Protein 3K32 (pdb70)

Secondary structure (DSSP, 8-state):
--EEEE---SHHHHHHHHHHHHTT--EEEEEEE-SSS-TTHHHHHHHHHHT-EEEEEE--THHHHHHH--TTTSSSHHHHHHHHHHHHHHHTTT-SEEE----TT--SS---HHHHHHH-----EEE------HHHHHHHHHHHEEEEEE---THHHHHHHHHHHT--GGGTS---EEEEEEESS--/--EEEE---SHHHHHHHHHHHHTT--EEEEEEE-SS--TTHHHHHHHHHHT-EEEEEE--THHHHHHH--TTTSSSHHHHHHHHHHHHHHHTTT-SEEE----TT--SS---HHHHHHH-----EEE------HHHHHHHHHHHEEEEEE-SSSSPPSSHHHHHHHHHHHHT--HHHH---EEEEEEESS--/--EEEE--SSHHHHHHHHHHHHTT--EEEEEEE-SS--TTHHHHHHHHHHT--EEEEE--HHHHHHHH--TTTSSSHHHHHHHHHHHHHHHHHH-SEEE----TT--SS---HHHHHHH-----EEE------HHHHHHHHHHHEEEEE------TTHHHHHHHHHHTT--GGGT------EEEEEESS--/-EEEE--SSHHHHHHHHHHHHTT--EEEEEEE-SSS-TTHHHHHHHHHHT-EEEEEE--HHHHHHHH--TTTSSSHHHHHHHHHHHHHHHTTT-SEEE----TT--SS---HHHHHHH-----EEE------HHHHHHHHHHHEEEEE--TTTHHHHHHHHHHHT--GGGT------EEEEEESS--/-EEEE---SHHHHHHHHHHHHTT--EEEEEEE-SSS-TTHHHHHHHHHHT--EEEEE--THHHHHHH--TTTSSSHHHHHHHHHHHHHHHTTT-SEEE----TT--SS---HHHHHHH-----EEE------HHHHHHHHHHHEEEEE---SSHHHHHHHHHHHT--GGGTS-----EEEEEESS--/--EEEE---SHHHHHHHHHHHHTT--EEEEEEE-SSS-TTHHHHHHHHHHT--EEEEE--THHHHHHH--TTTSSSHHHHHHHHHHHHHHHTTT-SEEE----TT--SS---HHHHHHH-----EEE------HHHHHHHHHHHEEEEE----STHHHHHHHHHHTT--GGGTS-----EEEEEESS--

Structure (mmCIF, N/CA/C/O backbone):
data_3K32
#
_entry.id   3K32
#
_cell.length_a   71.669
_cell.length_b   121.951
_cell.length_c   81.224
_cell.angle_alpha   90.00
_cell.angle_beta   116.70
_cell.angle_gamma   90.00
#
_symmetry.space_group_name_H-M   'P 1 21 1'
#
loop_
_entity.id
_entity.type
_entity.pdbx_description
1 polymer 'Uncharacterized protein MJ0690'
2 non-polymer GLYCEROL
3 water water
#
loop_
_atom_site.group_PDB
_atom_site.id
_atom_site.type_symbol
_atom_site.label_atom_id
_atom_site.label_alt_id
_atom_site.label_comp_id
_atom_site.label_asym_id
_atom_site.label_entity_id
_atom_site.label_seq_id
_atom_site.pdbx_PDB_ins_code
_atom_site.Cartn_x
_atom_site.Cartn_y
_atom_site.Cartn_z
_atom_site.occupancy
_atom_site.B_iso_or_equiv
_atom_site.auth_seq_id
_atom_site.auth_comp_id
_atom_site.auth_asym_id
_atom_site.auth_atom_id
_atom_site.pdbx_PDB_model_num
ATOM 1 N N . LEU A 1 6 ? 27.658 41.224 47.471 1.00 98.79 3 LEU A N 1
ATOM 2 C CA . LEU A 1 6 ? 26.928 40.374 48.407 1.00 96.78 3 LEU A CA 1
ATOM 3 C C . LEU A 1 6 ? 26.816 41.044 49.771 1.00 88.44 3 LEU A C 1
ATOM 4 O O . LEU A 1 6 ? 27.520 42.014 50.058 1.00 93.55 3 LEU A O 1
ATOM 17 N N . ASP A 1 8 ? 27.217 40.980 53.904 1.00 30.85 5 ASP A N 1
ATOM 18 C CA . ASP A 1 8 ? 28.221 40.348 54.750 1.00 35.38 5 ASP A CA 1
ATOM 19 C C . ASP A 1 8 ? 27.625 39.647 55.954 1.00 39.19 5 ASP A C 1
ATOM 20 O O . ASP A 1 8 ? 26.718 40.159 56.624 1.00 40.91 5 ASP A O 1
ATOM 25 N N . VAL A 1 9 ? 28.147 38.462 56.227 1.00 35.79 6 VAL A N 1
ATOM 26 C CA . VAL A 1 9 ? 27.715 37.706 57.390 1.00 33.23 6 VAL A CA 1
ATOM 27 C C . VAL A 1 9 ? 28.906 37.165 58.164 1.00 30.90 6 VAL A C 1
ATOM 28 O O . VAL A 1 9 ? 29.824 36.581 57.591 1.00 27.15 6 VAL A O 1
ATOM 32 N N . HIS A 1 10 ? 28.873 37.379 59.475 1.00 26.30 7 HIS A N 1
ATOM 33 C CA . HIS A 1 10 ? 29.916 36.904 60.349 1.00 32.09 7 HIS A CA 1
ATOM 34 C C . HIS A 1 10 ? 29.522 35.582 61.000 1.00 29.07 7 HIS A C 1
ATOM 35 O O . HIS A 1 10 ? 28.584 35.506 61.786 1.00 30.26 7 HIS A O 1
ATOM 42 N N . VAL A 1 11 ? 30.259 34.544 60.635 1.00 16.47 8 VAL A N 1
ATOM 43 C CA . VAL A 1 11 ? 29.912 33.187 60.965 1.00 16.83 8 VAL A CA 1
ATOM 44 C C . VAL A 1 11 ? 30.847 32.590 62.023 1.00 29.93 8 VAL A C 1
ATOM 45 O O . VAL A 1 11 ? 32.042 32.429 61.765 1.00 32.37 8 VAL A O 1
ATOM 49 N N . LEU A 1 12 ? 30.312 32.266 63.205 1.00 26.03 9 LEU A N 1
ATOM 50 C CA . LEU A 1 12 ? 31.064 31.466 64.168 1.00 29.64 9 LEU A CA 1
ATOM 51 C C . LEU A 1 12 ? 31.411 30.149 63.500 1.00 33.13 9 LEU A C 1
ATOM 52 O O . LEU A 1 12 ? 30.520 29.417 63.062 1.00 37.69 9 LEU A O 1
ATOM 57 N N . PHE A 1 13 ? 32.705 29.857 63.405 1.00 27.49 10 PHE A N 1
ATOM 58 C CA . PHE A 1 13 ? 33.172 28.785 62.530 1.00 26.97 10 PHE A CA 1
ATOM 59 C C . PHE A 1 13 ? 34.204 27.887 63.197 1.00 32.67 10 PHE A C 1
ATOM 60 O O . PHE A 1 13 ? 35.164 28.369 63.811 1.00 34.47 10 PHE A O 1
ATOM 68 N N . SER A 1 14 ? 34.000 26.581 63.065 1.00 34.75 11 SER A N 1
ATOM 69 C CA . SER A 1 14 ? 34.804 25.594 63.783 1.00 42.11 11 SER A CA 1
ATOM 70 C C . SER A 1 14 ? 35.721 24.796 62.865 1.00 44.49 11 SER A C 1
ATOM 71 O O . SER A 1 14 ? 36.741 24.274 63.311 1.00 51.23 11 SER A O 1
ATOM 74 N N . GLY A 1 15 ? 35.347 24.691 61.591 1.00 40.56 12 GLY A N 1
ATOM 75 C CA . GLY A 1 15 ? 36.112 23.920 60.622 1.00 45.96 12 GLY A CA 1
ATOM 76 C C . GLY A 1 15 ? 35.639 22.486 60.422 1.00 44.63 12 GLY A C 1
ATOM 77 O O . GLY A 1 15 ? 36.150 21.761 59.574 1.00 45.73 12 GLY A O 1
ATOM 78 N N . GLY A 1 16 ? 34.664 22.069 61.215 1.00 42.38 13 GLY A N 1
ATOM 79 C CA . GLY A 1 16 ? 34.081 20.757 61.048 1.00 36.80 13 GLY A CA 1
ATOM 80 C C . GLY A 1 16 ? 33.108 20.672 59.892 1.00 26.90 13 GLY A C 1
ATOM 81 O O . GLY A 1 16 ? 32.652 21.683 59.349 1.00 25.86 13 GLY A O 1
ATOM 82 N N . LYS A 1 17 ? 32.831 19.435 59.508 1.00 31.17 14 LYS A N 1
ATOM 83 C CA . LYS A 1 17 ? 31.770 19.081 58.570 1.00 43.79 14 LYS A CA 1
ATOM 84 C C . LYS A 1 17 ? 30.669 20.133 58.491 1.00 42.69 14 LYS A C 1
ATOM 85 O O . LYS A 1 17 ? 30.510 20.839 57.495 1.00 45.84 14 LYS A O 1
ATOM 91 N N . ASP A 1 18 ? 29.888 20.198 59.559 1.00 27.74 15 ASP A N 1
ATOM 92 C CA . ASP A 1 18 ? 28.630 20.916 59.540 1.00 25.12 15 ASP A CA 1
ATOM 93 C C . ASP A 1 18 ? 28.854 22.419 59.668 1.00 25.24 15 ASP A C 1
ATOM 94 O O . ASP A 1 18 ? 28.137 23.220 59.079 1.00 25.34 15 ASP A O 1
ATOM 99 N N . SER A 1 19 ? 29.868 22.801 60.424 1.00 25.94 16 SER A N 1
ATOM 100 C CA . SER A 1 19 ? 30.272 24.192 60.464 1.00 33.95 16 SER A CA 1
ATOM 101 C C . SER A 1 19 ? 30.567 24.685 59.042 1.00 29.43 16 SER A C 1
ATOM 102 O O . SER A 1 19 ? 30.122 25.764 58.632 1.00 25.27 16 SER A O 1
ATOM 105 N N . SER A 1 20 ? 31.329 23.893 58.296 1.00 23.03 17 SER A N 1
ATOM 106 C CA . SER A 1 20 ? 31.647 24.243 56.918 1.00 32.29 17 SER A CA 1
ATOM 107 C C . SER A 1 20 ? 30.368 24.297 56.073 1.00 35.39 17 SER A C 1
ATOM 108 O O . SER A 1 20 ? 30.240 25.156 55.197 1.00 27.04 17 SER A O 1
ATOM 111 N N . LEU A 1 21 ? 29.425 23.389 56.344 1.00 33.92 18 LEU A N 1
ATOM 112 C CA . LEU A 1 21 ? 28.128 23.390 55.650 1.00 42.90 18 LEU A CA 1
ATOM 113 C C . LEU A 1 21 ? 27.362 24.702 55.841 1.00 41.11 18 LEU A C 1
ATOM 114 O O . LEU A 1 21 ? 26.774 25.236 54.899 1.00 33.78 18 LEU A O 1
ATOM 119 N N . SER A 1 22 ? 27.368 25.208 57.068 1.00 34.82 19 SER A N 1
ATOM 120 C CA . SER A 1 22 ? 26.694 26.461 57.367 1.00 37.16 19 SER A CA 1
ATOM 121 C C . SER A 1 22 ? 27.249 27.603 56.508 1.00 30.86 19 SER A C 1
ATOM 122 O O . SER A 1 22 ? 26.499 28.458 56.031 1.00 21.54 19 SER A O 1
ATOM 125 N N . ALA A 1 23 ? 28.564 27.605 56.322 1.00 36.18 20 ALA A N 1
ATOM 126 C CA . ALA A 1 23 ? 29.232 28.651 55.552 1.00 36.82 20 ALA A CA 1
ATOM 127 C C . ALA A 1 23 ? 28.914 28.510 54.060 1.00 38.17 20 ALA A C 1
ATOM 128 O O . ALA A 1 23 ? 28.717 29.499 53.360 1.00 32.89 20 ALA A O 1
ATOM 130 N N . VAL A 1 24 ? 28.831 27.273 53.588 1.00 34.09 21 VAL A N 1
ATOM 131 C CA . VAL A 1 24 ? 28.534 27.031 52.187 1.00 37.09 21 VAL A CA 1
ATOM 132 C C . VAL A 1 24 ? 27.101 27.404 51.839 1.00 40.39 21 VAL A C 1
ATOM 133 O O . VAL A 1 24 ? 26.833 27.991 50.788 1.00 37.42 21 VAL A O 1
ATOM 137 N N . ILE A 1 25 ? 26.178 27.058 52.723 1.00 35.80 22 ILE A N 1
ATOM 138 C CA . ILE A 1 25 ? 24.791 27.443 52.523 1.00 35.92 22 ILE A CA 1
ATOM 139 C C . ILE A 1 25 ? 24.651 28.971 52.373 1.00 38.54 22 ILE A C 1
ATOM 140 O O . ILE A 1 25 ? 23.970 29.462 51.466 1.00 38.76 22 ILE A O 1
ATOM 145 N N . LEU A 1 26 ? 25.329 29.714 53.245 1.00 41.56 23 LEU A N 1
ATOM 146 C CA . LEU A 1 26 ? 25.241 31.173 53.251 1.00 37.65 23 LEU A CA 1
ATOM 147 C C . LEU A 1 26 ? 25.757 31.801 51.951 1.00 33.68 23 LEU A C 1
ATOM 148 O O . LEU A 1 26 ? 25.161 32.745 51.425 1.00 36.16 23 LEU A O 1
ATOM 153 N N . LYS A 1 27 ? 26.868 31.270 51.452 1.00 21.45 24 LYS A N 1
ATOM 154 C CA . LYS A 1 27 ? 27.371 31.592 50.121 1.00 28.99 24 LYS A CA 1
ATOM 155 C C . LYS A 1 27 ? 26.308 31.439 49.008 1.00 30.40 24 LYS A C 1
ATOM 156 O O . LYS A 1 27 ? 26.044 32.379 48.257 1.00 36.45 24 LYS A O 1
ATOM 162 N N . LYS A 1 28 ? 25.690 30.266 48.917 1.00 31.57 25 LYS A N 1
ATOM 163 C CA . LYS A 1 28 ? 24.756 29.970 47.827 1.00 35.90 25 LYS A CA 1
ATOM 164 C C . LYS A 1 28 ? 23.564 30.917 47.859 1.00 42.85 25 LYS A C 1
ATOM 165 O O . LYS A 1 28 ? 22.995 31.253 46.811 1.00 46.65 25 LYS A O 1
ATOM 171 N N . LEU A 1 29 ? 23.191 31.351 49.061 1.00 31.57 26 LEU A N 1
ATOM 172 C CA . LEU A 1 29 ? 22.086 32.289 49.207 1.00 29.03 26 LEU A CA 1
ATOM 173 C C . LEU A 1 29 ? 22.524 33.733 48.962 1.00 32.17 26 LEU A C 1
ATOM 174 O O . LEU A 1 29 ? 21.740 34.670 49.150 1.00 38.27 26 LEU A O 1
ATOM 179 N N . GLY A 1 30 ? 23.778 33.908 48.549 1.00 25.56 27 GLY A N 1
ATOM 180 C CA . GLY A 1 30 ? 24.280 35.217 48.165 1.00 31.69 27 GLY A CA 1
ATOM 181 C C . GLY A 1 30 ? 24.954 36.035 49.264 1.00 38.55 27 GLY A C 1
ATOM 182 O O . GLY A 1 30 ? 25.193 37.220 49.088 1.00 37.11 27 GLY A O 1
ATOM 183 N N . TYR A 1 31 ? 25.245 35.424 50.407 1.00 39.06 28 TYR A N 1
ATOM 184 C CA . TYR A 1 31 ? 26.025 36.125 51.420 1.00 37.09 28 TYR A CA 1
ATOM 185 C C . TYR A 1 31 ? 27.510 36.053 51.087 1.00 42.05 28 TYR A C 1
ATOM 186 O O . TYR A 1 31 ? 27.955 35.189 50.324 1.00 50.72 28 TYR A O 1
ATOM 195 N N . ASN A 1 32 ? 28.262 36.994 51.635 1.00 33.35 29 ASN A N 1
ATOM 196 C CA . ASN A 1 32 ? 29.708 36.925 51.609 1.00 39.62 29 ASN A CA 1
ATOM 197 C C . ASN A 1 32 ? 30.117 36.471 53.001 1.00 31.78 29 ASN A C 1
ATOM 198 O O . ASN A 1 32 ? 30.027 37.235 53.950 1.00 38.53 29 ASN A O 1
ATOM 203 N N . PRO A 1 33 ? 30.519 35.207 53.141 1.00 33.30 30 PRO A N 1
ATOM 204 C CA . PRO A 1 33 ? 30.722 34.709 54.507 1.00 33.45 30 PRO A CA 1
ATOM 205 C C . PRO A 1 33 ? 32.090 35.086 55.062 1.00 35.04 30 PRO A C 1
ATOM 206 O O . PRO A 1 33 ? 33.111 34.720 54.482 1.00 37.32 30 PRO A O 1
ATOM 210 N N . HIS A 1 34 ? 32.095 35.838 56.160 1.00 33.42 31 HIS A N 1
ATOM 211 C CA . HIS A 1 34 ? 33.319 36.138 56.889 1.00 31.27 31 HIS A CA 1
ATOM 212 C C . HIS A 1 34 ? 33.415 35.213 58.083 1.00 23.98 31 HIS A C 1
ATOM 213 O O . HIS A 1 34 ? 32.735 35.411 59.087 1.00 30.03 31 HIS A O 1
ATOM 220 N N . LEU A 1 35 ? 34.262 34.204 57.959 1.00 27.73 32 LEU A N 1
ATOM 221 C CA . LEU A 1 35 ? 34.474 33.218 59.006 1.00 29.13 32 LEU A CA 1
ATOM 222 C C . LEU A 1 35 ? 35.246 33.794 60.190 1.00 34.52 32 LEU A C 1
ATOM 223 O O . LEU A 1 35 ? 36.277 34.449 60.036 1.00 38.29 32 LEU A O 1
ATOM 228 N N . ILE A 1 36 ? 34.749 33.538 61.385 1.00 29.04 33 ILE A N 1
ATOM 229 C CA . ILE A 1 36 ? 35.453 33.985 62.562 1.00 34.28 33 ILE A CA 1
ATOM 230 C C . ILE A 1 36 ? 35.540 32.841 63.546 1.00 38.39 33 ILE A C 1
ATOM 231 O O . ILE A 1 36 ? 34.584 32.082 63.735 1.00 34.36 33 ILE A O 1
ATOM 236 N N . THR A 1 37 ? 36.697 32.720 64.176 1.00 30.47 34 THR A N 1
ATOM 237 C CA . THR A 1 37 ? 36.871 31.713 65.189 1.00 27.90 34 THR A CA 1
ATOM 238 C C . THR A 1 37 ? 37.381 32.378 66.444 1.00 32.31 34 THR A C 1
ATOM 239 O O . THR A 1 37 ? 38.252 33.262 66.407 1.00 33.69 34 THR A O 1
ATOM 243 N N . ILE A 1 38 ? 36.829 31.952 67.563 1.00 31.31 35 ILE A N 1
ATOM 244 C CA . ILE A 1 38 ? 37.119 32.599 68.822 1.00 30.35 35 ILE A CA 1
ATOM 245 C C . ILE A 1 38 ? 38.295 31.962 69.523 1.00 30.69 35 ILE A C 1
ATOM 246 O O . ILE A 1 38 ? 38.389 30.747 69.595 1.00 30.65 35 ILE A O 1
ATOM 251 N N . ASN A 1 39 ? 39.194 32.799 70.029 1.00 34.95 36 ASN A N 1
ATOM 252 C CA . ASN A 1 39 ? 40.279 32.337 70.878 1.00 30.41 36 ASN A CA 1
ATOM 253 C C . ASN A 1 39 ? 40.338 33.191 72.149 1.00 28.51 36 ASN A C 1
ATOM 254 O O . ASN A 1 39 ? 40.210 34.414 72.080 1.00 33.13 36 ASN A O 1
ATOM 259 N N . PHE A 1 40 ? 40.518 32.561 73.306 1.00 22.80 37 PHE A N 1
ATOM 260 C CA . PHE A 1 40 ? 40.621 33.321 74.560 1.00 27.90 37 PHE A CA 1
ATOM 261 C C . PHE A 1 40 ? 42.061 33.486 75.070 1.00 37.06 37 PHE A C 1
ATOM 262 O O . PHE A 1 40 ? 42.294 33.633 76.273 1.00 28.03 37 PHE A O 1
ATOM 270 N N . GLY A 1 41 ? 43.020 33.465 74.144 1.00 37.89 38 GLY A N 1
ATOM 271 C CA . GLY A 1 41 ? 44.418 33.692 74.463 1.00 36.02 38 GLY A CA 1
ATOM 272 C C . GLY A 1 41 ? 45.044 32.652 75.373 1.00 44.57 38 GLY A C 1
ATOM 273 O O . GLY A 1 41 ? 45.946 32.967 76.143 1.00 49.15 38 GLY A O 1
ATOM 274 N N . VAL A 1 42 ? 44.576 31.410 75.291 1.00 43.81 39 VAL A N 1
ATOM 275 C CA . VAL A 1 42 ? 45.067 30.358 76.177 1.00 40.27 39 VAL A CA 1
ATOM 276 C C . VAL A 1 42 ? 45.991 29.419 75.416 1.00 45.07 39 VAL A C 1
ATOM 277 O O . VAL A 1 42 ? 47.181 29.337 75.719 1.00 55.52 39 VAL A O 1
ATOM 281 N N . ILE A 1 43 ? 45.421 28.701 74.448 1.00 41.90 40 ILE A N 1
ATOM 282 C CA . ILE A 1 43 ? 46.177 27.978 73.428 1.00 42.66 40 ILE A CA 1
ATOM 283 C C . ILE A 1 43 ? 45.568 28.265 72.055 1.00 47.44 40 ILE A C 1
ATOM 284 O O . ILE A 1 43 ? 44.363 28.494 71.943 1.00 51.31 40 ILE A O 1
ATOM 289 N N . PRO A 1 44 ? 46.398 28.258 71.001 1.00 51.58 41 PRO A N 1
ATOM 290 C CA . PRO A 1 44 ? 45.887 28.521 69.647 1.00 46.50 41 PRO A CA 1
ATOM 291 C C . PRO A 1 44 ? 45.102 27.341 69.050 1.00 50.27 41 PRO A C 1
ATOM 292 O O . PRO A 1 44 ? 45.604 26.671 68.144 1.00 58.81 41 PRO A O 1
ATOM 296 N N . SER A 1 45 ? 43.885 27.100 69.528 1.00 41.18 42 SER A N 1
ATOM 297 C CA . SER A 1 45 ? 43.080 26.003 68.995 1.00 37.11 42 SER A CA 1
ATOM 298 C C . SER A 1 45 ? 42.388 26.323 67.670 1.00 37.31 42 SER A C 1
ATOM 299 O O . SER A 1 45 ? 41.677 25.492 67.136 1.00 44.99 42 SER A O 1
ATOM 302 N N . TYR A 1 46 ? 42.598 27.518 67.135 1.00 36.35 43 TYR A N 1
ATOM 303 C CA . TYR A 1 46 ? 41.930 27.927 65.901 1.00 34.02 43 TYR A CA 1
ATOM 304 C C . TYR A 1 46 ? 42.560 27.392 64.604 1.00 36.26 43 TYR A C 1
ATOM 305 O O . TYR A 1 46 ? 42.060 27.670 63.517 1.00 42.20 43 TYR A O 1
ATOM 314 N N . LYS A 1 47 ? 43.654 26.650 64.709 1.00 37.13 44 LYS A N 1
ATOM 315 C CA . LYS A 1 47 ? 44.376 26.205 63.517 1.00 46.07 44 LYS A CA 1
ATOM 316 C C . LYS A 1 47 ? 43.531 25.399 62.524 1.00 40.16 44 LYS A C 1
ATOM 317 O O . LYS A 1 47 ? 43.433 25.756 61.346 1.00 33.89 44 LYS A O 1
ATOM 323 N N . LEU A 1 48 ? 42.928 24.316 62.998 1.00 33.78 45 LEU A N 1
ATOM 324 C CA . LEU A 1 48 ? 42.074 23.498 62.146 1.00 32.56 45 LEU A CA 1
ATOM 325 C C . LEU A 1 48 ? 41.086 24.350 61.339 1.00 32.14 45 LEU A C 1
ATOM 326 O O . LEU A 1 48 ? 40.992 24.202 60.121 1.00 30.07 45 LEU A O 1
ATOM 331 N N . ALA A 1 49 ? 40.368 25.246 62.013 1.00 29.44 46 ALA A N 1
ATOM 332 C CA . ALA A 1 49 ? 39.373 26.090 61.345 1.00 40.10 46 ALA A CA 1
ATOM 333 C C . ALA A 1 49 ? 40.020 26.979 60.289 1.00 42.03 46 ALA A C 1
ATOM 334 O O . ALA A 1 49 ? 39.502 27.118 59.181 1.00 39.56 46 ALA A O 1
ATOM 336 N N . GLU A 1 50 ? 41.152 27.580 60.644 1.00 35.20 47 GLU A N 1
ATOM 337 C CA . GLU A 1 50 ? 41.881 28.439 59.724 1.00 46.47 47 GLU A CA 1
ATOM 338 C C . GLU A 1 50 ? 42.188 27.675 58.445 1.00 43.35 47 GLU A C 1
ATOM 339 O O . GLU A 1 50 ? 41.871 28.126 57.340 1.00 43.35 47 GLU A O 1
ATOM 345 N N . GLU A 1 51 ? 42.797 26.506 58.603 1.00 35.28 48 GLU A N 1
ATOM 346 C CA . GLU A 1 51 ? 43.106 25.666 57.452 1.00 47.60 48 GLU A CA 1
ATOM 347 C C . GLU A 1 51 ? 41.886 25.406 56.588 1.00 45.64 48 GLU A C 1
ATOM 348 O O . GLU A 1 51 ? 41.854 25.806 55.430 1.00 52.51 48 GLU A O 1
ATOM 354 N N . THR A 1 52 ? 40.874 24.759 57.153 1.00 42.78 49 THR A N 1
ATOM 355 C CA . THR A 1 52 ? 39.710 24.400 56.354 1.00 44.47 49 THR A CA 1
ATOM 356 C C . THR A 1 52 ? 39.021 25.605 55.704 1.00 39.79 49 THR A C 1
ATOM 357 O O . THR A 1 52 ? 38.435 25.469 54.636 1.00 37.86 49 THR A O 1
ATOM 361 N N . ALA A 1 53 ? 39.113 26.782 56.321 1.00 35.26 50 ALA A N 1
ATOM 362 C CA . ALA A 1 53 ? 38.638 28.006 55.666 1.00 37.19 50 ALA A CA 1
ATOM 363 C C . ALA A 1 53 ? 39.441 28.323 54.404 1.00 46.39 50 ALA A C 1
ATOM 364 O O . ALA A 1 53 ? 38.867 28.734 53.391 1.00 48.11 50 ALA A O 1
ATOM 366 N N . LYS A 1 54 ? 40.762 28.142 54.464 1.00 43.97 51 LYS A N 1
ATOM 367 C CA . LYS A 1 54 ? 41.587 28.274 53.266 1.00 50.63 51 LYS A CA 1
ATOM 368 C C . LYS A 1 54 ? 41.095 27.314 52.186 1.00 49.37 51 LYS A C 1
ATOM 369 O O . LYS A 1 54 ? 40.961 27.675 51.019 1.00 49.77 51 LYS A O 1
ATOM 375 N N . ILE A 1 55 ? 40.836 26.079 52.587 1.00 46.49 52 ILE A N 1
ATOM 376 C CA . ILE A 1 55 ? 40.309 25.080 51.671 1.00 47.60 52 ILE A CA 1
ATOM 377 C C . ILE A 1 55 ? 38.940 25.495 51.126 1.00 46.02 52 ILE A C 1
ATOM 378 O O . ILE A 1 55 ? 38.721 25.504 49.920 1.00 51.58 52 ILE A O 1
ATOM 383 N N . LEU A 1 56 ? 38.026 25.849 52.017 1.00 40.80 53 LEU A N 1
ATOM 384 C CA . LEU A 1 56 ? 36.694 26.288 51.619 1.00 42.03 53 LEU A CA 1
ATOM 385 C C . LEU A 1 56 ? 36.731 27.489 50.663 1.00 40.17 53 LEU A C 1
ATOM 386 O O . LEU A 1 56 ? 35.750 27.767 49.954 1.00 30.74 53 LEU A O 1
ATOM 391 N N . GLY A 1 57 ? 37.855 28.202 50.655 1.00 33.00 54 GLY A N 1
ATOM 392 C CA . GLY A 1 57 ? 37.991 29.406 49.844 1.00 34.52 54 GLY A CA 1
ATOM 393 C C . GLY A 1 57 ? 37.374 30.649 50.468 1.00 38.16 54 GLY A C 1
ATOM 394 O O . GLY A 1 57 ? 36.972 31.572 49.765 1.00 44.67 54 GLY A O 1
ATOM 395 N N . PHE A 1 58 ? 37.313 30.672 51.798 1.00 41.43 55 PHE A N 1
ATOM 396 C CA . PHE A 1 58 ? 36.601 31.709 52.538 1.00 30.83 55 PHE A CA 1
ATOM 397 C C . PHE A 1 58 ? 37.519 32.561 53.412 1.00 37.68 55 PHE A C 1
ATOM 398 O O . PHE A 1 58 ? 38.508 32.060 53.962 1.00 41.86 55 PHE A O 1
ATOM 406 N N . LYS A 1 59 ? 37.174 33.842 53.555 1.00 41.71 56 LYS A N 1
ATOM 407 C CA . LYS A 1 59 ? 37.887 34.741 54.469 1.00 41.51 56 LYS A CA 1
ATOM 408 C C . LYS A 1 59 ? 37.693 34.342 55.924 1.00 38.76 56 LYS A C 1
ATOM 409 O O . LYS A 1 59 ? 36.567 34.208 56.406 1.00 38.11 56 LYS A O 1
ATOM 415 N N . HIS A 1 60 ? 38.806 34.166 56.619 1.00 29.39 57 HIS A N 1
ATOM 416 C CA . HIS A 1 60 ? 38.771 33.768 58.006 1.00 29.31 57 HIS A CA 1
ATOM 417 C C . HIS A 1 60 ? 39.531 34.743 58.905 1.00 45.32 57 HIS A C 1
ATOM 418 O O . HIS A 1 60 ? 40.566 35.292 58.521 1.00 53.58 57 HIS A O 1
ATOM 425 N N . LYS A 1 61 ? 39.009 34.935 60.111 1.00 38.58 58 LYS A N 1
ATOM 426 C CA . LYS A 1 61 ? 39.611 35.820 61.098 1.00 41.90 58 LYS A CA 1
ATOM 427 C C . LYS A 1 61 ? 39.534 35.134 62.452 1.00 43.24 58 LYS A C 1
ATOM 428 O O . LYS A 1 61 ? 38.569 34.424 62.750 1.00 50.82 58 LYS A O 1
ATOM 434 N N . VAL A 1 62 ? 40.538 35.341 63.284 1.00 35.69 59 VAL A N 1
ATOM 435 C CA . VAL A 1 62 ? 40.436 34.880 64.661 1.00 39.35 59 VAL A CA 1
ATOM 436 C C . VAL A 1 62 ? 40.255 36.085 65.564 1.00 32.55 59 VAL A C 1
ATOM 437 O O . VAL A 1 62 ? 41.083 36.988 65.579 1.00 35.52 59 VAL A O 1
ATOM 441 N N . ILE A 1 63 ? 39.144 36.129 66.285 1.00 28.27 60 ILE A N 1
ATOM 442 C CA . ILE A 1 63 ? 38.975 37.187 67.273 1.00 32.31 60 ILE A CA 1
ATOM 443 C C . ILE A 1 63 ? 39.257 36.662 68.683 1.00 30.31 60 ILE A C 1
ATOM 444 O O . ILE A 1 63 ? 38.722 35.629 69.091 1.00 37.59 60 ILE A O 1
ATOM 449 N N . THR A 1 64 ? 40.116 37.375 69.408 1.00 31.83 61 THR A N 1
ATOM 450 C CA . THR A 1 64 ? 40.518 36.997 70.758 1.00 30.88 61 THR A CA 1
ATOM 451 C C . THR A 1 64 ? 39.621 37.626 71.820 1.00 31.19 61 THR A C 1
ATOM 452 O O . THR A 1 64 ? 39.357 38.818 71.781 1.00 26.55 61 THR A O 1
ATOM 456 N N . LEU A 1 65 ? 39.141 36.824 72.763 1.00 34.33 62 LEU A N 1
ATOM 457 C CA . LEU A 1 65 ? 38.260 37.333 73.809 1.00 30.16 62 LEU A CA 1
ATOM 458 C C . LEU A 1 65 ? 38.891 37.199 75.198 1.00 32.19 62 LEU A C 1
ATOM 459 O O . LEU A 1 65 ? 39.956 36.611 75.353 1.00 29.97 62 LEU A O 1
ATOM 464 N N . ASP A 1 66 ? 38.227 37.755 76.204 1.00 32.16 63 ASP A N 1
ATOM 465 C CA . ASP A 1 66 ? 38.758 37.768 77.563 1.00 31.87 63 ASP A CA 1
ATOM 466 C C . ASP A 1 66 ? 38.795 36.355 78.152 1.00 35.16 63 ASP A C 1
ATOM 467 O O . ASP A 1 66 ? 37.758 35.712 78.324 1.00 37.18 63 ASP A O 1
ATOM 472 N N . ARG A 1 67 ? 39.992 35.875 78.461 1.00 31.87 64 ARG A N 1
ATOM 473 C CA . ARG A 1 67 ? 40.155 34.562 79.074 1.00 34.04 64 ARG A CA 1
ATOM 474 C C . ARG A 1 67 ? 39.188 34.324 80.239 1.00 28.08 64 ARG A C 1
ATOM 475 O O . ARG A 1 67 ? 38.800 33.196 80.530 1.00 34.95 64 ARG A O 1
ATOM 483 N N . LYS A 1 68 ? 38.835 35.403 80.911 1.00 18.39 65 LYS A N 1
ATOM 484 C CA . LYS A 1 68 ? 37.960 35.372 82.065 1.00 28.38 65 LYS A CA 1
ATOM 485 C C . LYS A 1 68 ? 36.653 34.645 81.731 1.00 26.49 65 LYS A C 1
ATOM 486 O O . LYS A 1 68 ? 36.029 34.019 82.585 1.00 30.87 65 LYS A O 1
ATOM 492 N N . ILE A 1 69 ? 36.253 34.714 80.470 1.00 17.60 66 ILE A N 1
ATOM 493 C CA . ILE A 1 69 ? 35.031 34.071 80.033 1.00 26.91 66 ILE A CA 1
ATOM 494 C C . ILE A 1 69 ? 35.119 32.547 80.122 1.00 28.54 66 ILE A C 1
ATOM 495 O O . ILE A 1 69 ? 34.161 31.888 80.563 1.00 22.35 66 ILE A O 1
ATOM 500 N N . VAL A 1 70 ? 36.260 31.990 79.703 1.00 29.11 67 VAL A N 1
ATOM 501 C CA . VAL A 1 70 ? 36.471 30.532 79.758 1.00 26.04 67 VAL A CA 1
ATOM 502 C C . VAL A 1 70 ? 36.937 30.082 81.137 1.00 28.46 67 VAL A C 1
ATOM 503 O O . VAL A 1 70 ? 36.861 28.906 81.476 1.00 24.91 67 VAL A O 1
ATOM 507 N N . GLU A 1 71 ? 37.436 31.025 81.932 1.00 35.38 68 GLU A N 1
ATOM 508 C CA . GLU A 1 71 ? 37.806 30.715 83.299 1.00 40.08 68 GLU A CA 1
ATOM 509 C C . GLU A 1 71 ? 36.513 30.451 84.040 1.00 31.25 68 GLU A C 1
ATOM 510 O O . GLU A 1 71 ? 36.396 29.485 84.776 1.00 36.49 68 GLU A O 1
ATOM 516 N N . LYS A 1 72 ? 35.530 31.314 83.818 1.00 21.08 69 LYS A N 1
ATOM 517 C CA . LYS A 1 72 ? 34.233 31.136 84.432 1.00 26.00 69 LYS A CA 1
ATOM 518 C C . LYS A 1 72 ? 33.565 29.865 83.909 1.00 29.44 69 LYS A C 1
ATOM 519 O O . LYS A 1 72 ? 32.856 29.176 84.652 1.00 28.28 69 LYS A O 1
ATOM 525 N N . ALA A 1 73 ? 33.794 29.558 82.630 1.00 22.42 70 ALA A N 1
ATOM 526 C CA . ALA A 1 73 ? 33.239 28.338 82.035 1.00 25.69 70 ALA A CA 1
ATOM 527 C C . ALA A 1 73 ? 33.791 27.107 82.739 1.00 23.93 70 ALA A C 1
ATOM 528 O O . ALA A 1 73 ? 33.046 26.218 83.155 1.00 25.85 70 ALA A O 1
ATOM 530 N N . ALA A 1 74 ? 35.109 27.078 82.879 1.00 21.54 71 ALA A N 1
ATOM 531 C CA . ALA A 1 74 ? 35.774 26.061 83.675 1.00 22.27 71 ALA A CA 1
ATOM 532 C C . ALA A 1 74 ? 35.113 25.890 85.038 1.00 22.76 71 ALA A C 1
ATOM 533 O O . ALA A 1 74 ? 34.890 24.762 85.482 1.00 23.20 71 ALA A O 1
ATOM 535 N N . ASP A 1 75 ? 34.809 27.004 85.701 1.00 23.58 72 ASP A N 1
ATOM 536 C CA . ASP A 1 75 ? 34.140 26.957 86.998 1.00 25.50 72 ASP A CA 1
ATOM 537 C C . ASP A 1 75 ? 32.833 26.215 86.859 1.00 23.90 72 ASP A C 1
ATOM 538 O O . ASP A 1 75 ? 32.508 25.363 87.673 1.00 22.68 72 ASP A O 1
ATOM 551 N N . ILE A 1 77 ? 31.786 24.049 84.642 1.00 25.11 74 ILE A N 1
ATOM 552 C CA . ILE A 1 77 ? 32.045 22.629 84.446 1.00 25.46 74 ILE A CA 1
ATOM 553 C C . ILE A 1 77 ? 32.243 21.944 85.805 1.00 29.54 74 ILE A C 1
ATOM 554 O O . ILE A 1 77 ? 31.565 20.962 86.138 1.00 35.96 74 ILE A O 1
ATOM 559 N N . ILE A 1 78 ? 33.169 22.481 86.586 1.00 28.17 75 ILE A N 1
ATOM 560 C CA . ILE A 1 78 ? 33.470 21.958 87.918 1.00 35.24 75 ILE A CA 1
ATOM 561 C C . ILE A 1 78 ? 32.269 22.013 88.860 1.00 31.12 75 ILE A C 1
ATOM 562 O O . ILE A 1 78 ? 32.105 21.151 89.724 1.00 35.01 75 ILE A O 1
ATOM 567 N N . GLU A 1 79 ? 31.434 23.023 88.672 1.00 27.62 76 GLU A N 1
ATOM 568 C CA . GLU A 1 79 ? 30.201 23.192 89.439 1.00 35.46 76 GLU A CA 1
ATOM 569 C C . GLU A 1 79 ? 29.094 22.204 89.042 1.00 35.10 76 GLU A C 1
ATOM 570 O O . GLU A 1 79 ? 28.342 21.745 89.889 1.00 37.66 76 GLU A O 1
ATOM 576 N N . HIS A 1 80 ? 28.991 21.881 87.757 1.00 32.38 77 HIS A N 1
ATOM 577 C CA . HIS A 1 80 ? 27.822 21.152 87.263 1.00 31.97 77 HIS A CA 1
ATOM 578 C C . HIS A 1 80 ? 28.097 19.763 86.745 1.00 25.14 77 HIS A C 1
ATOM 579 O O . HIS A 1 80 ? 27.171 18.991 86.562 1.00 25.68 77 HIS A O 1
ATOM 586 N N . LYS A 1 81 ? 29.368 19.457 86.515 1.00 25.83 78 LYS A N 1
ATOM 587 C CA . LYS A 1 81 ? 29.758 18.216 85.855 1.00 27.84 78 LYS A CA 1
ATOM 588 C C . LYS A 1 81 ? 29.301 18.217 84.386 1.00 33.63 78 LYS A C 1
ATOM 589 O O . LYS A 1 81 ? 30.119 18.065 83.482 1.00 40.62 78 LYS A O 1
ATOM 595 N N . TYR A 1 82 ? 28.014 18.443 84.144 1.00 33.64 79 TYR A N 1
ATOM 596 C CA . TYR A 1 82 ? 27.507 18.553 82.773 1.00 36.03 79 TYR A CA 1
ATOM 597 C C . TYR A 1 82 ? 27.993 19.850 82.135 1.00 29.89 79 TYR A C 1
ATOM 598 O O . TYR A 1 82 ? 27.965 20.892 82.769 1.00 35.00 79 TYR A O 1
ATOM 607 N N . PRO A 1 83 ? 28.437 19.802 80.870 1.00 30.59 80 PRO A N 1
ATOM 608 C CA . PRO A 1 83 ? 29.025 21.036 80.337 1.00 26.17 80 PRO A CA 1
ATOM 609 C C . PRO A 1 83 ? 28.015 22.004 79.740 1.00 28.70 80 PRO A C 1
ATOM 610 O O . PRO A 1 83 ? 28.396 23.146 79.458 1.00 37.69 80 PRO A O 1
ATOM 614 N N . GLY A 1 84 ? 26.772 21.567 79.538 1.00 28.48 81 GLY A N 1
ATOM 615 C CA . GLY A 1 84 ? 25.730 22.420 78.964 1.00 30.69 81 GLY A CA 1
ATOM 616 C C . GLY A 1 84 ? 25.727 23.883 79.417 1.00 29.97 81 GLY A C 1
ATOM 617 O O . GLY A 1 84 ? 25.926 24.807 78.606 1.00 26.94 81 GLY A O 1
ATOM 618 N N . PRO A 1 85 ? 25.521 24.100 80.723 1.00 24.46 82 PRO A N 1
ATOM 619 C CA . PRO A 1 85 ? 25.510 25.443 81.317 1.00 15.52 82 PRO A CA 1
ATOM 620 C C . PRO A 1 85 ? 26.746 26.262 80.954 1.00 21.86 82 PRO A C 1
ATOM 621 O O . PRO A 1 85 ? 26.626 27.430 80.583 1.00 33.29 82 PRO A O 1
ATOM 625 N N . ALA A 1 86 ? 27.921 25.663 81.059 1.00 16.07 83 ALA A N 1
ATOM 626 C CA . ALA A 1 86 ? 29.147 26.392 80.770 1.00 22.72 83 ALA A CA 1
ATOM 627 C C . ALA A 1 86 ? 29.176 26.797 79.304 1.00 24.47 83 ALA A C 1
ATOM 628 O O . ALA A 1 86 ? 29.511 27.938 78.947 1.00 23.76 83 ALA A O 1
ATOM 630 N N . ILE A 1 87 ? 28.814 25.852 78.450 1.00 21.46 84 ILE A N 1
ATOM 631 C CA . ILE A 1 87 ? 28.860 26.112 77.033 1.00 19.13 84 ILE A CA 1
ATOM 632 C C . ILE A 1 87 ? 27.796 27.120 76.652 1.00 19.50 84 ILE A C 1
ATOM 633 O O . ILE A 1 87 ? 28.062 27.997 75.843 1.00 29.36 84 ILE A O 1
ATOM 638 N N . GLN A 1 88 ? 26.608 27.028 77.256 1.00 25.01 85 GLN A N 1
ATOM 639 C CA . GLN A 1 88 ? 25.555 28.002 76.968 1.00 20.03 85 GLN A CA 1
ATOM 640 C C . GLN A 1 88 ? 26.072 29.370 77.339 1.00 24.15 85 GLN A C 1
ATOM 641 O O . GLN A 1 88 ? 25.907 30.323 76.592 1.00 33.64 85 GLN A O 1
ATOM 647 N N . TYR A 1 89 ? 26.693 29.467 78.508 1.00 20.31 86 TYR A N 1
ATOM 648 C CA . TYR A 1 89 ? 27.269 30.727 78.927 1.00 22.76 86 TYR A CA 1
ATOM 649 C C . TYR A 1 89 ? 28.270 31.273 77.903 1.00 28.10 86 TYR A C 1
ATOM 650 O O . TYR A 1 89 ? 28.226 32.442 77.546 1.00 27.60 86 TYR A O 1
ATOM 659 N N . VAL A 1 90 ? 29.192 30.450 77.437 1.00 26.36 87 VAL A N 1
ATOM 660 C CA . VAL A 1 90 ? 30.233 31.018 76.599 1.00 25.70 87 VAL A CA 1
ATOM 661 C C . VAL A 1 90 ? 29.605 31.520 75.295 1.00 27.74 87 VAL A C 1
ATOM 662 O O . VAL A 1 90 ? 29.794 32.676 74.876 1.00 28.13 87 VAL A O 1
ATOM 666 N N . HIS A 1 91 ? 28.809 30.661 74.686 1.00 25.15 88 HIS A N 1
ATOM 667 C CA . HIS A 1 91 ? 28.255 30.971 73.393 1.00 23.51 88 HIS A CA 1
ATOM 668 C C . HIS A 1 91 ? 27.423 32.248 73.412 1.00 30.49 88 HIS A C 1
ATOM 669 O O . HIS A 1 91 ? 27.586 33.131 72.561 1.00 33.60 88 HIS A O 1
ATOM 676 N N . LYS A 1 92 ? 26.545 32.342 74.399 1.00 19.87 89 LYS A N 1
ATOM 677 C CA . LYS A 1 92 ? 25.697 33.506 74.557 1.00 27.93 89 LYS A CA 1
ATOM 678 C C . LYS A 1 92 ? 26.494 34.775 74.733 1.00 25.59 89 LYS A C 1
ATOM 679 O O . LYS A 1 92 ? 26.218 35.787 74.084 1.00 27.04 89 LYS A O 1
ATOM 685 N N . THR A 1 93 ? 27.453 34.725 75.651 1.00 26.74 90 THR A N 1
ATOM 686 C CA . THR A 1 93 ? 28.280 35.875 75.948 1.00 26.98 90 THR A CA 1
ATOM 687 C C . THR A 1 93 ? 28.976 36.293 74.674 1.00 21.50 90 THR A C 1
ATOM 688 O O . THR A 1 93 ? 29.014 37.474 74.329 1.00 28.42 90 THR A O 1
ATOM 692 N N . VAL A 1 94 ? 29.505 35.311 73.963 1.00 18.68 91 VAL A N 1
ATOM 693 C CA . VAL A 1 94 ? 30.168 35.593 72.698 1.00 23.39 91 VAL A CA 1
ATOM 694 C C . VAL A 1 94 ? 29.270 36.313 71.676 1.00 25.05 91 VAL A C 1
ATOM 695 O O . VAL A 1 94 ? 29.664 37.324 71.098 1.00 24.51 91 VAL A O 1
ATOM 699 N N . LEU A 1 95 ? 28.070 35.786 71.452 1.00 22.23 92 LEU A N 1
ATOM 700 C CA . LEU A 1 95 ? 27.116 36.435 70.562 1.00 21.68 92 LEU A CA 1
ATOM 701 C C . LEU A 1 95 ? 26.836 37.857 71.010 1.00 25.31 92 LEU A C 1
ATOM 702 O O . LEU A 1 95 ? 26.856 38.784 70.195 1.00 19.03 92 LEU A O 1
ATOM 707 N N . GLU A 1 96 ? 26.564 38.028 72.304 1.00 23.05 93 GLU A N 1
ATOM 708 C CA . GLU A 1 96 ? 26.316 39.358 72.833 1.00 25.81 93 GLU A CA 1
ATOM 709 C C . GLU A 1 96 ? 27.481 40.276 72.507 1.00 28.63 93 GLU A C 1
ATOM 710 O O . GLU A 1 96 ? 27.284 41.460 72.231 1.00 28.81 93 GLU A O 1
ATOM 716 N N . ILE A 1 97 ? 28.694 39.731 72.517 1.00 21.11 94 ILE A N 1
ATOM 717 C CA . ILE A 1 97 ? 29.865 40.556 72.250 1.00 17.83 94 ILE A CA 1
ATOM 718 C C . ILE A 1 97 ? 29.950 40.948 70.778 1.00 21.45 94 ILE A C 1
ATOM 719 O O . ILE A 1 97 ? 30.089 42.127 70.455 1.00 17.75 94 ILE A O 1
ATOM 724 N N . LEU A 1 98 ? 29.835 39.961 69.900 1.00 18.10 95 LEU A N 1
ATOM 725 C CA . LEU A 1 98 ? 30.003 40.179 68.477 1.00 23.63 95 LEU A CA 1
ATOM 726 C C . LEU A 1 98 ? 28.896 41.080 67.966 1.00 27.72 95 LEU A C 1
ATOM 727 O O . LEU A 1 98 ? 29.100 41.869 67.030 1.00 26.62 95 LEU A O 1
ATOM 732 N N . ALA A 1 99 ? 27.733 40.979 68.610 1.00 21.63 96 ALA A N 1
ATOM 733 C CA . ALA A 1 99 ? 26.549 41.743 68.214 1.00 27.16 96 ALA A CA 1
ATOM 734 C C . ALA A 1 99 ? 26.738 43.223 68.467 1.00 25.82 96 ALA A C 1
ATOM 735 O O . ALA A 1 99 ? 25.949 44.046 68.009 1.00 28.70 96 ALA A O 1
ATOM 737 N N . ASP A 1 100 ? 27.773 43.563 69.221 1.00 30.94 97 ASP A N 1
ATOM 738 C CA . ASP A 1 100 ? 28.084 44.964 69.438 1.00 36.16 97 ASP A CA 1
ATOM 739 C C . ASP A 1 100 ? 28.981 45.493 68.325 1.00 39.15 97 ASP A C 1
ATOM 740 O O . ASP A 1 100 ? 29.198 46.695 68.225 1.00 41.32 97 ASP A O 1
ATOM 745 N N . GLU A 1 101 ? 29.478 44.590 67.479 1.00 28.17 98 GLU A N 1
ATOM 746 C CA . GLU A 1 101 ? 30.292 44.978 66.324 1.00 30.79 98 GLU A CA 1
ATOM 747 C C . GLU A 1 101 ? 29.614 44.651 64.973 1.00 32.55 98 GLU A C 1
ATOM 748 O O . GLU A 1 101 ? 29.676 45.443 64.036 1.00 34.40 98 GLU A O 1
ATOM 754 N N . TYR A 1 102 ? 28.975 43.485 64.877 1.00 25.87 99 TYR A N 1
ATOM 755 C CA . TYR A 1 102 ? 28.452 43.010 63.603 1.00 28.98 99 TYR A CA 1
ATOM 756 C C . TYR A 1 102 ? 26.930 42.932 63.554 1.00 30.98 99 TYR A C 1
ATOM 757 O O . TYR A 1 102 ? 26.281 42.585 64.535 1.00 27.73 99 TYR A O 1
ATOM 766 N N . SER A 1 103 ? 26.375 43.247 62.392 1.00 31.92 100 SER A N 1
ATOM 767 C CA . SER A 1 103 ? 24.927 43.336 62.217 1.00 39.20 100 SER A CA 1
ATOM 768 C C . SER A 1 103 ? 24.294 42.014 61.794 1.00 37.19 100 SER A C 1
ATOM 769 O O . SER A 1 103 ? 23.126 41.733 62.099 1.00 33.21 100 SER A O 1
ATOM 772 N N . ILE A 1 104 ? 25.074 41.210 61.086 1.00 26.26 101 ILE A N 1
ATOM 773 C CA . ILE A 1 104 ? 24.601 39.911 60.641 1.00 27.45 101 ILE A CA 1
ATOM 774 C C . ILE A 1 104 ? 25.524 38.782 61.120 1.00 28.75 101 ILE A C 1
ATOM 775 O O . ILE A 1 104 ? 26.676 38.672 60.705 1.00 33.85 101 ILE A O 1
ATOM 780 N N . LEU A 1 105 ? 24.996 37.960 62.016 1.00 27.85 102 LEU A N 1
ATOM 781 C CA . LEU A 1 105 ? 25.743 36.875 62.638 1.00 29.89 102 LEU A CA 1
ATOM 782 C C . LEU A 1 105 ? 25.106 35.541 62.314 1.00 34.29 102 LEU A C 1
ATOM 783 O O . LEU A 1 105 ? 23.877 35.431 62.215 1.00 36.05 102 LEU A O 1
ATOM 788 N N . ALA A 1 106 ? 25.952 34.529 62.171 1.00 29.15 103 ALA A N 1
ATOM 789 C CA . ALA A 1 106 ? 25.509 33.164 61.943 1.00 31.06 103 ALA A CA 1
ATOM 790 C C . ALA A 1 106 ? 26.440 32.181 62.651 1.00 29.20 103 ALA A C 1
ATOM 791 O O . ALA A 1 106 ? 27.597 32.487 62.922 1.00 30.14 103 ALA A O 1
ATOM 793 N N . ASP A 1 107 ? 25.932 30.996 62.950 1.00 26.16 104 ASP A N 1
ATOM 794 C CA . ASP A 1 107 ? 26.780 29.924 63.452 1.00 23.21 104 ASP A CA 1
ATOM 795 C C . ASP A 1 107 ? 26.229 28.574 62.957 1.00 28.29 104 ASP A C 1
ATOM 796 O O . ASP A 1 107 ? 25.261 28.530 62.190 1.00 30.99 104 ASP A O 1
ATOM 801 N N . GLY A 1 108 ? 26.834 27.481 63.412 1.00 22.76 105 GLY A N 1
ATOM 802 C CA . GLY A 1 108 ? 26.471 26.160 62.945 1.00 20.70 105 GLY A CA 1
ATOM 803 C C . GLY A 1 108 ? 25.581 25.341 63.865 1.00 23.89 105 GLY A C 1
ATOM 804 O O . GLY A 1 108 ? 25.647 24.121 63.840 1.00 30.62 105 GLY A O 1
ATOM 805 N N . THR A 1 109 ? 24.751 25.994 64.672 1.00 17.73 106 THR A N 1
ATOM 806 C CA . THR A 1 109 ? 23.792 25.269 65.486 1.00 14.49 106 THR A CA 1
ATOM 807 C C . THR A 1 109 ? 22.855 24.388 64.636 1.00 21.96 106 THR A C 1
ATOM 808 O O . THR A 1 109 ? 22.194 24.868 63.724 1.00 17.14 106 THR A O 1
ATOM 812 N N . ARG A 1 110 ? 22.822 23.090 64.939 1.00 21.72 107 ARG A N 1
ATOM 813 C CA . ARG A 1 110 ? 22.043 22.131 64.165 1.00 14.69 107 ARG A CA 1
ATOM 814 C C . ARG A 1 110 ? 20.761 21.759 64.872 1.00 23.23 107 ARG A C 1
ATOM 815 O O . ARG A 1 110 ? 20.681 21.824 66.104 1.00 18.41 107 ARG A O 1
ATOM 823 N N . ARG A 1 111 ? 19.765 21.362 64.085 1.00 23.49 108 ARG A N 1
ATOM 824 C CA . ARG A 1 111 ? 18.502 20.886 64.634 1.00 22.79 108 ARG A CA 1
ATOM 825 C C . ARG A 1 111 ? 18.719 19.958 65.828 1.00 28.62 108 ARG A C 1
ATOM 826 O O . ARG A 1 111 ? 18.135 20.156 66.891 1.00 27.65 108 ARG A O 1
ATOM 834 N N . ASP A 1 112 ? 19.566 18.947 65.641 1.00 35.16 109 ASP A N 1
ATOM 835 C CA . ASP A 1 112 ? 19.734 17.885 66.635 1.00 41.49 109 ASP A CA 1
ATOM 836 C C . ASP A 1 112 ? 20.573 18.321 67.843 1.00 36.99 109 ASP A C 1
ATOM 837 O O . ASP A 1 112 ? 20.627 17.617 68.850 1.00 40.82 109 ASP A O 1
ATOM 842 N N . ASP A 1 113 ? 21.205 19.488 67.741 1.00 27.54 110 ASP A N 1
ATOM 843 C CA . ASP A 1 113 ? 22.005 20.030 68.831 1.00 26.69 110 ASP A CA 1
ATOM 844 C C . ASP A 1 113 ? 21.185 20.444 70.049 1.00 39.31 110 ASP A C 1
ATOM 845 O O . ASP A 1 113 ? 20.080 20.976 69.923 1.00 43.32 110 ASP A O 1
ATOM 850 N N . ARG A 1 114 ? 21.753 20.214 71.229 1.00 41.39 111 ARG A N 1
ATOM 851 C CA . ARG A 1 114 ? 21.131 20.626 72.481 1.00 43.56 111 ARG A CA 1
ATOM 852 C C . ARG A 1 114 ? 21.820 21.885 73.042 1.00 43.16 111 ARG A C 1
ATOM 853 O O . ARG A 1 114 ? 21.164 22.771 73.596 1.00 42.27 111 ARG A O 1
ATOM 861 N N . VAL A 1 115 ? 23.142 21.948 72.894 1.00 40.29 112 VAL A N 1
ATOM 862 C CA . VAL A 1 115 ? 23.924 23.143 73.231 1.00 42.84 112 VAL A CA 1
ATOM 863 C C . VAL A 1 115 ? 25.155 23.190 72.337 1.00 40.33 112 VAL A C 1
ATOM 864 O O . VAL A 1 115 ? 25.750 22.161 72.050 1.00 41.41 112 VAL A O 1
ATOM 868 N N . PRO A 1 116 ? 25.542 24.389 71.892 1.00 39.84 113 PRO A N 1
ATOM 869 C CA . PRO A 1 116 ? 24.828 25.631 72.194 1.00 40.41 113 PRO A CA 1
ATOM 870 C C . PRO A 1 116 ? 23.517 25.697 71.448 1.00 45.03 113 PRO A C 1
ATOM 871 O O . PRO A 1 116 ? 23.376 25.108 70.371 1.00 43.61 113 PRO A O 1
ATOM 875 N N . LYS A 1 117 ? 22.565 26.414 72.028 1.00 48.37 114 LYS A N 1
ATOM 876 C CA . LYS A 1 117 ? 21.285 26.637 71.386 1.00 52.14 114 LYS A CA 1
ATOM 877 C C . LYS A 1 117 ? 20.489 27.717 72.112 1.00 47.54 114 LYS A C 1
ATOM 878 O O . LYS A 1 117 ? 19.990 27.495 73.216 1.00 48.54 114 LYS A O 1
ATOM 884 N N . LEU A 1 118 ? 20.383 28.892 71.497 1.00 38.94 115 LEU A N 1
ATOM 885 C CA . LEU A 1 118 ? 19.489 29.919 72.012 1.00 31.92 115 LEU A CA 1
ATOM 886 C C . LEU A 1 118 ? 18.041 29.444 71.906 1.00 36.52 115 LEU A C 1
ATOM 887 O O . LEU A 1 118 ? 17.695 28.652 71.028 1.00 39.82 115 LEU A O 1
ATOM 892 N N . SER A 1 119 ? 17.206 29.913 72.821 1.00 38.69 116 SER A N 1
ATOM 893 C CA . SER A 1 119 ? 15.789 29.610 72.787 1.00 30.21 116 SER A CA 1
ATOM 894 C C . SER A 1 119 ? 15.160 30.649 71.898 1.00 35.94 116 SER A C 1
ATOM 895 O O . SER A 1 119 ? 15.842 31.556 71.436 1.00 40.31 116 SER A O 1
ATOM 898 N N . TYR A 1 120 ? 13.858 30.532 71.678 1.00 39.92 117 TYR A N 1
ATOM 899 C CA . TYR A 1 120 ? 13.167 31.440 70.780 1.00 43.71 117 TYR A CA 1
ATOM 900 C C . TYR A 1 120 ? 13.182 32.847 71.332 1.00 46.78 117 TYR A C 1
ATOM 901 O O . TYR A 1 120 ? 13.594 33.782 70.648 1.00 50.82 117 TYR A O 1
ATOM 910 N N . SER A 1 121 ? 12.730 32.998 72.570 1.00 37.53 118 SER A N 1
ATOM 911 C CA . SER A 1 121 ? 12.704 34.308 73.181 1.00 46.10 118 SER A CA 1
ATOM 912 C C . SER A 1 121 ? 14.100 34.910 73.183 1.00 45.81 118 SER A C 1
ATOM 913 O O . SER A 1 121 ? 14.262 36.113 72.961 1.00 41.57 118 SER A O 1
ATOM 916 N N . GLU A 1 122 ? 15.097 34.060 73.423 1.00 36.82 119 GLU A N 1
ATOM 917 C CA . GLU A 1 122 ? 16.490 34.479 73.433 1.00 35.67 119 GLU A CA 1
ATOM 918 C C . GLU A 1 122 ? 16.953 35.074 72.105 1.00 32.78 119 GLU A C 1
ATOM 919 O O . GLU A 1 122 ? 17.583 36.125 72.077 1.00 35.33 119 GLU A O 1
ATOM 925 N N . ILE A 1 123 ? 16.630 34.406 71.008 1.00 23.72 120 ILE A N 1
ATOM 926 C CA . ILE A 1 123 ? 16.963 34.923 69.699 1.00 34.05 120 ILE A CA 1
ATOM 927 C C . ILE A 1 123 ? 16.284 36.258 69.442 1.00 43.22 120 ILE A C 1
ATOM 928 O O . ILE A 1 123 ? 16.902 37.199 68.942 1.00 47.89 120 ILE A O 1
ATOM 933 N N . GLN A 1 124 ? 15.003 36.325 69.783 1.00 35.93 121 GLN A N 1
ATOM 934 C CA . GLN A 1 124 ? 14.202 37.503 69.522 1.00 34.59 121 GLN A CA 1
ATOM 935 C C . GLN A 1 124 ? 14.826 38.665 70.244 1.00 30.04 121 GLN A C 1
ATOM 936 O O . GLN A 1 124 ? 15.086 39.714 69.661 1.00 28.88 121 GLN A O 1
ATOM 942 N N . SER A 1 125 ? 15.046 38.459 71.535 1.00 35.06 122 SER A N 1
ATOM 943 C CA . SER A 1 125 ? 15.634 39.464 72.399 1.00 39.01 122 SER A CA 1
ATOM 944 C C . SER A 1 125 ? 16.918 40.027 71.782 1.00 36.51 122 SER A C 1
ATOM 945 O O . SER A 1 125 ? 17.073 41.244 71.647 1.00 36.74 122 SER A O 1
ATOM 948 N N . LEU A 1 126 ? 17.826 39.133 71.403 1.00 20.48 123 LEU A N 1
ATOM 949 C CA . LEU A 1 126 ? 19.104 39.536 70.833 1.00 23.19 123 LEU A CA 1
ATOM 950 C C . LEU A 1 126 ? 18.905 40.428 69.608 1.00 30.32 123 LEU A C 1
ATOM 951 O O . LEU A 1 126 ? 19.483 41.510 69.505 1.00 33.07 123 LEU A O 1
ATOM 956 N N . GLU A 1 127 ? 18.082 39.975 68.675 1.00 22.41 124 GLU A N 1
ATOM 957 C CA . GLU A 1 127 ? 17.889 40.716 67.437 1.00 28.87 124 GLU A CA 1
ATOM 958 C C . GLU A 1 127 ? 17.248 42.075 67.690 1.00 38.33 124 GLU A C 1
ATOM 959 O O . GLU A 1 127 ? 17.466 43.036 66.952 1.00 39.65 124 GLU A O 1
ATOM 973 N N . ARG A 1 129 ? 17.193 43.835 70.789 1.00 27.66 126 ARG A N 1
ATOM 974 C CA . ARG A 1 129 ? 18.024 44.720 71.597 1.00 27.86 126 ARG A CA 1
ATOM 975 C C . ARG A 1 129 ? 19.181 45.361 70.825 1.00 27.85 126 ARG A C 1
ATOM 976 O O . ARG A 1 129 ? 19.449 46.541 70.999 1.00 37.01 126 ARG A O 1
ATOM 984 N N . LYS A 1 130 ? 19.854 44.600 69.969 1.00 28.10 127 LYS A N 1
ATOM 985 C CA . LYS A 1 130 ? 21.069 45.100 69.326 1.00 32.27 127 LYS A CA 1
ATOM 986 C C . LYS A 1 130 ? 20.949 45.272 67.813 1.00 32.36 127 LYS A C 1
ATOM 987 O O . LYS A 1 130 ? 21.936 45.538 67.119 1.00 18.61 127 LYS A O 1
ATOM 993 N N . ASN A 1 131 ? 19.729 45.129 67.315 1.00 34.94 128 ASN A N 1
ATOM 994 C CA . ASN A 1 131 ? 19.429 45.414 65.920 1.00 38.70 128 ASN A CA 1
ATOM 995 C C . ASN A 1 131 ? 20.338 44.658 64.963 1.00 35.45 128 ASN A C 1
ATOM 996 O O . ASN A 1 131 ? 21.048 45.250 64.148 1.00 37.98 128 ASN A O 1
ATOM 1001 N N . ILE A 1 132 ? 20.304 43.339 65.080 1.00 28.98 129 ILE A N 1
ATOM 1002 C CA . ILE A 1 132 ? 21.105 42.456 64.248 1.00 32.14 129 ILE A CA 1
ATOM 1003 C C . ILE A 1 132 ? 20.251 41.323 63.710 1.00 30.68 129 ILE A C 1
ATOM 1004 O O . ILE A 1 132 ? 19.091 41.177 64.089 1.00 29.98 129 ILE A O 1
ATOM 1009 N N . GLN A 1 133 ? 20.837 40.514 62.835 1.00 34.19 130 GLN A N 1
ATOM 1010 C CA . GLN A 1 133 ? 20.200 39.270 62.395 1.00 28.13 130 GLN A CA 1
ATOM 1011 C C . GLN A 1 133 ? 21.022 38.064 62.840 1.00 30.98 130 GLN A C 1
ATOM 1012 O O . GLN A 1 133 ? 22.210 37.964 62.534 1.00 35.12 130 GLN A O 1
ATOM 1018 N N . TYR A 1 134 ? 20.389 37.163 63.581 1.00 34.08 131 TYR A N 1
ATOM 1019 C CA . TYR A 1 134 ? 21.030 35.916 64.000 1.00 31.65 131 TYR A CA 1
ATOM 1020 C C . TYR A 1 134 ? 20.496 34.801 63.121 1.00 27.42 131 TYR A C 1
ATOM 1021 O O . TYR A 1 134 ? 19.293 34.592 63.061 1.00 27.58 131 TYR A O 1
ATOM 1030 N N . ILE A 1 135 ? 21.400 34.103 62.438 1.00 28.19 132 ILE A N 1
ATOM 1031 C CA . ILE A 1 135 ? 21.041 33.162 61.383 1.00 20.85 132 ILE A CA 1
ATOM 1032 C C . ILE A 1 135 ? 21.611 31.768 61.662 1.00 25.41 132 ILE A C 1
ATOM 1033 O O . ILE A 1 135 ? 22.804 31.617 61.895 1.00 43.02 132 ILE A O 1
ATOM 1038 N N . THR A 1 136 ? 20.770 30.745 61.643 1.00 20.74 133 THR A N 1
ATOM 1039 C CA . THR A 1 136 ? 21.243 29.390 61.924 1.00 10.90 133 THR A CA 1
ATOM 1040 C C . THR A 1 136 ? 20.829 28.464 60.796 1.00 17.97 133 THR A C 1
ATOM 1041 O O . THR A 1 136 ? 19.765 27.863 60.831 1.00 25.61 133 THR A O 1
ATOM 1045 N N . PRO A 1 137 ? 21.666 28.368 59.761 1.00 24.86 134 PRO A N 1
ATOM 1046 C CA . PRO A 1 137 ? 21.195 27.718 58.531 1.00 18.51 134 PRO A CA 1
ATOM 1047 C C . PRO A 1 137 ? 20.900 26.242 58.730 1.00 30.08 134 PRO A C 1
ATOM 1048 O O . PRO A 1 137 ? 20.052 25.701 58.013 1.00 32.73 134 PRO A O 1
ATOM 1052 N N . LEU A 1 138 ? 21.583 25.610 59.685 1.00 23.90 135 LEU A N 1
ATOM 1053 C CA . LEU A 1 138 ? 21.450 24.170 59.884 1.00 25.68 135 LEU A CA 1
ATOM 1054 C C . LEU A 1 138 ? 20.268 23.821 60.791 1.00 21.26 135 LEU A C 1
ATOM 1055 O O . LEU A 1 138 ? 19.968 22.656 61.018 1.00 15.24 135 LEU A O 1
ATOM 1068 N N . GLY A 1 140 ? 17.173 23.779 60.435 1.00 20.30 137 GLY A N 1
ATOM 1069 C CA . GLY A 1 140 ? 16.138 22.945 59.849 1.00 25.27 137 GLY A CA 1
ATOM 1070 C C . GLY A 1 140 ? 16.611 21.604 59.319 1.00 27.51 137 GLY A C 1
ATOM 1071 O O . GLY A 1 140 ? 15.847 20.882 58.677 1.00 27.20 137 GLY A O 1
ATOM 1072 N N . PHE A 1 141 ? 17.863 21.259 59.598 1.00 34.58 138 PHE A N 1
ATOM 1073 C CA . PHE A 1 141 ? 18.486 20.092 58.968 1.00 29.21 138 PHE A CA 1
ATOM 1074 C C . PHE A 1 141 ? 18.890 19.006 59.955 1.00 31.71 138 PHE A C 1
ATOM 1075 O O . PHE A 1 141 ? 19.805 19.188 60.759 1.00 18.96 138 PHE A O 1
ATOM 1083 N N . GLY A 1 142 ? 18.202 17.871 59.888 1.00 27.42 139 GLY A N 1
ATOM 1084 C CA . GLY A 1 142 ? 18.532 16.747 60.738 1.00 32.56 139 GLY A CA 1
ATOM 1085 C C . GLY A 1 142 ? 19.846 16.063 60.394 1.00 33.01 139 GLY A C 1
ATOM 1086 O O . GLY A 1 142 ? 20.461 16.320 59.350 1.00 24.92 139 GLY A O 1
ATOM 1087 N N . TYR A 1 143 ? 20.260 15.182 61.299 1.00 31.33 140 TYR A N 1
ATOM 1088 C CA . TYR A 1 143 ? 21.494 14.416 61.176 1.00 23.80 140 TYR A CA 1
ATOM 1089 C C . TYR A 1 143 ? 21.654 13.718 59.833 1.00 26.34 140 TYR A C 1
ATOM 1090 O O . TYR A 1 143 ? 22.711 13.841 59.203 1.00 26.88 140 TYR A O 1
ATOM 1099 N N . LYS A 1 144 ? 20.612 13.000 59.400 1.00 19.69 141 LYS A N 1
ATOM 1100 C CA . LYS A 1 144 ? 20.650 12.262 58.130 1.00 33.77 141 LYS A CA 1
ATOM 1101 C C . LYS A 1 144 ? 20.904 13.162 56.924 1.00 34.45 141 LYS A C 1
ATOM 1102 O O . LYS A 1 144 ? 21.618 12.786 55.995 1.00 34.61 141 LYS A O 1
ATOM 1108 N N . THR A 1 145 ? 20.288 14.340 56.943 1.00 26.74 142 THR A N 1
ATOM 1109 C CA . THR A 1 145 ? 20.355 15.273 55.837 1.00 21.21 142 THR A CA 1
ATOM 1110 C C . THR A 1 145 ? 21.724 15.925 55.798 1.00 22.72 142 THR A C 1
ATOM 1111 O O . THR A 1 145 ? 22.346 16.017 54.750 1.00 26.26 142 THR A O 1
ATOM 1115 N N . LEU A 1 146 ? 22.169 16.409 56.952 1.00 23.43 143 LEU A N 1
ATOM 1116 C CA . LEU A 1 146 ? 23.522 16.914 57.101 1.00 23.13 143 LEU A CA 1
ATOM 1117 C C . LEU A 1 146 ? 24.505 15.853 56.602 1.00 28.80 143 LEU A C 1
ATOM 1118 O O . LEU A 1 146 ? 25.467 16.149 55.897 1.00 19.35 143 LEU A O 1
ATOM 1123 N N . ARG A 1 147 ? 24.270 14.605 56.980 1.00 23.95 144 ARG A N 1
ATOM 1124 C CA . ARG A 1 147 ? 25.200 13.586 56.586 1.00 21.18 144 ARG A CA 1
ATOM 1125 C C . ARG A 1 147 ? 25.192 13.482 55.056 1.00 32.86 144 ARG A C 1
ATOM 1126 O O . ARG A 1 147 ? 26.250 13.468 54.408 1.00 26.70 144 ARG A O 1
ATOM 1134 N N . HIS A 1 148 ? 24.005 13.453 54.464 1.00 30.40 145 HIS A N 1
ATOM 1135 C CA . HIS A 1 148 ? 23.950 13.415 53.012 1.00 25.47 145 HIS A CA 1
ATOM 1136 C C . HIS A 1 148 ? 24.665 14.596 52.334 1.00 31.02 145 HIS A C 1
ATOM 1137 O O . HIS A 1 148 ? 25.307 14.418 51.295 1.00 31.77 145 HIS A O 1
ATOM 1144 N N . LEU A 1 149 ? 24.534 15.790 52.915 1.00 23.99 146 LEU A N 1
ATOM 1145 C CA . LEU A 1 149 ? 24.992 17.020 52.282 1.00 28.86 146 LEU A CA 1
ATOM 1146 C C . LEU A 1 149 ? 26.506 17.225 52.378 1.00 28.68 146 LEU A C 1
ATOM 1147 O O . LEU A 1 149 ? 27.124 17.784 51.475 1.00 22.87 146 LEU A O 1
ATOM 1152 N N . ALA A 1 150 ? 27.082 16.778 53.488 1.00 32.63 147 ALA A N 1
ATOM 1153 C CA . ALA A 1 150 ? 28.516 16.840 53.732 1.00 28.91 147 ALA A CA 1
ATOM 1154 C C . ALA A 1 150 ? 29.245 15.955 52.747 1.00 26.44 147 ALA A C 1
ATOM 1155 O O . ALA A 1 150 ? 30.316 16.296 52.267 1.00 24.56 147 ALA A O 1
ATOM 1157 N N . SER A 1 151 ? 28.629 14.823 52.429 1.00 27.94 148 SER A N 1
ATOM 1158 C CA . SER A 1 151 ? 29.256 13.835 51.576 1.00 30.72 148 SER A CA 1
ATOM 1159 C C . SER A 1 151 ? 29.104 14.206 50.111 1.00 34.75 148 SER A C 1
ATOM 1160 O O . SER A 1 151 ? 29.796 13.670 49.252 1.00 32.05 148 SER A O 1
ATOM 1163 N N . GLU A 1 152 ? 28.207 15.139 49.827 1.00 35.89 149 GLU A N 1
ATOM 1164 C CA . GLU A 1 152 ? 28.067 15.645 48.472 1.00 36.24 149 GLU A CA 1
ATOM 1165 C C . GLU A 1 152 ? 28.998 16.833 48.232 1.00 40.03 149 GLU A C 1
ATOM 1166 O O . GLU A 1 152 ? 29.498 17.037 47.122 1.00 37.58 149 GLU A O 1
ATOM 1172 N N . PHE A 1 153 ? 29.232 17.615 49.278 1.00 31.72 150 PHE A N 1
ATOM 1173 C CA . PHE A 1 153 ? 30.006 18.836 49.131 1.00 41.53 150 PHE A CA 1
ATOM 1174 C C . PHE A 1 153 ? 31.497 18.693 49.416 1.00 39.50 150 PHE A C 1
ATOM 1175 O O . PHE A 1 153 ? 32.321 19.349 48.778 1.00 34.41 150 PHE A O 1
ATOM 1183 N N . PHE A 1 154 ? 31.837 17.849 50.379 1.00 34.60 151 PHE A N 1
ATOM 1184 C CA . PHE A 1 154 ? 33.215 17.768 50.836 1.00 32.80 151 PHE A CA 1
ATOM 1185 C C . PHE A 1 154 ? 33.842 16.394 50.648 1.00 37.72 151 PHE A C 1
ATOM 1186 O O . PHE A 1 154 ? 33.174 15.363 50.740 1.00 33.47 151 PHE A O 1
ATOM 1194 N N . ILE A 1 155 ? 35.142 16.402 50.388 1.00 41.75 152 ILE A N 1
ATOM 1195 C CA . ILE A 1 155 ? 35.965 15.223 50.573 1.00 36.69 152 ILE A CA 1
ATOM 1196 C C . ILE A 1 155 ? 36.344 15.238 52.040 1.00 34.47 152 ILE A C 1
ATOM 1197 O O . ILE A 1 155 ? 36.860 16.237 52.541 1.00 31.16 152 ILE A O 1
ATOM 1202 N N . LEU A 1 156 ? 36.067 14.134 52.723 1.00 43.38 153 LEU A N 1
ATOM 1203 C CA . LEU A 1 156 ? 36.178 14.052 54.173 1.00 46.08 153 LEU A CA 1
ATOM 1204 C C . LEU A 1 156 ? 37.166 12.969 54.582 1.00 48.83 153 LEU A C 1
ATOM 1205 O O . LEU A 1 156 ? 37.502 12.099 53.785 1.00 45.68 153 LEU A O 1
ATOM 1210 N N . GLU A 1 157 ? 37.617 13.014 55.831 1.00 46.81 154 GLU A N 1
ATOM 1211 C CA . GLU A 1 157 ? 38.664 12.110 56.278 1.00 43.34 154 GLU A CA 1
ATOM 1212 C C . GLU A 1 157 ? 38.659 11.944 57.796 1.00 56.69 154 GLU A C 1
ATOM 1213 O O . GLU A 1 157 ? 38.382 12.890 58.538 1.00 58.03 154 GLU A O 1
ATOM 1219 N N . GLU A 1 158 ? 38.970 10.738 58.255 1.00 64.01 155 GLU A N 1
ATOM 1220 C CA . GLU A 1 158 ? 39.000 10.457 59.682 1.00 67.38 155 GLU A CA 1
ATOM 1221 C C . GLU A 1 158 ? 40.299 10.965 60.281 1.00 76.69 155 GLU A C 1
ATOM 1222 O O . GLU A 1 158 ? 41.373 10.464 59.954 1.00 82.30 155 GLU A O 1
ATOM 1228 N N . ILE A 1 159 ? 40.209 11.966 61.148 1.00 78.55 156 ILE A N 1
ATOM 1229 C CA . ILE A 1 159 ? 41.392 12.439 61.858 1.00 81.57 156 ILE A CA 1
ATOM 1230 C C . ILE A 1 159 ? 41.455 11.834 63.259 1.00 84.02 156 ILE A C 1
ATOM 1231 O O . ILE A 1 159 ? 40.480 11.889 64.012 1.00 80.45 156 ILE A O 1
ATOM 1236 N N . LYS A 1 160 ? 42.598 11.232 63.583 1.00 91.54 157 LYS A N 1
ATOM 1237 C CA . LYS A 1 160 ? 42.835 10.652 64.906 1.00 101.41 157 LYS A CA 1
ATOM 1238 C C . LYS A 1 160 ? 44.230 10.034 65.018 1.00 104.02 157 LYS A C 1
ATOM 1239 O O . LYS A 1 160 ? 44.614 9.177 64.219 1.00 102.89 157 LYS A O 1
ATOM 1245 N N . SER A 1 167 ? 38.757 23.421 67.853 1.00 49.79 164 SER A N 1
ATOM 1246 C CA . SER A 1 167 ? 38.553 24.728 67.226 1.00 63.64 164 SER A CA 1
ATOM 1247 C C . SER A 1 167 ? 37.278 25.438 67.712 1.00 77.82 164 SER A C 1
ATOM 1248 O O . SER A 1 167 ? 37.021 26.590 67.342 1.00 84.49 164 SER A O 1
ATOM 1251 N N . ASP A 1 168 ? 36.482 24.749 68.530 1.00 75.21 165 ASP A N 1
ATOM 1252 C CA . ASP A 1 168 ? 35.476 25.423 69.357 1.00 63.73 165 ASP A CA 1
ATOM 1253 C C . ASP A 1 168 ? 35.976 25.484 70.801 1.00 53.52 165 ASP A C 1
ATOM 1254 O O . ASP A 1 168 ? 37.092 25.026 71.100 1.00 51.24 165 ASP A O 1
ATOM 1259 N N . TYR A 1 169 ? 35.147 26.030 71.687 1.00 39.34 166 TYR A N 1
ATOM 1260 C CA . TYR A 1 169 ? 35.598 26.474 73.005 1.00 33.00 166 TYR A CA 1
ATOM 1261 C C . TYR A 1 169 ? 36.210 25.370 73.832 1.00 37.41 166 TYR A C 1
ATOM 1262 O O . TYR A 1 169 ? 36.920 25.631 74.792 1.00 53.23 166 TYR A O 1
ATOM 1271 N N . GLU A 1 170 ? 35.927 24.135 73.452 1.00 38.30 167 GLU A N 1
ATOM 1272 C CA . GLU A 1 170 ? 36.245 22.986 74.281 1.00 42.41 167 GLU A CA 1
ATOM 1273 C C . GLU A 1 170 ? 37.736 22.792 74.563 1.00 37.77 167 GLU A C 1
ATOM 1274 O O . GLU A 1 170 ? 38.116 22.517 75.699 1.00 37.80 167 GLU A O 1
ATOM 1280 N N . ALA A 1 171 ? 38.571 22.933 73.539 1.00 27.21 168 ALA A N 1
ATOM 1281 C CA . ALA A 1 171 ? 40.014 22.741 73.713 1.00 35.97 168 ALA A CA 1
ATOM 1282 C C . ALA A 1 171 ? 40.607 23.661 74.782 1.00 33.92 168 ALA A C 1
ATOM 1283 O O . ALA A 1 171 ? 41.249 23.188 75.720 1.00 41.70 168 ALA A O 1
ATOM 1285 N N . GLU A 1 172 ? 40.396 24.968 74.632 1.00 31.56 169 GLU A N 1
ATOM 1286 C CA . GLU A 1 172 ? 40.863 25.952 75.619 1.00 25.09 169 GLU A CA 1
ATOM 1287 C C . GLU A 1 172 ? 40.259 25.715 77.016 1.00 31.28 169 GLU A C 1
ATOM 1288 O O . GLU A 1 172 ? 40.970 25.774 78.014 1.00 36.17 169 GLU A O 1
ATOM 1294 N N . ILE A 1 173 ? 38.956 25.442 77.091 1.00 30.23 170 ILE A N 1
ATOM 1295 C CA . ILE A 1 173 ? 38.341 25.155 78.375 1.00 20.76 170 ILE A CA 1
ATOM 1296 C C . ILE A 1 173 ? 39.008 23.958 79.015 1.00 27.01 170 ILE A C 1
ATOM 1297 O O . ILE A 1 173 ? 39.374 23.994 80.187 1.00 30.89 170 ILE A O 1
ATOM 1302 N N . ARG A 1 174 ? 39.142 22.876 78.257 1.00 34.78 171 ARG A N 1
ATOM 1303 C CA . ARG A 1 174 ? 39.778 21.681 78.806 1.00 38.41 171 ARG A CA 1
ATOM 1304 C C . ARG A 1 174 ? 41.187 22.025 79.255 1.00 42.55 171 ARG A C 1
ATOM 1305 O O . ARG A 1 174 ? 41.660 21.527 80.273 1.00 46.15 171 ARG A O 1
ATOM 1313 N N . HIS A 1 175 ? 41.863 22.883 78.499 1.00 39.69 172 HIS A N 1
ATOM 1314 C CA . HIS A 1 175 ? 43.234 23.192 78.851 1.00 43.73 172 HIS A CA 1
ATOM 1315 C C . HIS A 1 175 ? 43.288 23.829 80.220 1.00 39.53 172 HIS A C 1
ATOM 1316 O O . HIS A 1 175 ? 44.107 23.443 81.058 1.00 42.73 172 HIS A O 1
ATOM 1323 N N . ILE A 1 176 ? 42.412 24.805 80.441 1.00 26.85 173 ILE A N 1
ATOM 1324 C CA . ILE A 1 176 ? 42.299 25.443 81.746 1.00 28.66 173 ILE A CA 1
ATOM 1325 C C . ILE A 1 176 ? 42.076 24.407 82.850 1.00 39.36 173 ILE A C 1
ATOM 1326 O O . ILE A 1 176 ? 42.680 24.499 83.926 1.00 40.74 173 ILE A O 1
ATOM 1331 N N . LEU A 1 177 ? 41.229 23.414 82.576 1.00 26.84 174 LEU A N 1
ATOM 1332 C CA . LEU A 1 177 ? 40.985 22.352 83.544 1.00 29.00 174 LEU A CA 1
ATOM 1333 C C . LEU A 1 177 ? 42.261 21.597 83.910 1.00 35.80 174 LEU A C 1
ATOM 1334 O O . LEU A 1 177 ? 42.540 21.368 85.089 1.00 42.92 174 LEU A O 1
ATOM 1339 N N . LYS A 1 178 ? 43.035 21.207 82.905 1.00 40.20 175 LYS A N 1
ATOM 1340 C CA . LYS A 1 178 ? 44.298 20.528 83.162 1.00 46.16 175 LYS A CA 1
ATOM 1341 C C . LYS A 1 178 ? 45.131 21.381 84.113 1.00 48.18 175 LYS A C 1
ATOM 1342 O O . LYS A 1 178 ? 45.609 20.897 85.134 1.00 43.67 175 LYS A O 1
ATOM 1348 N N . GLU A 1 179 ? 45.269 22.666 83.798 1.00 50.84 176 GLU A N 1
ATOM 1349 C CA . GLU A 1 179 ? 46.034 23.572 84.649 1.00 47.18 176 GLU A CA 1
ATOM 1350 C C . GLU A 1 179 ? 45.544 23.559 86.105 1.00 46.58 176 GLU A C 1
ATOM 1351 O O . GLU A 1 179 ? 46.344 23.709 87.032 1.00 51.25 176 GLU A O 1
ATOM 1357 N N . ARG A 1 180 ? 44.239 23.384 86.307 1.00 35.56 177 ARG A N 1
ATOM 1358 C CA . ARG A 1 180 ? 43.674 23.441 87.653 1.00 36.89 177 ARG A CA 1
ATOM 1359 C C . ARG A 1 180 ? 43.884 22.130 88.410 1.00 38.38 177 ARG A C 1
ATOM 1360 O O . ARG A 1 180 ? 43.836 22.097 89.639 1.00 36.87 177 ARG A O 1
ATOM 1368 N N . GLY A 1 181 ? 44.145 21.059 87.674 1.00 32.57 178 GLY A N 1
ATOM 1369 C CA . GLY A 1 181 ? 44.353 19.762 88.283 1.00 38.58 178 GLY A CA 1
ATOM 1370 C C . GLY A 1 181 ? 43.207 18.830 87.947 1.00 54.46 178 GLY A C 1
ATOM 1371 O O . GLY A 1 181 ? 43.152 17.697 88.425 1.00 58.98 178 GLY A O 1
ATOM 1372 N N . GLU A 1 182 ? 42.292 19.312 87.115 1.00 53.46 179 GLU A N 1
ATOM 1373 C CA . GLU A 1 182 ? 41.120 18.535 86.751 1.00 58.79 179 GLU A CA 1
ATOM 1374 C C . GLU A 1 182 ? 41.374 17.772 85.466 1.00 67.21 179 GLU A C 1
ATOM 1375 O O . GLU A 1 182 ? 42.021 18.286 84.555 1.00 70.67 179 GLU A O 1
ATOM 1381 N N . SER A 1 183 ? 40.878 16.540 85.403 1.00 64.99 180 SER A N 1
ATOM 1382 C CA . SER A 1 183 ? 40.872 15.792 84.153 1.00 63.85 180 SER A CA 1
ATOM 1383 C C . SER A 1 183 ? 39.648 16.210 83.348 1.00 60.88 180 SER A C 1
ATOM 1384 O O . SER A 1 183 ? 38.518 16.096 83.826 1.00 58.72 180 SER A O 1
ATOM 1387 N N . PRO A 1 184 ? 39.871 16.718 82.127 1.00 58.94 181 PRO A N 1
ATOM 1388 C CA . PRO A 1 184 ? 38.801 17.149 81.228 1.00 55.39 181 PRO A CA 1
ATOM 1389 C C . PRO A 1 184 ? 37.991 15.963 80.722 1.00 60.66 181 PRO A C 1
ATOM 1390 O O . PRO A 1 184 ? 36.809 16.117 80.412 1.00 60.11 181 PRO A O 1
ATOM 1394 N N . GLU A 1 185 ? 38.627 14.797 80.634 1.00 68.61 182 GLU A N 1
ATOM 1395 C CA . GLU A 1 185 ? 37.968 13.595 80.127 1.00 82.66 182 GLU A CA 1
ATOM 1396 C C . GLU A 1 185 ? 36.727 13.296 80.954 1.00 72.80 182 GLU A C 1
ATOM 1397 O O . GLU A 1 185 ? 35.716 12.816 80.433 1.00 64.05 182 GLU A O 1
ATOM 1403 N N . LYS A 1 186 ? 36.826 13.585 82.250 1.00 68.34 183 LYS A N 1
ATOM 1404 C CA . LYS A 1 186 ? 35.724 13.402 83.185 1.00 63.67 183 LYS A CA 1
ATOM 1405 C C . LYS A 1 186 ? 34.501 14.217 82.781 1.00 59.34 183 LYS A C 1
ATOM 1406 O O . LYS A 1 186 ? 33.364 13.779 82.969 1.00 58.01 183 LYS A O 1
ATOM 1412 N N . TYR A 1 187 ? 34.740 15.396 82.214 1.00 48.42 184 TYR A N 1
ATOM 1413 C CA . TYR A 1 187 ? 33.655 16.331 81.926 1.00 54.55 184 TYR A CA 1
ATOM 1414 C C . TYR A 1 187 ? 33.215 16.345 80.456 1.00 61.74 184 TYR A C 1
ATOM 1415 O O . TYR A 1 187 ? 32.111 16.784 80.132 1.00 60.43 184 TYR A O 1
ATOM 1424 N N . PHE A 1 188 ? 34.076 15.865 79.568 1.00 66.62 185 PHE A N 1
ATOM 1425 C CA . PHE A 1 188 ? 33.700 15.738 78.169 1.00 74.70 185 PHE A CA 1
ATOM 1426 C C . PHE A 1 188 ? 33.767 14.277 77.729 1.00 85.39 185 PHE A C 1
ATOM 1427 O O . PHE A 1 188 ? 34.558 13.498 78.266 1.00 83.58 185 PHE A O 1
ATOM 1435 N N . PRO A 1 189 ? 32.916 13.902 76.759 1.00 94.51 186 PRO A N 1
ATOM 1436 C CA . PRO A 1 189 ? 32.854 12.554 76.171 1.00 97.82 186 PRO A CA 1
ATOM 1437 C C . PRO A 1 189 ? 34.174 12.092 75.534 1.00 99.98 186 PRO A C 1
ATOM 1438 O O . PRO A 1 189 ? 35.242 12.591 75.896 1.00 100.01 186 PRO A O 1
ATOM 1442 N N . GLU A 1 190 ? 34.100 11.145 74.601 1.00 100.69 187 GLU A N 1
ATOM 1443 C CA . GLU A 1 190 ? 35.306 10.590 73.991 1.00 99.91 187 GLU A CA 1
ATOM 1444 C C . GLU A 1 190 ? 36.013 11.598 73.093 1.00 102.32 187 GLU A C 1
ATOM 1445 O O . GLU A 1 190 ? 37.054 11.294 72.509 1.00 104.05 187 GLU A O 1
ATOM 1451 N N . LYS A 1 192 ? 36.121 12.144 68.478 1.00 100.56 189 LYS A N 1
ATOM 1452 C CA . LYS A 1 192 ? 35.334 11.744 67.317 1.00 99.69 189 LYS A CA 1
ATOM 1453 C C . LYS A 1 192 ? 35.351 12.852 66.272 1.00 91.78 189 LYS A C 1
ATOM 1454 O O . LYS A 1 192 ? 34.327 13.482 66.011 1.00 91.21 189 LYS A O 1
ATOM 1460 N N . GLN A 1 193 ? 36.517 13.081 65.673 1.00 84.35 190 GLN A N 1
ATOM 1461 C CA . GLN A 1 193 ? 36.705 14.209 64.759 1.00 78.04 190 GLN A CA 1
ATOM 1462 C C . GLN A 1 193 ? 36.913 13.805 63.289 1.00 68.61 190 GLN A C 1
ATOM 1463 O O . GLN A 1 193 ? 37.742 12.957 62.965 1.00 67.02 190 GLN A O 1
ATOM 1469 N N . THR A 1 194 ? 36.146 14.426 62.401 1.00 63.43 191 THR A N 1
ATOM 1470 C CA . THR A 1 194 ? 36.330 14.237 60.969 1.00 49.66 191 THR A CA 1
ATOM 1471 C C . THR A 1 194 ? 36.787 15.537 60.331 1.00 49.62 191 THR A C 1
ATOM 1472 O O . THR A 1 194 ? 36.367 16.615 60.743 1.00 55.53 191 THR A O 1
ATOM 1476 N N . ARG A 1 195 ? 37.670 15.438 59.344 1.00 51.47 192 ARG A N 1
ATOM 1477 C CA . ARG A 1 195 ? 38.254 16.625 58.730 1.00 51.14 192 ARG A CA 1
ATOM 1478 C C . ARG A 1 195 ? 37.768 16.831 57.302 1.00 47.85 192 ARG A C 1
ATOM 1479 O O . ARG A 1 195 ? 37.765 15.895 56.491 1.00 52.47 192 ARG A O 1
ATOM 1487 N N . VAL A 1 196 ? 37.354 18.054 56.989 1.00 42.34 193 VAL A N 1
ATOM 1488 C CA . VAL A 1 196 ? 37.101 18.401 55.596 1.00 40.05 193 VAL A CA 1
ATOM 1489 C C . VAL A 1 196 ? 38.442 18.599 54.930 1.00 44.45 193 VAL A C 1
ATOM 1490 O O . VAL A 1 196 ? 39.303 19.314 55.450 1.00 44.81 193 VAL A O 1
ATOM 1494 N N . VAL A 1 197 ? 38.623 17.966 53.779 1.00 39.77 194 VAL A N 1
ATOM 1495 C CA . VAL A 1 197 ? 39.927 17.945 53.146 1.00 42.99 194 VAL A CA 1
ATOM 1496 C C . VAL A 1 197 ? 39.905 18.600 51.768 1.00 44.16 194 VAL A C 1
ATOM 1497 O O . VAL A 1 197 ? 40.944 19.023 51.263 1.00 44.97 194 VAL A O 1
ATOM 1501 N N . GLY A 1 198 ? 38.715 18.703 51.179 1.00 47.79 195 GLY A N 1
ATOM 1502 C CA . GLY A 1 198 ? 38.546 19.378 49.904 1.00 39.78 195 GLY A CA 1
ATOM 1503 C C . GLY A 1 198 ? 37.107 19.449 49.429 1.00 39.75 195 GLY A C 1
ATOM 1504 O O . GLY A 1 198 ? 36.200 18.906 50.051 1.00 40.67 195 GLY A O 1
ATOM 1505 N N . LEU A 1 199 ? 36.901 20.127 48.308 1.00 43.57 196 LEU A N 1
ATOM 1506 C CA . LEU A 1 199 ? 35.584 20.229 47.694 1.00 41.87 196 LEU A CA 1
ATOM 1507 C C . LEU A 1 199 ? 35.411 19.187 46.594 1.00 47.58 196 LEU A C 1
ATOM 1508 O O . LEU A 1 199 ? 36.345 18.928 45.831 1.00 53.78 196 LEU A O 1
ATOM 1513 N N . LYS A 1 200 ? 34.227 18.583 46.508 1.00 51.46 197 LYS A N 1
ATOM 1514 C CA . LYS A 1 200 ? 33.908 17.737 45.354 1.00 55.22 197 LYS A CA 1
ATOM 1515 C C . LYS A 1 200 ? 33.312 18.642 44.305 1.00 62.74 197 LYS A C 1
ATOM 1516 O O . LYS A 1 200 ? 33.692 18.601 43.140 1.00 79.92 197 LYS A O 1
ATOM 1522 N N . LYS A 1 201 ? 32.364 19.457 44.746 1.00 63.17 198 LYS A N 1
ATOM 1523 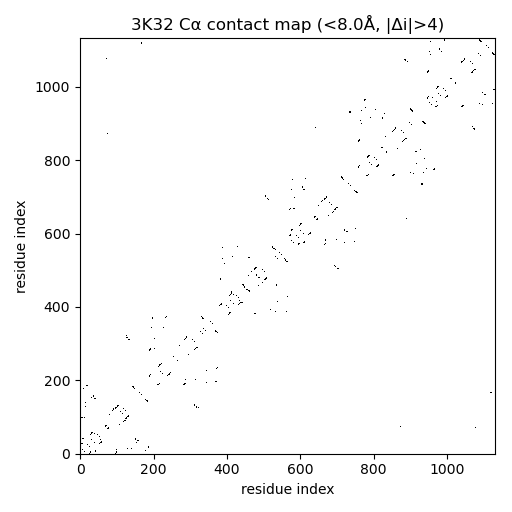C CA . LYS A 1 201 ? 31.678 20.416 43.898 1.00 68.78 198 LYS A CA 1
ATOM 1524 C C . LYS A 1 201 ? 32.306 21.772 44.126 1.00 72.19 198 LYS A C 1
ATOM 1525 O O . LYS A 1 201 ? 33.197 21.914 44.964 1.00 78.90 198 LYS A O 1
ATOM 1531 N N . GLU A 1 202 ? 31.840 22.773 43.390 1.00 69.73 199 GLU A N 1
ATOM 1532 C CA . GLU A 1 202 ? 32.186 24.139 43.731 1.00 78.12 199 GLU A CA 1
ATOM 1533 C C . GLU A 1 202 ? 31.018 24.800 44.429 1.00 77.03 199 GLU A C 1
ATOM 1534 O O . GLU A 1 202 ? 29.860 24.580 44.081 1.00 81.61 199 GLU A O 1
ATOM 1540 N N . ILE A 1 203 ? 31.343 25.590 45.442 1.00 70.82 200 ILE A N 1
ATOM 1541 C CA . ILE A 1 203 ? 30.361 26.375 46.167 1.00 65.77 200 ILE A CA 1
ATOM 1542 C C . ILE A 1 203 ? 29.728 27.419 45.242 1.00 71.27 200 ILE A C 1
ATOM 1543 O O . ILE A 1 203 ? 29.291 28.484 45.688 1.00 71.19 200 ILE A O 1
ATOM 1548 N N . LEU B 1 6 ? 21.083 12.104 41.770 1.00 66.25 3 LEU B N 1
ATOM 1549 C CA . LEU B 1 6 ? 20.551 13.354 42.312 1.00 72.70 3 LEU B CA 1
ATOM 1550 C C . LEU B 1 6 ? 19.286 13.124 43.139 1.00 65.64 3 LEU B C 1
ATOM 1551 O O . LEU B 1 6 ? 18.324 12.502 42.681 1.00 65.79 3 LEU B O 1
ATOM 1564 N N . ASP B 1 8 ? 15.895 13.409 45.053 1.00 25.99 5 ASP B N 1
ATOM 1565 C CA . ASP B 1 8 ? 14.602 14.078 45.049 1.00 39.11 5 ASP B CA 1
ATOM 1566 C C . ASP B 1 8 ? 14.191 14.552 46.454 1.00 42.54 5 ASP B C 1
ATOM 1567 O O . ASP B 1 8 ? 14.624 14.007 47.468 1.00 48.32 5 ASP B O 1
ATOM 1572 N N . VAL B 1 9 ? 13.355 15.580 46.499 1.00 27.23 6 VAL B N 1
ATOM 1573 C CA . VAL B 1 9 ? 12.684 15.957 47.725 1.00 18.56 6 VAL B CA 1
ATOM 1574 C C . VAL B 1 9 ? 11.331 16.570 47.406 1.00 22.38 6 VAL B C 1
ATOM 1575 O O . VAL B 1 9 ? 11.177 17.309 46.444 1.00 30.63 6 VAL B O 1
ATOM 1579 N N . HIS B 1 10 ? 10.337 16.247 48.210 1.00 24.37 7 HIS B N 1
ATOM 1580 C CA . HIS B 1 10 ? 8.988 16.687 47.920 1.00 29.23 7 HIS B CA 1
ATOM 1581 C C . HIS B 1 10 ? 8.596 17.812 48.866 1.00 33.38 7 HIS B C 1
ATOM 1582 O O . HIS B 1 10 ? 8.567 17.638 50.083 1.00 42.38 7 HIS B O 1
ATOM 1589 N N . VAL B 1 11 ? 8.318 18.972 48.285 1.00 29.43 8 VAL B N 1
ATOM 1590 C CA . VAL B 1 11 ? 8.174 20.206 49.035 1.00 25.25 8 VAL B CA 1
ATOM 1591 C C . VAL B 1 11 ? 6.734 20.701 49.044 1.00 28.02 8 VAL B C 1
ATOM 1592 O O . VAL B 1 11 ? 6.220 21.154 48.027 1.00 26.67 8 VAL B O 1
ATOM 1596 N N . LEU B 1 12 ? 6.086 20.629 50.196 1.00 26.87 9 LEU B N 1
ATOM 1597 C CA . LEU B 1 12 ? 4.806 21.297 50.353 1.00 26.52 9 LEU B CA 1
ATOM 1598 C C . LEU B 1 12 ? 5.006 22.739 49.947 1.00 24.64 9 LEU B C 1
ATOM 1599 O O . LEU B 1 12 ? 5.956 23.389 50.369 1.00 28.11 9 LEU B O 1
ATOM 1604 N N . PHE B 1 13 ? 4.119 23.238 49.106 1.00 33.47 10 PHE B N 1
ATOM 1605 C CA . PHE B 1 13 ? 4.379 24.497 48.437 1.00 31.93 10 PHE B CA 1
ATOM 1606 C C . PHE B 1 13 ? 3.078 25.279 48.268 1.00 37.46 10 PHE B C 1
ATOM 1607 O O . PHE B 1 13 ? 2.081 24.746 47.767 1.00 28.11 10 PHE B O 1
ATOM 1615 N N . SER B 1 14 ? 3.094 26.538 48.707 1.00 34.38 11 SER B N 1
ATOM 1616 C CA . SER B 1 14 ? 1.894 27.380 48.692 1.00 38.00 11 SER B CA 1
ATOM 1617 C C . SER B 1 14 ? 1.992 28.459 47.630 1.00 37.93 11 SER B C 1
ATOM 1618 O O . SER B 1 14 ? 0.985 29.050 47.247 1.00 38.45 11 SER B O 1
ATOM 1621 N N . GLY B 1 15 ? 3.212 28.738 47.181 1.00 27.27 12 GLY B N 1
ATOM 1622 C CA . GLY B 1 15 ? 3.422 29.762 46.184 1.00 20.60 12 GLY B CA 1
ATOM 1623 C C . GLY B 1 15 ? 3.830 31.107 46.763 1.00 29.13 12 GLY B C 1
ATOM 1624 O O . GLY B 1 15 ? 4.188 32.006 46.011 1.00 34.90 12 GLY B O 1
ATOM 1625 N N . GLY B 1 16 ? 3.772 31.268 48.086 1.00 25.57 13 GLY B N 1
ATOM 1626 C CA . GLY B 1 16 ? 4.272 32.502 48.697 1.00 19.66 13 GLY B CA 1
ATOM 1627 C C . GLY B 1 16 ? 5.795 32.647 48.572 1.00 24.71 13 GLY B C 1
ATOM 1628 O O . GLY B 1 16 ? 6.505 31.682 48.260 1.00 30.58 13 GLY B O 1
ATOM 1629 N N . LYS B 1 17 ? 6.311 33.844 48.812 1.00 30.38 14 LYS B N 1
ATOM 1630 C CA . LYS B 1 17 ? 7.743 34.092 48.625 1.00 35.83 14 LYS B CA 1
ATOM 1631 C C . LYS B 1 17 ? 8.619 33.248 49.556 1.00 37.74 14 LYS B C 1
ATOM 1632 O O . LYS B 1 17 ? 9.691 32.794 49.172 1.00 32.36 14 LYS B O 1
ATOM 1638 N N . ASP B 1 18 ? 8.146 33.008 50.766 1.00 31.24 15 ASP B N 1
ATOM 1639 C CA . ASP B 1 18 ? 8.876 32.133 51.668 1.00 36.45 15 ASP B CA 1
ATOM 1640 C C . ASP B 1 18 ? 8.953 30.701 51.150 1.00 32.55 15 ASP B C 1
ATOM 1641 O O . ASP B 1 18 ? 10.034 30.161 50.925 1.00 31.88 15 ASP B O 1
ATOM 1646 N N . SER B 1 19 ? 7.794 30.087 50.982 1.00 32.95 16 SER B N 1
ATOM 1647 C CA . SER B 1 19 ? 7.703 28.766 50.389 1.00 30.37 16 SER B CA 1
ATOM 1648 C C . SER B 1 19 ? 8.628 28.653 49.176 1.00 23.77 16 SER B C 1
ATOM 1649 O O . SER B 1 19 ? 9.287 27.645 48.976 1.00 29.91 16 SER B O 1
ATOM 1652 N N . SER B 1 20 ? 8.662 29.699 48.365 1.00 19.28 17 SER B N 1
ATOM 1653 C CA . SER B 1 20 ? 9.505 29.732 47.182 1.00 22.41 17 SER B CA 1
ATOM 1654 C C . SER B 1 20 ? 10.985 29.728 47.566 1.00 21.16 17 SER B C 1
ATOM 1655 O O . SER B 1 20 ? 11.778 29.052 46.947 1.00 23.11 17 SER B O 1
ATOM 1658 N N . LEU B 1 21 ? 11.342 30.481 48.601 1.00 23.73 18 LEU B N 1
ATOM 1659 C CA . LEU B 1 21 ? 12.692 30.449 49.138 1.00 15.19 18 LEU B CA 1
ATOM 1660 C C . LEU B 1 21 ? 13.075 29.040 49.569 1.00 23.65 18 LEU B C 1
ATOM 1661 O O . LEU B 1 21 ? 14.226 28.621 49.367 1.00 28.44 18 LEU B O 1
ATOM 1666 N N . SER B 1 22 ? 12.134 28.297 50.158 1.00 20.43 19 SER B N 1
ATOM 1667 C CA . SER B 1 22 ? 12.488 26.938 50.567 1.00 28.39 19 SER B CA 1
ATOM 1668 C C . SER B 1 22 ? 12.856 26.102 49.340 1.00 30.17 19 SER B C 1
ATOM 1669 O O . SER B 1 22 ? 13.872 25.413 49.339 1.00 29.30 19 SER B O 1
ATOM 1672 N N . ALA B 1 23 ? 12.027 26.182 48.301 1.00 32.95 20 ALA B N 1
ATOM 1673 C CA . ALA B 1 23 ? 12.298 25.499 47.036 1.00 31.80 20 ALA B CA 1
ATOM 1674 C C . ALA B 1 23 ? 13.713 25.825 46.583 1.00 28.38 20 ALA B C 1
ATOM 1675 O O . ALA B 1 23 ? 14.554 24.940 46.445 1.00 22.04 20 ALA B O 1
ATOM 1677 N N . VAL B 1 24 ? 13.945 27.119 46.374 1.00 16.78 21 VAL B N 1
ATOM 1678 C CA . VAL B 1 24 ? 15.205 27.651 45.892 1.00 24.09 21 VAL B CA 1
ATOM 1679 C C . VAL B 1 24 ? 16.396 27.178 46.709 1.00 18.42 21 VAL B C 1
ATOM 1680 O O . VAL B 1 24 ? 17.427 26.823 46.183 1.00 25.14 21 VAL B O 1
ATOM 1684 N N . ILE B 1 25 ? 16.252 27.170 48.014 1.00 31.86 22 ILE B N 1
ATOM 1685 C CA . ILE B 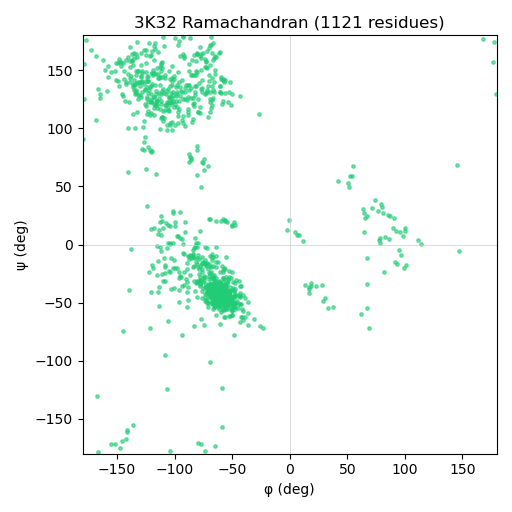1 25 ? 17.342 26.697 48.832 1.00 33.58 22 ILE B CA 1
ATOM 1686 C C . ILE B 1 25 ? 17.610 25.218 48.587 1.00 34.91 22 ILE B C 1
ATOM 1687 O O . ILE B 1 25 ? 18.756 24.824 48.363 1.00 36.39 22 ILE B O 1
ATOM 1692 N N . LEU B 1 26 ? 16.557 24.400 48.611 1.00 31.95 23 LEU B N 1
ATOM 1693 C CA . LEU B 1 26 ? 16.728 22.971 48.367 1.00 23.84 23 LEU B CA 1
ATOM 1694 C C . LEU B 1 26 ? 17.495 22.779 47.056 1.00 28.06 23 LEU B C 1
ATOM 1695 O O . LEU B 1 26 ? 18.451 21.985 46.987 1.00 24.43 23 LEU B O 1
ATOM 1700 N N . LYS B 1 27 ? 17.090 23.534 46.025 1.00 15.96 24 LYS B N 1
ATOM 1701 C CA . LYS B 1 27 ? 17.737 23.437 44.729 1.00 28.27 24 LYS B CA 1
ATOM 1702 C C . LYS B 1 27 ? 19.207 23.861 44.786 1.00 35.57 24 LYS B C 1
ATOM 1703 O O . LYS B 1 27 ? 20.050 23.254 44.139 1.00 24.69 24 LYS B O 1
ATOM 1709 N N . LYS B 1 28 ? 19.504 24.892 45.576 1.00 40.28 25 LYS B N 1
ATOM 1710 C CA . LYS B 1 28 ? 20.877 25.327 45.794 1.00 34.92 25 LYS B CA 1
ATOM 1711 C C . LYS B 1 28 ? 21.713 24.195 46.364 1.00 34.81 25 LYS B C 1
ATOM 1712 O O . LYS B 1 28 ? 22.876 24.046 46.018 1.00 33.63 25 LYS B O 1
ATOM 1718 N N . LEU B 1 29 ? 21.116 23.397 47.244 1.00 35.21 26 LEU B N 1
ATOM 1719 C CA . LEU B 1 29 ? 21.852 22.323 47.908 1.00 31.90 26 LEU B CA 1
ATOM 1720 C C . LEU B 1 29 ? 22.007 21.050 47.072 1.00 25.68 26 LEU B C 1
ATOM 1721 O O . LEU B 1 29 ? 22.577 20.057 47.533 1.00 29.84 26 LEU B O 1
ATOM 1726 N N . GLY B 1 30 ? 21.497 21.069 45.848 1.00 22.01 27 GLY B N 1
ATOM 1727 C CA . GLY B 1 30 ? 21.654 19.922 44.975 1.00 26.12 27 GLY B CA 1
ATOM 1728 C C . GLY B 1 30 ? 20.476 18.968 44.899 1.00 29.51 27 GLY B C 1
ATOM 1729 O O . GLY B 1 30 ? 20.579 17.927 44.274 1.00 33.64 27 GLY B O 1
ATOM 1730 N N . TYR B 1 31 ? 19.352 19.320 45.513 1.00 33.20 28 TYR B N 1
ATOM 1731 C CA . TYR B 1 31 ? 18.176 18.455 45.459 1.00 30.91 28 TYR B CA 1
ATOM 1732 C C . TYR B 1 31 ? 17.326 18.732 44.246 1.00 34.15 28 TYR B C 1
ATOM 1733 O O . TYR B 1 31 ? 17.242 19.867 43.783 1.00 34.69 28 TYR B O 1
ATOM 1742 N N . ASN B 1 32 ? 16.656 17.700 43.753 1.00 28.41 29 ASN B N 1
ATOM 1743 C CA . ASN B 1 32 ? 15.608 17.925 42.778 1.00 28.19 29 ASN B CA 1
ATOM 1744 C C . ASN B 1 32 ? 14.258 18.109 43.479 1.00 28.77 29 ASN B C 1
ATOM 1745 O O . ASN B 1 32 ? 13.653 17.137 43.939 1.00 27.34 29 ASN B O 1
ATOM 1750 N N . PRO B 1 33 ? 13.797 19.363 43.593 1.00 25.01 30 PRO B N 1
ATOM 1751 C CA . PRO B 1 33 ? 12.571 19.672 44.330 1.00 32.08 30 PRO B CA 1
ATOM 1752 C C . PRO B 1 33 ? 11.315 19.375 43.520 1.00 34.47 30 PRO B C 1
ATOM 1753 O O . PRO B 1 33 ? 11.162 19.852 42.399 1.00 33.13 30 PRO B O 1
ATOM 1757 N N . HIS B 1 34 ? 10.430 18.572 44.091 1.00 34.48 31 HIS B N 1
ATOM 1758 C CA . HIS B 1 34 ? 9.120 18.346 43.506 1.00 27.75 31 HIS B CA 1
ATOM 1759 C C . HIS B 1 34 ? 8.106 19.091 44.365 1.00 24.96 31 HIS B C 1
ATOM 1760 O O . HIS B 1 34 ? 7.719 18.627 45.445 1.00 21.77 31 HIS B O 1
ATOM 1767 N N . LEU B 1 35 ? 7.722 20.275 43.903 1.00 19.38 32 LEU B N 1
ATOM 1768 C CA . LEU B 1 35 ? 6.736 21.088 44.602 1.00 23.02 32 LEU B CA 1
ATOM 1769 C C . LEU B 1 35 ? 5.390 20.389 44.594 1.00 22.84 32 LEU B C 1
ATOM 1770 O O . LEU B 1 35 ? 4.923 19.925 43.548 1.00 32.26 32 LEU B O 1
ATOM 1775 N N . ILE B 1 36 ? 4.778 20.306 45.764 1.00 29.05 33 ILE B N 1
ATOM 1776 C CA . ILE B 1 36 ? 3.429 19.775 45.882 1.00 36.45 33 ILE B CA 1
ATOM 1777 C C . ILE B 1 36 ? 2.495 20.676 46.736 1.00 32.10 33 ILE B C 1
ATOM 1778 O O . ILE B 1 36 ? 2.881 21.248 47.767 1.00 29.24 33 ILE B O 1
ATOM 1783 N N . THR B 1 37 ? 1.266 20.804 46.269 1.00 23.27 34 THR B N 1
ATOM 1784 C CA . THR B 1 37 ? 0.246 21.592 46.930 1.00 24.53 34 THR B CA 1
ATOM 1785 C C . THR B 1 37 ? -0.956 20.696 47.223 1.00 23.83 34 THR B C 1
ATOM 1786 O O . THR B 1 37 ? -1.521 20.085 46.316 1.00 23.14 34 THR B O 1
ATOM 1790 N N . ILE B 1 38 ? -1.335 20.614 48.489 1.00 23.03 35 ILE B N 1
ATOM 1791 C CA . ILE B 1 38 ? -2.514 19.872 48.882 1.00 22.12 35 ILE B CA 1
ATOM 1792 C C . ILE B 1 38 ? -3.776 20.518 48.339 1.00 27.65 35 ILE B C 1
ATOM 1793 O O . ILE B 1 38 ? -3.896 21.746 48.324 1.00 27.77 35 ILE B O 1
ATOM 1798 N N . ASN B 1 39 ? -4.705 19.676 47.888 1.00 32.76 36 ASN B N 1
ATOM 1799 C CA . ASN B 1 39 ? -6.089 20.079 47.620 1.00 27.42 36 ASN B CA 1
ATOM 1800 C C . ASN B 1 39 ? -7.093 19.145 48.302 1.00 30.04 36 ASN B C 1
ATOM 1801 O O . ASN B 1 39 ? -6.878 17.934 48.394 1.00 32.76 36 ASN B O 1
ATOM 1806 N N . PHE B 1 40 ? -8.202 19.694 48.779 1.00 42.25 37 PHE B N 1
ATOM 1807 C CA . PHE B 1 40 ? -9.158 18.871 49.519 1.00 42.88 37 PHE B CA 1
ATOM 1808 C C . PHE B 1 40 ? -10.477 18.720 48.776 1.00 37.24 37 PHE B C 1
ATOM 1809 O O . PHE B 1 40 ? -11.463 18.275 49.361 1.00 28.66 37 PHE B O 1
ATOM 1817 N N . GLY B 1 41 ? -10.493 19.113 47.501 1.00 37.48 38 GLY B N 1
ATOM 1818 C CA . GLY B 1 41 ? -11.675 18.994 46.663 1.00 34.77 38 GLY B CA 1
ATOM 1819 C C . GLY B 1 41 ? -12.766 20.033 46.888 1.00 41.77 38 GLY B C 1
ATOM 1820 O O . GLY B 1 41 ? -13.826 19.961 46.271 1.00 49.96 38 GLY B O 1
ATOM 1821 N N . VAL B 1 42 ? -12.513 20.993 47.774 1.00 34.95 39 VAL B N 1
ATOM 1822 C CA . VAL B 1 42 ? -13.442 22.083 48.035 1.00 37.87 39 VAL B CA 1
ATOM 1823 C C . VAL B 1 42 ? -13.414 23.089 46.883 1.00 46.43 39 VAL B C 1
ATOM 1824 O O . VAL B 1 42 ? -14.388 23.210 46.136 1.00 38.43 39 VAL B O 1
ATOM 1828 N N . ILE B 1 43 ? -12.297 23.808 46.751 1.00 49.29 40 ILE B N 1
ATOM 1829 C CA . ILE B 1 43 ? -12.082 24.731 45.628 1.00 40.15 40 ILE B CA 1
ATOM 1830 C C . ILE B 1 43 ? -10.647 24.658 45.070 1.00 36.39 40 ILE B C 1
ATOM 1831 O O . ILE B 1 43 ? -9.718 24.215 45.751 1.00 27.52 40 ILE B O 1
ATOM 1836 N N . PRO B 1 44 ? -10.465 25.088 43.814 1.00 40.88 41 PRO B N 1
ATOM 1837 C CA . PRO B 1 44 ? -9.151 24.998 43.164 1.00 40.40 41 PRO B CA 1
ATOM 1838 C C . PRO B 1 44 ? -8.160 26.074 43.630 1.00 39.88 41 PRO B C 1
ATOM 1839 O O . PRO B 1 44 ? -7.512 26.721 42.813 1.00 46.50 41 PRO B O 1
ATOM 1843 N N . SER B 1 45 ? -8.024 26.234 44.940 1.00 30.83 42 SER B N 1
ATOM 1844 C CA . SER B 1 45 ? -7.165 27.267 45.495 1.00 32.90 42 SER B CA 1
ATOM 1845 C C . SER B 1 45 ? -5.670 27.081 45.171 1.00 39.75 42 SER B C 1
ATOM 1846 O O . SER B 1 45 ? -4.848 27.922 45.543 1.00 51.28 42 SER B O 1
ATOM 1849 N N . TYR B 1 46 ? -5.319 26.004 44.475 1.00 28.49 43 TYR B N 1
ATOM 1850 C CA . TYR B 1 46 ? -3.915 25.726 44.183 1.00 39.53 43 TYR B CA 1
ATOM 1851 C C . TYR B 1 46 ? -3.406 26.466 42.952 1.00 47.03 43 TYR B C 1
ATOM 1852 O O . TYR B 1 46 ? -2.228 26.397 42.621 1.00 50.81 43 TYR B O 1
ATOM 1861 N N . LYS B 1 47 ? -4.292 27.162 42.258 1.00 46.90 44 LYS B N 1
ATOM 1862 C CA . LYS B 1 47 ? -3.894 27.796 41.008 1.00 49.44 44 LYS B CA 1
ATOM 1863 C C . LYS B 1 47 ? -2.636 28.682 41.162 1.00 40.77 44 LYS B C 1
ATOM 1864 O O . LYS B 1 47 ? -1.729 28.633 40.334 1.00 36.52 44 LYS B O 1
ATOM 1870 N N . LEU B 1 48 ? -2.568 29.455 42.238 1.00 36.92 45 LEU B N 1
ATOM 1871 C CA . LEU B 1 48 ? -1.438 30.356 42.465 1.00 43.15 45 LEU B CA 1
ATOM 1872 C C . LEU B 1 48 ? -0.093 29.608 42.524 1.00 40.86 45 LEU B C 1
ATOM 1873 O O . LEU B 1 48 ? 0.875 29.957 41.839 1.00 33.05 45 LEU B O 1
ATOM 1878 N N . ALA B 1 49 ? -0.045 28.577 43.355 1.00 36.12 46 ALA B N 1
ATOM 1879 C CA . ALA B 1 49 ? 1.162 27.796 43.523 1.00 29.41 46 ALA B CA 1
ATOM 1880 C C . ALA B 1 49 ? 1.649 27.254 42.175 1.00 29.45 46 ALA B C 1
ATOM 1881 O O . ALA B 1 49 ? 2.856 27.188 41.921 1.00 29.38 46 ALA B O 1
ATOM 1883 N N . GLU B 1 50 ? 0.703 26.878 41.318 1.00 29.89 47 GLU B N 1
ATOM 1884 C CA . GLU B 1 50 ? 1.013 26.349 39.987 1.00 36.32 47 GLU B CA 1
ATOM 1885 C C . GLU B 1 50 ? 1.791 27.336 39.138 1.00 32.38 47 GLU B C 1
ATOM 1886 O O . GLU B 1 50 ? 2.893 27.036 38.665 1.00 34.03 47 GLU B O 1
ATOM 1892 N N . GLU B 1 51 ? 1.199 28.508 38.942 1.00 27.88 48 GLU B N 1
ATOM 1893 C CA . GLU B 1 51 ? 1.832 29.575 38.188 1.00 37.71 48 GLU B CA 1
ATOM 1894 C C . GLU B 1 51 ? 3.233 29.861 38.732 1.00 41.18 48 GLU B C 1
ATOM 1895 O O . GLU B 1 51 ? 4.181 30.032 37.966 1.00 48.83 48 GLU B O 1
ATOM 1901 N N . THR B 1 52 ? 3.363 29.893 40.056 1.00 32.41 49 THR B N 1
ATOM 1902 C CA . THR B 1 52 ? 4.639 30.212 40.674 1.00 32.56 49 THR B CA 1
ATOM 1903 C C . THR B 1 52 ? 5.722 29.174 40.412 1.00 32.16 49 THR B C 1
ATOM 1904 O O . THR B 1 52 ? 6.879 29.537 40.194 1.00 29.28 49 THR B O 1
ATOM 1908 N N . ALA B 1 53 ? 5.345 27.896 40.425 1.00 23.40 50 ALA B N 1
ATOM 1909 C CA . ALA B 1 53 ? 6.279 26.819 40.108 1.00 27.84 50 ALA B CA 1
ATOM 1910 C C . ALA B 1 53 ? 6.783 26.945 38.677 1.00 24.92 50 ALA B C 1
ATOM 1911 O O . ALA B 1 53 ? 7.970 26.738 38.401 1.00 25.69 50 ALA B O 1
ATOM 1913 N N . LYS B 1 54 ? 5.874 27.272 37.767 1.00 21.06 51 LYS B N 1
ATOM 1914 C CA . LYS B 1 54 ? 6.261 27.529 36.388 1.00 32.64 51 LYS B CA 1
ATOM 1915 C C . LYS B 1 54 ? 7.327 28.620 36.331 1.00 36.77 51 LYS B C 1
ATOM 1916 O O . LYS B 1 54 ? 8.373 28.424 35.729 1.00 39.34 51 LYS B O 1
ATOM 1922 N N . ILE B 1 55 ? 7.059 29.752 36.984 1.00 37.89 52 ILE B N 1
ATOM 1923 C CA . ILE B 1 55 ? 8.004 30.872 37.058 1.00 39.18 52 ILE B CA 1
ATOM 1924 C C . ILE B 1 55 ? 9.358 30.491 37.679 1.00 34.41 52 ILE B C 1
ATOM 1925 O O . ILE B 1 55 ? 10.409 30.899 37.190 1.00 30.44 52 ILE B O 1
ATOM 1930 N N . LEU B 1 56 ? 9.321 29.709 38.752 1.00 32.83 53 LEU B N 1
ATOM 1931 C CA . LEU B 1 56 ? 10.534 29.171 39.365 1.00 37.49 53 LEU B CA 1
ATOM 1932 C C . LEU B 1 56 ? 11.186 28.066 38.523 1.00 32.92 53 LEU B C 1
ATOM 1933 O O . LEU B 1 56 ? 12.337 27.704 38.745 1.00 34.69 53 LEU B O 1
ATOM 1938 N N . GLY B 1 57 ? 10.445 27.525 37.565 1.00 27.36 54 GLY B N 1
ATOM 1939 C CA . GLY B 1 57 ? 10.929 26.389 36.799 1.00 36.80 54 GLY B CA 1
ATOM 1940 C C . GLY B 1 57 ? 10.985 25.057 37.548 1.00 36.41 54 GLY B C 1
ATOM 1941 O O . GLY B 1 57 ? 11.835 24.214 37.271 1.00 32.17 54 GLY B O 1
ATOM 1942 N N . PHE B 1 58 ? 10.083 24.853 38.501 1.00 35.22 55 PHE B N 1
ATOM 1943 C CA . PHE B 1 58 ? 10.075 23.594 39.244 1.00 34.27 55 PHE B CA 1
ATOM 1944 C C . PHE B 1 58 ? 8.894 22.717 38.876 1.00 33.03 55 PHE B C 1
ATOM 1945 O O . PHE B 1 58 ? 7.808 23.215 38.581 1.00 44.03 55 PHE B O 1
ATOM 1953 N N . LYS B 1 59 ? 9.111 21.410 38.898 1.00 30.03 56 LYS B N 1
ATOM 1954 C CA . LYS B 1 59 ? 8.026 20.465 38.672 1.00 34.22 56 LYS B CA 1
ATOM 1955 C C . LYS B 1 59 ? 6.934 20.626 39.742 1.00 34.79 56 LYS B C 1
ATOM 1956 O O . LYS B 1 59 ? 7.228 20.760 40.931 1.00 31.22 56 LYS B O 1
ATOM 1962 N N . HIS B 1 60 ? 5.673 20.608 39.334 1.00 34.17 57 HIS B N 1
ATOM 1963 C CA . HIS B 1 60 ? 4.603 20.800 40.312 1.00 43.04 57 HIS B CA 1
ATOM 1964 C C . HIS B 1 60 ? 3.487 19.783 40.160 1.00 39.13 57 HIS B C 1
ATOM 1965 O O . HIS B 1 60 ? 3.165 19.357 39.054 1.00 44.56 57 HIS B O 1
ATOM 1972 N N . LYS B 1 61 ? 2.903 19.417 41.293 1.00 30.06 58 LYS B N 1
ATOM 1973 C CA . LYS B 1 61 ? 1.859 18.413 41.360 1.00 33.20 58 LYS B CA 1
ATOM 1974 C C . LYS B 1 61 ? 0.858 18.826 42.431 1.00 33.31 58 LYS B C 1
ATOM 1975 O O . LYS B 1 61 ? 1.241 19.373 43.465 1.00 33.92 58 LYS B O 1
ATOM 1981 N N . VAL B 1 62 ? -0.425 18.592 42.191 1.00 29.01 59 VAL B N 1
ATOM 1982 C CA . VAL B 1 62 ? -1.383 18.747 43.275 1.00 22.75 59 VAL B CA 1
ATOM 1983 C C . VAL B 1 62 ? -1.871 17.399 43.773 1.00 25.52 59 VAL B C 1
ATOM 1984 O O . VAL B 1 62 ? -2.223 16.527 43.004 1.00 33.11 59 VAL B O 1
ATOM 1988 N N . ILE B 1 63 ? -1.859 17.248 45.087 1.00 32.37 60 ILE B N 1
ATOM 1989 C CA . ILE B 1 63 ? -2.277 16.039 45.750 1.00 20.02 60 ILE B CA 1
ATOM 1990 C C . ILE B 1 63 ? -3.629 16.259 46.428 1.00 27.71 60 ILE B C 1
ATOM 1991 O O . ILE B 1 63 ? -3.790 17.160 47.267 1.00 26.30 60 ILE B O 1
ATOM 1996 N N . THR B 1 64 ? -4.603 15.441 46.066 1.00 29.33 61 THR B N 1
ATOM 1997 C CA . THR B 1 64 ? -5.943 15.592 46.606 1.00 36.67 61 THR B CA 1
ATOM 1998 C C . THR B 1 64 ? -6.138 14.718 47.848 1.00 41.37 61 THR B C 1
ATOM 1999 O O . THR B 1 64 ? -5.912 13.508 47.810 1.00 44.68 61 THR B O 1
ATOM 2003 N N . LEU B 1 65 ? -6.543 15.345 48.952 1.00 34.74 62 LEU B N 1
ATOM 2004 C CA . LEU B 1 65 ? -6.759 14.634 50.214 1.00 28.58 62 LEU B CA 1
ATOM 2005 C C . LEU B 1 65 ? -8.232 14.671 50.605 1.00 27.38 62 LEU B C 1
ATOM 2006 O O . LEU B 1 65 ? -9.004 15.449 50.047 1.00 28.14 62 LEU B O 1
ATOM 2011 N N . ASP B 1 66 ? -8.616 13.825 51.553 1.00 38.03 63 ASP B N 1
ATOM 2012 C CA . ASP B 1 66 ? -10.006 13.749 52.001 1.00 40.92 63 ASP B CA 1
ATOM 2013 C C . ASP B 1 66 ? -10.486 15.087 52.594 1.00 46.05 63 ASP B C 1
ATOM 2014 O O . ASP B 1 66 ? -9.816 15.692 53.441 1.00 42.63 63 ASP B O 1
ATOM 2019 N N . ARG B 1 67 ? -11.656 15.531 52.135 1.00 43.66 64 ARG B N 1
ATOM 2020 C CA . ARG B 1 67 ? -12.239 16.807 52.541 1.00 37.28 64 ARG B CA 1
ATOM 2021 C C . ARG B 1 67 ? -12.563 16.886 54.041 1.00 37.85 64 ARG B C 1
ATOM 2022 O O . ARG B 1 67 ? -12.792 17.962 54.580 1.00 40.34 64 ARG B O 1
ATOM 2030 N N . LYS B 1 68 ? -12.570 15.743 54.711 1.00 39.95 65 LYS B N 1
ATOM 2031 C CA . LYS B 1 68 ? -12.903 15.692 56.128 1.00 41.22 65 LYS B CA 1
ATOM 2032 C C . LYS B 1 68 ? -11.810 16.343 56.968 1.00 38.09 65 LYS B C 1
ATOM 2033 O O . LYS B 1 68 ? -12.060 16.789 58.099 1.00 26.53 65 LYS B O 1
ATOM 2039 N N . ILE B 1 69 ? -10.595 16.379 56.422 1.00 30.92 66 ILE B N 1
ATOM 2040 C CA . ILE B 1 69 ? -9.489 17.002 57.125 1.00 28.14 66 ILE B CA 1
ATOM 2041 C C . ILE B 1 69 ? -9.797 18.473 57.336 1.00 34.27 66 ILE B C 1
ATOM 2042 O O . ILE B 1 69 ? -9.624 18.990 58.442 1.00 37.90 66 ILE B O 1
ATOM 2047 N N . VAL B 1 70 ? -10.281 19.142 56.288 1.00 26.90 67 VAL B N 1
ATOM 2048 C CA . VAL B 1 70 ? -10.637 20.559 56.407 1.00 25.97 67 VAL B CA 1
ATOM 2049 C C . VAL B 1 70 ? -11.972 20.774 57.103 1.00 30.39 67 VAL B C 1
ATOM 2050 O O . VAL B 1 70 ? -12.159 21.779 57.791 1.00 30.61 67 VAL B O 1
ATOM 2054 N N . GLU B 1 71 ? -12.891 19.826 56.949 1.00 26.89 68 GLU B N 1
ATOM 2055 C CA . GLU B 1 71 ? -14.163 19.902 57.664 1.00 27.94 68 GLU B CA 1
ATOM 2056 C C . GLU B 1 71 ? -13.886 20.046 59.155 1.00 30.87 68 GLU B C 1
ATOM 2057 O O . GLU B 1 71 ? -14.510 20.856 59.849 1.00 41.39 68 GLU B O 1
ATOM 2063 N N . LYS B 1 72 ? -12.916 19.280 59.636 1.00 24.54 69 LYS B N 1
ATOM 2064 C CA . LYS B 1 72 ? -12.551 19.314 61.045 1.00 30.65 69 LYS B CA 1
ATOM 2065 C C . LYS B 1 72 ? -11.789 20.604 61.403 1.00 38.42 69 LYS B C 1
ATOM 2066 O O . LYS B 1 72 ? -11.970 21.165 62.495 1.00 39.56 69 LYS B O 1
ATOM 2072 N N . ALA B 1 73 ? -10.950 21.082 60.483 1.00 28.69 70 ALA B N 1
ATOM 2073 C CA . ALA B 1 73 ? -10.263 22.351 60.700 1.00 22.87 70 ALA B CA 1
ATOM 2074 C C . ALA B 1 73 ? -11.300 23.437 60.853 1.00 27.29 70 ALA B C 1
ATOM 2075 O O . ALA B 1 73 ? -11.132 24.360 61.650 1.00 32.93 70 ALA B O 1
ATOM 2077 N N . ALA B 1 74 ? -12.369 23.330 60.068 1.00 33.02 71 ALA B N 1
ATOM 2078 C CA . ALA B 1 74 ? -13.481 24.266 60.168 1.00 37.33 71 ALA B CA 1
ATOM 2079 C C . ALA B 1 74 ? -14.109 24.183 61.570 1.00 32.41 71 ALA B C 1
ATOM 2080 O O . ALA B 1 74 ? -14.292 25.202 62.237 1.00 28.04 71 ALA B O 1
ATOM 2082 N N . ASP B 1 75 ? -14.390 22.969 62.034 1.00 34.90 72 ASP B N 1
ATOM 2083 C CA . ASP B 1 75 ? -14.973 22.804 63.363 1.00 35.22 72 ASP B CA 1
ATOM 2084 C C . ASP B 1 75 ? -14.065 23.467 64.380 1.00 42.27 72 ASP B C 1
ATOM 2085 O O . ASP B 1 75 ? -14.522 24.234 65.216 1.00 54.56 72 ASP B O 1
ATOM 2098 N N . ILE B 1 77 ? -11.709 25.848 64.012 1.00 47.45 74 ILE B N 1
ATOM 2099 C CA . ILE B 1 77 ? -11.763 27.298 63.886 1.00 40.72 74 ILE B CA 1
ATOM 2100 C C . ILE B 1 77 ? -12.994 27.829 64.616 1.00 36.33 74 ILE B C 1
ATOM 2101 O O . ILE B 1 77 ? -12.898 28.753 65.409 1.00 30.11 74 ILE B O 1
ATOM 2106 N N . ILE B 1 78 ? -14.150 27.227 64.360 1.00 36.99 75 ILE B N 1
ATOM 2107 C CA . ILE B 1 78 ? -15.387 27.701 64.973 1.00 49.18 75 ILE B CA 1
ATOM 2108 C C . ILE B 1 78 ? -15.307 27.820 66.496 1.00 51.82 75 ILE B C 1
ATOM 2109 O O . ILE B 1 78 ? -16.080 28.558 67.098 1.00 56.75 75 ILE B O 1
ATOM 2114 N N . GLU B 1 79 ? -14.391 27.098 67.128 1.00 46.76 76 GLU B N 1
ATOM 2115 C CA . GLU B 1 79 ? -14.373 27.089 68.586 1.00 51.76 76 GLU B CA 1
ATOM 2116 C C . GLU B 1 79 ? -13.116 27.699 69.174 1.00 41.31 76 GLU B C 1
ATOM 2117 O O . GLU B 1 79 ? -13.133 28.197 70.302 1.00 41.26 76 GLU B O 1
ATOM 2123 N N . HIS B 1 80 ? -12.023 27.663 68.423 1.00 32.18 77 HIS B N 1
ATOM 2124 C CA . HIS B 1 80 ? -10.829 28.358 68.864 1.00 31.88 77 HIS B CA 1
ATOM 2125 C C . HIS B 1 80 ? -10.874 29.808 68.405 1.00 38.68 77 HIS B C 1
ATOM 2126 O O . HIS B 1 80 ? -10.285 30.690 69.030 1.00 40.87 77 HIS B O 1
ATOM 2133 N N . LYS B 1 81 ? -11.601 30.039 67.317 1.00 50.00 78 LYS B N 1
ATOM 2134 C CA . LYS B 1 81 ? -11.747 31.361 66.711 1.00 51.22 78 LYS B CA 1
ATOM 2135 C C . LYS B 1 81 ? -10.460 31.908 66.093 1.00 55.50 78 LYS B C 1
ATOM 2136 O O . LYS B 1 81 ? -10.513 32.605 65.087 1.00 66.83 78 LYS B O 1
ATOM 2142 N N . TYR B 1 82 ? -9.306 31.607 66.675 1.00 54.04 79 TYR B N 1
ATOM 2143 C CA . TYR B 1 82 ? -8.070 31.841 65.939 1.00 51.90 79 TYR B CA 1
ATOM 2144 C C . TYR B 1 82 ? -7.638 30.539 65.305 1.00 47.46 79 TYR B C 1
ATOM 2145 O O . TYR B 1 82 ? -7.913 29.464 65.835 1.00 46.32 79 TYR B O 1
ATOM 2154 N N . PRO B 1 83 ? -6.992 30.637 64.140 1.00 42.38 80 PRO B N 1
ATOM 2155 C CA . PRO B 1 83 ? -6.705 29.483 63.284 1.00 38.72 80 PRO B CA 1
ATOM 2156 C C . PRO B 1 83 ? -5.550 28.557 63.706 1.00 36.73 80 PRO B C 1
ATOM 2157 O O . PRO B 1 83 ? -5.492 27.443 63.186 1.00 31.37 80 PRO B O 1
ATOM 2161 N N . GLY B 1 84 ? -4.678 28.988 64.615 1.00 33.65 81 GLY B N 1
ATOM 2162 C CA . GLY B 1 84 ? -3.513 28.198 65.006 1.00 27.16 81 GLY B CA 1
ATOM 2163 C C . GLY B 1 84 ? -3.732 26.698 65.166 1.00 31.20 81 GLY B C 1
ATOM 2164 O O . GLY B 1 84 ? -3.168 25.892 64.418 1.00 28.91 81 GLY B O 1
ATOM 2165 N N . PRO B 1 85 ? -4.553 26.306 66.149 1.00 30.79 82 PRO B N 1
ATOM 2166 C CA . PRO B 1 85 ? -4.790 24.880 66.395 1.00 30.90 82 PRO B CA 1
ATOM 2167 C C . PRO B 1 85 ? -5.270 24.162 65.140 1.00 36.44 82 PRO B C 1
ATOM 2168 O O . PRO B 1 85 ? -4.851 23.037 64.876 1.00 43.15 82 PRO B O 1
ATOM 2172 N N . ALA B 1 86 ? -6.129 24.815 64.368 1.00 31.71 83 ALA B N 1
ATOM 2173 C CA . ALA B 1 86 ? -6.640 24.231 63.133 1.00 25.76 83 ALA B CA 1
ATOM 2174 C C . ALA B 1 86 ? -5.542 24.027 62.107 1.00 25.20 83 ALA B C 1
ATOM 2175 O O . ALA B 1 86 ? -5.480 22.989 61.457 1.00 39.03 83 ALA B O 1
ATOM 2177 N N . ILE B 1 87 ? -4.678 25.018 61.954 1.00 16.65 84 ILE B N 1
ATOM 2178 C CA . ILE B 1 87 ? -3.596 24.901 61.003 1.00 19.66 84 ILE B CA 1
ATOM 2179 C C . ILE B 1 87 ? -2.644 23.795 61.427 1.00 27.43 84 ILE B C 1
ATOM 2180 O O . ILE B 1 87 ? -2.248 22.970 60.603 1.00 35.35 84 ILE B O 1
ATOM 2185 N N . GLN B 1 88 ? -2.279 23.773 62.709 1.00 32.49 85 GLN B N 1
ATOM 2186 C CA . GLN B 1 88 ? -1.437 22.694 63.225 1.00 34.89 85 GLN B CA 1
ATOM 2187 C C . GLN B 1 88 ? -2.026 21.346 62.812 1.00 40.17 85 GLN B C 1
ATOM 2188 O O . GLN B 1 88 ? -1.345 20.528 62.169 1.00 37.97 85 GLN B O 1
ATOM 2194 N N . TYR B 1 89 ? -3.292 21.128 63.180 1.00 20.15 86 TYR B N 1
ATOM 2195 C CA . TYR B 1 89 ? -3.922 19.840 62.958 1.00 24.14 86 TYR B CA 1
ATOM 2196 C C . TYR B 1 89 ? -3.860 19.409 61.490 1.00 27.19 86 TYR B C 1
ATOM 2197 O O . TYR B 1 89 ? -3.551 18.256 61.202 1.00 30.28 86 TYR B O 1
ATOM 2206 N N . VAL B 1 90 ? -4.166 20.325 60.572 1.00 26.27 87 VAL B N 1
ATOM 2207 C CA . VAL B 1 90 ? -4.169 19.999 59.146 1.00 22.83 87 VAL B CA 1
ATOM 2208 C C . VAL B 1 90 ? -2.755 19.643 58.678 1.00 23.29 87 VAL B C 1
ATOM 2209 O O . VAL B 1 90 ? -2.530 18.574 58.110 1.00 24.61 87 VAL B O 1
ATOM 2213 N N . HIS B 1 91 ? -1.803 20.535 58.933 1.00 19.07 88 HIS B N 1
ATOM 2214 C CA . HIS B 1 91 ? -0.427 20.345 58.459 1.00 19.60 88 HIS B CA 1
ATOM 2215 C C . HIS B 1 91 ? 0.204 19.041 58.984 1.00 23.33 88 HIS B C 1
ATOM 2216 O O . HIS B 1 91 ? 0.843 18.295 58.233 1.00 25.15 88 HIS B O 1
ATOM 2223 N N . LYS B 1 92 ? 0.010 18.773 60.274 1.00 25.01 89 LYS B N 1
ATOM 2224 C CA . LYS B 1 92 ? 0.412 17.504 60.859 1.00 27.55 89 LYS B CA 1
ATOM 2225 C C . LYS B 1 92 ? -0.222 16.317 60.139 1.00 29.74 89 LYS B C 1
ATOM 2226 O O . LYS B 1 92 ? 0.421 15.297 59.905 1.00 39.62 89 LYS B O 1
ATOM 2232 N N . THR B 1 93 ? -1.488 16.455 59.786 1.00 21.08 90 THR B N 1
ATOM 2233 C CA . THR B 1 93 ? -2.207 15.367 59.174 1.00 22.31 90 THR B CA 1
ATOM 2234 C C . THR B 1 93 ? -1.693 15.175 57.761 1.00 20.18 90 THR B C 1
ATOM 2235 O O . THR B 1 93 ? -1.476 14.049 57.297 1.00 22.70 90 THR B O 1
ATOM 2239 N N . VAL B 1 94 ? -1.478 16.284 57.076 1.00 19.57 91 VAL B N 1
ATOM 2240 C CA . VAL B 1 94 ? -0.836 16.208 55.778 1.00 32.12 91 VAL B CA 1
ATOM 2241 C C . VAL B 1 94 ? 0.538 15.501 55.853 1.00 32.51 91 VAL B C 1
ATOM 2242 O O . VAL B 1 94 ? 0.808 14.567 55.100 1.00 34.21 91 VAL B O 1
ATOM 2246 N N . LEU B 1 95 ? 1.395 15.906 56.780 1.00 35.37 92 LEU B N 1
ATOM 2247 C CA . LEU B 1 95 ? 2.695 15.240 56.901 1.00 32.45 92 LEU B CA 1
ATOM 2248 C C . LEU B 1 95 ? 2.635 13.708 57.116 1.00 26.42 92 LEU B C 1
ATOM 2249 O O . LEU B 1 95 ? 3.361 12.960 56.450 1.00 22.02 92 LEU B O 1
ATOM 2254 N N . GLU B 1 96 ? 1.768 13.241 58.016 1.00 29.99 93 GLU B N 1
ATOM 2255 C CA . GLU B 1 96 ? 1.616 11.794 58.262 1.00 33.36 93 GLU B CA 1
ATOM 2256 C C . GLU B 1 96 ? 1.257 11.044 56.993 1.00 38.21 93 GLU B C 1
ATOM 2257 O O . GLU B 1 96 ? 1.816 9.983 56.709 1.00 45.27 93 GLU B O 1
ATOM 2263 N N . ILE B 1 97 ? 0.294 11.587 56.254 1.00 32.52 94 ILE B N 1
ATOM 2264 C CA . ILE B 1 97 ? -0.156 10.980 55.009 1.00 31.73 94 ILE B CA 1
ATOM 2265 C C . ILE B 1 97 ? 0.950 10.985 53.961 1.00 21.91 94 ILE B C 1
ATOM 2266 O O . ILE B 1 97 ? 1.235 9.967 53.346 1.00 29.02 94 ILE B O 1
ATOM 2271 N N . LEU B 1 98 ? 1.568 12.138 53.761 1.00 18.50 95 LEU B N 1
ATOM 2272 C CA . LEU B 1 98 ? 2.599 12.269 52.743 1.00 26.60 95 LEU B CA 1
ATOM 2273 C C . LEU B 1 98 ? 3.838 11.457 53.087 1.00 25.58 95 LEU B C 1
ATOM 2274 O O . LEU B 1 98 ? 4.542 10.983 52.203 1.00 37.26 95 LEU B O 1
ATOM 2279 N N . ALA B 1 99 ? 4.085 11.270 54.376 1.00 32.22 96 ALA B N 1
ATOM 2280 C CA . ALA B 1 99 ? 5.240 10.488 54.824 1.00 37.68 96 ALA B CA 1
ATOM 2281 C C . ALA B 1 99 ? 5.171 8.994 54.485 1.00 29.29 96 ALA B C 1
ATOM 2282 O O . ALA B 1 99 ? 6.142 8.278 54.658 1.00 36.76 96 ALA B O 1
ATOM 2284 N N . ASP B 1 100 ? 4.014 8.517 54.038 1.00 27.43 97 ASP B N 1
ATOM 2285 C CA . ASP B 1 100 ? 3.884 7.123 53.611 1.00 17.75 97 ASP B CA 1
ATOM 2286 C C . ASP B 1 100 ? 4.330 6.980 52.169 1.00 25.44 97 ASP B C 1
ATOM 2287 O O . ASP B 1 100 ? 4.654 5.876 51.727 1.00 38.24 97 ASP B O 1
ATOM 2292 N N . GLU B 1 101 ? 4.362 8.097 51.440 1.00 29.02 98 GLU B N 1
ATOM 2293 C CA . GLU B 1 101 ? 4.657 8.074 50.007 1.00 39.28 98 GLU B CA 1
ATOM 2294 C C . GLU B 1 101 ? 6.028 8.631 49.615 1.00 35.71 98 GLU B C 1
ATOM 2295 O O . GLU B 1 101 ? 6.595 8.201 48.621 1.00 33.24 98 GLU B O 1
ATOM 2301 N N . TYR B 1 102 ? 6.548 9.599 50.362 1.00 29.76 99 TYR B N 1
ATOM 2302 C CA . TYR B 1 102 ? 7.819 10.213 49.986 1.00 33.32 99 TYR B CA 1
ATOM 2303 C C . TYR B 1 102 ? 8.765 10.207 51.170 1.00 35.36 99 TYR B C 1
ATOM 2304 O O . TYR B 1 102 ? 8.428 10.683 52.249 1.00 39.40 99 TYR B O 1
ATOM 2313 N N . SER B 1 103 ? 9.959 9.682 50.967 1.00 31.53 100 SER B N 1
ATOM 2314 C CA . SER B 1 103 ? 10.880 9.517 52.075 1.00 33.76 100 SER B CA 1
ATOM 2315 C C . SER B 1 103 ? 11.657 10.792 52.395 1.00 32.27 100 SER B C 1
ATOM 2316 O O . SER B 1 103 ? 12.311 10.850 53.426 1.00 29.93 100 SER B O 1
ATOM 2319 N N . ILE B 1 104 ? 11.593 11.801 51.522 1.00 25.82 101 ILE B N 1
ATOM 2320 C CA . ILE B 1 104 ? 12.198 13.101 51.822 1.00 26.42 101 ILE B CA 1
ATOM 2321 C C . ILE B 1 104 ? 11.223 14.270 51.657 1.00 31.47 101 ILE B C 1
ATOM 2322 O O . ILE B 1 104 ? 10.961 14.728 50.555 1.00 34.88 101 ILE B O 1
ATOM 2327 N N . LEU B 1 105 ? 10.703 14.749 52.783 1.00 30.29 102 LEU B N 1
ATOM 2328 C CA . LEU B 1 105 ? 9.646 15.744 52.804 1.00 24.86 102 LEU B CA 1
ATOM 2329 C C . LEU B 1 105 ? 10.185 17.054 53.295 1.00 27.09 102 LEU B C 1
ATOM 2330 O O . LEU B 1 105 ? 10.893 17.101 54.301 1.00 31.24 102 LEU B O 1
ATOM 2335 N N . ALA B 1 106 ? 9.836 18.121 52.589 1.00 24.25 103 ALA B N 1
ATOM 2336 C CA . ALA B 1 106 ? 10.220 19.463 52.992 1.00 25.28 103 ALA B CA 1
ATOM 2337 C C . ALA B 1 106 ? 8.994 20.368 53.010 1.00 31.85 103 ALA B C 1
ATOM 2338 O O . ALA B 1 106 ? 8.020 20.107 52.290 1.00 27.91 103 ALA B O 1
ATOM 2340 N N . ASP B 1 107 ? 9.045 21.430 53.821 1.00 25.11 104 ASP B N 1
ATOM 2341 C CA . ASP B 1 107 ? 8.006 22.451 53.774 1.00 25.60 104 ASP B CA 1
ATOM 2342 C C . ASP B 1 107 ? 8.594 23.826 54.054 1.00 27.14 104 ASP B C 1
ATOM 2343 O O . ASP B 1 107 ? 9.808 23.979 54.102 1.00 29.64 104 ASP B O 1
ATOM 2348 N N . GLY B 1 108 ? 7.724 24.816 54.258 1.00 29.71 105 GLY B N 1
ATOM 2349 C CA . GLY B 1 108 ? 8.126 26.215 54.329 1.00 17.49 105 GLY B CA 1
ATOM 2350 C C . GLY B 1 108 ? 7.997 26.837 55.703 1.00 19.51 105 GLY B C 1
ATOM 2351 O O . GLY B 1 108 ? 7.933 28.067 55.847 1.00 23.49 105 GLY B O 1
ATOM 2352 N N . THR B 1 109 ? 7.957 25.979 56.716 1.00 19.58 106 THR B N 1
ATOM 2353 C CA . THR B 1 109 ? 7.967 26.400 58.112 1.00 20.39 106 THR B CA 1
ATOM 2354 C C . THR B 1 109 ? 9.218 27.207 58.470 1.00 29.17 106 THR B C 1
ATOM 2355 O O . THR B 1 109 ? 10.322 26.926 57.998 1.00 30.55 106 THR B O 1
ATOM 2359 N N . ARG B 1 110 ? 9.047 28.214 59.308 1.00 30.41 107 ARG B N 1
ATOM 2360 C CA . ARG B 1 110 ? 10.128 29.155 59.527 1.00 28.20 107 ARG B CA 1
ATOM 2361 C C . ARG B 1 110 ? 10.222 29.570 60.993 1.00 25.94 107 ARG B C 1
ATOM 2362 O O . ARG B 1 110 ? 9.271 29.408 61.750 1.00 27.07 107 ARG B O 1
ATOM 2370 N N . ARG B 1 111 ? 11.376 30.106 61.373 1.00 16.21 108 ARG B N 1
ATOM 2371 C CA . ARG B 1 111 ? 11.662 30.473 62.749 1.00 22.32 108 ARG B CA 1
ATOM 2372 C C . ARG B 1 111 ? 10.580 31.318 63.436 1.00 31.48 108 ARG B C 1
ATOM 2373 O O . ARG B 1 111 ? 10.213 31.043 64.574 1.00 44.58 108 ARG B O 1
ATOM 2381 N N . ASP B 1 112 ? 10.063 32.334 62.756 1.00 25.68 109 ASP B N 1
ATOM 2382 C CA . ASP B 1 112 ? 9.210 33.327 63.426 1.00 27.99 109 ASP B CA 1
ATOM 2383 C C . ASP B 1 112 ? 7.697 33.113 63.267 1.00 38.65 109 ASP B C 1
ATOM 2384 O O . ASP B 1 112 ? 6.901 33.959 63.672 1.00 44.44 109 ASP B O 1
ATOM 2389 N N . ASP B 1 113 ? 7.311 31.984 62.675 1.00 35.74 110 ASP B N 1
ATOM 2390 C CA . ASP B 1 113 ? 5.910 31.591 62.594 1.00 39.07 110 ASP B CA 1
ATOM 2391 C C . ASP B 1 113 ? 5.649 30.477 63.596 1.00 36.42 110 ASP B C 1
ATOM 2392 O O . ASP B 1 113 ? 6.193 29.397 63.456 1.00 44.49 110 ASP B O 1
ATOM 2397 N N . ARG B 1 114 ? 4.825 30.729 64.606 1.00 33.83 111 ARG B N 1
ATOM 2398 C CA . ARG B 1 114 ? 4.526 29.705 65.611 1.00 46.89 111 ARG B CA 1
ATOM 2399 C C . ARG B 1 114 ? 3.802 28.525 64.960 1.00 45.15 111 ARG B C 1
ATOM 2400 O O . ARG B 1 114 ? 3.913 27.387 65.405 1.00 49.76 111 ARG B O 1
ATOM 2408 N N . VAL B 1 115 ? 3.072 28.814 63.889 1.00 38.97 112 VAL B N 1
ATOM 2409 C CA . VAL B 1 115 ? 2.121 27.875 63.316 1.00 42.59 112 VAL B CA 1
ATOM 2410 C C . VAL B 1 115 ? 2.064 28.027 61.801 1.00 35.11 112 VAL B C 1
ATOM 2411 O O . VAL B 1 115 ? 1.945 29.137 61.291 1.00 51.17 112 VAL B O 1
ATOM 2415 N N . PRO B 1 116 ? 2.189 26.912 61.071 1.00 27.99 113 PRO B N 1
ATOM 2416 C CA . PRO B 1 116 ? 2.367 25.582 61.655 1.00 32.93 113 PRO B CA 1
ATOM 2417 C C . PRO B 1 116 ? 3.845 25.279 61.905 1.00 37.33 113 PRO B C 1
ATOM 2418 O O . PRO B 1 116 ? 4.731 25.840 61.249 1.00 39.12 113 PRO B O 1
ATOM 2422 N N . LYS B 1 117 ? 4.096 24.389 62.857 1.00 24.09 114 LYS B N 1
ATOM 2423 C CA . LYS B 1 117 ? 5.444 24.013 63.219 1.00 32.02 114 LYS B CA 1
ATOM 2424 C C . LYS B 1 117 ? 5.404 22.737 64.042 1.00 40.00 114 LYS B C 1
ATOM 2425 O O . LYS B 1 117 ? 4.640 22.634 65.002 1.00 41.27 114 LYS B O 1
ATOM 2431 N N . LEU B 1 118 ? 6.215 21.765 63.639 1.00 34.17 115 LEU B N 1
ATOM 2432 C CA . LEU B 1 118 ? 6.421 20.562 64.417 1.00 37.69 115 LEU B CA 1
ATOM 2433 C C . LEU B 1 118 ? 7.458 20.806 65.515 1.00 33.16 115 LEU B C 1
ATOM 2434 O O . LEU B 1 118 ? 8.499 21.434 65.290 1.00 30.80 115 LEU B O 1
ATOM 2439 N N . SER B 1 119 ? 7.169 20.310 66.710 1.00 31.74 116 SER B N 1
ATOM 2440 C CA . SER B 1 119 ? 8.156 20.342 67.778 1.00 36.99 116 SER B CA 1
ATOM 2441 C C . SER B 1 119 ? 9.252 19.322 67.465 1.00 41.77 116 SER B C 1
ATOM 2442 O O . SER B 1 119 ? 9.085 18.459 66.600 1.00 44.23 116 SER B O 1
ATOM 2445 N N . TYR B 1 120 ? 10.365 19.408 68.177 1.00 34.25 117 TYR B N 1
ATOM 2446 C CA . TYR B 1 120 ? 11.473 18.501 67.934 1.00 36.50 117 TYR B CA 1
ATOM 2447 C C . TYR B 1 120 ? 11.059 17.064 68.212 1.00 34.69 117 TYR B C 1
ATOM 2448 O O . TYR B 1 120 ? 11.404 16.142 67.472 1.00 27.16 117 TYR B O 1
ATOM 2457 N N . SER B 1 121 ? 10.308 16.878 69.283 1.00 32.31 118 SER B N 1
ATOM 2458 C CA . SER B 1 121 ? 9.852 15.548 69.629 1.00 36.13 118 SER B CA 1
ATOM 2459 C C . SER B 1 121 ? 8.855 15.027 68.580 1.00 33.03 118 SER B C 1
ATOM 2460 O O . SER B 1 121 ? 8.855 13.854 68.243 1.00 35.42 118 SER B O 1
ATOM 2463 N N . GLU B 1 122 ? 8.018 15.899 68.044 1.00 38.68 119 GLU B N 1
ATOM 2464 C CA . GLU B 1 122 ? 7.123 15.461 66.985 1.00 38.87 119 GLU B CA 1
ATOM 2465 C C . GLU B 1 122 ? 7.927 15.088 65.762 1.00 34.43 119 GLU B C 1
ATOM 2466 O O . GLU B 1 122 ? 7.608 14.112 65.081 1.00 28.19 119 GLU B O 1
ATOM 2472 N N . ILE B 1 123 ? 8.971 15.868 65.485 1.00 29.24 120 ILE B N 1
ATOM 2473 C CA . ILE B 1 123 ? 9.829 15.567 64.348 1.00 30.16 120 ILE B CA 1
ATOM 2474 C C . ILE B 1 123 ? 10.540 14.232 64.491 1.00 33.26 120 ILE B C 1
ATOM 2475 O O . ILE B 1 123 ? 10.571 13.450 63.549 1.00 44.21 120 ILE B O 1
ATOM 2480 N N . GLN B 1 124 ? 11.103 13.958 65.660 1.00 31.72 121 GLN B N 1
ATOM 2481 C CA . GLN B 1 124 ? 11.886 12.740 65.806 1.00 35.06 121 GLN B CA 1
ATOM 2482 C C . GLN B 1 124 ? 10.988 11.545 65.632 1.00 35.09 121 GLN B C 1
ATOM 2483 O O . GLN B 1 124 ? 11.379 10.555 65.023 1.00 34.28 121 GLN B O 1
ATOM 2489 N N . SER B 1 125 ? 9.768 11.670 66.150 1.00 35.23 122 SER B N 1
ATOM 2490 C CA . SER B 1 125 ? 8.762 10.623 66.060 1.00 31.17 122 SER B CA 1
ATOM 2491 C C . SER B 1 125 ? 8.398 10.365 64.604 1.00 34.34 122 SER B C 1
ATOM 2492 O O . SER B 1 125 ? 8.418 9.223 64.143 1.00 37.58 122 SER B O 1
ATOM 2495 N N . LEU B 1 126 ? 8.067 11.440 63.894 1.00 24.18 123 LEU B N 1
ATOM 2496 C CA . LEU B 1 126 ? 7.709 11.379 62.484 1.00 26.13 123 LEU B CA 1
ATOM 2497 C C . LEU B 1 126 ? 8.793 10.698 61.645 1.00 27.43 123 LEU B C 1
ATOM 2498 O O . LEU B 1 126 ? 8.503 9.840 60.813 1.00 33.45 123 LEU B O 1
ATOM 2503 N N . GLU B 1 127 ? 10.044 11.066 61.872 1.00 22.79 124 GLU B N 1
ATOM 2504 C CA . GLU B 1 127 ? 11.135 10.489 61.098 1.00 29.80 124 GLU B CA 1
ATOM 2505 C C . GLU B 1 127 ? 11.397 9.016 61.421 1.00 32.79 124 GLU B C 1
ATOM 2506 O O . GLU B 1 127 ? 11.741 8.225 60.545 1.00 31.62 124 GLU B O 1
ATOM 2520 N N . ARG B 1 129 ? 9.158 6.805 62.828 1.00 27.55 126 ARG B N 1
ATOM 2521 C CA . ARG B 1 129 ? 7.995 5.971 62.572 1.00 28.48 126 ARG B CA 1
ATOM 2522 C C . ARG B 1 129 ? 7.823 5.731 61.085 1.00 34.76 126 ARG B C 1
ATOM 2523 O O . ARG B 1 129 ? 7.363 4.670 60.660 1.00 38.23 126 ARG B O 1
ATOM 2531 N N . LYS B 1 130 ? 8.188 6.723 60.290 1.00 22.74 127 LYS B N 1
ATOM 2532 C CA . LYS B 1 130 ? 7.921 6.655 58.863 1.00 26.48 127 LYS B CA 1
ATOM 2533 C C . LYS B 1 130 ? 9.198 6.385 58.093 1.00 25.94 127 LYS B C 1
ATOM 2534 O O . LYS B 1 130 ? 9.172 6.216 56.881 1.00 29.66 127 LYS B O 1
ATOM 2540 N N . ASN B 1 131 ? 10.312 6.325 58.812 1.00 21.48 128 ASN B N 1
ATOM 2541 C CA . ASN B 1 131 ? 11.615 6.164 58.188 1.00 26.71 128 ASN B CA 1
ATOM 2542 C C . ASN B 1 131 ? 11.828 7.194 57.114 1.00 27.71 128 ASN B C 1
ATOM 2543 O O . ASN B 1 131 ? 12.067 6.866 55.959 1.00 29.12 128 ASN B O 1
ATOM 2548 N N . ILE B 1 132 ? 11.754 8.450 57.516 1.00 33.53 129 ILE B N 1
ATOM 2549 C CA . ILE B 1 132 ? 11.697 9.542 56.574 1.00 29.66 129 ILE B CA 1
ATOM 2550 C C . ILE B 1 132 ? 12.600 10.700 57.004 1.00 25.58 129 ILE B C 1
ATOM 2551 O O . ILE B 1 132 ? 12.976 10.812 58.185 1.00 26.44 129 ILE B O 1
ATOM 2556 N N . GLN B 1 133 ? 12.984 11.523 56.034 1.00 15.70 130 GLN B N 1
ATOM 2557 C CA . GLN B 1 133 ? 13.713 12.755 56.315 1.00 25.70 130 GLN B CA 1
ATOM 2558 C C . GLN B 1 133 ? 12.753 13.911 56.161 1.00 24.14 130 GLN B C 1
ATOM 2559 O O . GLN B 1 133 ? 12.092 14.038 55.135 1.00 31.29 130 GLN B O 1
ATOM 2565 N N . TYR B 1 134 ? 12.681 14.737 57.196 1.00 18.50 131 TYR B N 1
ATOM 2566 C CA . TYR B 1 134 ? 11.905 15.972 57.207 1.00 17.30 131 TYR B CA 1
ATOM 2567 C C . TYR B 1 134 ? 12.865 17.183 57.255 1.00 27.09 131 TYR B C 1
ATOM 2568 O O . TYR B 1 134 ? 13.704 17.289 58.158 1.00 15.03 131 TYR B O 1
ATOM 2577 N N . ILE B 1 135 ? 12.743 18.080 56.279 1.00 31.66 132 ILE B N 1
ATOM 2578 C CA . ILE B 1 135 ? 13.672 19.200 56.120 1.00 24.56 132 ILE B CA 1
ATOM 2579 C C . ILE B 1 135 ? 12.980 20.553 56.119 1.00 20.91 132 ILE B C 1
ATOM 2580 O O . ILE B 1 135 ? 12.086 20.784 55.327 1.00 33.87 132 ILE B O 1
ATOM 2585 N N . THR B 1 136 ? 13.403 21.453 56.999 1.00 19.34 133 THR B N 1
ATOM 2586 C CA . THR B 1 136 ? 12.792 22.778 57.069 1.00 20.76 133 THR B CA 1
ATOM 2587 C C . THR B 1 136 ? 13.835 23.881 56.875 1.00 19.38 133 THR B C 1
ATOM 2588 O O . THR B 1 136 ? 14.378 24.462 57.824 1.00 19.84 133 THR B O 1
ATOM 2592 N N . PRO B 1 137 ? 14.115 24.166 55.614 1.00 17.69 134 PRO B N 1
ATOM 2593 C CA . PRO B 1 137 ? 15.176 25.076 55.210 1.00 15.43 134 PRO B CA 1
ATOM 2594 C C . PRO B 1 137 ? 15.075 26.424 55.937 1.00 23.92 134 PRO B C 1
ATOM 2595 O O . PRO B 1 137 ? 16.094 26.996 56.299 1.00 20.59 134 PRO B O 1
ATOM 2599 N N . LEU B 1 138 ? 13.860 26.904 56.176 1.00 23.00 135 LEU B N 1
ATOM 2600 C CA . LEU B 1 138 ? 13.667 28.241 56.725 1.00 19.44 135 LEU B CA 1
ATOM 2601 C C . LEU B 1 138 ? 13.733 28.280 58.261 1.00 21.09 135 LEU B C 1
ATOM 2602 O O . LEU B 1 138 ? 13.742 29.354 58.877 1.00 23.02 135 LEU B O 1
ATOM 2615 N N . GLY B 1 140 ? 15.923 28.054 60.403 1.00 17.86 137 GLY B N 1
ATOM 2616 C CA . GLY B 1 140 ? 16.984 28.870 60.969 1.00 27.59 137 GLY B CA 1
ATOM 2617 C C . GLY B 1 140 ? 16.982 30.347 60.595 1.00 28.90 137 GLY B C 1
ATOM 2618 O O . GLY B 1 140 ? 17.880 31.074 60.993 1.00 30.18 137 GLY B O 1
ATOM 2619 N N . PHE B 1 141 ? 15.976 30.787 59.841 1.00 31.04 138 PHE B N 1
ATOM 2620 C CA . PHE B 1 141 ? 15.922 32.155 59.310 1.00 28.02 138 PHE B CA 1
ATOM 2621 C C . PHE B 1 141 ? 14.753 32.949 59.862 1.00 26.86 138 PHE B C 1
ATOM 2622 O O . PHE B 1 141 ? 13.620 32.498 59.852 1.00 35.23 138 PHE B O 1
ATOM 2630 N N . GLY B 1 142 ? 15.033 34.142 60.352 1.00 32.02 139 GLY B N 1
ATOM 2631 C CA . GLY B 1 142 ? 13.988 34.952 60.937 1.00 28.25 139 GLY B CA 1
ATOM 2632 C C . GLY B 1 142 ? 13.333 35.911 59.967 1.00 32.62 139 GLY B C 1
ATOM 2633 O O . GLY B 1 142 ? 13.859 36.195 58.878 1.00 20.26 139 GLY B O 1
ATOM 2634 N N . TYR B 1 143 ? 12.176 36.414 60.389 1.00 32.08 140 TYR B N 1
ATOM 2635 C CA . TYR B 1 143 ? 11.418 37.405 59.641 1.00 25.99 140 TYR B CA 1
ATOM 2636 C C . TYR B 1 143 ? 12.284 38.343 58.799 1.00 28.31 140 TYR B C 1
ATOM 2637 O O . TYR B 1 143 ? 12.186 38.350 57.570 1.00 33.27 140 TYR B O 1
ATOM 2646 N N . LYS B 1 144 ? 13.120 39.142 59.453 1.00 33.90 141 LYS B N 1
ATOM 2647 C CA . LYS B 1 144 ? 13.903 40.138 58.728 1.00 39.77 141 LYS B CA 1
ATOM 2648 C C . LYS B 1 144 ? 14.840 39.502 57.700 1.00 39.21 141 LYS B C 1
ATOM 2649 O O . LYS B 1 144 ? 14.938 39.973 56.582 1.00 42.26 141 LYS B O 1
ATOM 2655 N N . THR B 1 145 ? 15.509 38.421 58.067 1.00 36.91 142 THR B N 1
ATOM 2656 C CA . THR B 1 145 ? 16.400 37.755 57.125 1.00 40.69 142 THR B CA 1
ATOM 2657 C C . THR B 1 145 ? 15.669 37.256 55.863 1.00 40.87 142 THR B C 1
ATOM 2658 O O . THR B 1 145 ? 16.169 37.400 54.740 1.00 41.40 142 THR B O 1
ATOM 2662 N N . LEU B 1 146 ? 14.492 36.669 56.065 1.00 27.95 143 LEU B N 1
ATOM 2663 C CA . LEU B 1 146 ? 13.638 36.204 54.977 1.00 26.02 143 LEU B CA 1
ATOM 2664 C C . LEU B 1 146 ? 13.142 37.353 54.117 1.00 36.21 143 LEU B C 1
ATOM 2665 O O . LEU B 1 146 ? 13.047 37.224 52.889 1.00 41.78 143 LEU B O 1
ATOM 2670 N N . ARG B 1 147 ? 12.799 38.471 54.753 1.00 33.85 144 ARG B N 1
ATOM 2671 C CA . ARG B 1 147 ? 12.320 39.614 53.990 1.00 35.87 144 ARG B CA 1
ATOM 2672 C C . ARG B 1 147 ? 13.436 40.034 53.035 1.00 34.76 144 ARG B C 1
ATOM 2673 O O . ARG B 1 147 ? 13.199 40.276 51.854 1.00 32.92 144 ARG B O 1
ATOM 2681 N N . HIS B 1 148 ? 14.665 40.071 53.543 1.00 36.07 145 HIS B N 1
ATOM 2682 C CA . HIS B 1 148 ? 15.808 40.464 52.725 1.00 42.97 145 HIS B CA 1
ATOM 2683 C C . HIS B 1 148 ? 16.103 39.491 51.598 1.00 36.23 145 HIS B C 1
ATOM 2684 O O . HIS B 1 148 ? 16.414 39.909 50.485 1.00 38.37 145 HIS B O 1
ATOM 2691 N N . LEU B 1 149 ? 16.030 38.196 51.897 1.00 29.96 146 LEU B N 1
ATOM 2692 C CA . LEU B 1 149 ? 16.314 37.166 50.904 1.00 27.96 146 LEU B CA 1
ATOM 2693 C C . LEU B 1 149 ? 15.288 37.157 49.771 1.00 32.53 146 LEU B C 1
ATOM 2694 O O . LEU B 1 149 ? 15.644 37.030 48.596 1.00 28.70 146 LEU B O 1
ATOM 2699 N N . ALA B 1 150 ? 14.014 37.282 50.134 1.00 37.67 147 ALA B N 1
ATOM 2700 C CA . ALA B 1 150 ? 12.933 37.356 49.155 1.00 39.28 147 ALA B CA 1
ATOM 2701 C C . ALA B 1 150 ? 13.170 38.488 48.146 1.00 37.60 147 ALA B C 1
ATOM 2702 O O . ALA B 1 150 ? 13.050 38.300 46.932 1.00 29.79 147 ALA B O 1
ATOM 2704 N N . SER B 1 151 ? 13.518 39.666 48.649 1.00 29.60 148 SER B N 1
ATOM 2705 C CA . SER B 1 151 ? 13.700 40.792 47.761 1.00 45.11 148 SER B CA 1
ATOM 2706 C C . SER B 1 151 ? 14.991 40.661 46.936 1.00 44.97 148 SER B C 1
ATOM 2707 O O . SER B 1 151 ? 15.139 41.300 45.897 1.00 43.33 148 SER B O 1
ATOM 2710 N N . GLU B 1 152 ? 15.917 39.821 47.381 1.00 40.28 149 GLU B N 1
ATOM 2711 C CA . GLU B 1 152 ? 17.123 39.597 46.592 1.00 48.55 149 GLU B CA 1
ATOM 2712 C C . GLU B 1 152 ? 16.920 38.596 45.459 1.00 45.43 149 GLU B C 1
ATOM 2713 O O . GLU B 1 152 ? 17.519 38.729 44.396 1.00 49.07 149 GLU B O 1
ATOM 2719 N N . PHE B 1 153 ? 16.068 37.602 45.678 1.00 40.01 150 PHE B N 1
ATOM 2720 C CA . PHE B 1 153 ? 15.826 36.587 44.655 1.00 36.99 150 PHE B CA 1
ATOM 2721 C C . PHE B 1 153 ? 14.661 36.927 43.730 1.00 37.09 150 PHE B C 1
ATOM 2722 O O . PHE B 1 153 ? 14.692 36.615 42.542 1.00 34.53 150 PHE B O 1
ATOM 2730 N N . PHE B 1 154 ? 13.634 37.571 44.269 1.00 34.49 151 PHE B N 1
ATOM 2731 C CA . PHE B 1 154 ? 12.383 37.673 43.532 1.00 31.27 151 PHE B CA 1
ATOM 2732 C C . PHE B 1 154 ? 11.938 39.077 43.181 1.00 36.02 151 PHE B C 1
ATOM 2733 O O . PHE B 1 154 ? 12.195 40.038 43.906 1.00 48.57 151 PHE B O 1
ATOM 2741 N N . ILE B 1 155 ? 11.275 39.182 42.037 1.00 31.00 152 ILE B N 1
ATOM 2742 C CA . ILE B 1 155 ? 10.480 40.354 41.744 1.00 25.84 152 ILE B CA 1
ATOM 2743 C C . ILE B 1 155 ? 9.140 40.158 42.438 1.00 29.53 152 ILE B C 1
ATOM 2744 O O . ILE B 1 155 ? 8.522 39.083 42.336 1.00 26.09 152 ILE B O 1
ATOM 2749 N N . LEU B 1 156 ? 8.701 41.178 43.166 1.00 29.71 153 LEU B N 1
ATOM 2750 C CA . LEU B 1 156 ? 7.531 41.032 44.028 1.00 38.55 153 LEU B CA 1
ATOM 2751 C C . LEU B 1 156 ? 6.415 42.047 43.763 1.00 44.67 153 LEU B C 1
ATOM 2752 O O . LEU B 1 156 ? 6.657 43.145 43.246 1.00 38.37 153 LEU B O 1
ATOM 2757 N N . GLU B 1 157 ? 5.192 41.672 44.133 1.00 44.69 154 GLU B N 1
ATOM 2758 C CA . GLU B 1 157 ? 4.047 42.561 43.988 1.00 52.35 154 GLU B CA 1
ATOM 2759 C C . GLU B 1 157 ? 2.968 42.184 44.977 1.00 53.53 154 GLU B C 1
ATOM 2760 O O . GLU B 1 157 ? 2.821 41.012 45.291 1.00 47.07 154 GLU B O 1
ATOM 2766 N N . GLU B 1 158 ? 2.203 43.168 45.452 1.00 63.89 155 GLU B N 1
ATOM 2767 C CA . GLU B 1 158 ? 1.141 42.907 46.434 1.00 77.83 155 GLU B CA 1
ATOM 2768 C C . GLU B 1 158 ? -0.226 42.517 45.821 1.00 81.51 155 GLU B C 1
ATOM 2769 O O . GLU B 1 158 ? -0.672 43.110 44.839 1.00 77.71 155 GLU B O 1
ATOM 2775 N N . ILE B 1 159 ? -0.871 41.511 46.417 1.00 88.56 156 ILE B N 1
ATOM 2776 C CA . ILE B 1 159 ? -2.216 41.067 46.036 1.00 93.83 156 ILE B CA 1
ATOM 2777 C C . ILE B 1 159 ? -3.227 41.627 47.038 1.00 96.41 156 ILE B C 1
ATOM 2778 O O . ILE B 1 159 ? -3.119 41.376 48.243 1.00 87.87 156 ILE B O 1
ATOM 2783 N N . LYS B 1 160 ? -4.220 42.359 46.540 1.00 107.12 157 LYS B N 1
ATOM 2784 C CA . LYS B 1 160 ? -5.092 43.159 47.407 1.00 115.78 157 LYS B CA 1
ATOM 2785 C C . LYS B 1 160 ? -6.218 42.398 48.124 1.00 125.41 157 LYS B C 1
ATOM 2786 O O . LYS B 1 160 ? -7.353 42.353 47.646 1.00 125.51 157 LYS B O 1
ATOM 2792 N N . SER B 1 161 ? -5.887 41.806 49.271 1.00 131.62 158 SER B N 1
ATOM 2793 C CA . SER B 1 161 ? -6.883 41.337 50.245 1.00 135.68 158 SER B CA 1
ATOM 2794 C C . SER B 1 161 ? -7.746 40.133 49.831 1.00 131.90 158 SER B C 1
ATOM 2795 O O . SER B 1 161 ? -7.585 39.037 50.368 1.00 131.06 158 SER B O 1
ATOM 2798 N N . GLY B 1 162 ? -8.673 40.345 48.900 1.00 126.02 159 GLY B N 1
ATOM 2799 C CA . GLY B 1 162 ? -9.602 39.298 48.509 1.00 116.34 159 GLY B CA 1
ATOM 2800 C C . GLY B 1 162 ? -9.892 39.250 47.021 1.00 110.79 159 GLY B C 1
ATOM 2801 O O . GLY B 1 162 ? -11.030 39.439 46.591 1.00 110.85 159 GLY B O 1
ATOM 2802 N N . THR B 1 163 ? -8.853 39.001 46.232 1.00 106.53 160 THR B N 1
ATOM 2803 C CA . THR B 1 163 ? -8.999 38.817 44.793 1.00 102.24 160 THR B CA 1
ATOM 2804 C C . THR B 1 163 ? -8.467 37.444 44.399 1.00 99.49 160 THR B C 1
ATOM 2805 O O . THR B 1 163 ? -9.232 36.532 44.072 1.00 96.03 160 THR B O 1
ATOM 2809 N N . LYS B 1 164 ? -7.147 37.303 44.443 1.00 99.12 161 LYS B N 1
ATOM 2810 C CA . LYS B 1 164 ? -6.506 36.024 44.192 1.00 93.81 161 LYS B CA 1
ATOM 2811 C C . LYS B 1 164 ? -6.573 35.179 45.449 1.00 87.95 161 LYS B C 1
ATOM 2812 O O . LYS B 1 164 ? -6.556 35.699 46.566 1.00 90.57 161 LYS B O 1
ATOM 2818 N N . LEU B 1 165 ? -6.654 33.870 45.250 1.00 83.49 162 LEU B N 1
ATOM 2819 C CA . LEU B 1 165 ? -6.729 32.909 46.335 1.00 75.58 162 LEU B CA 1
ATOM 2820 C C . LEU B 1 165 ? -5.327 32.375 46.624 1.00 76.97 162 LEU B C 1
ATOM 2821 O O . LEU B 1 165 ? -4.655 31.859 45.724 1.00 74.64 162 LEU B O 1
ATOM 2826 N N . SER B 1 166 ? -4.880 32.507 47.871 1.00 73.85 163 SER B N 1
ATOM 2827 C CA . SER B 1 166 ? -3.600 31.932 48.281 1.00 68.22 163 SER B CA 1
ATOM 2828 C C . SER B 1 166 ? -3.682 30.403 48.218 1.00 58.03 163 SER B C 1
ATOM 2829 O O . SER B 1 166 ? -4.778 29.840 48.199 1.00 53.43 163 SER B O 1
ATOM 2832 N N . SER B 1 167 ? -2.534 29.729 48.169 1.00 48.11 164 SER B N 1
ATOM 2833 C CA . SER B 1 167 ? -2.536 28.286 47.917 1.00 41.31 164 SER B CA 1
ATOM 2834 C C . SER B 1 167 ? -2.232 27.419 49.139 1.00 45.18 164 SER B C 1
ATOM 2835 O O . SER B 1 167 ? -1.905 26.244 48.998 1.00 51.61 164 SER B O 1
ATOM 2838 N N . ASP B 1 168 ? -2.344 27.990 50.334 1.00 40.22 165 ASP B N 1
ATOM 2839 C CA . ASP B 1 168 ? -2.292 27.180 51.550 1.00 45.73 165 ASP B CA 1
ATOM 2840 C C . ASP B 1 168 ? -3.704 26.773 51.995 1.00 40.45 165 ASP B C 1
ATOM 2841 O O . ASP B 1 168 ? -4.697 27.153 51.366 1.00 52.63 165 ASP B O 1
ATOM 2846 N N . TYR B 1 169 ? -3.777 26.021 53.089 1.00 29.21 166 TYR B N 1
ATOM 2847 C CA . TYR B 1 169 ? -5.029 25.462 53.602 1.00 36.00 166 TYR B CA 1
ATOM 2848 C C . TYR B 1 169 ? -6.140 26.494 53.839 1.00 41.23 166 TYR B C 1
ATOM 2849 O O . TYR B 1 169 ? -7.335 26.197 53.706 1.00 37.73 166 TYR B O 1
ATOM 2858 N N . GLU B 1 170 ? -5.728 27.696 54.214 1.00 36.28 167 GLU B N 1
ATOM 2859 C CA . GLU B 1 170 ? -6.645 28.793 54.471 1.00 44.40 167 GLU B CA 1
ATOM 2860 C C . GLU B 1 170 ? -7.869 28.829 53.532 1.00 42.80 167 GLU B C 1
ATOM 2861 O O . GLU B 1 170 ? -8.991 28.577 53.959 1.00 40.11 167 GLU B O 1
ATOM 2867 N N . ALA B 1 171 ? -7.644 29.136 52.259 1.00 44.61 168 ALA B N 1
ATOM 2868 C CA . ALA B 1 171 ? -8.735 29.333 51.310 1.00 37.04 168 ALA B CA 1
ATOM 2869 C C . ALA B 1 171 ? -9.790 28.239 51.391 1.00 39.48 168 ALA B C 1
ATOM 2870 O O . ALA B 1 171 ? -10.987 28.532 51.485 1.00 39.55 168 ALA B O 1
ATOM 2872 N N . GLU B 1 172 ? -9.343 26.983 51.349 1.00 39.14 169 GLU B N 1
ATOM 2873 C CA . GLU B 1 172 ? -10.268 25.849 51.375 1.00 37.94 169 GLU B CA 1
ATOM 2874 C C . GLU B 1 172 ? -10.997 25.772 52.712 1.00 34.68 169 GLU B C 1
ATOM 2875 O O . GLU B 1 172 ? -12.157 25.360 52.774 1.00 26.72 169 GLU B O 1
ATOM 2881 N N . ILE B 1 173 ? -10.320 26.184 53.779 1.00 33.45 170 ILE B N 1
ATOM 2882 C CA . ILE B 1 173 ? -10.954 26.219 55.084 1.00 34.09 170 ILE B CA 1
ATOM 2883 C C . ILE B 1 173 ? -11.958 27.363 55.107 1.00 42.07 170 ILE B C 1
ATOM 2884 O O . ILE B 1 173 ? -13.116 27.194 55.494 1.00 34.96 170 ILE B O 1
ATOM 2889 N N . ARG B 1 174 ? -11.492 28.526 54.667 1.00 48.87 171 ARG B N 1
ATOM 2890 C CA . ARG B 1 174 ? -12.309 29.717 54.578 1.00 49.93 171 ARG B CA 1
ATOM 2891 C C . ARG B 1 174 ? -13.614 29.380 53.863 1.00 45.84 171 ARG B C 1
ATOM 2892 O O . ARG B 1 174 ? -14.701 29.760 54.308 1.00 43.21 171 ARG B O 1
ATOM 2900 N N . HIS B 1 175 ? -13.502 28.645 52.765 1.00 34.49 172 HIS B N 1
ATOM 2901 C CA . HIS B 1 175 ? -14.663 28.345 51.950 1.00 40.22 172 HIS B CA 1
ATOM 2902 C C . HIS B 1 175 ? -15.718 27.545 52.702 1.00 47.93 172 HIS B C 1
ATOM 2903 O O . HIS B 1 175 ? -16.910 27.856 52.644 1.00 40.62 172 HIS B O 1
ATOM 2910 N N . ILE B 1 176 ? -15.281 26.501 53.396 1.00 55.44 173 ILE B N 1
ATOM 2911 C CA . ILE B 1 176 ? -16.207 25.684 54.167 1.00 54.82 173 ILE B CA 1
ATOM 2912 C C . ILE B 1 176 ? -16.932 26.574 55.168 1.00 48.77 173 ILE B C 1
ATOM 2913 O O . ILE B 1 176 ? -18.135 26.438 55.370 1.00 48.61 173 ILE B O 1
ATOM 2918 N N . LEU B 1 177 ? -16.201 27.508 55.766 1.00 46.08 174 LEU B N 1
ATOM 2919 C CA . LEU B 1 177 ? -16.780 28.387 56.781 1.00 47.45 174 LEU B CA 1
ATOM 2920 C C . LEU B 1 177 ? -17.902 29.231 56.195 1.00 43.84 174 LEU B C 1
ATOM 2921 O O . LEU B 1 177 ? -18.960 29.385 56.804 1.00 47.51 174 LEU B O 1
ATOM 2926 N N . LYS B 1 178 ? -17.671 29.761 55.001 1.00 33.58 175 LYS B N 1
ATOM 2927 C CA . LYS B 1 178 ? -18.716 30.472 54.291 1.00 49.79 175 LYS B CA 1
ATOM 2928 C C . LYS B 1 178 ? -19.944 29.577 54.110 1.00 52.81 175 LYS B C 1
ATOM 2929 O O . LYS B 1 178 ? -21.009 29.880 54.644 1.00 54.62 175 LYS B O 1
ATOM 2935 N N . GLU B 1 179 ? -19.789 28.472 53.383 1.00 45.09 176 GLU B N 1
ATOM 2936 C CA . GLU B 1 179 ? -20.899 27.558 53.159 1.00 53.22 176 GLU B CA 1
ATOM 2937 C C . GLU B 1 179 ? -21.675 27.376 54.444 1.00 61.46 176 GLU B C 1
ATOM 2938 O O . GLU B 1 179 ? -22.901 27.242 54.435 1.00 66.41 176 GLU B O 1
ATOM 2944 N N . ARG B 1 180 ? -20.943 27.370 55.551 1.00 57.68 177 ARG B N 1
ATOM 2945 C CA . ARG B 1 180 ? -21.506 26.955 56.823 1.00 62.39 177 ARG B CA 1
ATOM 2946 C C . ARG B 1 180 ? -22.414 28.008 57.422 1.00 69.51 177 ARG B C 1
ATOM 2947 O O . ARG B 1 180 ? -23.197 27.724 58.331 1.00 72.85 177 ARG B O 1
ATOM 2955 N N . GLY B 1 181 ? -22.322 29.219 56.891 1.00 65.84 178 GLY B N 1
ATOM 2956 C CA . GLY B 1 181 ? -23.090 30.320 57.423 1.00 65.87 178 GLY B CA 1
ATOM 2957 C C . GLY B 1 181 ? -22.298 31.038 58.490 1.00 62.37 178 GLY B C 1
ATOM 2958 O O . GLY B 1 181 ? -22.856 31.700 59.365 1.00 74.10 178 GLY B O 1
ATOM 2959 N N . GLU B 1 182 ? -20.983 30.891 58.426 1.00 51.18 179 GLU B N 1
ATOM 2960 C CA . GLU B 1 182 ? -20.095 31.632 59.307 1.00 51.49 179 GLU B CA 1
ATOM 2961 C C . GLU B 1 182 ? -19.658 32.916 58.638 1.00 48.50 179 GLU B C 1
ATOM 2962 O O . GLU B 1 182 ? -20.028 33.185 57.500 1.00 51.62 179 GLU B O 1
ATOM 2968 N N . SER B 1 183 ? -18.867 33.710 59.343 1.00 49.02 180 SER B N 1
ATOM 2969 C CA . SER B 1 183 ? -18.277 34.891 58.732 1.00 57.55 180 SER B CA 1
ATOM 2970 C C . SER B 1 183 ? -16.764 34.792 58.793 1.00 68.83 180 SER B C 1
ATOM 2971 O O . SER B 1 183 ? -16.171 34.820 59.868 1.00 70.53 180 SER B O 1
ATOM 2974 N N . PRO B 1 184 ? -16.136 34.658 57.623 1.00 78.94 181 PRO B N 1
ATOM 2975 C CA . PRO B 1 184 ? -14.721 34.309 57.490 1.00 74.10 181 PRO B CA 1
ATOM 2976 C C . PRO B 1 184 ? -13.866 35.517 57.791 1.00 67.97 181 PRO B C 1
ATOM 2977 O O . PRO B 1 184 ? -12.759 35.386 58.304 1.00 67.09 181 PRO B O 1
ATOM 2981 N N . GLU B 1 185 ? -14.388 36.689 57.458 1.00 61.86 182 GLU B N 1
ATOM 2982 C CA . GLU B 1 185 ? -13.681 37.926 57.708 1.00 65.37 182 GLU B CA 1
ATOM 2983 C C . GLU B 1 185 ? -13.378 38.042 59.196 1.00 62.70 182 GLU B C 1
ATOM 2984 O O . GLU B 1 185 ? -12.451 38.737 59.590 1.00 53.84 182 GLU B O 1
ATOM 2990 N N . LYS B 1 186 ? -14.162 37.350 60.018 1.00 72.87 183 LYS B N 1
ATOM 2991 C CA . LYS B 1 186 ? -13.963 37.361 61.469 1.00 77.42 183 LYS B CA 1
ATOM 2992 C C . LYS B 1 186 ? -12.683 36.641 61.904 1.00 70.77 183 LYS B C 1
ATOM 2993 O O . LYS B 1 186 ? -11.970 37.115 62.789 1.00 67.73 183 LYS B O 1
ATOM 2999 N N . TYR B 1 187 ? -12.394 35.498 61.291 1.00 64.32 184 TYR B N 1
ATOM 3000 C CA . TYR B 1 187 ? -11.180 34.764 61.633 1.00 63.70 184 TYR B CA 1
ATOM 3001 C C . TYR B 1 187 ? -10.050 34.982 60.621 1.00 64.57 184 TYR B C 1
ATOM 3002 O O . TYR B 1 187 ? -8.885 35.073 61.000 1.00 66.66 184 TYR B O 1
ATOM 3011 N N . PHE B 1 188 ? -10.394 35.072 59.340 1.00 62.92 185 PHE B N 1
ATOM 3012 C CA . PHE B 1 188 ? -9.387 35.205 58.288 1.00 67.55 185 PHE B CA 1
ATOM 3013 C C . PHE B 1 188 ? -9.492 36.533 57.555 1.00 70.11 185 PHE B C 1
ATOM 3014 O O . PHE B 1 188 ? -9.674 36.561 56.342 1.00 64.48 185 PHE B O 1
ATOM 3022 N N . PRO B 1 189 ? -9.335 37.643 58.284 1.00 82.33 186 PRO B N 1
ATOM 3023 C CA . PRO B 1 189 ? -9.638 38.967 57.725 1.00 88.41 186 PRO B CA 1
ATOM 3024 C C . PRO B 1 189 ? -9.007 39.183 56.352 1.00 95.05 186 PRO B C 1
ATOM 3025 O O . PRO B 1 189 ? -9.696 38.989 55.348 1.00 100.54 186 PRO B O 1
ATOM 3029 N N . LYS B 1 192 ? -0.295 41.199 53.644 1.00 86.02 189 LYS B N 1
ATOM 3030 C CA . LYS B 1 192 ? -1.363 41.032 52.667 1.00 84.67 189 LYS B CA 1
ATOM 3031 C C . LYS B 1 192 ? -1.210 39.718 51.919 1.00 85.36 189 LYS B C 1
ATOM 3032 O O . LYS B 1 192 ? -1.181 38.638 52.515 1.00 87.92 189 LYS B O 1
ATOM 3038 N N . GLN B 1 193 ? -1.150 39.823 50.600 1.00 79.80 190 GLN B N 1
ATOM 3039 C CA . GLN B 1 193 ? -0.604 38.763 49.777 1.00 76.65 190 GLN B CA 1
ATOM 3040 C C . GLN B 1 193 ? 0.504 39.405 48.956 1.00 65.90 190 GLN B C 1
ATOM 3041 O O . GLN B 1 193 ? 0.347 40.511 48.451 1.00 60.99 190 GLN B O 1
ATOM 3047 N N . THR B 1 194 ? 1.643 38.736 48.858 1.00 61.05 191 THR B N 1
ATOM 3048 C CA . THR B 1 194 ? 2.702 39.197 47.971 1.00 53.73 191 THR B CA 1
ATOM 3049 C C . THR B 1 194 ? 2.937 38.132 46.914 1.00 48.72 191 THR B C 1
ATOM 3050 O O . THR B 1 194 ? 3.132 36.962 47.229 1.00 54.08 191 THR B O 1
ATOM 3054 N N . ARG B 1 195 ? 2.896 38.543 45.656 1.00 52.38 192 ARG B N 1
ATOM 3055 C CA . ARG B 1 195 ? 3.081 37.629 44.538 1.00 49.08 192 ARG B CA 1
ATOM 3056 C C . ARG B 1 195 ? 4.537 37.626 44.064 1.00 39.82 192 ARG B C 1
ATOM 3057 O O . ARG B 1 195 ? 5.126 38.679 43.809 1.00 38.70 192 ARG B O 1
ATOM 3065 N N . VAL B 1 196 ? 5.114 36.434 43.975 1.00 29.93 193 VAL B N 1
ATOM 3066 C CA . VAL B 1 196 ? 6.362 36.266 43.264 1.00 39.24 193 VAL B CA 1
ATOM 3067 C C . VAL B 1 196 ? 6.034 36.422 41.795 1.00 39.18 193 VAL B C 1
ATOM 3068 O O . VAL B 1 196 ? 5.367 35.568 41.207 1.00 36.22 193 VAL B O 1
ATOM 3072 N N . VAL B 1 197 ? 6.475 37.520 41.201 1.00 39.58 194 VAL B N 1
ATOM 3073 C CA . VAL B 1 197 ? 6.220 37.715 39.782 1.00 48.10 194 VAL B CA 1
ATOM 3074 C C . VAL B 1 197 ? 7.394 37.263 38.903 1.00 45.86 194 VAL B C 1
ATOM 3075 O O . VAL B 1 197 ? 7.205 36.853 37.763 1.00 36.87 194 VAL B O 1
ATOM 3079 N N . GLY B 1 198 ? 8.603 37.299 39.444 1.00 48.35 195 GLY B N 1
ATOM 3080 C CA . GLY B 1 198 ? 9.746 36.869 38.672 1.00 38.35 195 GLY B CA 1
ATOM 3081 C C . GLY B 1 198 ? 10.987 36.656 39.489 1.00 38.91 195 GLY B C 1
ATOM 3082 O O . GLY B 1 198 ? 10.986 36.827 40.716 1.00 44.71 195 GLY B O 1
ATOM 3083 N N . LEU B 1 199 ? 12.053 36.283 38.792 1.00 29.15 196 LEU B N 1
ATOM 3084 C CA . LEU B 1 199 ? 13.356 36.046 39.413 1.00 29.70 196 LEU B CA 1
ATOM 3085 C C . LEU B 1 199 ? 14.325 37.183 39.153 1.00 32.77 196 LEU B C 1
ATOM 3086 O O . LEU B 1 199 ? 14.427 37.665 38.030 1.00 35.91 196 LEU B O 1
ATOM 3091 N N . LYS B 1 200 ? 15.058 37.597 40.180 1.00 36.00 197 LYS B N 1
ATOM 3092 C CA . LYS B 1 200 ? 16.059 38.645 39.990 1.00 39.37 197 LYS B CA 1
ATOM 3093 C C . LYS B 1 200 ? 17.387 38.102 39.491 1.00 43.46 197 LYS B C 1
ATOM 3094 O O . LYS B 1 200 ? 18.249 38.870 39.082 1.00 51.43 197 LYS B O 1
ATOM 3100 N N . LYS B 1 201 ? 17.526 36.776 39.509 1.00 38.90 198 LYS B N 1
ATOM 3101 C CA . LYS B 1 201 ? 18.731 36.087 39.046 1.00 37.45 198 LYS B CA 1
ATOM 3102 C C . LYS B 1 201 ? 18.464 34.589 38.926 1.00 35.29 198 LYS B C 1
ATOM 3103 O O . LYS B 1 201 ? 17.499 34.069 39.488 1.00 39.46 198 LYS B O 1
ATOM 3109 N N . GLU B 1 202 ? 19.317 33.900 38.187 1.00 35.30 199 GLU B N 1
ATOM 3110 C CA . GLU B 1 202 ? 19.199 32.461 38.044 1.00 39.60 199 GLU B CA 1
ATOM 3111 C C . GLU B 1 202 ? 19.301 31.785 39.403 1.00 47.30 199 GLU B C 1
ATOM 3112 O O . GLU B 1 202 ? 20.052 32.223 40.284 1.00 57.22 199 GLU B O 1
ATOM 3118 N N . ILE B 1 203 ? 18.538 30.711 39.558 1.00 36.30 200 ILE B N 1
ATOM 3119 C CA . ILE B 1 203 ? 18.491 29.961 40.791 1.00 34.27 200 ILE B CA 1
ATOM 3120 C C . ILE B 1 203 ? 19.758 29.117 40.959 1.00 55.08 200 ILE B C 1
ATOM 3121 O O . ILE B 1 203 ? 20.332 28.632 39.981 1.00 66.50 200 ILE B O 1
ATOM 3126 N N . LEU C 1 6 ? 10.310 -0.821 44.485 1.00 93.78 3 LEU C N 1
ATOM 3127 C CA . LEU C 1 6 ? 11.311 -1.263 43.517 1.00 93.90 3 LEU C CA 1
ATOM 3128 C C . LEU C 1 6 ? 12.732 -0.983 44.002 1.00 83.66 3 LEU C C 1
ATOM 3129 O O . LEU C 1 6 ? 13.468 -0.203 43.399 1.00 89.96 3 LEU C O 1
ATOM 3142 N N . ASP C 1 8 ? 16.606 -1.253 45.082 1.00 29.65 5 ASP C N 1
ATOM 3143 C CA . ASP C 1 8 ? 17.913 -1.868 44.908 1.00 33.92 5 ASP C CA 1
ATOM 3144 C C . ASP C 1 8 ? 18.410 -2.339 46.276 1.00 33.01 5 ASP C C 1
ATOM 3145 O O . ASP C 1 8 ? 18.095 -1.744 47.308 1.00 29.80 5 ASP C O 1
ATOM 3150 N N . VAL C 1 9 ? 19.165 -3.426 46.291 1.00 25.27 6 VAL C N 1
ATOM 3151 C CA . VAL C 1 9 ? 19.885 -3.811 47.489 1.00 18.90 6 VAL C CA 1
ATOM 3152 C C . VAL C 1 9 ? 21.222 -4.354 47.054 1.00 27.22 6 VAL C C 1
ATOM 3153 O O . VAL C 1 9 ? 21.307 -5.062 46.049 1.00 33.91 6 VAL C O 1
ATOM 3157 N N . HIS C 1 10 ? 22.271 -4.024 47.798 1.00 18.58 7 HIS C N 1
ATOM 3158 C CA . HIS C 1 10 ? 23.588 -4.566 47.498 1.00 18.16 7 HIS C CA 1
ATOM 3159 C C . HIS C 1 10 ? 23.961 -5.685 48.485 1.00 29.13 7 HIS C C 1
ATOM 3160 O O . HIS C 1 10 ? 23.985 -5.484 49.717 1.00 30.29 7 HIS C O 1
ATOM 3167 N N . VAL C 1 11 ? 24.240 -6.858 47.919 1.00 23.99 8 VAL C N 1
ATOM 3168 C CA . VAL C 1 11 ? 24.392 -8.107 48.669 1.00 25.97 8 VAL C CA 1
ATOM 3169 C C . VAL C 1 11 ? 25.828 -8.623 48.648 1.00 24.65 8 VAL C C 1
ATOM 3170 O O . VAL C 1 11 ? 26.375 -8.880 47.586 1.00 23.78 8 VAL C O 1
ATOM 3174 N N . LEU C 1 12 ? 26.428 -8.778 49.823 1.00 31.27 9 LEU C N 1
ATOM 3175 C CA . LEU C 1 12 ? 27.758 -9.364 49.953 1.00 27.24 9 LEU C CA 1
ATOM 3176 C C . LEU C 1 12 ? 27.670 -10.820 49.576 1.00 35.00 9 LEU C C 1
ATOM 3177 O O . LEU C 1 12 ? 26.953 -11.571 50.230 1.00 35.74 9 LEU C O 1
ATOM 3182 N N . PHE C 1 13 ? 28.426 -11.219 48.549 1.00 37.03 10 PHE C N 1
ATOM 3183 C CA . PHE C 1 13 ? 28.161 -12.457 47.806 1.00 21.16 10 PHE C CA 1
ATOM 3184 C C . PHE C 1 13 ? 29.400 -13.326 47.526 1.00 31.41 10 PHE C C 1
ATOM 3185 O O . PHE C 1 13 ? 30.403 -12.845 46.976 1.00 28.86 10 PHE C O 1
ATOM 3193 N N . SER C 1 14 ? 29.294 -14.615 47.863 1.00 31.52 11 SER C N 1
ATOM 3194 C CA . SER C 1 14 ? 30.402 -15.577 47.749 1.00 33.23 11 SER C CA 1
ATOM 3195 C C . SER C 1 14 ? 30.221 -16.581 46.613 1.00 38.54 11 SER C C 1
ATOM 3196 O O . SER C 1 14 ? 31.174 -17.254 46.200 1.00 34.63 11 SER C O 1
ATOM 3199 N N . GLY C 1 15 ? 28.995 -16.713 46.125 1.00 32.07 12 GLY C N 1
ATOM 3200 C CA . GLY C 1 15 ? 28.740 -17.680 45.076 1.00 31.55 12 GLY C CA 1
ATOM 3201 C C . GLY C 1 15 ? 28.281 -19.034 45.577 1.00 32.83 12 GLY C C 1
ATOM 3202 O O . GLY C 1 15 ? 27.750 -19.825 44.808 1.00 29.56 12 GLY C O 1
ATOM 3203 N N . GLY C 1 16 ? 28.487 -19.315 46.860 1.00 27.00 13 GLY C N 1
ATOM 3204 C CA . GLY C 1 16 ? 27.979 -20.544 47.433 1.00 15.84 13 GLY C CA 1
ATOM 3205 C C . GLY C 1 16 ? 26.455 -20.590 47.526 1.00 26.57 13 GLY C C 1
ATOM 3206 O O . GLY C 1 16 ? 25.755 -19.598 47.282 1.00 30.33 13 GLY C O 1
ATOM 3207 N N . LYS C 1 17 ? 25.967 -21.775 47.879 1.00 25.61 14 LYS C N 1
ATOM 3208 C CA . LYS C 1 17 ? 24.559 -22.118 48.098 1.00 30.48 14 LYS C CA 1
ATOM 3209 C C . LYS C 1 17 ? 23.799 -21.064 48.897 1.00 40.80 14 LYS C C 1
ATOM 3210 O O . LYS C 1 17 ? 22.867 -20.410 48.410 1.00 40.61 14 LYS C O 1
ATOM 3216 N N . ASP C 1 18 ? 24.196 -20.946 50.158 1.00 31.86 15 ASP C N 1
ATOM 3217 C CA . ASP C 1 18 ? 23.572 -20.035 51.087 1.00 26.46 15 ASP C CA 1
ATOM 3218 C C . ASP C 1 18 ? 23.635 -18.608 50.604 1.00 24.51 15 ASP C C 1
ATOM 3219 O O . ASP C 1 18 ? 22.626 -17.909 50.550 1.00 29.42 15 ASP C O 1
ATOM 3224 N N . SER C 1 19 ? 24.832 -18.178 50.252 1.00 31.58 16 SER C N 1
ATOM 3225 C CA . SER C 1 19 ? 25.015 -16.851 49.703 1.00 28.46 16 SER C CA 1
ATOM 3226 C C . SER C 1 19 ? 23.964 -16.646 48.625 1.00 27.52 16 SER C C 1
ATOM 3227 O O . SER C 1 19 ? 23.331 -15.590 48.557 1.00 33.23 16 SER C O 1
ATOM 3230 N N . SER C 1 20 ? 23.779 -17.673 47.797 1.00 26.83 17 SER C N 1
ATOM 3231 C CA . SER C 1 20 ? 22.815 -17.645 46.699 1.00 28.03 17 SER C CA 1
ATOM 3232 C C . SER C 1 20 ? 21.361 -17.528 47.180 1.00 32.44 17 SER C C 1
ATOM 3233 O O . SER C 1 20 ? 20.582 -16.760 46.613 1.00 36.13 17 SER C O 1
ATOM 3236 N N . LEU C 1 21 ? 20.992 -18.270 48.222 1.00 25.21 18 LEU C N 1
ATOM 3237 C CA . LEU C 1 21 ? 19.630 -18.177 48.746 1.00 23.58 18 LEU C CA 1
ATOM 3238 C C . LEU C 1 21 ? 19.282 -16.754 49.162 1.00 25.31 18 LEU C C 1
ATOM 3239 O O . LEU C 1 21 ? 18.159 -16.297 48.958 1.00 21.63 18 LEU C O 1
ATOM 3244 N N . SER C 1 22 ? 20.249 -16.052 49.747 1.00 27.20 19 SER C N 1
ATOM 3245 C CA . SER C 1 22 ? 19.986 -14.706 50.232 1.00 28.88 19 SER C CA 1
ATOM 3246 C C . SER C 1 22 ? 19.669 -13.755 49.076 1.00 23.16 19 SER C C 1
ATOM 3247 O O . SER C 1 22 ? 18.794 -12.914 49.197 1.00 29.85 19 SER C O 1
ATOM 3250 N N . ALA C 1 23 ? 20.378 -13.899 47.961 1.00 24.71 20 ALA C N 1
ATOM 3251 C CA . ALA C 1 23 ? 20.085 -13.120 46.750 1.00 27.72 20 ALA C CA 1
ATOM 3252 C C . ALA C 1 23 ? 18.686 -13.449 46.256 1.00 24.81 20 ALA C C 1
ATOM 3253 O O . ALA C 1 23 ? 17.883 -12.549 46.013 1.00 22.81 20 ALA C O 1
ATOM 3255 N N . VAL C 1 24 ? 18.408 -14.750 46.147 1.00 13.41 21 VAL C N 1
ATOM 3256 C CA . VAL C 1 24 ? 17.153 -15.243 45.611 1.00 29.67 21 VAL C CA 1
ATOM 3257 C C . VAL C 1 24 ? 15.957 -14.897 46.489 1.00 33.78 21 VAL C C 1
ATOM 3258 O O . VAL C 1 24 ? 14.893 -14.505 45.991 1.00 25.06 21 VAL C O 1
ATOM 3262 N N . ILE C 1 25 ? 16.142 -15.027 47.796 1.00 35.60 22 ILE C N 1
ATOM 3263 C CA . ILE C 1 25 ? 15.106 -14.644 48.738 1.00 30.10 22 ILE C CA 1
ATOM 3264 C C . ILE C 1 25 ? 14.764 -13.170 48.590 1.00 25.64 22 ILE C C 1
ATOM 3265 O O . ILE C 1 25 ? 13.590 -12.809 48.440 1.00 31.40 22 ILE C O 1
ATOM 3270 N N . LEU C 1 26 ? 15.793 -12.328 48.618 1.00 15.35 23 LEU C N 1
ATOM 3271 C CA . LEU C 1 26 ? 15.608 -10.888 48.470 1.00 23.78 23 LEU C CA 1
ATOM 3272 C C . LEU C 1 26 ? 14.817 -10.595 47.197 1.00 29.01 23 LEU C C 1
ATOM 3273 O O . LEU C 1 26 ? 13.877 -9.796 47.184 1.00 30.91 23 LEU C O 1
ATOM 3278 N N . LYS C 1 27 ? 15.210 -11.262 46.123 1.00 21.12 24 LYS C N 1
ATOM 3279 C CA . LYS C 1 27 ? 14.569 -11.043 44.856 1.00 26.40 24 LYS C CA 1
ATOM 3280 C C . LYS C 1 27 ? 13.121 -11.544 44.883 1.00 30.42 24 LYS C C 1
ATOM 3281 O O . LYS C 1 27 ? 12.249 -10.942 44.259 1.00 30.81 24 LYS C O 1
ATOM 3287 N N . LYS C 1 28 ? 12.852 -12.626 45.615 1.00 26.02 25 LYS C N 1
ATOM 3288 C CA . LYS C 1 28 ? 11.473 -13.102 45.720 1.00 30.41 25 LYS C CA 1
ATOM 3289 C C . LYS C 1 28 ? 10.605 -12.136 46.517 1.00 33.36 25 LYS C C 1
ATOM 3290 O O . LYS C 1 28 ? 9.378 -12.177 46.426 1.00 35.56 25 LYS C O 1
ATOM 3296 N N . LEU C 1 29 ? 11.243 -11.271 47.302 1.00 33.12 26 LEU C N 1
ATOM 3297 C CA . LEU C 1 29 ? 10.516 -10.294 48.113 1.00 26.09 26 LEU C CA 1
ATOM 3298 C C . LEU C 1 29 ? 10.427 -8.909 47.447 1.00 32.65 26 LEU C C 1
ATOM 3299 O O . LEU C 1 29 ? 9.952 -7.935 48.045 1.00 27.43 26 LEU C O 1
ATOM 3304 N N . GLY C 1 30 ? 10.880 -8.828 46.200 1.00 31.35 27 GLY C N 1
ATOM 3305 C CA . GLY C 1 30 ? 10.659 -7.638 45.404 1.00 33.21 27 GLY C CA 1
ATOM 3306 C C . GLY C 1 30 ? 11.827 -6.669 45.309 1.00 35.14 27 GLY C C 1
ATOM 3307 O O . GLY C 1 30 ? 11.660 -5.551 44.842 1.00 31.19 27 GLY C O 1
ATOM 3308 N N . TYR C 1 31 ? 13.011 -7.072 45.751 1.00 29.72 28 TYR C N 1
ATOM 3309 C CA . TYR C 1 31 ? 14.165 -6.197 45.591 1.00 31.22 28 TYR C CA 1
ATOM 3310 C C . TYR C 1 31 ? 14.885 -6.486 44.300 1.00 28.22 28 TYR C C 1
ATOM 3311 O O . TYR C 1 31 ? 14.747 -7.553 43.727 1.00 37.53 28 TYR C O 1
ATOM 3320 N N . ASN C 1 32 ? 15.674 -5.518 43.866 1.00 29.62 29 ASN C N 1
ATOM 3321 C CA . ASN C 1 32 ? 16.611 -5.683 42.778 1.00 26.01 29 ASN C CA 1
ATOM 3322 C C . ASN C 1 32 ? 18.015 -5.854 43.359 1.00 28.57 29 ASN C C 1
ATOM 3323 O O . ASN C 1 32 ? 18.658 -4.874 43.707 1.00 40.89 29 ASN C O 1
ATOM 3328 N N . PRO C 1 33 ? 18.491 -7.099 43.474 1.00 30.77 30 PRO C N 1
ATOM 3329 C CA . PRO C 1 33 ? 19.777 -7.403 44.109 1.00 39.10 30 PRO C CA 1
ATOM 3330 C C . PRO C 1 33 ? 20.964 -7.119 43.197 1.00 34.57 30 PRO C C 1
ATOM 3331 O O . PRO C 1 33 ? 21.078 -7.718 42.133 1.00 39.88 30 PRO C O 1
ATOM 3335 N N . HIS C 1 34 ? 21.829 -6.207 43.611 1.00 24.66 31 HIS C N 1
ATOM 3336 C CA . HIS C 1 34 ? 23.109 -6.018 42.957 1.00 25.75 31 HIS C CA 1
ATOM 3337 C C . HIS C 1 34 ? 24.138 -6.803 43.765 1.00 25.75 31 HIS C C 1
ATOM 3338 O O . HIS C 1 34 ? 24.537 -6.385 44.847 1.00 23.43 31 HIS C O 1
ATOM 3345 N N . LEU C 1 35 ? 24.549 -7.950 43.242 1.00 28.45 32 LEU C N 1
ATOM 3346 C CA . LEU C 1 35 ? 25.506 -8.797 43.941 1.00 26.68 32 LEU C CA 1
ATOM 3347 C C . LEU C 1 35 ? 26.883 -8.139 43.965 1.00 26.53 32 LEU C C 1
ATOM 3348 O O . LEU C 1 35 ? 27.378 -7.657 42.946 1.00 30.12 32 LEU C O 1
ATOM 3353 N N . ILE C 1 36 ? 27.495 -8.094 45.140 1.00 25.07 33 ILE C N 1
ATOM 3354 C CA . ILE C 1 36 ? 28.858 -7.600 45.234 1.00 28.03 33 ILE C CA 1
ATOM 3355 C C . ILE C 1 36 ? 29.783 -8.610 45.902 1.00 22.97 33 ILE C C 1
ATOM 3356 O O . ILE C 1 36 ? 29.406 -9.298 46.848 1.00 24.91 33 ILE C O 1
ATOM 3361 N N . THR C 1 37 ? 30.991 -8.709 45.371 1.00 28.21 34 THR C N 1
ATOM 3362 C CA . THR C 1 37 ? 32.020 -9.593 45.906 1.00 33.80 34 THR C CA 1
ATOM 3363 C C . THR C 1 37 ? 33.283 -8.799 46.200 1.00 28.49 34 THR C C 1
ATOM 3364 O O . THR C 1 37 ? 33.739 -8.001 45.383 1.00 28.27 34 THR C O 1
ATOM 3368 N N . ILE C 1 38 ? 33.855 -9.026 47.364 1.00 29.21 35 ILE C N 1
ATOM 3369 C CA . ILE C 1 38 ? 35.007 -8.242 47.772 1.00 34.84 35 ILE C CA 1
ATOM 3370 C C . ILE C 1 38 ? 36.335 -8.890 47.472 1.00 28.98 35 ILE C C 1
ATOM 3371 O O . ILE C 1 38 ? 36.541 -10.074 47.720 1.00 32.28 35 ILE C O 1
ATOM 3376 N N . ASN C 1 39 ? 37.234 -8.079 46.947 1.00 24.66 36 ASN C N 1
ATOM 3377 C CA . ASN C 1 39 ? 38.593 -8.497 46.667 1.00 25.61 36 ASN C CA 1
ATOM 3378 C C . ASN C 1 39 ? 39.601 -7.526 47.268 1.00 28.93 36 ASN C C 1
ATOM 3379 O O . ASN C 1 39 ? 39.394 -6.307 47.249 1.00 32.17 36 ASN C O 1
ATOM 3384 N N . PHE C 1 40 ? 40.691 -8.066 47.799 1.00 27.10 37 PHE C N 1
ATOM 3385 C CA . PHE C 1 40 ? 41.737 -7.235 48.384 1.00 30.79 37 PHE C CA 1
ATOM 3386 C C . PHE C 1 40 ? 43.009 -7.185 47.521 1.00 33.49 37 PHE C C 1
ATOM 3387 O O . PHE C 1 40 ? 44.080 -6.831 48.010 1.00 33.32 37 PHE C O 1
ATOM 3395 N N . GLY C 1 41 ? 42.885 -7.550 46.246 1.00 26.57 38 GLY C N 1
ATOM 3396 C CA . GLY C 1 41 ? 43.999 -7.503 45.317 1.00 29.66 38 GLY C CA 1
ATOM 3397 C C . GLY C 1 41 ? 45.150 -8.450 45.623 1.00 45.97 38 GLY C C 1
ATOM 3398 O O . GLY C 1 41 ? 46.280 -8.224 45.195 1.00 58.82 38 GLY C O 1
ATOM 3399 N N . VAL C 1 42 ? 44.868 -9.514 46.364 1.00 41.89 39 VAL C N 1
ATOM 3400 C CA . VAL C 1 42 ? 45.878 -10.503 46.709 1.00 28.14 39 VAL C CA 1
ATOM 3401 C C . VAL C 1 42 ? 45.787 -11.649 45.717 1.00 36.80 39 VAL C C 1
ATOM 3402 O O . VAL C 1 42 ? 46.797 -12.071 45.149 1.00 42.94 39 VAL C O 1
ATOM 3406 N N . ILE C 1 43 ? 44.572 -12.147 45.504 1.00 28.50 40 ILE C N 1
ATOM 3407 C CA . ILE C 1 43 ? 44.314 -13.097 44.423 1.00 32.09 40 ILE C CA 1
ATOM 3408 C C . ILE C 1 43 ? 42.904 -12.947 43.881 1.00 36.87 40 ILE C C 1
ATOM 3409 O O . ILE C 1 43 ? 42.017 -12.444 44.566 1.00 31.18 40 ILE C O 1
ATOM 3414 N N . PRO C 1 44 ? 42.695 -13.390 42.636 1.00 42.45 41 PRO C N 1
ATOM 3415 C CA . PRO C 1 44 ? 41.396 -13.272 41.972 1.00 40.85 41 PRO C CA 1
ATOM 3416 C C . PRO C 1 44 ? 40.434 -14.376 42.421 1.00 41.25 41 PRO C C 1
ATOM 3417 O O . PRO C 1 44 ? 39.957 -15.155 41.597 1.00 46.70 41 PRO C O 1
ATOM 3421 N N . SER C 1 45 ? 40.145 -14.429 43.718 1.00 42.41 42 SER C N 1
ATOM 3422 C CA . SER C 1 45 ? 39.357 -15.517 44.297 1.00 38.69 42 SER C CA 1
ATOM 3423 C C . SER C 1 45 ? 37.851 -15.379 44.048 1.00 34.83 42 SER C C 1
ATOM 3424 O O . SER C 1 45 ? 37.048 -16.081 44.651 1.00 39.36 42 SER C O 1
ATOM 3427 N N . TYR C 1 46 ? 37.482 -14.461 43.167 1.00 29.06 43 TYR C N 1
ATOM 3428 C CA . TYR C 1 46 ? 36.101 -14.104 42.938 1.00 25.88 43 TYR C CA 1
ATOM 3429 C C . TYR C 1 46 ? 35.541 -14.753 41.663 1.00 31.52 43 TYR C C 1
ATOM 3430 O O . TYR C 1 46 ? 34.382 -14.530 41.300 1.00 34.33 43 TYR C O 1
ATOM 3439 N N . LYS C 1 47 ? 36.360 -15.540 40.979 1.00 19.69 44 LYS C N 1
ATOM 3440 C CA . LYS C 1 47 ? 35.911 -16.189 39.752 1.00 36.51 44 LYS C CA 1
ATOM 3441 C C . LYS C 1 47 ? 34.574 -16.913 39.939 1.00 37.69 44 LYS C C 1
ATOM 3442 O O . LYS C 1 47 ? 33.642 -16.727 39.160 1.00 36.22 44 LYS C O 1
ATOM 3448 N N . LEU C 1 48 ? 34.492 -17.736 40.976 1.00 37.79 45 LEU C N 1
ATOM 3449 C CA . LEU C 1 48 ? 33.327 -18.583 41.178 1.00 36.09 45 LEU C CA 1
ATOM 3450 C C . LEU C 1 48 ? 32.080 -17.762 41.487 1.00 33.70 45 LEU C C 1
ATOM 3451 O O . LEU C 1 48 ? 30.977 -18.100 41.051 1.00 39.60 45 LEU C O 1
ATOM 3456 N N . ALA C 1 49 ? 32.246 -16.676 42.228 1.00 35.70 46 ALA C N 1
ATOM 3457 C CA . ALA C 1 49 ? 31.102 -15.812 42.512 1.00 31.42 46 ALA C CA 1
ATOM 3458 C C . ALA C 1 49 ? 30.538 -15.164 41.240 1.00 35.79 46 ALA C C 1
ATOM 3459 O O . ALA C 1 49 ? 29.324 -15.081 41.071 1.00 46.35 46 ALA C O 1
ATOM 3461 N N . GLU C 1 50 ? 31.417 -14.732 40.345 1.00 29.68 47 GLU C N 1
ATOM 3462 C CA . GLU C 1 50 ? 30.999 -14.190 39.052 1.00 35.10 47 GLU C CA 1
ATOM 3463 C C . GLU C 1 50 ? 30.195 -15.192 38.242 1.00 32.50 47 GLU C C 1
ATOM 3464 O O . GLU C 1 50 ? 29.177 -14.851 37.655 1.00 44.75 47 GLU C O 1
ATOM 3470 N N . GLU C 1 51 ? 30.662 -16.434 38.206 1.00 39.96 48 GLU C N 1
ATOM 3471 C CA . GLU C 1 51 ? 29.963 -17.492 37.485 1.00 45.19 48 GLU C CA 1
ATOM 3472 C C . GLU C 1 51 ? 28.579 -17.740 38.066 1.00 34.26 48 GLU C C 1
ATOM 3473 O O . GLU C 1 51 ? 27.583 -17.830 37.345 1.00 28.85 48 GLU C O 1
ATOM 3479 N N . THR C 1 52 ? 28.535 -17.874 39.383 1.00 28.59 49 THR C N 1
ATOM 3480 C CA . THR C 1 52 ? 27.289 -18.189 40.049 1.00 37.50 49 THR C CA 1
ATOM 3481 C C . THR C 1 52 ? 26.283 -17.074 39.827 1.00 33.13 49 THR C C 1
ATOM 3482 O O . THR C 1 52 ? 25.078 -17.322 39.723 1.00 27.98 49 THR C O 1
ATOM 3486 N N . ALA C 1 53 ? 26.789 -15.849 39.727 1.00 28.61 50 ALA C N 1
ATOM 3487 C CA . ALA C 1 53 ? 25.924 -14.718 39.441 1.00 27.37 50 ALA C CA 1
ATOM 3488 C C . ALA C 1 53 ? 25.311 -14.872 38.058 1.00 31.63 50 ALA C C 1
ATOM 3489 O O . ALA C 1 53 ? 24.113 -14.661 37.885 1.00 37.35 50 ALA C O 1
ATOM 3491 N N . LYS C 1 54 ? 26.136 -15.237 37.078 1.00 30.49 51 LYS C N 1
ATOM 3492 C CA . LYS C 1 54 ? 25.658 -15.453 35.711 1.00 35.48 51 LYS C CA 1
ATOM 3493 C C . LYS C 1 54 ? 24.552 -16.488 35.690 1.00 31.85 51 LYS C C 1
ATOM 3494 O O . LYS C 1 54 ? 23.589 -16.364 34.942 1.00 34.55 51 LYS C O 1
ATOM 3500 N N . ILE C 1 55 ? 24.722 -17.522 36.506 1.00 29.73 52 ILE C N 1
ATOM 3501 C CA . ILE C 1 55 ? 23.766 -18.619 36.601 1.00 33.24 52 ILE C CA 1
ATOM 3502 C C . ILE C 1 55 ? 22.474 -18.151 37.265 1.00 32.83 52 ILE C C 1
ATOM 3503 O O . ILE C 1 55 ? 21.383 -18.507 36.846 1.00 30.14 52 ILE C O 1
ATOM 3508 N N . LEU C 1 56 ? 22.609 -17.340 38.303 1.00 43.60 53 LEU C N 1
ATOM 3509 C CA . LEU C 1 56 ? 21.449 -16.782 38.974 1.00 42.38 53 LEU C CA 1
ATOM 3510 C C . LEU C 1 56 ? 20.760 -15.757 38.080 1.00 38.17 53 LEU C C 1
ATOM 3511 O O . LEU C 1 56 ? 19.561 -15.513 38.203 1.00 38.90 53 LEU C O 1
ATOM 3516 N N . GLY C 1 57 ? 21.529 -15.143 37.191 1.00 35.06 54 GLY C N 1
ATOM 3517 C CA . GLY C 1 57 ? 21.020 -14.064 36.361 1.00 34.31 54 GLY C CA 1
ATOM 3518 C C . GLY C 1 57 ? 20.952 -12.715 37.061 1.00 28.54 54 GLY C C 1
ATOM 3519 O O . GLY C 1 57 ? 20.073 -11.926 36.771 1.00 27.13 54 GLY C O 1
ATOM 3520 N N . PHE C 1 58 ? 21.870 -12.452 37.987 1.00 30.23 55 PHE C N 1
ATOM 3521 C CA . PHE C 1 58 ? 21.873 -11.184 38.720 1.00 32.59 55 PHE C CA 1
ATOM 3522 C C . PHE C 1 58 ? 23.108 -10.377 38.385 1.00 30.39 55 PHE C C 1
ATOM 3523 O O . PHE C 1 58 ? 24.187 -10.952 38.155 1.00 32.38 55 PHE C O 1
ATOM 3531 N N . LYS C 1 59 ? 22.947 -9.049 38.381 1.00 26.72 56 LYS C N 1
ATOM 3532 C CA . LYS C 1 59 ? 24.058 -8.113 38.236 1.00 29.21 56 LYS C CA 1
ATOM 3533 C C . LYS C 1 59 ? 25.150 -8.424 39.254 1.00 37.26 56 LYS C C 1
ATOM 3534 O O . LYS C 1 59 ? 24.870 -8.750 40.416 1.00 34.34 56 LYS C O 1
ATOM 3540 N N . HIS C 1 60 ? 26.399 -8.327 38.822 1.00 33.84 57 HIS C N 1
ATOM 3541 C CA . HIS C 1 60 ? 27.500 -8.601 39.731 1.00 29.51 57 HIS C CA 1
ATOM 3542 C C . HIS C 1 60 ? 28.665 -7.635 39.537 1.00 29.05 57 HIS C C 1
ATOM 3543 O O . HIS C 1 60 ? 28.951 -7.190 38.430 1.00 27.94 57 HIS C O 1
ATOM 3550 N N . LYS C 1 61 ? 29.341 -7.329 40.634 1.00 32.67 58 LYS C N 1
ATOM 3551 C CA . LYS C 1 61 ? 30.454 -6.412 40.619 1.00 27.44 58 LYS C CA 1
ATOM 3552 C C . LYS C 1 61 ? 31.505 -6.879 41.616 1.00 36.35 58 LYS C C 1
ATOM 3553 O O . LYS C 1 61 ? 31.188 -7.496 42.633 1.00 39.34 58 LYS C O 1
ATOM 3559 N N . VAL C 1 62 ? 32.762 -6.589 41.314 1.00 30.47 59 VAL C N 1
ATOM 3560 C CA . VAL C 1 62 ? 33.840 -6.838 42.244 1.00 24.81 59 VAL C CA 1
ATOM 3561 C C . VAL C 1 62 ? 34.201 -5.523 42.902 1.00 25.21 59 VAL C C 1
ATOM 3562 O O . VAL C 1 62 ? 34.357 -4.527 42.226 1.00 27.75 59 VAL C O 1
ATOM 3566 N N . ILE C 1 63 ? 34.317 -5.496 44.221 1.00 33.68 60 ILE C N 1
ATOM 3567 C CA . ILE C 1 63 ? 34.745 -4.269 44.874 1.00 29.89 60 ILE C CA 1
ATOM 3568 C C . ILE C 1 63 ? 36.068 -4.494 45.562 1.00 29.23 60 ILE C C 1
ATOM 3569 O O . ILE C 1 63 ? 36.195 -5.387 46.409 1.00 29.07 60 ILE C O 1
ATOM 3574 N N . THR C 1 64 ? 37.047 -3.676 45.195 1.00 28.24 61 THR C N 1
ATOM 3575 C CA . THR C 1 64 ? 38.425 -3.848 45.644 1.00 34.92 61 THR C CA 1
ATOM 3576 C C . THR C 1 64 ? 38.754 -2.958 46.822 1.00 34.75 61 THR C C 1
ATOM 3577 O O . THR C 1 64 ? 38.703 -1.743 46.709 1.00 32.75 61 THR C O 1
ATOM 3581 N N . LEU C 1 65 ? 39.106 -3.569 47.949 1.00 37.69 62 LEU C N 1
ATOM 3582 C CA . LEU C 1 65 ? 39.468 -2.822 49.156 1.00 30.67 62 LEU C CA 1
ATOM 3583 C C . LEU C 1 65 ? 40.961 -2.933 49.486 1.00 31.51 62 LEU C C 1
ATOM 3584 O O . LEU C 1 65 ? 41.709 -3.628 48.809 1.00 37.47 62 LEU C O 1
ATOM 3589 N N . ASP C 1 66 ? 41.371 -2.253 50.551 1.00 39.09 63 ASP C N 1
ATOM 3590 C CA . ASP C 1 66 ? 42.766 -2.175 50.976 1.00 44.48 63 ASP C CA 1
ATOM 3591 C C . ASP C 1 66 ? 43.322 -3.497 51.514 1.00 43.18 63 ASP C C 1
ATOM 3592 O O . ASP C 1 66 ? 42.771 -4.077 52.447 1.00 41.91 63 ASP C O 1
ATOM 3597 N N . ARG C 1 67 ? 44.435 -3.949 50.943 1.00 35.77 64 ARG C N 1
ATOM 3598 C CA . ARG C 1 67 ? 45.013 -5.233 51.323 1.00 28.41 64 ARG C CA 1
ATOM 3599 C C . ARG C 1 67 ? 45.380 -5.232 52.795 1.00 25.26 64 ARG C C 1
ATOM 3600 O O . ARG C 1 67 ? 45.493 -6.271 53.424 1.00 33.84 64 ARG C O 1
ATOM 3608 N N . LYS C 1 68 ? 45.581 -4.046 53.331 1.00 22.16 65 LYS C N 1
ATOM 3609 C CA . LYS C 1 68 ? 45.901 -3.891 54.732 1.00 26.27 65 LYS C CA 1
ATOM 3610 C C . LYS C 1 68 ? 44.859 -4.566 55.627 1.00 30.51 65 LYS C C 1
ATOM 3611 O O . LYS C 1 68 ? 45.204 -5.246 56.602 1.00 27.64 65 LYS C O 1
ATOM 3617 N N . ILE C 1 69 ? 43.583 -4.375 55.287 1.00 35.88 66 ILE C N 1
ATOM 3618 C CA . ILE C 1 69 ? 42.479 -4.934 56.068 1.00 28.60 66 ILE C CA 1
ATOM 3619 C C . ILE C 1 69 ? 42.710 -6.399 56.354 1.00 30.40 66 ILE C C 1
ATOM 3620 O O . ILE C 1 69 ? 42.450 -6.879 57.451 1.00 42.93 66 ILE C O 1
ATOM 3625 N N . VAL C 1 70 ? 43.226 -7.088 55.347 1.00 30.44 67 VAL C N 1
ATOM 3626 C CA . VAL C 1 70 ? 43.342 -8.537 55.329 1.00 15.98 67 VAL C CA 1
ATOM 3627 C C . VAL C 1 70 ? 44.741 -8.996 55.783 1.00 28.24 67 VAL C C 1
ATOM 3628 O O . VAL C 1 70 ? 44.913 -10.114 56.274 1.00 34.97 67 VAL C O 1
ATOM 3632 N N . GLU C 1 71 ? 45.730 -8.113 55.645 1.00 30.72 68 GLU C N 1
ATOM 3633 C CA . GLU C 1 71 ? 47.033 -8.281 56.294 1.00 31.27 68 GLU C CA 1
ATOM 3634 C C . GLU C 1 71 ? 46.844 -8.365 57.803 1.00 34.78 68 GLU C C 1
ATOM 3635 O O . GLU C 1 71 ? 47.490 -9.156 58.487 1.00 38.56 68 GLU C O 1
ATOM 3641 N N . LYS C 1 72 ? 45.944 -7.535 58.313 1.00 27.62 69 LYS C N 1
ATOM 3642 C CA . LYS C 1 72 ? 45.652 -7.495 59.738 1.00 35.78 69 LYS C CA 1
ATOM 3643 C C . LYS C 1 72 ? 44.898 -8.750 60.185 1.00 36.46 69 LYS C C 1
ATOM 3644 O O . LYS C 1 72 ? 45.119 -9.251 61.282 1.00 42.78 69 LYS C O 1
ATOM 3650 N N . ALA C 1 73 ? 44.017 -9.262 59.328 1.00 30.47 70 ALA C N 1
ATOM 3651 C CA . ALA C 1 73 ? 43.340 -10.520 59.606 1.00 28.74 70 ALA C CA 1
ATOM 3652 C C . ALA C 1 73 ? 44.359 -11.635 59.843 1.00 30.83 70 ALA C C 1
ATOM 3653 O O . ALA C 1 73 ? 44.326 -12.317 60.874 1.00 26.56 70 ALA C O 1
ATOM 3655 N N . ALA C 1 74 ? 45.262 -11.817 58.882 1.00 31.84 71 ALA C N 1
ATOM 3656 C CA . ALA C 1 74 ? 46.338 -12.790 59.036 1.00 24.55 71 ALA C CA 1
ATOM 3657 C C . ALA C 1 74 ? 47.024 -12.568 60.372 1.00 25.76 71 ALA C C 1
ATOM 3658 O O . ALA C 1 74 ? 47.204 -13.503 61.147 1.00 28.09 71 ALA C O 1
ATOM 3660 N N . ASP C 1 75 ? 47.407 -11.327 60.645 1.00 21.62 72 ASP C N 1
ATOM 3661 C CA . ASP C 1 75 ? 48.028 -11.030 61.925 1.00 15.69 72 ASP C CA 1
ATOM 3662 C C . ASP C 1 75 ? 47.184 -11.655 63.034 1.00 24.34 72 ASP C C 1
ATOM 3663 O O . ASP C 1 75 ? 47.702 -12.428 63.835 1.00 34.23 72 ASP C O 1
ATOM 3676 N N . ILE C 1 77 ? 44.839 -14.007 63.034 1.00 20.28 74 ILE C N 1
ATOM 3677 C CA . ILE C 1 77 ? 44.800 -15.461 63.057 1.00 21.86 74 ILE C CA 1
ATOM 3678 C C . ILE C 1 77 ? 46.099 -16.043 63.645 1.00 32.51 74 ILE C C 1
ATOM 3679 O O . ILE C 1 77 ? 46.072 -17.057 64.351 1.00 30.09 74 ILE C O 1
ATOM 3684 N N . ILE C 1 78 ? 47.229 -15.390 63.372 1.00 31.07 75 ILE C N 1
ATOM 3685 C CA . ILE C 1 78 ? 48.511 -15.827 63.922 1.00 33.93 75 ILE C CA 1
ATOM 3686 C C . ILE C 1 78 ? 48.512 -15.654 65.428 1.00 36.30 75 ILE C C 1
ATOM 3687 O O . ILE C 1 78 ? 48.867 -16.564 66.177 1.00 43.50 75 ILE C O 1
ATOM 3692 N N . GLU C 1 79 ? 48.094 -14.475 65.860 1.00 37.67 76 GLU C N 1
ATOM 3693 C CA . GLU C 1 79 ? 47.992 -14.164 67.272 1.00 42.42 76 GLU C CA 1
ATOM 3694 C C . GLU C 1 79 ? 47.010 -15.109 67.973 1.00 40.10 76 GLU C C 1
ATOM 3695 O O . GLU C 1 79 ? 47.360 -15.749 68.954 1.00 44.74 76 GLU C O 1
ATOM 3701 N N . HIS C 1 80 ? 45.793 -15.224 67.463 1.00 24.71 77 HIS C N 1
ATOM 3702 C CA . HIS C 1 80 ? 44.785 -15.999 68.186 1.00 27.11 77 HIS C CA 1
ATOM 3703 C C . HIS C 1 80 ? 44.922 -17.509 68.003 1.00 29.72 77 HIS C C 1
ATOM 3704 O O . HIS C 1 80 ? 44.596 -18.270 68.908 1.00 26.69 77 HIS C O 1
ATOM 3711 N N . LYS C 1 81 ? 45.395 -17.932 66.834 1.00 26.48 78 LYS C N 1
ATOM 3712 C CA . LYS C 1 81 ? 45.396 -19.345 66.449 1.00 23.37 78 LYS C CA 1
ATOM 3713 C C . LYS C 1 81 ? 43.972 -19.885 66.248 1.00 34.78 78 LYS C C 1
ATOM 3714 O O . LYS C 1 81 ? 43.725 -21.077 66.394 1.00 34.85 78 LYS C O 1
ATOM 3720 N N . TYR C 1 82 ? 43.035 -19.001 65.943 1.00 30.48 79 TYR C N 1
ATOM 3721 C CA . TYR C 1 82 ? 41.729 -19.422 65.456 1.00 32.20 79 TYR C CA 1
ATOM 3722 C C . TYR C 1 82 ? 41.103 -18.255 64.701 1.00 28.57 79 TYR C C 1
ATOM 3723 O O . TYR C 1 82 ? 41.475 -17.099 64.900 1.00 29.19 79 TYR C O 1
ATOM 3732 N N . PRO C 1 83 ? 40.215 -18.552 63.763 1.00 28.19 80 PRO C N 1
ATOM 3733 C CA . PRO C 1 83 ? 39.941 -17.446 62.835 1.00 24.09 80 PRO C CA 1
ATOM 3734 C C . PRO C 1 83 ? 38.811 -16.478 63.226 1.00 17.57 80 PRO C C 1
ATOM 3735 O O . PRO C 1 83 ? 38.769 -15.394 62.671 1.00 28.73 80 PRO C O 1
ATOM 3739 N N . GLY C 1 84 ? 37.949 -16.836 64.171 1.00 21.53 81 GLY C N 1
ATOM 3740 C CA . GLY C 1 84 ? 36.776 -16.033 64.478 1.00 23.83 81 GLY C CA 1
ATOM 3741 C C . GLY C 1 84 ? 36.993 -14.533 64.508 1.00 25.87 81 GLY C C 1
ATOM 3742 O O . GLY C 1 84 ? 36.403 -13.783 63.721 1.00 32.68 81 GLY C O 1
ATOM 3743 N N . PRO C 1 85 ? 37.845 -14.080 65.426 1.00 27.39 82 PRO C N 1
ATOM 3744 C CA . PRO C 1 85 ? 38.068 -12.638 65.610 1.00 29.84 82 PRO C CA 1
ATOM 3745 C C . PRO C 1 85 ? 38.446 -11.959 64.301 1.00 28.10 82 PRO C C 1
ATOM 3746 O O . PRO C 1 85 ? 37.953 -10.876 64.008 1.00 39.04 82 PRO C O 1
ATOM 3750 N N . ALA C 1 86 ? 39.305 -12.599 63.522 1.00 26.35 83 ALA C N 1
ATOM 3751 C CA . ALA C 1 86 ? 39.741 -12.047 62.245 1.00 28.18 83 ALA C CA 1
ATOM 3752 C C . ALA C 1 86 ? 38.576 -11.904 61.254 1.00 25.03 83 ALA C C 1
ATOM 3753 O O . ALA C 1 86 ? 38.381 -10.841 60.661 1.00 19.12 83 ALA C O 1
ATOM 3755 N N . ILE C 1 87 ? 37.806 -12.974 61.083 1.00 16.16 84 ILE C N 1
ATOM 3756 C CA . ILE C 1 87 ? 36.651 -12.941 60.202 1.00 22.26 84 ILE C CA 1
ATOM 3757 C C . ILE C 1 87 ? 35.664 -11.876 60.670 1.00 30.57 84 ILE C C 1
ATOM 3758 O O . ILE C 1 87 ? 35.154 -11.107 59.856 1.00 33.73 84 ILE C O 1
ATOM 3763 N N . GLN C 1 88 ? 35.409 -11.819 61.977 1.00 24.14 85 GLN C N 1
ATOM 3764 C CA . GLN C 1 88 ? 34.567 -10.764 62.533 1.00 21.28 85 GLN C CA 1
ATOM 3765 C C . GLN C 1 88 ? 35.082 -9.375 62.141 1.00 25.83 85 GLN C C 1
ATOM 3766 O O . GLN C 1 88 ? 34.336 -8.534 61.629 1.00 20.66 85 GLN C O 1
ATOM 3772 N N . TYR C 1 89 ? 36.370 -9.152 62.384 1.00 28.35 86 TYR C N 1
ATOM 3773 C CA . TYR C 1 89 ? 36.997 -7.879 62.088 1.00 27.66 86 TYR C CA 1
ATOM 3774 C C . TYR C 1 89 ? 36.813 -7.476 60.617 1.00 23.37 86 TYR C C 1
ATOM 3775 O O . TYR C 1 89 ? 36.334 -6.382 60.318 1.00 32.10 86 TYR C O 1
ATOM 3784 N N . VAL C 1 90 ? 37.195 -8.362 59.708 1.00 22.46 87 VAL C N 1
ATOM 3785 C CA . VAL C 1 90 ? 37.137 -8.085 58.276 1.00 13.33 87 VAL C CA 1
ATOM 3786 C C . VAL C 1 90 ? 35.706 -7.757 57.847 1.00 23.56 87 VAL C C 1
ATOM 3787 O O . VAL C 1 90 ? 35.430 -6.673 57.314 1.00 22.65 87 VAL C O 1
ATOM 3791 N N . HIS C 1 91 ? 34.785 -8.675 58.122 1.00 16.65 88 HIS C N 1
ATOM 3792 C CA . HIS C 1 91 ? 33.391 -8.437 57.799 1.00 24.69 88 HIS C CA 1
ATOM 3793 C C . HIS C 1 91 ? 32.829 -7.144 58.401 1.00 25.27 88 HIS C C 1
ATOM 3794 O O . HIS C 1 91 ? 32.086 -6.422 57.740 1.00 37.31 88 HIS C O 1
ATOM 3801 N N . LYS C 1 92 ? 33.177 -6.825 59.636 1.00 29.43 89 LYS C N 1
ATOM 3802 C CA . LYS C 1 92 ? 32.746 -5.527 60.161 1.00 29.66 89 LYS C CA 1
ATOM 3803 C C . LYS C 1 92 ? 33.356 -4.334 59.407 1.00 29.34 89 LYS C C 1
ATOM 3804 O O . LYS C 1 92 ? 32.698 -3.321 59.213 1.00 23.81 89 LYS C O 1
ATOM 3810 N N . THR C 1 93 ? 34.601 -4.459 58.964 1.00 27.01 90 THR C N 1
ATOM 3811 C CA . THR C 1 93 ? 35.267 -3.342 58.310 1.00 22.47 90 THR C CA 1
ATOM 3812 C C . THR C 1 93 ? 34.688 -3.161 56.910 1.00 23.52 90 THR C C 1
ATOM 3813 O O . THR C 1 93 ? 34.405 -2.046 56.456 1.00 25.92 90 THR C O 1
ATOM 3817 N N . VAL C 1 94 ? 34.492 -4.278 56.235 1.00 15.21 91 VAL C N 1
ATOM 3818 C CA . VAL C 1 94 ? 33.848 -4.269 54.930 1.00 23.61 91 VAL C CA 1
ATOM 3819 C C . VAL C 1 94 ? 32.476 -3.573 54.980 1.00 30.15 91 VAL C C 1
ATOM 3820 O O . VAL C 1 94 ? 32.167 -2.713 54.152 1.00 28.45 91 VAL C O 1
ATOM 3824 N N . LEU C 1 95 ? 31.649 -3.957 55.946 1.00 28.43 92 LEU C N 1
ATOM 3825 C CA . LEU C 1 95 ? 30.343 -3.333 56.083 1.00 22.63 92 LEU C CA 1
ATOM 3826 C C . LEU C 1 95 ? 30.422 -1.828 56.351 1.00 24.21 92 LEU C C 1
ATOM 3827 O O . LEU C 1 95 ? 29.617 -1.082 55.805 1.00 24.21 92 LEU C O 1
ATOM 3832 N N . GLU C 1 96 ? 31.400 -1.382 57.147 1.00 29.77 93 GLU C N 1
ATOM 3833 C CA . GLU C 1 96 ? 31.545 0.051 57.463 1.00 33.29 93 GLU C CA 1
ATOM 3834 C C . GLU C 1 96 ? 31.880 0.882 56.230 1.00 37.56 93 GLU C C 1
ATOM 3835 O O . GLU C 1 96 ? 31.428 2.007 56.084 1.00 40.04 93 GLU C O 1
ATOM 3841 N N . ILE C 1 97 ? 32.706 0.318 55.366 1.00 38.23 94 ILE C N 1
ATOM 3842 C CA . ILE C 1 97 ? 33.087 0.963 54.135 1.00 32.81 94 ILE C CA 1
ATOM 3843 C C . ILE C 1 97 ? 31.927 0.939 53.138 1.00 34.83 94 ILE C C 1
ATOM 3844 O O . ILE C 1 97 ? 31.613 1.954 52.515 1.00 37.03 94 ILE C O 1
ATOM 3849 N N . LEU C 1 98 ? 31.276 -0.206 53.000 1.00 36.81 95 LEU C N 1
ATOM 3850 C CA . LEU C 1 98 ? 30.123 -0.307 52.101 1.00 41.64 95 LEU C CA 1
ATOM 3851 C C . LEU C 1 98 ? 28.984 0.641 52.468 1.00 34.71 95 LEU C C 1
ATOM 3852 O O . LEU C 1 98 ? 28.323 1.204 51.605 1.00 26.93 95 LEU C O 1
ATOM 3857 N N . ALA C 1 99 ? 28.771 0.826 53.760 1.00 33.54 96 ALA C N 1
ATOM 3858 C CA . ALA C 1 99 ? 27.684 1.672 54.228 1.00 35.42 96 ALA C CA 1
ATOM 3859 C C . ALA C 1 99 ? 27.769 3.110 53.682 1.00 42.24 96 ALA C C 1
ATOM 3860 O O . ALA C 1 99 ? 26.747 3.771 53.490 1.00 31.86 96 ALA C O 1
ATOM 3862 N N . ASP C 1 100 ? 28.986 3.580 53.416 1.00 36.55 97 ASP C N 1
ATOM 3863 C CA . ASP C 1 100 ? 29.178 4.925 52.897 1.00 25.39 97 ASP C CA 1
ATOM 3864 C C . ASP C 1 100 ? 28.683 5.070 51.460 1.00 35.11 97 ASP C C 1
ATOM 3865 O O . ASP C 1 100 ? 28.349 6.163 51.018 1.00 43.11 97 ASP C O 1
ATOM 3870 N N . GLU C 1 101 ? 28.641 3.967 50.729 1.00 30.22 98 GLU C N 1
ATOM 3871 C CA . GLU C 1 101 ? 28.274 4.018 49.328 1.00 34.01 98 GLU C CA 1
ATOM 3872 C C . GLU C 1 101 ? 26.888 3.435 49.033 1.00 33.07 98 GLU C C 1
ATOM 3873 O O . GLU C 1 101 ? 26.277 3.788 48.029 1.00 29.82 98 GLU C O 1
ATOM 3879 N N . TYR C 1 102 ? 26.400 2.534 49.884 1.00 25.23 99 TYR C N 1
ATOM 3880 C CA . TYR C 1 102 ? 25.126 1.871 49.616 1.00 31.65 99 TYR C CA 1
ATOM 3881 C C . TYR C 1 102 ? 24.203 1.980 50.805 1.00 38.05 99 TYR C C 1
ATOM 3882 O O . TYR C 1 102 ? 24.605 1.699 51.931 1.00 46.87 99 TYR C O 1
ATOM 3891 N N . SER C 1 103 ? 22.963 2.380 50.552 1.00 29.83 100 SER C N 1
ATOM 3892 C CA . SER C 1 103 ? 22.030 2.651 51.638 1.00 30.69 100 SER C CA 1
ATOM 3893 C C . SER C 1 103 ? 21.168 1.437 52.006 1.00 25.43 100 SER C C 1
ATOM 3894 O O . SER C 1 103 ? 20.434 1.484 52.979 1.00 26.31 100 SER C O 1
ATOM 3897 N N . ILE C 1 104 ? 21.259 0.363 51.226 1.00 25.58 101 ILE C N 1
ATOM 3898 C CA . ILE C 1 104 ? 20.612 -0.901 51.578 1.00 27.39 101 ILE C CA 1
ATOM 3899 C C . ILE C 1 104 ? 21.553 -2.086 51.371 1.00 30.75 101 ILE C C 1
ATOM 3900 O O . ILE C 1 104 ? 21.728 -2.558 50.255 1.00 31.26 101 ILE C O 1
ATOM 3905 N N . LEU C 1 105 ? 22.144 -2.563 52.464 1.00 32.06 102 LEU C N 1
ATOM 3906 C CA . LEU C 1 105 ? 23.112 -3.657 52.430 1.00 26.68 102 LEU C CA 1
ATOM 3907 C C . LEU C 1 105 ? 22.526 -4.977 52.904 1.00 26.73 102 LEU C C 1
ATOM 3908 O O . LEU C 1 105 ? 21.731 -5.013 53.837 1.00 25.47 102 LEU C O 1
ATOM 3913 N N . ALA C 1 106 ? 22.942 -6.062 52.259 1.00 25.10 103 ALA C N 1
ATOM 3914 C CA . ALA C 1 106 ? 22.613 -7.404 52.725 1.00 20.68 103 ALA C CA 1
ATOM 3915 C C . ALA C 1 106 ? 23.820 -8.347 52.638 1.00 22.09 103 ALA C C 1
ATOM 3916 O O . ALA C 1 106 ? 24.814 -8.060 51.977 1.00 21.89 103 ALA C O 1
ATOM 3918 N N . ASP C 1 107 ? 23.733 -9.470 53.332 1.00 26.75 104 ASP C N 1
ATOM 3919 C CA . ASP C 1 107 ? 24.747 -10.504 53.207 1.00 27.95 104 ASP C CA 1
ATOM 3920 C C . ASP C 1 107 ? 24.156 -11.860 53.568 1.00 23.94 104 ASP C C 1
ATOM 3921 O O . ASP C 1 107 ? 22.937 -11.993 53.789 1.00 19.67 104 ASP C O 1
ATOM 3926 N N . GLY C 1 108 ? 25.033 -12.853 53.663 1.00 16.02 105 GLY C N 1
ATOM 3927 C CA . GLY C 1 108 ? 24.611 -14.231 53.826 1.00 8.01 105 GLY C CA 1
ATOM 3928 C C . GLY C 1 108 ? 24.766 -14.767 55.221 1.00 12.95 105 GLY C C 1
ATOM 3929 O O . GLY C 1 108 ? 24.745 -15.981 55.419 1.00 23.23 105 GLY C O 1
ATOM 3930 N N . THR C 1 109 ? 24.953 -13.883 56.200 1.00 11.20 106 THR C N 1
ATOM 3931 C CA . THR C 1 109 ? 25.072 -14.363 57.575 1.00 12.53 106 THR C CA 1
ATOM 3932 C C . THR C 1 109 ? 23.808 -15.142 57.944 1.00 25.75 106 THR C C 1
ATOM 3933 O O . THR C 1 109 ? 22.695 -14.817 57.509 1.00 21.14 106 THR C O 1
ATOM 3937 N N . ARG C 1 110 ? 23.980 -16.217 58.691 1.00 33.07 107 ARG C N 1
ATOM 3938 C CA . ARG C 1 110 ? 22.849 -17.089 58.945 1.00 23.87 107 ARG C CA 1
ATOM 3939 C C . ARG C 1 110 ? 22.756 -17.500 60.400 1.00 25.08 107 ARG C C 1
ATOM 3940 O O . ARG C 1 110 ? 23.716 -17.329 61.170 1.00 18.18 107 ARG C O 1
ATOM 3948 N N . ARG C 1 111 ? 21.587 -18.033 60.764 1.00 19.52 108 ARG C N 1
ATOM 3949 C CA . ARG C 1 111 ? 21.296 -18.382 62.138 1.00 18.12 108 ARG C CA 1
ATOM 3950 C C . ARG C 1 111 ? 22.393 -19.241 62.784 1.00 31.65 108 ARG C C 1
ATOM 3951 O O . ARG C 1 111 ? 22.827 -18.952 63.891 1.00 29.95 108 ARG C O 1
ATOM 3959 N N . ASP C 1 112 ? 22.838 -20.288 62.093 1.00 28.40 109 ASP C N 1
ATOM 3960 C CA . ASP C 1 112 ? 23.703 -21.297 62.719 1.00 38.23 109 ASP C CA 1
ATOM 3961 C C . ASP C 1 112 ? 25.210 -21.015 62.696 1.00 39.88 109 ASP C C 1
ATOM 3962 O O . ASP C 1 112 ? 25.967 -21.689 63.383 1.00 47.52 109 ASP C O 1
ATOM 3967 N N . ASP C 1 113 ? 25.654 -20.044 61.909 1.00 36.61 110 ASP C N 1
ATOM 3968 C CA . ASP C 1 113 ? 27.075 -19.718 61.887 1.00 33.93 110 ASP C CA 1
ATOM 3969 C C . ASP C 1 113 ? 27.351 -18.557 62.832 1.00 34.28 110 ASP C C 1
ATOM 3970 O O . ASP C 1 113 ? 26.856 -17.456 62.635 1.00 41.83 110 ASP C O 1
ATOM 3975 N N . ARG C 1 114 ? 28.140 -18.821 63.869 1.00 37.05 111 ARG C N 1
ATOM 3976 C CA . ARG C 1 114 ? 28.503 -17.806 64.848 1.00 30.27 111 ARG C CA 1
ATOM 3977 C C . ARG C 1 114 ? 29.328 -16.670 64.230 1.00 29.81 111 ARG C C 1
ATOM 3978 O O . ARG C 1 114 ? 29.398 -15.575 64.788 1.00 33.46 111 ARG C O 1
ATOM 3986 N N . VAL C 1 115 ? 29.923 -16.924 63.068 1.00 21.03 112 VAL C N 1
ATOM 3987 C CA . VAL C 1 115 ? 30.889 -16.011 62.481 1.00 23.42 112 VAL C CA 1
ATOM 3988 C C . VAL C 1 115 ? 30.854 -16.039 60.957 1.00 19.73 112 VAL C C 1
ATOM 3989 O O . VAL C 1 115 ? 30.719 -17.094 60.371 1.00 24.76 112 VAL C O 1
ATOM 3993 N N . PRO C 1 116 ? 30.912 -14.864 60.305 1.00 25.29 113 PRO C N 1
ATOM 3994 C CA . PRO C 1 116 ? 30.826 -13.525 60.898 1.00 21.97 113 PRO C CA 1
ATOM 3995 C C . PRO C 1 116 ? 29.375 -13.189 61.257 1.00 32.56 113 PRO C C 1
ATOM 3996 O O . PRO C 1 116 ? 28.454 -13.673 60.604 1.00 32.02 113 PRO C O 1
ATOM 4000 N N . LYS C 1 117 ? 29.175 -12.371 62.283 1.00 32.28 114 LYS C N 1
ATOM 4001 C CA . LYS C 1 117 ? 27.835 -11.971 62.670 1.00 33.26 114 LYS C CA 1
ATOM 4002 C C . LYS C 1 117 ? 27.864 -10.773 63.597 1.00 32.38 114 LYS C C 1
ATOM 4003 O O . LYS C 1 117 ? 28.527 -10.803 64.634 1.00 29.25 114 LYS C O 1
ATOM 4009 N N . LEU C 1 118 ? 27.126 -9.728 63.226 1.00 30.21 115 LEU C N 1
ATOM 4010 C CA . LEU C 1 118 ? 27.032 -8.514 64.045 1.00 33.03 115 LEU C CA 1
ATOM 4011 C C . LEU C 1 118 ? 26.074 -8.686 65.210 1.00 23.94 115 LEU C C 1
ATOM 4012 O O . LEU C 1 118 ? 25.007 -9.284 65.066 1.00 27.81 115 LEU C O 1
ATOM 4017 N N . SER C 1 119 ? 26.460 -8.161 66.364 1.00 24.32 116 SER C N 1
ATOM 4018 C CA . SER C 1 119 ? 25.545 -8.058 67.498 1.00 28.72 116 SER C CA 1
ATOM 4019 C C . SER C 1 119 ? 24.413 -7.066 67.187 1.00 36.26 116 SER C C 1
ATOM 4020 O O . SER C 1 119 ? 24.544 -6.186 66.327 1.00 32.14 116 SER C O 1
ATOM 4023 N N . TYR C 1 120 ? 23.313 -7.196 67.917 1.00 31.88 117 TYR C N 1
ATOM 4024 C CA . TYR C 1 120 ? 22.203 -6.278 67.769 1.00 28.60 117 TYR C CA 1
ATOM 4025 C C . TYR C 1 120 ? 22.648 -4.833 67.968 1.00 32.61 117 TYR C C 1
ATOM 4026 O O . TYR C 1 120 ? 22.275 -3.955 67.187 1.00 33.59 117 TYR C O 1
ATOM 4035 N N . SER C 1 121 ? 23.443 -4.584 69.006 1.00 24.67 118 SER C N 1
ATOM 4036 C CA . SER C 1 121 ? 23.920 -3.230 69.235 1.00 26.68 118 SER C CA 1
ATOM 4037 C C . SER C 1 121 ? 24.849 -2.762 68.091 1.00 31.09 118 SER C C 1
ATOM 4038 O O . SER C 1 121 ? 24.802 -1.608 67.698 1.00 43.87 118 SER C O 1
ATOM 4041 N N . GLU C 1 122 ? 25.660 -3.659 67.536 1.00 31.29 119 GLU C N 1
ATOM 4042 C CA . GLU C 1 122 ? 26.457 -3.322 66.356 1.00 32.43 119 GLU C CA 1
ATOM 4043 C C . GLU C 1 122 ? 25.594 -2.897 65.166 1.00 33.53 119 GLU C C 1
ATOM 4044 O O . GLU C 1 122 ? 25.939 -1.959 64.442 1.00 38.42 119 GLU C O 1
ATOM 4050 N N . ILE C 1 123 ? 24.475 -3.591 64.977 1.00 27.22 120 ILE C N 1
ATOM 4051 C CA . ILE C 1 123 ? 23.528 -3.282 63.912 1.00 28.37 120 ILE C CA 1
ATOM 4052 C C . ILE C 1 123 ? 22.836 -1.945 64.100 1.00 25.90 120 ILE C C 1
ATOM 4053 O O . ILE C 1 123 ? 22.692 -1.194 63.143 1.00 30.41 120 ILE C O 1
ATOM 4058 N N . GLN C 1 124 ? 22.391 -1.651 65.317 1.00 29.24 121 GLN C N 1
ATOM 4059 C CA . GLN C 1 124 ? 21.792 -0.339 65.586 1.00 35.92 121 GLN C CA 1
ATOM 4060 C C . GLN C 1 124 ? 22.793 0.778 65.325 1.00 32.23 121 GLN C C 1
ATOM 4061 O O . GLN C 1 124 ? 22.463 1.771 64.682 1.00 43.31 121 GLN C O 1
ATOM 4067 N N . SER C 1 125 ? 24.017 0.608 65.815 1.00 25.58 122 SER C N 1
ATOM 4068 C CA . SER C 1 125 ? 25.039 1.628 65.652 1.00 29.67 122 SER C CA 1
ATOM 4069 C C . SER C 1 125 ? 25.277 1.891 64.172 1.00 34.45 122 SER C C 1
ATOM 4070 O O . SER C 1 125 ? 25.332 3.037 63.724 1.00 35.52 122 SER C O 1
ATOM 4073 N N . LEU C 1 126 ? 25.405 0.803 63.425 1.00 25.76 123 LEU C N 1
ATOM 4074 C CA . LEU C 1 126 ? 25.685 0.861 62.002 1.00 27.04 123 LEU C CA 1
ATOM 4075 C C . LEU C 1 126 ? 24.552 1.575 61.245 1.00 25.89 123 LEU C C 1
ATOM 4076 O O . LEU C 1 126 ? 24.776 2.533 60.520 1.00 29.36 123 LEU C O 1
ATOM 4081 N N . GLU C 1 127 ? 23.327 1.115 61.423 1.00 28.34 124 GLU C N 1
ATOM 4082 C CA . GLU C 1 127 ? 22.211 1.744 60.739 1.00 37.80 124 GLU C CA 1
ATOM 4083 C C . GLU C 1 127 ? 22.064 3.222 61.095 1.00 36.25 124 GLU C C 1
ATOM 4084 O O . GLU C 1 127 ? 21.770 4.043 60.227 1.00 33.21 124 GLU C O 1
ATOM 4098 N N . ARG C 1 129 ? 24.497 5.380 62.437 1.00 35.98 126 ARG C N 1
ATOM 4099 C CA . ARG C 1 129 ? 25.645 6.196 62.091 1.00 31.82 126 ARG C CA 1
ATOM 4100 C C . ARG C 1 129 ? 25.672 6.426 60.595 1.00 29.08 126 ARG C C 1
ATOM 4101 O O . ARG C 1 129 ? 25.969 7.517 60.125 1.00 28.09 126 ARG C O 1
ATOM 4109 N N . LYS C 1 130 ? 25.315 5.398 59.844 1.00 30.98 127 LYS C N 1
ATOM 4110 C CA . LYS C 1 130 ? 25.497 5.434 58.409 1.00 28.25 127 LYS C CA 1
ATOM 4111 C C . LYS C 1 130 ? 24.191 5.668 57.663 1.00 28.70 127 LYS C C 1
ATOM 4112 O O . LYS C 1 130 ? 24.176 5.710 56.439 1.00 26.71 127 LYS C O 1
ATOM 4118 N N . ASN C 1 131 ? 23.103 5.834 58.414 1.00 36.91 128 ASN C N 1
ATOM 4119 C CA . ASN C 1 131 ? 21.748 5.910 57.855 1.00 25.74 128 ASN C CA 1
ATOM 4120 C C . ASN C 1 131 ? 21.472 4.890 56.747 1.00 25.00 128 ASN C C 1
ATOM 4121 O O . ASN C 1 131 ? 21.077 5.246 55.633 1.00 23.06 128 ASN C O 1
ATOM 4126 N N . ILE C 1 132 ? 21.693 3.619 57.056 1.00 20.40 129 ILE C N 1
ATOM 4127 C CA . ILE C 1 132 ? 21.377 2.550 56.120 1.00 27.31 129 ILE C CA 1
ATOM 4128 C C . ILE C 1 132 ? 20.447 1.504 56.720 1.00 28.08 129 ILE C C 1
ATOM 4129 O O . ILE C 1 132 ? 20.222 1.456 57.940 1.00 23.57 129 ILE C O 1
ATOM 4134 N N . GLN C 1 133 ? 19.924 0.662 55.837 1.00 23.62 130 GLN C N 1
ATOM 4135 C CA . GLN C 1 133 ? 19.297 -0.591 56.237 1.00 29.33 130 GLN C CA 1
ATOM 4136 C C . GLN C 1 133 ? 20.259 -1.763 56.065 1.00 29.41 130 GLN C C 1
ATOM 4137 O O . GLN C 1 133 ? 20.951 -1.880 55.050 1.00 28.62 130 GLN C O 1
ATOM 4143 N N . TYR C 1 134 ? 20.293 -2.630 57.067 1.00 25.05 131 TYR C N 1
ATOM 4144 C CA . TYR C 1 134 ? 21.131 -3.817 57.025 1.00 24.38 131 TYR C CA 1
ATOM 4145 C C . TYR C 1 134 ? 20.237 -5.052 57.078 1.00 26.50 131 TYR C C 1
ATOM 4146 O O . TYR C 1 134 ? 19.487 -5.230 58.024 1.00 23.01 131 TYR C O 1
ATOM 4155 N N . ILE C 1 135 ? 20.302 -5.889 56.047 1.00 29.35 132 ILE C N 1
ATOM 4156 C CA . ILE C 1 135 ? 19.389 -7.017 55.929 1.00 29.43 132 ILE C CA 1
ATOM 4157 C C . ILE C 1 135 ? 20.098 -8.375 55.878 1.00 33.51 132 ILE C C 1
ATOM 4158 O O . ILE C 1 135 ? 20.968 -8.598 55.032 1.00 30.69 132 ILE C O 1
ATOM 4163 N N . THR C 1 136 ? 19.716 -9.276 56.784 1.00 29.15 133 THR C N 1
ATOM 4164 C CA . THR C 1 136 ? 20.291 -10.619 56.824 1.00 20.92 133 THR C CA 1
ATOM 4165 C C . THR C 1 136 ? 19.185 -11.671 56.665 1.00 20.82 133 THR C C 1
ATOM 4166 O O . THR C 1 136 ? 18.691 -12.245 57.631 1.00 21.24 133 THR C O 1
ATOM 4170 N N . PRO C 1 137 ? 18.788 -11.915 55.417 1.00 19.91 134 PRO C N 1
ATOM 4171 C CA . PRO C 1 137 ? 17.660 -12.802 55.105 1.00 19.76 134 PRO C CA 1
ATOM 4172 C C . PRO C 1 137 ? 17.768 -14.211 55.727 1.00 25.06 134 PRO C C 1
ATOM 4173 O O . PRO C 1 137 ? 16.742 -14.812 56.068 1.00 23.04 134 PRO C O 1
ATOM 4177 N N . LEU C 1 138 ? 18.981 -14.723 55.889 1.00 14.74 135 LEU C N 1
ATOM 4178 C CA . LEU C 1 138 ? 19.151 -16.064 56.417 1.00 19.64 135 LEU C CA 1
ATOM 4179 C C . LEU C 1 138 ? 19.202 -16.112 57.952 1.00 29.51 135 LEU C C 1
ATOM 4180 O O . LEU C 1 138 ? 19.353 -17.193 58.535 1.00 28.79 135 LEU C O 1
ATOM 4193 N N . GLY C 1 140 ? 17.037 -15.972 60.189 1.00 20.70 137 GLY C N 1
ATOM 4194 C CA . GLY C 1 140 ? 15.949 -16.728 60.788 1.00 16.31 137 GLY C CA 1
ATOM 4195 C C . GLY C 1 140 ? 15.838 -18.166 60.279 1.00 27.30 137 GLY C C 1
ATOM 4196 O O . GLY C 1 140 ? 14.875 -18.870 60.601 1.00 25.63 137 GLY C O 1
ATOM 4197 N N . PHE C 1 141 ? 16.819 -18.624 59.501 1.00 13.50 138 PHE C N 1
ATOM 4198 C CA . PHE C 1 141 ? 16.707 -19.947 58.894 1.00 14.37 138 PHE C CA 1
ATOM 4199 C C . PHE C 1 141 ? 17.839 -20.893 59.312 1.00 23.94 138 PHE C C 1
ATOM 4200 O O . PHE C 1 141 ? 19.021 -20.600 59.105 1.00 16.88 138 PHE C O 1
ATOM 4208 N N . GLY C 1 142 ? 17.474 -22.041 59.881 1.00 22.57 139 GLY C N 1
ATOM 4209 C CA . GLY C 1 142 ? 18.458 -23.040 60.242 1.00 26.38 139 GLY C CA 1
ATOM 4210 C C . GLY C 1 142 ? 19.018 -23.874 59.094 1.00 35.22 139 GLY C C 1
ATOM 4211 O O . GLY C 1 142 ? 18.428 -23.983 58.007 1.00 30.57 139 GLY C O 1
ATOM 4212 N N . TYR C 1 143 ? 20.171 -24.479 59.364 1.00 24.94 140 TYR C N 1
ATOM 4213 C CA . TYR C 1 143 ? 20.834 -25.395 58.448 1.00 15.57 140 TYR C CA 1
ATOM 4214 C C . TYR C 1 143 ? 19.892 -26.358 57.709 1.00 17.94 140 TYR C C 1
ATOM 4215 O O . TYR C 1 143 ? 19.892 -26.384 56.481 1.00 27.79 140 TYR C O 1
ATOM 4224 N N . LYS C 1 144 ? 19.102 -27.147 58.443 1.00 13.32 141 LYS C N 1
ATOM 4225 C CA . LYS C 1 144 ? 18.107 -28.039 57.819 1.00 17.10 141 LYS C CA 1
ATOM 4226 C C . LYS C 1 144 ? 17.183 -27.318 56.838 1.00 18.01 141 LYS C C 1
ATOM 4227 O O . LYS C 1 144 ? 16.876 -27.847 55.779 1.00 28.60 141 LYS C O 1
ATOM 4233 N N . THR C 1 145 ? 16.758 -26.107 57.188 1.00 21.61 142 THR C N 1
ATOM 4234 C CA . THR C 1 145 ? 15.831 -25.339 56.361 1.00 20.55 142 THR C CA 1
ATOM 4235 C C . THR C 1 145 ? 16.529 -24.750 55.132 1.00 22.72 142 THR C C 1
ATOM 4236 O O . THR C 1 145 ? 15.940 -24.683 54.070 1.00 20.14 142 THR C O 1
ATOM 4240 N N . LEU C 1 146 ? 17.778 -24.310 55.295 1.00 24.27 143 LEU C N 1
ATOM 4241 C CA . LEU C 1 146 ? 18.581 -23.814 54.169 1.00 16.27 143 LEU C CA 1
ATOM 4242 C C . LEU C 1 146 ? 18.835 -24.939 53.194 1.00 25.39 143 LEU C C 1
ATOM 4243 O O . LEU C 1 146 ? 18.766 -24.746 51.982 1.00 21.96 143 LEU C O 1
ATOM 4248 N N . ARG C 1 147 ? 19.102 -26.125 53.732 1.00 28.12 144 ARG C N 1
ATOM 4249 C CA . ARG C 1 147 ? 19.339 -27.302 52.901 1.00 37.52 144 ARG C CA 1
ATOM 4250 C C . ARG C 1 147 ? 18.132 -27.601 52.005 1.00 30.52 144 ARG C C 1
ATOM 4251 O O . ARG C 1 147 ? 18.275 -27.892 50.806 1.00 17.27 144 ARG C O 1
ATOM 4259 N N . HIS C 1 148 ? 16.945 -27.535 52.595 1.00 29.24 145 HIS C N 1
ATOM 4260 C CA . HIS C 1 148 ? 15.734 -27.818 51.849 1.00 22.99 145 HIS C CA 1
ATOM 4261 C C . HIS C 1 148 ? 15.497 -26.780 50.754 1.00 27.16 145 HIS C C 1
ATOM 4262 O O . HIS C 1 148 ? 15.257 -27.121 49.585 1.00 28.64 145 HIS C O 1
ATOM 4269 N N . LEU C 1 149 ? 15.566 -25.512 51.142 1.00 19.17 146 LEU C N 1
ATOM 4270 C CA . LEU C 1 149 ? 15.384 -24.408 50.195 1.00 26.99 146 LEU C CA 1
ATOM 4271 C C . LEU C 1 149 ? 16.372 -24.412 49.027 1.00 25.12 146 LEU C C 1
ATOM 4272 O O . LEU C 1 149 ? 15.980 -24.128 47.896 1.00 25.91 146 LEU C O 1
ATOM 4277 N N . ALA C 1 150 ? 17.637 -24.725 49.301 1.00 14.93 147 ALA C N 1
ATOM 4278 C CA . ALA C 1 150 ? 18.676 -24.684 48.271 1.00 26.69 147 ALA C CA 1
ATOM 4279 C C . ALA C 1 150 ? 18.390 -25.729 47.213 1.00 28.03 147 ALA C C 1
ATOM 4280 O O . ALA C 1 150 ? 18.628 -25.513 46.032 1.00 28.95 147 ALA C O 1
ATOM 4282 N N . SER C 1 151 ? 17.866 -26.862 47.658 1.00 22.17 148 SER C N 1
ATOM 4283 C CA . SER C 1 151 ? 17.583 -27.966 46.771 1.00 26.85 148 SER C CA 1
ATOM 4284 C C . SER C 1 151 ? 16.291 -27.725 45.989 1.00 37.60 148 SER C C 1
ATOM 4285 O O . SER C 1 151 ? 16.061 -28.378 44.971 1.00 37.88 148 SER C O 1
ATOM 4288 N N . GLU C 1 152 ? 15.454 -26.801 46.468 1.00 28.25 149 GLU C N 1
ATOM 4289 C CA . GLU C 1 152 ? 14.215 -26.446 45.778 1.00 27.87 149 GLU C CA 1
ATOM 4290 C C . GLU C 1 152 ? 14.507 -25.450 44.677 1.00 33.08 149 GLU C C 1
ATOM 4291 O O . GLU C 1 152 ? 13.938 -25.505 43.602 1.00 43.21 149 GLU C O 1
ATOM 4297 N N . PHE C 1 153 ? 15.393 -24.518 44.964 1.00 25.47 150 PHE C N 1
ATOM 4298 C CA . PHE C 1 153 ? 15.632 -23.432 44.042 1.00 27.75 150 PHE C CA 1
ATOM 4299 C C . PHE C 1 153 ? 16.771 -23.728 43.069 1.00 26.27 150 PHE C C 1
ATOM 4300 O O . PHE C 1 153 ? 16.818 -23.153 41.991 1.00 32.79 150 PHE C O 1
ATOM 4308 N N . PHE C 1 154 ? 17.678 -24.625 43.441 1.00 19.96 151 PHE C N 1
ATOM 4309 C CA . PHE C 1 154 ? 18.873 -24.835 42.639 1.00 24.52 151 PHE C CA 1
ATOM 4310 C C . PHE C 1 154 ? 19.106 -26.266 42.144 1.00 31.55 151 PHE C C 1
ATOM 4311 O O . PHE C 1 154 ? 18.833 -27.247 42.820 1.00 26.29 151 PHE C O 1
ATOM 4319 N N . ILE C 1 155 ? 19.651 -26.373 40.947 1.00 35.41 152 ILE C N 1
ATOM 4320 C CA . ILE C 1 155 ? 20.240 -27.626 40.549 1.00 32.16 152 ILE C CA 1
ATOM 4321 C C . ILE C 1 155 ? 21.598 -27.624 41.234 1.00 22.71 152 ILE C C 1
ATOM 4322 O O . ILE C 1 155 ? 22.430 -26.774 40.965 1.00 22.75 152 ILE C O 1
ATOM 4327 N N . LEU C 1 156 ? 21.782 -28.536 42.173 1.00 31.95 153 LEU C N 1
ATOM 4328 C CA . LEU C 1 156 ? 23.000 -28.590 42.978 1.00 33.98 153 LEU C CA 1
ATOM 4329 C C . LEU C 1 156 ? 23.832 -29.812 42.597 1.00 36.02 153 LEU C C 1
ATOM 4330 O O . LEU C 1 156 ? 23.322 -30.921 42.517 1.00 44.46 153 LEU C O 1
ATOM 4335 N N . GLU C 1 157 ? 25.115 -29.603 42.357 1.00 32.07 154 GLU C N 1
ATOM 4336 C CA . GLU C 1 157 ? 25.989 -30.672 41.901 1.00 37.04 154 GLU C CA 1
ATOM 4337 C C . GLU C 1 157 ? 27.311 -30.510 42.650 1.00 46.11 154 GLU C C 1
ATOM 4338 O O . GLU C 1 157 ? 27.651 -29.404 43.081 1.00 41.12 154 GLU C O 1
ATOM 4344 N N . GLU C 1 158 ? 28.046 -31.602 42.840 1.00 50.50 155 GLU C N 1
ATOM 4345 C CA . GLU C 1 158 ? 29.313 -31.514 43.559 1.00 52.24 155 GLU C CA 1
ATOM 4346 C C . GLU C 1 158 ? 30.477 -31.487 42.582 1.00 49.21 155 GLU C C 1
ATOM 4347 O O . GLU C 1 158 ? 30.661 -32.412 41.798 1.00 48.72 155 GLU C O 1
ATOM 4353 N N . ILE C 1 159 ? 31.264 -30.420 42.635 1.00 47.79 156 ILE C N 1
ATOM 4354 C CA . ILE C 1 159 ? 32.317 -30.212 41.654 1.00 53.28 156 ILE C CA 1
ATOM 4355 C C . ILE C 1 159 ? 33.667 -29.921 42.305 1.00 60.97 156 ILE C C 1
ATOM 4356 O O . ILE C 1 159 ? 33.733 -29.271 43.352 1.00 53.71 156 ILE C O 1
ATOM 4361 N N . LYS C 1 160 ? 34.740 -30.402 41.676 1.00 70.76 157 LYS C N 1
ATOM 4362 C CA . LYS C 1 160 ? 36.104 -30.047 42.079 1.00 72.85 157 LYS C CA 1
ATOM 4363 C C . LYS C 1 160 ? 36.773 -29.132 41.046 1.00 67.18 157 LYS C C 1
ATOM 4364 O O . LYS C 1 160 ? 37.376 -29.600 40.077 1.00 61.09 157 LYS C O 1
ATOM 4370 N N . LYS C 1 164 ? 37.287 -23.991 43.071 1.00 69.61 161 LYS C N 1
ATOM 4371 C CA . LYS C 1 164 ? 37.248 -24.171 44.526 1.00 74.94 161 LYS C CA 1
ATOM 4372 C C . LYS C 1 164 ? 36.448 -23.077 45.275 1.00 76.51 161 LYS C C 1
ATOM 4373 O O . LYS C 1 164 ? 36.944 -21.973 45.510 1.00 74.83 161 LYS C O 1
ATOM 4379 N N . LEU C 1 165 ? 35.208 -23.402 45.640 1.00 74.07 162 LEU C N 1
ATOM 4380 C CA . LEU C 1 165 ? 34.328 -22.488 46.377 1.00 65.90 162 LEU C CA 1
ATOM 4381 C C . LEU C 1 165 ? 34.838 -22.204 47.787 1.00 58.30 162 LEU C C 1
ATOM 4382 O O . LEU C 1 165 ? 35.196 -23.125 48.522 1.00 62.34 162 LEU C O 1
ATOM 4387 N N . SER C 1 166 ? 34.856 -20.929 48.169 1.00 50.09 163 SER C N 1
ATOM 4388 C CA . SER C 1 166 ? 35.303 -20.546 49.506 1.00 45.98 163 SER C CA 1
ATOM 4389 C C . SER C 1 166 ? 34.365 -19.553 50.177 1.00 40.07 163 SER C C 1
ATOM 4390 O O . SER C 1 166 ? 33.530 -18.923 49.518 1.00 42.08 163 SER C O 1
ATOM 4393 N N . SER C 1 167 ? 34.524 -19.415 51.492 1.00 42.24 164 SER C N 1
ATOM 4394 C CA . SER C 1 167 ? 33.799 -18.424 52.280 1.00 39.93 164 SER C CA 1
ATOM 4395 C C . SER C 1 167 ? 34.352 -17.042 51.994 1.00 36.45 164 SER C C 1
ATOM 4396 O O . SER C 1 167 ? 35.488 -16.916 51.556 1.00 37.76 164 SER C O 1
ATOM 4399 N N . ASP C 1 168 ? 33.555 -16.010 52.253 1.00 37.16 165 ASP C N 1
ATOM 4400 C CA . ASP C 1 168 ? 34.027 -14.632 52.124 1.00 38.67 165 ASP C CA 1
ATOM 4401 C C . ASP C 1 168 ? 35.422 -14.475 52.725 1.00 32.99 165 ASP C C 1
ATOM 4402 O O . ASP C 1 168 ? 35.655 -14.849 53.875 1.00 27.35 165 ASP C O 1
ATOM 4407 N N . TYR C 1 169 ? 36.343 -13.920 51.944 1.00 27.37 166 TYR C N 1
ATOM 4408 C CA . TYR C 1 169 ? 37.609 -13.407 52.480 1.00 32.67 166 TYR C CA 1
ATOM 4409 C C . TYR C 1 169 ? 38.671 -14.469 52.699 1.00 26.01 166 TYR C C 1
ATOM 4410 O O . TYR C 1 169 ? 39.852 -14.163 52.719 1.00 29.11 166 TYR C O 1
ATOM 4419 N N . GLU C 1 170 ? 38.238 -15.709 52.855 1.00 18.99 167 GLU C N 1
ATOM 4420 C CA . GLU C 1 170 ? 39.107 -16.771 53.284 1.00 19.26 167 GLU C CA 1
ATOM 4421 C C . GLU C 1 170 ? 40.251 -17.111 52.306 1.00 36.06 167 GLU C C 1
ATOM 4422 O O . GLU C 1 170 ? 41.408 -17.236 52.727 1.00 34.47 167 GLU C O 1
ATOM 4428 N N . ALA C 1 171 ? 39.921 -17.270 51.022 1.00 25.44 168 ALA C N 1
ATOM 4429 C CA . ALA C 1 171 ? 40.906 -17.610 49.998 1.00 27.70 168 ALA C CA 1
ATOM 4430 C C . ALA C 1 171 ? 42.100 -16.672 50.052 1.00 33.14 168 ALA C C 1
ATOM 4431 O O . ALA C 1 171 ? 43.269 -17.106 50.048 1.00 32.94 168 ALA C O 1
ATOM 4433 N N . GLU C 1 172 ? 41.802 -15.382 50.115 1.00 26.06 169 GLU C N 1
ATOM 4434 C CA . GLU C 1 172 ? 42.861 -14.394 50.150 1.00 28.47 169 GLU C CA 1
ATOM 4435 C C . GLU C 1 172 ? 43.629 -14.441 51.473 1.00 36.28 169 GLU C C 1
ATOM 4436 O O . GLU C 1 172 ? 44.864 -14.400 51.476 1.00 35.95 169 GLU C O 1
ATOM 4442 N N . ILE C 1 173 ? 42.909 -14.557 52.587 1.00 28.43 170 ILE C N 1
ATOM 4443 C CA . ILE C 1 173 ? 43.568 -14.606 53.882 1.00 32.90 170 ILE C CA 1
ATOM 4444 C C . ILE C 1 173 ? 44.493 -15.818 53.957 1.00 29.80 170 ILE C C 1
ATOM 4445 O O . ILE C 1 173 ? 45.619 -15.723 54.419 1.00 33.35 170 ILE C O 1
ATOM 4450 N N . ARG C 1 174 ? 44.017 -16.958 53.483 1.00 21.31 171 ARG C N 1
ATOM 4451 C CA . ARG C 1 174 ? 44.838 -18.153 53.471 1.00 27.39 171 ARG C CA 1
ATOM 4452 C C . ARG C 1 174 ? 46.065 -17.940 52.595 1.00 33.43 171 ARG C C 1
ATOM 4453 O O . ARG C 1 174 ? 47.146 -18.476 52.858 1.00 34.45 171 ARG C O 1
ATOM 4461 N N . HIS C 1 175 ? 45.895 -17.168 51.535 1.00 30.50 172 HIS C N 1
ATOM 4462 C CA . HIS C 1 175 ? 47.000 -16.954 50.633 1.00 26.85 172 HIS C CA 1
ATOM 4463 C C . HIS C 1 175 ? 48.130 -16.156 51.318 1.00 31.27 172 HIS C C 1
ATOM 4464 O O . HIS C 1 175 ? 49.327 -16.414 51.109 1.00 26.18 172 HIS C O 1
ATOM 4471 N N . ILE C 1 176 ? 47.748 -15.200 52.154 1.00 26.70 173 ILE C N 1
ATOM 4472 C CA . ILE C 1 176 ? 48.734 -14.390 52.845 1.00 35.06 173 ILE C CA 1
ATOM 4473 C C . ILE C 1 176 ? 49.457 -15.211 53.919 1.00 35.87 173 ILE C C 1
ATOM 4474 O O . ILE C 1 176 ? 50.693 -15.181 54.019 1.00 33.62 173 ILE C O 1
ATOM 4479 N N . LEU C 1 177 ? 48.679 -15.962 54.693 1.00 33.77 174 LEU C N 1
ATOM 4480 C CA . LEU C 1 177 ? 49.218 -16.916 55.663 1.00 38.28 174 LEU C CA 1
ATOM 4481 C C . LEU C 1 177 ? 50.286 -17.808 55.042 1.00 37.95 174 LEU C C 1
ATOM 4482 O O . LEU C 1 177 ? 51.388 -17.971 55.571 1.00 41.57 174 LEU C O 1
ATOM 4487 N N . LYS C 1 178 ? 49.937 -18.370 53.901 1.00 36.68 175 LYS C N 1
ATOM 4488 C CA . LYS C 1 178 ? 50.818 -19.239 53.166 1.00 44.23 175 LYS C CA 1
ATOM 4489 C C . LYS C 1 178 ? 52.114 -18.500 52.849 1.00 41.82 175 LYS C C 1
ATOM 4490 O O . LYS C 1 178 ? 53.205 -19.006 53.113 1.00 38.30 175 LYS C O 1
ATOM 4496 N N . GLU C 1 179 ? 51.990 -17.297 52.298 1.00 45.95 176 GLU C N 1
ATOM 4497 C CA . GLU C 1 179 ? 53.165 -16.493 51.968 1.00 50.29 176 GLU C CA 1
ATOM 4498 C C . GLU C 1 179 ? 54.079 -16.364 53.179 1.00 54.55 176 GLU C C 1
ATOM 4499 O O . GLU C 1 179 ? 55.298 -16.451 53.056 1.00 60.84 176 GLU C O 1
ATOM 4505 N N . ARG C 1 180 ? 53.475 -16.181 54.348 1.00 48.09 177 ARG C N 1
ATOM 4506 C CA . ARG C 1 180 ? 54.221 -16.044 55.590 1.00 43.40 177 ARG C CA 1
ATOM 4507 C C . ARG C 1 180 ? 54.813 -17.368 56.072 1.00 44.39 177 ARG C C 1
ATOM 4508 O O . ARG C 1 180 ? 55.494 -17.419 57.099 1.00 42.46 177 ARG C O 1
ATOM 4516 N N . GLY C 1 181 ? 54.544 -18.441 55.340 1.00 43.49 178 GLY C N 1
ATOM 4517 C CA . GLY C 1 181 ? 55.032 -19.746 55.732 1.00 44.31 178 GLY C CA 1
ATOM 4518 C C . GLY C 1 181 ? 54.162 -20.422 56.776 1.00 45.99 178 GLY C C 1
ATOM 4519 O O . GLY C 1 181 ? 54.509 -21.479 57.306 1.00 47.19 178 GLY C O 1
ATOM 4520 N N . GLU C 1 182 ? 53.023 -19.813 57.080 1.00 42.28 179 GLU C N 1
ATOM 4521 C CA . GLU C 1 182 ? 52.046 -20.468 57.933 1.00 43.57 179 GLU C CA 1
ATOM 4522 C C . GLU C 1 182 ? 51.272 -21.497 57.122 1.00 45.33 179 GLU C C 1
ATOM 4523 O O . GLU C 1 182 ? 51.396 -21.560 55.900 1.00 45.67 179 GLU C O 1
ATOM 4529 N N . SER C 1 183 ? 50.486 -22.313 57.806 1.00 45.72 180 SER C N 1
ATOM 4530 C CA . SER C 1 183 ? 49.704 -23.337 57.131 1.00 50.17 180 SER C CA 1
ATOM 4531 C C . SER C 1 183 ? 48.220 -23.237 57.489 1.00 48.33 180 SER C C 1
ATOM 4532 O O . SER C 1 183 ? 47.768 -23.832 58.461 1.00 49.93 180 SER C O 1
ATOM 4535 N N . PRO C 1 184 ? 47.461 -22.491 56.676 1.00 45.14 181 PRO C N 1
ATOM 4536 C CA . PRO C 1 184 ? 46.045 -22.129 56.863 1.00 36.41 181 PRO C CA 1
ATOM 4537 C C . PRO C 1 184 ? 45.191 -23.337 57.225 1.00 42.43 181 PRO C C 1
ATOM 4538 O O . PRO C 1 184 ? 44.173 -23.251 57.942 1.00 43.81 181 PRO C O 1
ATOM 4542 N N . GLU C 1 185 ? 45.617 -24.462 56.667 1.00 37.62 182 GLU C N 1
ATOM 4543 C CA . GLU C 1 185 ? 45.048 -25.774 56.896 1.00 46.06 182 GLU C CA 1
ATOM 4544 C C . GLU C 1 185 ? 44.752 -25.969 58.384 1.00 40.22 182 GLU C C 1
ATOM 4545 O O . GLU C 1 185 ? 43.757 -26.586 58.758 1.00 38.32 182 GLU C O 1
ATOM 4551 N N . LYS C 1 186 ? 45.620 -25.413 59.225 1.00 38.60 183 LYS C N 1
ATOM 4552 C CA . LYS C 1 186 ? 45.535 -25.564 60.674 1.00 44.51 183 LYS C CA 1
ATOM 4553 C C . LYS C 1 186 ? 44.382 -24.816 61.319 1.00 42.39 183 LYS C C 1
ATOM 4554 O O . LYS C 1 186 ? 43.989 -25.145 62.432 1.00 45.58 183 LYS C O 1
ATOM 4560 N N . TYR C 1 187 ? 43.853 -23.808 60.633 1.00 39.88 184 TYR C N 1
ATOM 4561 C CA . TYR C 1 187 ? 42.813 -22.965 61.204 1.00 34.83 184 TYR C CA 1
ATOM 4562 C C . TYR C 1 187 ? 41.509 -22.986 60.425 1.00 36.99 184 TYR C C 1
ATOM 4563 O O . TYR C 1 187 ? 40.473 -22.571 60.940 1.00 32.44 184 TYR C O 1
ATOM 4572 N N . PHE C 1 188 ? 41.560 -23.438 59.176 1.00 38.63 185 PHE C N 1
ATOM 4573 C CA . PHE C 1 188 ? 40.362 -23.439 58.342 1.00 31.42 185 PHE C CA 1
ATOM 4574 C C . PHE C 1 188 ? 39.991 -24.843 57.936 1.00 34.96 185 PHE C C 1
ATOM 4575 O O . PHE C 1 188 ? 40.833 -25.741 57.960 1.00 43.17 185 PHE C O 1
ATOM 4583 N N . PRO C 1 189 ? 38.719 -25.045 57.566 1.00 46.69 186 PRO C N 1
ATOM 4584 C CA . PRO C 1 189 ? 38.321 -26.274 56.877 1.00 53.50 186 PRO C CA 1
ATOM 4585 C C . PRO C 1 189 ? 38.309 -26.020 55.373 1.00 60.48 186 PRO C C 1
ATOM 4586 O O . PRO C 1 189 ? 38.531 -24.888 54.928 1.00 67.00 186 PRO C O 1
ATOM 4590 N N . GLU C 1 190 ? 38.064 -27.064 54.596 1.00 55.44 187 GLU C N 1
ATOM 4591 C CA . GLU C 1 190 ? 37.748 -26.880 53.192 1.00 55.21 187 GLU C CA 1
ATOM 4592 C C . GLU C 1 190 ? 36.249 -26.621 53.108 1.00 51.57 187 GLU C C 1
ATOM 4593 O O . GLU C 1 190 ? 35.481 -27.145 53.918 1.00 45.83 187 GLU C O 1
ATOM 4599 N N . HIS C 1 191 ? 35.828 -25.793 52.161 1.00 54.98 188 HIS C N 1
ATOM 4600 C CA . HIS C 1 191 ? 34.405 -25.539 51.986 1.00 62.14 188 HIS C CA 1
ATOM 4601 C C . HIS C 1 191 ? 33.767 -26.788 51.364 1.00 69.04 188 HIS C C 1
ATOM 4602 O O . HIS C 1 191 ? 34.435 -27.559 50.666 1.00 67.23 188 HIS C O 1
ATOM 4609 N N . LYS C 1 192 ? 32.478 -26.988 51.623 1.00 67.72 189 LYS C N 1
ATOM 4610 C CA . LYS C 1 192 ? 31.824 -28.259 51.312 1.00 64.95 189 LYS C CA 1
ATOM 4611 C C . LYS C 1 192 ? 31.634 -28.591 49.819 1.00 63.71 189 LYS C C 1
ATOM 4612 O O . LYS C 1 192 ? 31.235 -29.711 49.485 1.00 74.72 189 LYS C O 1
ATOM 4618 N N . GLN C 1 193 ? 31.888 -27.635 48.928 1.00 47.38 190 GLN C N 1
ATOM 4619 C CA . GLN C 1 193 ? 32.134 -27.988 47.528 1.00 44.73 190 GLN C CA 1
ATOM 4620 C C . GLN C 1 193 ? 30.895 -28.312 46.668 1.00 47.85 190 GLN C C 1
ATOM 4621 O O . GLN C 1 193 ? 31.001 -28.717 45.505 1.00 44.21 190 GLN C O 1
ATOM 4627 N N . THR C 1 194 ? 29.718 -28.123 47.240 1.00 52.03 191 THR C N 1
ATOM 4628 C CA . THR C 1 194 ? 28.481 -28.360 46.523 1.00 43.99 191 THR C CA 1
ATOM 4629 C C . THR C 1 194 ? 28.070 -27.089 45.796 1.00 39.23 191 THR C C 1
ATOM 4630 O O . THR C 1 194 ? 27.744 -26.095 46.434 1.00 43.39 191 THR C O 1
ATOM 4634 N N . ARG C 1 195 ? 28.082 -27.131 44.464 1.00 29.91 192 ARG C N 1
ATOM 4635 C CA . ARG C 1 195 ? 27.905 -25.928 43.639 1.00 25.38 192 ARG C CA 1
ATOM 4636 C C . ARG C 1 195 ? 26.487 -25.667 43.077 1.00 21.76 192 ARG C C 1
ATOM 4637 O O . ARG C 1 195 ? 25.776 -26.580 42.612 1.00 15.62 192 ARG C O 1
ATOM 4645 N N . VAL C 1 196 ? 26.070 -24.410 43.135 1.00 17.72 193 VAL C N 1
ATOM 4646 C CA . VAL C 1 196 ? 24.859 -24.046 42.435 1.00 28.34 193 VAL C CA 1
ATOM 4647 C C . VAL C 1 196 ? 25.223 -24.137 40.977 1.00 30.36 193 VAL C C 1
ATOM 4648 O O . VAL C 1 196 ? 26.057 -23.397 40.466 1.00 35.97 193 VAL C O 1
ATOM 4652 N N . VAL C 1 197 ? 24.586 -25.085 40.326 1.00 27.19 194 VAL C N 1
ATOM 4653 C CA . VAL C 1 197 ? 24.919 -25.443 38.985 1.00 36.14 194 VAL C CA 1
ATOM 4654 C C . VAL C 1 197 ? 23.786 -24.958 38.076 1.00 43.13 194 VAL C C 1
ATOM 4655 O O . VAL C 1 197 ? 23.923 -24.908 36.854 1.00 38.03 194 VAL C O 1
ATOM 4659 N N . GLY C 1 198 ? 22.677 -24.550 38.690 1.00 40.40 195 GLY C N 1
ATOM 4660 C CA . GLY C 1 198 ? 21.633 -23.879 37.944 1.00 38.61 195 GLY C CA 1
ATOM 4661 C C . GLY C 1 198 ? 20.404 -23.532 38.750 1.00 38.77 195 GLY C C 1
ATOM 4662 O O . GLY C 1 198 ? 20.286 -23.902 39.911 1.00 46.52 195 GLY C O 1
ATOM 4663 N N . LEU C 1 199 ? 19.487 -22.811 38.118 1.00 37.08 196 LEU C N 1
ATOM 4664 C CA . LEU C 1 199 ? 18.169 -22.554 38.683 1.00 40.95 196 LEU C CA 1
ATOM 4665 C C . LEU C 1 199 ? 17.213 -23.663 38.275 1.00 50.87 196 LEU C C 1
ATOM 4666 O O . LEU C 1 199 ? 17.060 -23.945 37.085 1.00 58.29 196 LEU C O 1
ATOM 4671 N N . LYS C 1 200 ? 16.576 -24.309 39.245 1.00 44.39 197 LYS C N 1
ATOM 4672 C CA . LYS C 1 200 ? 15.548 -25.277 38.894 1.00 47.30 197 LYS C CA 1
ATOM 4673 C C . LYS C 1 200 ? 14.459 -24.552 38.117 1.00 58.35 197 LYS C C 1
ATOM 4674 O O . LYS C 1 200 ? 14.289 -24.763 36.911 1.00 72.10 197 LYS C O 1
ATOM 4680 N N . LYS C 1 201 ? 13.736 -23.682 38.807 1.00 49.56 198 LYS C N 1
ATOM 4681 C CA . LYS C 1 201 ? 12.742 -22.850 38.161 1.00 63.20 198 LYS C CA 1
ATOM 4682 C C . LYS C 1 201 ? 13.326 -21.454 38.187 1.00 76.62 198 LYS C C 1
ATOM 4683 O O . LYS C 1 201 ? 14.345 -21.224 38.836 1.00 76.78 198 LYS C O 1
ATOM 4689 N N . GLU C 1 202 ? 12.698 -20.520 37.485 1.00 86.86 199 GLU C N 1
ATOM 4690 C CA . GLU C 1 202 ? 13.214 -19.160 37.460 1.00 95.03 199 GLU C CA 1
ATOM 4691 C C . GLU C 1 202 ? 12.674 -18.335 38.623 1.00 89.33 199 GLU C C 1
ATOM 4692 O O . GLU C 1 202 ? 11.470 -18.342 38.908 1.00 83.38 199 GLU C O 1
ATOM 4698 N N . ILE C 1 203 ? 13.596 -17.639 39.285 1.00 86.80 200 ILE C N 1
ATOM 4699 C CA . ILE C 1 203 ? 13.308 -16.764 40.420 1.00 80.80 200 ILE C CA 1
ATOM 4700 C C . ILE C 1 203 ? 12.150 -15.811 40.131 1.00 73.94 200 ILE C C 1
ATOM 4701 O O . ILE C 1 203 ? 11.441 -15.381 41.043 1.00 69.76 200 ILE C O 1
ATOM 4714 N N . ASP D 1 8 ? 4.619 -28.109 54.054 1.00 35.59 5 ASP D N 1
ATOM 4715 C CA . ASP D 1 8 ? 3.639 -27.474 54.950 1.00 42.08 5 ASP D CA 1
ATOM 4716 C C . ASP D 1 8 ? 4.401 -26.821 56.104 1.00 35.22 5 ASP D C 1
ATOM 4717 O O . ASP D 1 8 ? 5.386 -27.371 56.614 1.00 39.62 5 ASP D O 1
ATOM 4722 N N . VAL D 1 9 ? 3.953 -25.648 56.519 1.00 17.60 6 VAL D N 1
ATOM 4723 C CA . VAL D 1 9 ? 4.594 -24.987 57.639 1.00 24.74 6 VAL D CA 1
ATOM 4724 C C . VAL D 1 9 ? 3.523 -24.428 58.555 1.00 28.75 6 VAL D C 1
ATOM 4725 O O . VAL D 1 9 ? 2.533 -23.883 58.093 1.00 20.18 6 VAL D O 1
ATOM 4729 N N . HIS D 1 10 ? 3.707 -24.618 59.856 1.00 32.04 7 HIS D N 1
ATOM 4730 C CA . HIS D 1 10 ? 2.712 -24.181 60.824 1.00 25.54 7 HIS D CA 1
ATOM 4731 C C . HIS D 1 10 ? 3.187 -22.941 61.545 1.00 23.22 7 HIS D C 1
ATOM 4732 O O . HIS D 1 10 ? 4.194 -22.965 62.257 1.00 25.24 7 HIS D O 1
ATOM 4739 N N . VAL D 1 11 ? 2.442 -21.861 61.326 1.00 21.21 8 VAL D N 1
ATOM 4740 C CA . VAL D 1 11 ? 2.892 -20.523 61.624 1.00 17.89 8 VAL D CA 1
ATOM 4741 C C . VAL D 1 11 ? 2.043 -19.885 62.704 1.00 28.10 8 VAL D C 1
ATOM 4742 O O . VAL D 1 11 ? 0.837 -19.731 62.524 1.00 29.73 8 VAL D O 1
ATOM 4746 N N . LEU D 1 12 ? 2.675 -19.501 63.816 1.00 33.00 9 LEU D N 1
ATOM 4747 C CA . LEU D 1 12 ? 1.966 -18.811 64.890 1.00 26.24 9 LEU D CA 1
ATOM 4748 C C . LEU D 1 12 ? 1.555 -17.458 64.372 1.00 29.86 9 LEU D C 1
ATOM 4749 O O . LEU D 1 12 ? 2.382 -16.698 63.888 1.00 41.56 9 LEU D O 1
ATOM 4754 N N . PHE D 1 13 ? 0.267 -17.162 64.449 1.00 32.03 10 PHE D N 1
ATOM 4755 C CA . PHE D 1 13 ? -0.272 -16.039 63.690 1.00 29.96 10 PHE D CA 1
ATOM 4756 C C . PHE D 1 13 ? -1.100 -15.118 64.572 1.00 34.35 10 PHE D C 1
ATOM 4757 O O . PHE D 1 13 ? -1.985 -15.562 65.303 1.00 39.79 10 PHE D O 1
ATOM 4765 N N . SER D 1 14 ? -0.803 -13.829 64.518 1.00 36.09 11 SER D N 1
ATOM 4766 C CA . SER D 1 14 ? -1.487 -12.880 65.378 1.00 36.71 11 SER D CA 1
ATOM 4767 C C . SER D 1 14 ? -2.504 -12.076 64.609 1.00 36.08 11 SER D C 1
ATOM 4768 O O . SER D 1 14 ? -3.414 -11.513 65.207 1.00 38.22 11 SER D O 1
ATOM 4771 N N . GLY D 1 15 ? -2.318 -11.979 63.293 1.00 40.53 12 GLY D N 1
ATOM 4772 C CA . GLY D 1 15 ? -3.160 -11.122 62.463 1.00 44.61 12 GLY D CA 1
ATOM 4773 C C . GLY D 1 15 ? -2.524 -9.777 62.137 1.00 42.57 12 GLY D C 1
ATOM 4774 O O . GLY D 1 15 ? -2.915 -9.109 61.180 1.00 35.74 12 GLY D O 1
ATOM 4775 N N . GLY D 1 16 ? -1.533 -9.379 62.936 1.00 42.19 13 GLY D N 1
ATOM 4776 C CA . GLY D 1 16 ? -0.789 -8.154 62.692 1.00 30.35 13 GLY D CA 1
ATOM 4777 C C . GLY D 1 16 ? -0.079 -8.174 61.344 1.00 32.96 13 GLY D C 1
ATOM 4778 O O . GLY D 1 16 ? 0.072 -9.233 60.725 1.00 32.18 13 GLY D O 1
ATOM 4779 N N . LYS D 1 17 ? 0.372 -7.007 60.892 1.00 24.10 14 LYS D N 1
ATOM 4780 C CA . LYS D 1 17 ? 0.986 -6.895 59.572 1.00 36.29 14 LYS D CA 1
ATOM 4781 C C . LYS D 1 17 ? 2.350 -7.572 59.487 1.00 37.96 14 LYS D C 1
ATOM 4782 O O . LYS D 1 17 ? 2.697 -8.122 58.455 1.00 39.32 14 LYS D O 1
ATOM 4788 N N . ASP D 1 18 ? 3.122 -7.528 60.566 1.00 35.94 15 ASP D N 1
ATOM 4789 C CA . ASP D 1 18 ? 4.386 -8.237 60.584 1.00 34.01 15 ASP D CA 1
ATOM 4790 C C . ASP D 1 18 ? 4.104 -9.731 60.645 1.00 38.58 15 ASP D C 1
ATOM 4791 O O . ASP D 1 18 ? 4.788 -10.539 60.011 1.00 29.63 15 ASP D O 1
ATOM 4796 N N . SER D 1 19 ? 3.084 -10.100 61.410 1.00 37.85 16 SER D N 1
ATOM 4797 C CA . SER D 1 19 ? 2.672 -11.491 61.446 1.00 30.53 16 SER D CA 1
ATOM 4798 C C . SER D 1 19 ? 2.231 -11.976 60.055 1.00 35.53 16 SER D C 1
ATOM 4799 O O . SER D 1 19 ? 2.498 -13.120 59.684 1.00 41.15 16 SER D O 1
ATOM 4802 N N . SER D 1 20 ? 1.562 -11.111 59.289 1.00 28.58 17 SER D N 1
ATOM 4803 C CA . SER D 1 20 ? 1.159 -11.446 57.924 1.00 34.17 17 SER D CA 1
ATOM 4804 C C . SER D 1 20 ? 2.366 -11.473 57.003 1.00 30.94 17 SER D C 1
ATOM 4805 O O . SER D 1 20 ? 2.477 -12.335 56.147 1.00 38.72 17 SER D O 1
ATOM 4808 N N . LEU D 1 21 ? 3.274 -10.527 57.189 1.00 23.34 18 LEU D N 1
ATOM 4809 C CA . LEU D 1 21 ? 4.526 -10.516 56.446 1.00 25.95 18 LEU D CA 1
ATOM 4810 C C . LEU D 1 21 ? 5.232 -11.866 56.507 1.00 28.83 18 LEU D C 1
ATOM 4811 O O . LEU D 1 21 ? 5.672 -12.402 55.482 1.00 27.54 18 LEU D O 1
ATOM 4816 N N . SER D 1 22 ? 5.348 -12.406 57.715 1.00 17.88 19 SER D N 1
ATOM 4817 C CA . SER D 1 22 ? 6.040 -13.674 57.899 1.00 30.31 19 SER D CA 1
ATOM 4818 C C . SER D 1 22 ? 5.397 -14.835 57.099 1.00 31.97 19 SER D C 1
ATOM 4819 O O . SER D 1 22 ? 6.100 -15.599 56.439 1.00 34.16 19 SER D O 1
ATOM 4822 N N . ALA D 1 23 ? 4.073 -14.966 57.154 1.00 31.58 20 ALA D N 1
ATOM 4823 C CA . ALA D 1 23 ? 3.381 -15.995 56.365 1.00 30.06 20 ALA D CA 1
ATOM 4824 C C . ALA D 1 23 ? 3.563 -15.802 54.853 1.00 25.39 20 ALA D C 1
ATOM 4825 O O . ALA D 1 23 ? 3.878 -16.747 54.135 1.00 24.96 20 ALA D O 1
ATOM 4827 N N . VAL D 1 24 ? 3.360 -14.574 54.390 1.00 14.03 21 VAL D N 1
ATOM 4828 C CA . VAL D 1 24 ? 3.491 -14.245 52.988 1.00 23.31 21 VAL D CA 1
ATOM 4829 C C . VAL D 1 24 ? 4.892 -14.582 52.489 1.00 33.58 21 VAL D C 1
ATOM 4830 O O . VAL D 1 24 ? 5.047 -15.186 51.422 1.00 40.55 21 VAL D O 1
ATOM 4834 N N . ILE D 1 25 ? 5.907 -14.197 53.259 1.00 29.70 22 ILE D N 1
ATOM 4835 C CA . ILE D 1 25 ? 7.287 -14.563 52.939 1.00 24.80 22 ILE D CA 1
ATOM 4836 C C . ILE D 1 25 ? 7.421 -16.080 52.792 1.00 27.12 22 ILE D C 1
ATOM 4837 O O . ILE D 1 25 ? 7.991 -16.594 51.814 1.00 23.50 22 ILE D O 1
ATOM 4842 N N . LEU D 1 26 ? 6.898 -16.803 53.775 1.00 23.94 23 LEU D N 1
ATOM 4843 C CA . LEU D 1 26 ? 6.981 -18.249 53.729 1.00 20.85 23 LEU D CA 1
ATOM 4844 C C . LEU D 1 26 ? 6.315 -18.765 52.443 1.00 25.33 23 LEU D C 1
ATOM 4845 O O . LEU D 1 26 ? 6.896 -19.569 51.710 1.00 30.42 23 LEU D O 1
ATOM 4850 N N . LYS D 1 27 ? 5.111 -18.263 52.162 1.00 17.22 24 LYS D N 1
ATOM 4851 C CA . LYS D 1 27 ? 4.410 -18.576 50.931 1.00 24.75 24 LYS D CA 1
ATOM 4852 C C . LYS D 1 27 ? 5.266 -18.285 49.682 1.00 27.29 24 LYS D C 1
ATOM 4853 O O . LYS D 1 27 ? 5.331 -19.091 48.760 1.00 25.81 24 LYS D O 1
ATOM 4859 N N . LYS D 1 28 ? 5.928 -17.133 49.669 1.00 28.75 25 LYS D N 1
ATOM 4860 C CA . LYS D 1 28 ? 6.854 -16.791 48.591 1.00 37.73 25 LYS D CA 1
ATOM 4861 C C . LYS D 1 28 ? 8.120 -17.660 48.509 1.00 38.26 25 LYS D C 1
ATOM 4862 O O . LYS D 1 28 ? 8.772 -17.692 47.468 1.00 36.80 25 LYS D O 1
ATOM 4868 N N . LEU D 1 29 ? 8.462 -18.368 49.585 1.00 34.28 26 LEU D N 1
ATOM 4869 C CA . LEU D 1 29 ? 9.606 -19.286 49.545 1.00 33.89 26 LEU D CA 1
ATOM 4870 C C . LEU D 1 29 ? 9.179 -20.715 49.206 1.00 37.40 26 LEU D C 1
ATOM 4871 O O . LEU D 1 29 ? 9.994 -21.638 49.219 1.00 37.43 26 LEU D O 1
ATOM 4876 N N . GLY D 1 30 ? 7.893 -20.890 48.915 1.00 28.45 27 GLY D N 1
ATOM 4877 C CA . GLY D 1 30 ? 7.385 -22.173 48.462 1.00 24.02 27 GLY D CA 1
ATOM 4878 C C . GLY D 1 30 ? 6.789 -23.065 49.542 1.00 26.98 27 GLY D C 1
ATOM 4879 O O . GLY D 1 30 ? 6.552 -24.245 49.301 1.00 22.85 27 GLY D O 1
ATOM 4880 N N . TYR D 1 31 ? 6.579 -22.521 50.740 1.00 29.45 28 TYR D N 1
ATOM 4881 C CA . TYR D 1 31 ? 5.866 -23.246 51.794 1.00 35.64 28 TYR D CA 1
ATOM 4882 C C . TYR D 1 31 ? 4.336 -23.126 51.661 1.00 42.78 28 TYR D C 1
ATOM 4883 O O . TYR D 1 31 ? 3.815 -22.262 50.959 1.00 44.08 28 TYR D O 1
ATOM 4892 N N . ASN D 1 32 ? 3.620 -24.007 52.339 1.00 41.34 29 ASN D N 1
ATOM 4893 C CA . ASN D 1 32 ? 2.180 -23.877 52.443 1.00 38.41 29 ASN D CA 1
ATOM 4894 C C . ASN D 1 32 ? 1.852 -23.571 53.905 1.00 36.23 29 ASN D C 1
ATOM 4895 O O . ASN D 1 32 ? 1.861 -24.478 54.742 1.00 35.36 29 ASN D O 1
ATOM 4900 N N . PRO D 1 33 ? 1.622 -22.280 54.221 1.00 26.41 30 PRO D N 1
ATOM 4901 C CA . PRO D 1 33 ? 1.386 -21.771 55.581 1.00 24.84 30 PRO D CA 1
ATOM 4902 C C . PRO D 1 33 ? 0.035 -22.204 56.191 1.00 30.56 30 PRO D C 1
ATOM 4903 O O . PRO D 1 33 ? -1.024 -21.951 55.634 1.00 42.04 30 PRO D O 1
ATOM 4907 N N . HIS D 1 34 ? 0.097 -22.865 57.338 1.00 24.59 31 HIS D N 1
ATOM 4908 C CA . HIS D 1 34 ? -1.080 -23.218 58.105 1.00 29.30 31 HIS D CA 1
ATOM 4909 C C . HIS D 1 34 ? -1.053 -22.359 59.363 1.00 28.89 31 HIS D C 1
ATOM 4910 O O . HIS D 1 34 ? -0.244 -22.569 60.269 1.00 30.09 31 HIS D O 1
ATOM 4917 N N . LEU D 1 35 ? -1.929 -21.365 59.387 1.00 28.62 32 LEU D N 1
ATOM 4918 C CA . LEU D 1 35 ? -1.869 -20.303 60.372 1.00 27.85 32 LEU D CA 1
ATOM 4919 C C . LEU D 1 35 ? -2.511 -20.789 61.654 1.00 34.05 32 LEU D C 1
ATOM 4920 O O . LEU D 1 35 ? -3.558 -21.441 61.629 1.00 32.89 32 LEU D O 1
ATOM 4925 N N . ILE D 1 36 ? -1.858 -20.486 62.769 1.00 29.22 33 ILE D N 1
ATOM 4926 C CA . ILE D 1 36 ? -2.293 -20.964 64.064 1.00 34.76 33 ILE D CA 1
ATOM 4927 C C . ILE D 1 36 ? -2.324 -19.832 65.074 1.00 39.24 33 ILE D C 1
ATOM 4928 O O . ILE D 1 36 ? -1.357 -19.096 65.228 1.00 42.87 33 ILE D O 1
ATOM 4933 N N . THR D 1 37 ? -3.452 -19.698 65.756 1.00 37.73 34 THR D N 1
ATOM 4934 C CA . THR D 1 37 ? -3.561 -18.755 66.853 1.00 33.14 34 THR D CA 1
ATOM 4935 C C . THR D 1 37 ? -3.903 -19.511 68.125 1.00 33.18 34 THR D C 1
ATOM 4936 O O . THR D 1 37 ? -4.713 -20.433 68.124 1.00 34.19 34 THR D O 1
ATOM 4940 N N . ILE D 1 38 ? -3.257 -19.130 69.211 1.00 30.40 35 ILE D N 1
ATOM 4941 C CA . ILE D 1 38 ? -3.481 -19.798 70.468 1.00 33.09 35 ILE D CA 1
ATOM 4942 C C . ILE D 1 38 ? -4.548 -19.080 71.275 1.00 36.94 35 ILE D C 1
ATOM 4943 O O . ILE D 1 38 ? -4.497 -17.867 71.438 1.00 37.89 35 ILE D O 1
ATOM 4948 N N . ASN D 1 39 ? -5.516 -19.842 71.770 1.00 36.01 36 ASN D N 1
ATOM 4949 C CA . ASN D 1 39 ? -6.521 -19.326 72.689 1.00 34.36 36 ASN D CA 1
ATOM 4950 C C . ASN D 1 39 ? -6.420 -20.100 73.992 1.00 38.36 36 ASN D C 1
ATOM 4951 O O . ASN D 1 39 ? -6.100 -21.296 74.002 1.00 40.64 36 ASN D O 1
ATOM 4956 N N . PHE D 1 40 ? -6.703 -19.433 75.099 1.00 32.57 37 PHE D N 1
ATOM 4957 C CA . PHE D 1 40 ? -6.608 -20.106 76.383 1.00 39.08 37 PHE D CA 1
ATOM 4958 C C . PHE D 1 40 ? -7.977 -20.296 77.047 1.00 50.10 37 PHE D C 1
ATOM 4959 O O . PHE D 1 40 ? -8.068 -20.740 78.195 1.00 56.60 37 PHE D O 1
ATOM 4967 N N . GLY D 1 41 ? -9.039 -19.994 76.306 1.00 48.34 38 GLY D N 1
ATOM 4968 C CA . GLY D 1 41 ? -10.389 -20.123 76.827 1.00 55.32 38 GLY D CA 1
ATOM 4969 C C . GLY D 1 41 ? -10.754 -19.037 77.826 1.00 60.54 38 GLY D C 1
ATOM 4970 O O . GLY D 1 41 ? -11.430 -19.295 78.826 1.00 62.54 38 GLY D O 1
ATOM 4971 N N . VAL D 1 42 ? -10.301 -17.816 77.553 1.00 59.46 39 VAL D N 1
ATOM 4972 C CA . VAL D 1 42 ? -10.581 -16.668 78.412 1.00 50.35 39 VAL D CA 1
ATOM 4973 C C . VAL D 1 42 ? -11.471 -15.665 77.684 1.00 44.30 39 VAL D C 1
ATOM 4974 O O . VAL D 1 42 ? -12.515 -15.250 78.200 1.00 43.54 39 VAL D O 1
ATOM 4978 N N . ILE D 1 43 ? -11.038 -15.276 76.488 1.00 32.86 40 ILE D N 1
ATOM 4979 C CA . ILE D 1 43 ? -11.788 -14.370 75.629 1.00 43.82 40 ILE D CA 1
ATOM 4980 C C . ILE D 1 43 ? -11.413 -14.682 74.195 1.00 47.10 40 ILE D C 1
ATOM 4981 O O . ILE D 1 43 ? -10.293 -15.104 73.932 1.00 48.84 40 ILE D O 1
ATOM 4986 N N . PRO D 1 44 ? -12.347 -14.474 73.262 1.00 46.94 41 PRO D N 1
ATOM 4987 C CA . PRO D 1 44 ? -12.103 -14.827 71.857 1.00 51.47 41 PRO D CA 1
ATOM 4988 C C . PRO D 1 44 ? -11.178 -13.828 71.180 1.00 47.48 41 PRO D C 1
ATOM 4989 O O . PRO D 1 44 ? -11.640 -13.088 70.319 1.00 43.04 41 PRO D O 1
ATOM 4993 N N . SER D 1 45 ? -9.902 -13.816 71.550 1.00 45.98 42 SER D N 1
ATOM 4994 C CA . SER D 1 45 ? -8.964 -12.827 71.027 1.00 41.79 42 SER D CA 1
ATOM 4995 C C . SER D 1 45 ? -8.554 -13.101 69.590 1.00 41.09 42 SER D C 1
ATOM 4996 O O . SER D 1 45 ? -8.030 -12.226 68.909 1.00 45.61 42 SER D O 1
ATOM 4999 N N . TYR D 1 46 ? -8.823 -14.319 69.139 1.00 43.99 43 TYR D N 1
ATOM 5000 C CA . TYR D 1 46 ? -8.386 -14.819 67.837 1.00 39.00 43 TYR D CA 1
ATOM 5001 C C . TYR D 1 46 ? -9.097 -14.231 66.607 1.00 38.31 43 TYR D C 1
ATOM 5002 O O . TYR D 1 46 ? -8.748 -14.567 65.472 1.00 30.00 43 TYR D O 1
ATOM 5011 N N . LYS D 1 47 ? -10.084 -13.368 66.830 1.00 42.03 44 LYS D N 1
ATOM 5012 C CA . LYS D 1 47 ? -10.945 -12.882 65.742 1.00 47.16 44 LYS D CA 1
ATOM 5013 C C . LYS D 1 47 ? -10.256 -12.078 64.623 1.00 44.31 44 LYS D C 1
ATOM 5014 O O . LYS D 1 47 ? -10.550 -12.272 63.442 1.00 37.07 44 LYS D O 1
ATOM 5020 N N . LEU D 1 48 ? -9.344 -11.185 64.991 1.00 46.88 45 LEU D N 1
ATOM 5021 C CA . LEU D 1 48 ? -8.558 -10.454 63.998 1.00 46.15 45 LEU D CA 1
ATOM 5022 C C . LEU D 1 48 ? -7.788 -11.455 63.134 1.00 45.98 45 LEU D C 1
ATOM 5023 O O . LEU D 1 48 ? -7.826 -11.407 61.900 1.00 41.88 45 LEU D O 1
ATOM 5028 N N . ALA D 1 49 ? -7.090 -12.366 63.798 1.00 46.34 46 ALA D N 1
ATOM 5029 C CA . ALA D 1 49 ? -6.269 -13.356 63.107 1.00 50.80 46 ALA D CA 1
ATOM 5030 C C . ALA D 1 49 ? -7.077 -14.145 62.081 1.00 41.93 46 ALA D C 1
ATOM 5031 O O . ALA D 1 49 ? -6.685 -14.242 60.918 1.00 36.00 46 ALA D O 1
ATOM 5033 N N . GLU D 1 50 ? -8.201 -14.702 62.530 1.00 45.00 47 GLU D N 1
ATOM 5034 C CA . GLU D 1 50 ? -9.125 -15.441 61.669 1.00 44.09 47 GLU D CA 1
ATOM 5035 C C . GLU D 1 50 ? -9.454 -14.656 60.405 1.00 39.14 47 GLU D C 1
ATOM 5036 O O . GLU D 1 50 ? -9.335 -15.167 59.288 1.00 42.70 47 GLU D O 1
ATOM 5042 N N . GLU D 1 51 ? -9.860 -13.405 60.593 1.00 30.81 48 GLU D N 1
ATOM 5043 C CA . GLU D 1 51 ? -10.239 -12.550 59.479 1.00 34.10 48 GLU D CA 1
ATOM 5044 C C . GLU D 1 51 ? -9.091 -12.263 58.522 1.00 34.82 48 GLU D C 1
ATOM 5045 O O . GLU D 1 51 ? -9.234 -12.404 57.312 1.00 43.46 48 GLU D O 1
ATOM 5051 N N . THR D 1 52 ? -7.951 -11.874 59.073 1.00 26.14 49 THR D N 1
ATOM 5052 C CA . THR D 1 52 ? -6.779 -11.557 58.272 1.00 25.22 49 THR D CA 1
ATOM 5053 C C . THR D 1 52 ? -6.308 -12.738 57.404 1.00 23.72 49 THR D C 1
ATOM 5054 O O . THR D 1 52 ? -5.829 -12.551 56.285 1.00 31.83 49 THR D O 1
ATOM 5058 N N . ALA D 1 53 ? -6.443 -13.948 57.936 1.00 23.29 50 ALA D N 1
ATOM 5059 C CA . ALA D 1 53 ? -6.103 -15.164 57.199 1.00 31.37 50 ALA D CA 1
ATOM 5060 C C . ALA D 1 53 ? -6.952 -15.321 55.932 1.00 34.54 50 ALA D C 1
ATOM 5061 O O . ALA D 1 53 ? -6.444 -15.709 54.883 1.00 36.30 50 ALA D O 1
ATOM 5063 N N . LYS D 1 54 ? -8.247 -15.031 56.038 1.00 41.63 51 LYS D N 1
ATOM 5064 C CA . LYS D 1 54 ? -9.139 -15.098 54.886 1.00 40.88 51 LYS D CA 1
ATOM 5065 C C . LYS D 1 54 ? -8.635 -14.145 53.824 1.00 36.38 51 LYS D C 1
ATOM 5066 O O . LYS D 1 54 ? -8.583 -14.476 52.645 1.00 43.25 51 LYS D O 1
ATOM 5072 N N . ILE D 1 55 ? -8.273 -12.944 54.252 1.00 30.32 52 ILE D N 1
ATOM 5073 C CA . ILE D 1 55 ? -7.719 -11.959 53.345 1.00 38.68 52 ILE D CA 1
ATOM 5074 C C . ILE D 1 55 ? -6.408 -12.455 52.711 1.00 37.60 52 ILE D C 1
ATOM 5075 O O . ILE D 1 55 ? -6.169 -12.242 51.525 1.00 36.47 52 ILE D O 1
ATOM 5080 N N . LEU D 1 56 ? -5.579 -13.134 53.500 1.00 30.58 53 LEU D N 1
ATOM 5081 C CA . LEU D 1 56 ? -4.304 -13.646 53.009 1.00 37.34 53 LEU D CA 1
ATOM 5082 C C . LEU D 1 56 ? -4.499 -14.858 52.104 1.00 37.95 53 LEU D C 1
ATOM 5083 O O . LEU D 1 56 ? -3.686 -15.144 51.220 1.00 37.20 53 LEU D O 1
ATOM 5088 N N . GLY D 1 57 ? -5.584 -15.576 52.341 1.00 37.98 54 GLY D N 1
ATOM 5089 C CA . GLY D 1 57 ? -5.858 -16.787 51.602 1.00 38.47 54 GLY D CA 1
ATOM 5090 C C . GLY D 1 57 ? -5.209 -18.002 52.241 1.00 39.10 54 GLY D C 1
ATOM 5091 O O . GLY D 1 57 ? -4.947 -18.995 51.569 1.00 33.16 54 GLY D O 1
ATOM 5092 N N . PHE D 1 58 ? -4.955 -17.933 53.543 1.00 41.73 55 PHE D N 1
ATOM 5093 C CA . PHE D 1 58 ? -4.334 -19.055 54.249 1.00 35.05 55 PHE D CA 1
ATOM 5094 C C . PHE D 1 58 ? -5.317 -19.773 55.182 1.00 34.39 55 PHE D C 1
ATOM 5095 O O . PHE D 1 58 ? -6.170 -19.144 55.801 1.00 33.95 55 PHE D O 1
ATOM 5103 N N . LYS D 1 59 ? -5.198 -21.092 55.278 1.00 37.73 56 LYS D N 1
ATOM 5104 C CA . LYS D 1 59 ? -5.982 -21.842 56.252 1.00 34.74 56 LYS D CA 1
ATOM 5105 C C . LYS D 1 59 ? -5.579 -21.456 57.674 1.00 42.03 56 LYS D C 1
ATOM 5106 O O . LYS D 1 59 ? -4.419 -21.133 57.947 1.00 44.92 56 LYS D O 1
ATOM 5112 N N . HIS D 1 60 ? -6.548 -21.469 58.579 1.00 36.76 57 HIS D N 1
ATOM 5113 C CA . HIS D 1 60 ? -6.315 -20.966 59.921 1.00 34.11 57 HIS D CA 1
ATOM 5114 C C . HIS D 1 60 ? -6.971 -21.867 60.941 1.00 36.59 57 HIS D C 1
ATOM 5115 O O . HIS D 1 60 ? -8.047 -22.410 60.704 1.00 40.63 57 HIS D O 1
ATOM 5122 N N . LYS D 1 61 ? -6.308 -22.038 62.075 1.00 38.66 58 LYS D N 1
ATOM 5123 C CA . LYS D 1 61 ? -6.839 -22.873 63.133 1.00 33.04 58 LYS D CA 1
ATOM 5124 C C . LYS D 1 61 ? -6.507 -22.247 64.475 1.00 41.44 58 LYS D C 1
ATOM 5125 O O . LYS D 1 61 ? -5.343 -21.952 64.779 1.00 39.27 58 LYS D O 1
ATOM 5131 N N . VAL D 1 62 ? -7.540 -21.990 65.267 1.00 41.78 59 VAL D N 1
ATOM 5132 C CA . VAL D 1 62 ? -7.300 -21.567 66.635 1.00 46.70 59 VAL D CA 1
ATOM 5133 C C . VAL D 1 62 ? -7.195 -22.820 67.497 1.00 43.49 59 VAL D C 1
ATOM 5134 O O . VAL D 1 62 ? -8.143 -23.591 67.598 1.00 58.85 59 VAL D O 1
ATOM 5138 N N . ILE D 1 63 ? -6.034 -23.050 68.091 1.00 34.14 60 ILE D N 1
ATOM 5139 C CA . ILE D 1 63 ? -5.928 -24.160 69.019 1.00 36.82 60 ILE D CA 1
ATOM 5140 C C . ILE D 1 63 ? -5.966 -23.711 70.475 1.00 34.27 60 ILE D C 1
ATOM 5141 O O . ILE D 1 63 ? -5.428 -22.664 70.844 1.00 33.31 60 ILE D O 1
ATOM 5146 N N . THR D 1 64 ? -6.610 -24.532 71.294 1.00 37.12 61 THR D N 1
ATOM 5147 C CA . THR D 1 64 ? -6.927 -24.162 72.660 1.00 39.55 61 THR D CA 1
ATOM 5148 C C . THR D 1 64 ? -6.062 -24.898 73.674 1.00 31.53 61 THR D C 1
ATOM 5149 O O . THR D 1 64 ? -5.951 -26.115 73.637 1.00 38.11 61 THR D O 1
ATOM 5153 N N . LEU D 1 65 ? -5.470 -24.140 74.587 1.00 33.01 62 LEU D N 1
ATOM 5154 C CA . LEU D 1 65 ? -4.517 -24.666 75.558 1.00 30.80 62 LEU D CA 1
ATOM 5155 C C . LEU D 1 65 ? -4.951 -24.321 76.987 1.00 31.64 62 LEU D C 1
ATOM 5156 O O . LEU D 1 65 ? -5.759 -23.417 77.188 1.00 29.00 62 LEU D O 1
ATOM 5161 N N . ASP D 1 66 ? -4.397 -25.014 77.978 1.00 40.88 63 ASP D N 1
ATOM 5162 C CA . ASP D 1 66 ? -4.750 -24.771 79.395 1.00 42.03 63 ASP D CA 1
ATOM 5163 C C . ASP D 1 66 ? -4.690 -23.307 79.872 1.00 38.87 63 ASP D C 1
ATOM 5164 O O . ASP D 1 66 ? -3.637 -22.662 79.848 1.00 44.72 63 ASP D O 1
ATOM 5169 N N . ARG D 1 67 ? -5.829 -22.806 80.332 1.00 33.37 64 ARG D N 1
ATOM 5170 C CA . ARG D 1 67 ? -5.918 -21.471 80.909 1.00 39.86 64 ARG D CA 1
ATOM 5171 C C . ARG D 1 67 ? -4.878 -21.268 82.023 1.00 41.06 64 ARG D C 1
ATOM 5172 O O . ARG D 1 67 ? -4.451 -20.146 82.304 1.00 38.03 64 ARG D O 1
ATOM 5180 N N . LYS D 1 68 ? -4.509 -22.370 82.662 1.00 42.33 65 LYS D N 1
ATOM 5181 C CA . LYS D 1 68 ? -3.435 -22.425 83.645 1.00 50.34 65 LYS D CA 1
ATOM 5182 C C . LYS D 1 68 ? -2.220 -21.625 83.172 1.00 48.92 65 LYS D C 1
ATOM 5183 O O . LYS D 1 68 ? -1.608 -20.854 83.941 1.00 33.42 65 LYS D O 1
ATOM 5189 N N . ILE D 1 69 ? -1.876 -21.824 81.900 1.00 38.31 66 ILE D N 1
ATOM 5190 C CA .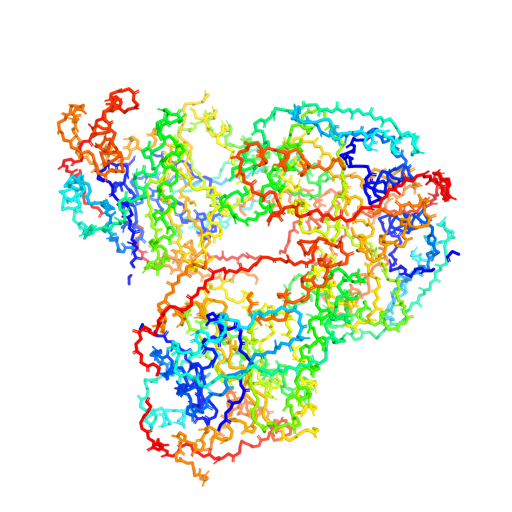 ILE D 1 69 ? -0.652 -21.267 81.350 1.00 33.29 66 ILE D CA 1
ATOM 5191 C C . ILE D 1 69 ? -0.649 -19.756 81.476 1.00 34.81 66 ILE D C 1
ATOM 5192 O O . ILE D 1 69 ? 0.329 -19.160 81.950 1.00 36.79 66 ILE D O 1
ATOM 5197 N N . VAL D 1 70 ? -1.747 -19.137 81.060 1.00 30.15 67 VAL D N 1
ATOM 5198 C CA . VAL D 1 70 ? -1.812 -17.682 81.066 1.00 37.19 67 VAL D CA 1
ATOM 5199 C C . VAL D 1 70 ? -2.071 -17.131 82.461 1.00 38.38 67 VAL D C 1
ATOM 5200 O O . VAL D 1 70 ? -1.593 -16.049 82.775 1.00 37.82 67 VAL D O 1
ATOM 5204 N N . GLU D 1 71 ? -2.799 -17.877 83.297 1.00 35.97 68 GLU D N 1
ATOM 5205 C CA . GLU D 1 71 ? -2.954 -17.510 84.706 1.00 39.31 68 GLU D CA 1
ATOM 5206 C C . GLU D 1 71 ? -1.566 -17.397 85.311 1.00 39.41 68 GLU D C 1
ATOM 5207 O O . GLU D 1 71 ? -1.286 -16.509 86.128 1.00 33.93 68 GLU D O 1
ATOM 5213 N N . LYS D 1 72 ? -0.713 -18.331 84.912 1.00 34.43 69 LYS D N 1
ATOM 5214 C CA . LYS D 1 72 ? 0.674 -18.381 85.354 1.00 41.59 69 LYS D CA 1
ATOM 5215 C C . LYS D 1 72 ? 1.491 -17.224 84.773 1.00 41.31 69 LYS D C 1
ATOM 5216 O O . LYS D 1 72 ? 2.388 -16.694 85.422 1.00 47.64 69 LYS D O 1
ATOM 5222 N N . ALA D 1 73 ? 1.172 -16.827 83.551 1.00 35.05 70 ALA D N 1
ATOM 5223 C CA . ALA D 1 73 ? 1.794 -15.647 82.976 1.00 33.66 70 ALA D CA 1
ATOM 5224 C C . ALA D 1 73 ? 1.432 -14.440 83.828 1.00 33.26 70 ALA D C 1
ATOM 5225 O O . ALA D 1 73 ? 2.296 -13.676 84.249 1.00 37.44 70 ALA D O 1
ATOM 5227 N N . ALA D 1 74 ? 0.137 -14.281 84.069 1.00 35.22 71 ALA D N 1
ATOM 5228 C CA . ALA D 1 74 ? -0.376 -13.190 84.883 1.00 34.80 71 ALA D CA 1
ATOM 5229 C C . ALA D 1 74 ? 0.330 -13.093 86.247 1.00 38.45 71 ALA D C 1
ATOM 5230 O O . ALA D 1 74 ? 0.772 -12.008 86.653 1.00 39.92 71 ALA D O 1
ATOM 5232 N N . ASP D 1 75 ? 0.436 -14.219 86.948 1.00 31.25 72 ASP D N 1
ATOM 5233 C CA . ASP D 1 75 ? 1.210 -14.274 88.182 1.00 37.05 72 ASP D CA 1
ATOM 5234 C C . ASP D 1 75 ? 2.587 -13.645 87.981 1.00 40.45 72 ASP D C 1
ATOM 5235 O O . ASP D 1 75 ? 3.075 -12.914 88.835 1.00 36.88 72 ASP D O 1
ATOM 5248 N N . ILE D 1 77 ? 3.656 -11.546 85.625 1.00 22.13 74 ILE D N 1
ATOM 5249 C CA . ILE D 1 77 ? 3.572 -10.131 85.332 1.00 23.07 74 ILE D CA 1
ATOM 5250 C C . ILE D 1 77 ? 3.493 -9.397 86.667 1.00 35.16 74 ILE D C 1
ATOM 5251 O O . ILE D 1 77 ? 4.177 -8.395 86.895 1.00 32.85 74 ILE D O 1
ATOM 5256 N N . ILE D 1 78 ? 2.648 -9.905 87.556 1.00 35.35 75 ILE D N 1
ATOM 5257 C CA . ILE D 1 78 ? 2.420 -9.214 88.805 1.00 43.73 75 ILE D CA 1
ATOM 5258 C C . ILE D 1 78 ? 3.687 -9.244 89.635 1.00 36.11 75 ILE D C 1
ATOM 5259 O O . ILE D 1 78 ? 4.076 -8.242 90.237 1.00 41.11 75 ILE D O 1
ATOM 5264 N N . GLU D 1 79 ? 4.344 -10.390 89.608 1.00 26.72 76 GLU D N 1
ATOM 5265 C CA . GLU D 1 79 ? 5.628 -10.592 90.266 1.00 33.77 76 GLU D CA 1
ATOM 5266 C C . GLU D 1 79 ? 6.785 -9.713 89.757 1.00 38.36 76 GLU D C 1
ATOM 5267 O O . GLU D 1 79 ? 7.564 -9.204 90.559 1.00 39.66 76 GLU D O 1
ATOM 5273 N N . HIS D 1 80 ? 6.918 -9.552 88.440 1.00 41.00 77 HIS D N 1
ATOM 5274 C CA . HIS D 1 80 ? 8.107 -8.878 87.872 1.00 38.71 77 HIS D CA 1
ATOM 5275 C C . HIS D 1 80 ? 7.832 -7.525 87.228 1.00 37.17 77 HIS D C 1
ATOM 5276 O O . HIS D 1 80 ? 8.772 -6.852 86.813 1.00 41.41 77 HIS D O 1
ATOM 5283 N N . LYS D 1 81 ? 6.556 -7.145 87.135 1.00 34.06 78 LYS D N 1
ATOM 5284 C CA . LYS D 1 81 ? 6.120 -5.955 86.380 1.00 39.87 78 LYS D CA 1
ATOM 5285 C C . LYS D 1 81 ? 6.447 -6.059 84.886 1.00 43.09 78 LYS D C 1
ATOM 5286 O O . LYS D 1 81 ? 5.552 -6.018 84.045 1.00 49.38 78 LYS D O 1
ATOM 5292 N N . TYR D 1 82 ? 7.732 -6.193 84.570 1.00 38.82 79 TYR D N 1
ATOM 5293 C CA . TYR D 1 82 ? 8.181 -6.423 83.203 1.00 33.97 79 TYR D CA 1
ATOM 5294 C C . TYR D 1 82 ? 7.582 -7.730 82.701 1.00 36.19 79 TYR D C 1
ATOM 5295 O O . TYR D 1 82 ? 7.646 -8.749 83.393 1.00 38.05 79 TYR D O 1
ATOM 5304 N N . PRO D 1 83 ? 6.987 -7.703 81.500 1.00 36.40 80 PRO D N 1
ATOM 5305 C CA . PRO D 1 83 ? 6.299 -8.889 80.970 1.00 32.61 80 PRO D CA 1
ATOM 5306 C C . PRO D 1 83 ? 7.259 -9.907 80.355 1.00 34.50 80 PRO D C 1
ATOM 5307 O O . PRO D 1 83 ? 6.845 -11.033 80.064 1.00 39.14 80 PRO D O 1
ATOM 5311 N N . GLY D 1 84 ? 8.518 -9.526 80.155 1.00 25.16 81 GLY D N 1
ATOM 5312 C CA . GLY D 1 84 ? 9.487 -10.421 79.533 1.00 25.62 81 GLY D CA 1
ATOM 5313 C C . GLY D 1 84 ? 9.416 -11.864 80.013 1.00 28.26 81 GLY D C 1
ATOM 5314 O O . GLY D 1 84 ? 9.131 -12.775 79.245 1.00 40.42 81 GLY D O 1
ATOM 5315 N N . PRO D 1 85 ? 9.673 -12.083 81.302 1.00 30.90 82 PRO D N 1
ATOM 5316 C CA . PRO D 1 85 ? 9.603 -13.439 81.860 1.00 28.26 82 PRO D CA 1
ATOM 5317 C C . PRO D 1 85 ? 8.306 -14.175 81.502 1.00 34.06 82 PRO D C 1
ATOM 5318 O O . PRO D 1 85 ? 8.382 -15.300 81.023 1.00 31.74 82 PRO D O 1
ATOM 5322 N N . ALA D 1 86 ? 7.147 -13.552 81.733 1.00 29.17 83 ALA D N 1
ATOM 5323 C CA . ALA D 1 86 ? 5.856 -14.166 81.406 1.00 18.61 83 ALA D CA 1
ATOM 5324 C C . ALA D 1 86 ? 5.704 -14.512 79.921 1.00 27.94 83 ALA D C 1
ATOM 5325 O O . ALA D 1 86 ? 5.332 -15.645 79.590 1.00 25.49 83 ALA D O 1
ATOM 5327 N N . ILE D 1 87 ? 6.005 -13.559 79.032 1.00 22.10 84 ILE D N 1
ATOM 5328 C CA . ILE D 1 87 ? 5.948 -13.840 77.598 1.00 26.99 84 ILE D CA 1
ATOM 5329 C C . ILE D 1 87 ? 6.934 -14.929 77.156 1.00 33.14 84 ILE D C 1
ATOM 5330 O O . ILE D 1 87 ? 6.555 -15.828 76.405 1.00 35.82 84 ILE D O 1
ATOM 5335 N N . GLN D 1 88 ? 8.188 -14.861 77.607 1.00 28.07 85 GLN D N 1
ATOM 5336 C CA . GLN D 1 88 ? 9.121 -15.960 77.335 1.00 36.51 85 GLN D CA 1
ATOM 5337 C C . GLN D 1 88 ? 8.474 -17.301 77.650 1.00 32.50 85 GLN D C 1
ATOM 5338 O O . GLN D 1 88 ? 8.421 -18.196 76.807 1.00 30.20 85 GLN D O 1
ATOM 5344 N N . TYR D 1 89 ? 7.971 -17.424 78.873 1.00 32.09 86 TYR D N 1
ATOM 5345 C CA . TYR D 1 89 ? 7.415 -18.687 79.339 1.00 28.23 86 TYR D CA 1
ATOM 5346 C C . TYR D 1 89 ? 6.233 -19.178 78.504 1.00 28.36 86 TYR D C 1
ATOM 5347 O O . TYR D 1 89 ? 6.217 -20.327 78.100 1.00 33.51 86 TYR D O 1
ATOM 5356 N N . VAL D 1 90 ? 5.257 -18.321 78.229 1.00 25.09 87 VAL D N 1
ATOM 5357 C CA . VAL D 1 90 ? 4.104 -18.768 77.462 1.00 29.13 87 VAL D CA 1
ATOM 5358 C C . VAL D 1 90 ? 4.559 -19.206 76.073 1.00 28.86 87 VAL D C 1
ATOM 5359 O O . VAL D 1 90 ? 4.254 -20.313 75.616 1.00 27.40 87 VAL D O 1
ATOM 5363 N N . HIS D 1 91 ? 5.325 -18.343 75.425 1.00 23.23 88 HIS D N 1
ATOM 5364 C CA . HIS D 1 91 ? 5.820 -18.623 74.092 1.00 30.52 88 HIS D CA 1
ATOM 5365 C C . HIS D 1 91 ? 6.594 -19.943 73.932 1.00 36.03 88 HIS D C 1
ATOM 5366 O O . HIS D 1 91 ? 6.262 -20.759 73.058 1.00 40.34 88 HIS D O 1
ATOM 5373 N N . LYS D 1 92 ? 7.612 -20.164 74.758 1.00 30.63 89 LYS D N 1
ATOM 5374 C CA . LYS D 1 92 ? 8.371 -21.409 74.652 1.00 32.24 89 LYS D CA 1
ATOM 5375 C C . LYS D 1 92 ? 7.457 -22.595 74.931 1.00 28.87 89 LYS D C 1
ATOM 5376 O O . LYS D 1 92 ? 7.464 -23.604 74.219 1.00 29.99 89 LYS D O 1
ATOM 5382 N N . THR D 1 93 ? 6.664 -22.464 75.982 1.00 23.20 90 THR D N 1
ATOM 5383 C CA . THR D 1 93 ? 5.697 -23.486 76.300 1.00 24.71 90 THR D CA 1
ATOM 5384 C C . THR D 1 93 ? 4.807 -23.786 75.102 1.00 26.23 90 THR D C 1
ATOM 5385 O O . THR D 1 93 ? 4.559 -24.949 74.797 1.00 31.16 90 THR D O 1
ATOM 5389 N N . VAL D 1 94 ? 4.361 -22.747 74.403 1.00 23.81 91 VAL D N 1
ATOM 5390 C CA . VAL D 1 94 ? 3.584 -22.976 73.194 1.00 22.19 91 VAL D CA 1
ATOM 5391 C C . VAL D 1 94 ? 4.402 -23.730 72.153 1.00 22.41 91 VAL D C 1
ATOM 5392 O O . VAL D 1 94 ? 3.890 -24.652 71.526 1.00 26.51 91 VAL D O 1
ATOM 5396 N N . LEU D 1 95 ? 5.674 -23.365 71.999 1.00 25.27 92 LEU D N 1
ATOM 5397 C CA . LEU D 1 95 ? 6.549 -24.034 71.034 1.00 19.09 92 LEU D CA 1
ATOM 5398 C C . LEU D 1 95 ? 6.733 -25.513 71.335 1.00 21.71 92 LEU D C 1
ATOM 5399 O O . LEU D 1 95 ? 6.592 -26.338 70.444 1.00 22.82 92 LEU D O 1
ATOM 5404 N N . GLU D 1 96 ? 7.040 -25.851 72.584 1.00 19.37 93 GLU D N 1
ATOM 5405 C CA . GLU D 1 96 ? 7.201 -27.252 72.959 1.00 17.05 93 GLU D CA 1
ATOM 5406 C C . GLU D 1 96 ? 5.991 -28.081 72.539 1.00 27.48 93 GLU D C 1
ATOM 5407 O O . GLU D 1 96 ? 6.119 -29.194 72.022 1.00 27.29 93 GLU D O 1
ATOM 5413 N N . ILE D 1 97 ? 4.809 -27.522 72.774 1.00 30.72 94 ILE D N 1
ATOM 5414 C CA . ILE D 1 97 ? 3.572 -28.262 72.603 1.00 30.46 94 ILE D CA 1
ATOM 5415 C C . ILE D 1 97 ? 3.283 -28.470 71.138 1.00 25.23 94 ILE D C 1
ATOM 5416 O O . ILE D 1 97 ? 2.974 -29.580 70.708 1.00 25.62 94 ILE D O 1
ATOM 5421 N N . LEU D 1 98 ? 3.390 -27.397 70.366 1.00 26.53 95 LEU D N 1
ATOM 5422 C CA . LEU D 1 98 ? 3.260 -27.508 68.923 1.00 17.95 95 LEU D CA 1
ATOM 5423 C C . LEU D 1 98 ? 4.324 -28.436 68.311 1.00 28.25 95 LEU D C 1
ATOM 5424 O O . LEU D 1 98 ? 4.043 -29.143 67.338 1.00 31.43 95 LEU D O 1
ATOM 5429 N N . ALA D 1 99 ? 5.526 -28.464 68.894 1.00 21.92 96 ALA D N 1
ATOM 5430 C CA . ALA D 1 99 ? 6.606 -29.282 68.333 1.00 34.77 96 ALA D CA 1
ATOM 5431 C C . ALA D 1 99 ? 6.341 -30.780 68.445 1.00 33.18 96 ALA D C 1
ATOM 5432 O O . ALA D 1 99 ? 7.052 -31.587 67.843 1.00 31.07 96 ALA D O 1
ATOM 5434 N N . ASP D 1 100 ? 5.318 -31.141 69.213 1.00 34.12 97 ASP D N 1
ATOM 5435 C CA . ASP D 1 100 ? 4.918 -32.538 69.349 1.00 40.77 97 ASP D CA 1
ATOM 5436 C C . ASP D 1 100 ? 3.899 -32.941 68.271 1.00 39.14 97 ASP D C 1
ATOM 5437 O O . ASP D 1 100 ? 3.581 -34.108 68.126 1.00 43.02 97 ASP D O 1
ATOM 5442 N N . GLU D 1 101 ? 3.389 -31.968 67.526 1.00 32.70 98 GLU D N 1
ATOM 5443 C CA . GLU D 1 101 ? 2.374 -32.223 66.509 1.00 32.24 98 GLU D CA 1
ATOM 5444 C C . GLU D 1 101 ? 2.928 -31.956 65.120 1.00 39.26 98 GLU D C 1
ATOM 5445 O O . GLU D 1 101 ? 2.562 -32.648 64.180 1.00 35.79 98 GLU D O 1
ATOM 5451 N N . TYR D 1 102 ? 3.782 -30.929 64.993 1.00 34.91 99 TYR D N 1
ATOM 5452 C CA . TYR D 1 102 ? 4.256 -30.469 63.680 1.00 30.76 99 TYR D CA 1
ATOM 5453 C C . TYR D 1 102 ? 5.774 -30.466 63.499 1.00 30.91 99 TYR D C 1
ATOM 5454 O O . TYR D 1 102 ? 6.535 -30.102 64.400 1.00 26.16 99 TYR D O 1
ATOM 5463 N N . SER D 1 103 ? 6.201 -30.853 62.307 1.00 26.61 100 SER D N 1
ATOM 5464 C CA . SER D 1 103 ? 7.626 -30.935 62.002 1.00 34.65 100 SER D CA 1
ATOM 5465 C C . SER D 1 103 ? 8.263 -29.605 61.650 1.00 32.43 100 SER D C 1
ATOM 5466 O O . SER D 1 103 ? 9.436 -29.394 61.927 1.00 30.25 100 SER D O 1
ATOM 5469 N N . ILE D 1 104 ? 7.487 -28.726 61.021 1.00 22.93 101 ILE D N 1
ATOM 5470 C CA . ILE D 1 104 ? 7.983 -27.427 60.608 1.00 18.08 101 ILE D CA 1
ATOM 5471 C C . ILE D 1 104 ? 7.173 -26.304 61.232 1.00 25.70 101 ILE D C 1
ATOM 5472 O O . ILE D 1 104 ? 6.000 -26.100 60.889 1.00 32.33 101 ILE D O 1
ATOM 5477 N N . LEU D 1 105 ? 7.812 -25.567 62.135 1.00 18.50 102 LEU D N 1
ATOM 5478 C CA . LEU D 1 105 ? 7.167 -24.468 62.857 1.00 27.35 102 LEU D CA 1
ATOM 5479 C C . LEU D 1 105 ? 7.716 -23.092 62.452 1.00 21.27 102 LEU D C 1
ATOM 5480 O O . LEU D 1 105 ? 8.869 -22.955 62.054 1.00 28.19 102 LEU D O 1
ATOM 5485 N N . ALA D 1 106 ? 6.891 -22.064 62.559 1.00 27.78 103 ALA D N 1
ATOM 5486 C CA . ALA D 1 106 ? 7.374 -20.699 62.340 1.00 27.80 103 ALA D CA 1
ATOM 5487 C C . ALA D 1 106 ? 6.568 -19.720 63.156 1.00 28.00 103 ALA D C 1
ATOM 5488 O O . ALA D 1 106 ? 5.419 -19.997 63.520 1.00 27.81 103 ALA D O 1
ATOM 5490 N N . ASP D 1 107 ? 7.173 -18.572 63.443 1.00 27.79 104 ASP D N 1
ATOM 5491 C CA . ASP D 1 107 ? 6.457 -17.497 64.111 1.00 26.87 104 ASP D CA 1
ATOM 5492 C C . ASP D 1 107 ? 6.875 -16.127 63.552 1.00 26.16 104 ASP D C 1
ATOM 5493 O O . ASP D 1 107 ? 7.514 -16.054 62.505 1.00 17.32 104 ASP D O 1
ATOM 5498 N N . GLY D 1 108 ? 6.498 -15.050 64.238 1.00 29.10 105 GLY D N 1
ATOM 5499 C CA . GLY D 1 108 ? 6.738 -13.700 63.755 1.00 13.75 105 GLY D CA 1
ATOM 5500 C C . GLY D 1 108 ? 7.772 -12.865 64.495 1.00 19.60 105 GLY D C 1
ATOM 5501 O O . GLY D 1 108 ? 7.825 -11.664 64.309 1.00 24.28 105 GLY D O 1
ATOM 5502 N N . THR D 1 109 ? 8.587 -13.503 65.331 1.00 21.94 106 THR D N 1
ATOM 5503 C CA . THR D 1 109 ? 9.677 -12.841 66.030 1.00 24.16 106 THR D CA 1
ATOM 5504 C C . THR D 1 109 ? 10.524 -12.027 65.048 1.00 27.89 106 THR D C 1
ATOM 5505 O O . THR D 1 109 ? 10.915 -12.533 63.995 1.00 24.34 106 THR D O 1
ATOM 5509 N N . ARG D 1 110 ? 10.767 -10.757 65.374 1.00 26.21 107 ARG D N 1
ATOM 5510 C CA . ARG D 1 110 ? 11.528 -9.866 64.495 1.00 29.21 107 ARG D CA 1
ATOM 5511 C C . ARG D 1 110 ? 12.880 -9.514 65.085 1.00 28.32 107 ARG D C 1
ATOM 5512 O O . ARG D 1 110 ? 13.061 -9.545 66.304 1.00 24.56 107 ARG D O 1
ATOM 5520 N N . ARG D 1 111 ? 13.802 -9.125 64.210 1.00 17.92 108 ARG D N 1
ATOM 5521 C CA . ARG D 1 111 ? 15.106 -8.658 64.641 1.00 19.23 108 ARG D CA 1
ATOM 5522 C C . ARG D 1 111 ? 14.988 -7.699 65.821 1.00 26.75 108 ARG D C 1
ATOM 5523 O O . ARG D 1 111 ? 15.734 -7.818 66.786 1.00 32.05 108 ARG D O 1
ATOM 5531 N N . ASP D 1 112 ? 14.046 -6.762 65.768 1.00 23.31 109 ASP D N 1
ATOM 5532 C CA . ASP D 1 112 ? 14.011 -5.723 66.804 1.00 29.66 109 ASP D CA 1
ATOM 5533 C C . ASP D 1 112 ? 13.376 -6.122 68.151 1.00 36.13 109 ASP D C 1
ATOM 5534 O O . ASP D 1 112 ? 13.465 -5.363 69.112 1.00 38.34 109 ASP D O 1
ATOM 5539 N N . ASP D 1 113 ? 12.744 -7.293 68.223 1.00 38.30 110 ASP D N 1
ATOM 5540 C CA . ASP D 1 113 ? 12.137 -7.751 69.476 1.00 42.14 110 ASP D CA 1
ATOM 5541 C C . ASP D 1 113 ? 13.178 -8.259 70.436 1.00 47.88 110 ASP D C 1
ATOM 5542 O O . ASP D 1 113 ? 14.132 -8.917 70.034 1.00 56.41 110 ASP D O 1
ATOM 5547 N N . ARG D 1 114 ? 12.992 -7.969 71.715 1.00 47.16 111 ARG D N 1
ATOM 5548 C CA . ARG D 1 114 ? 13.831 -8.583 72.728 1.00 40.83 111 ARG D CA 1
ATOM 5549 C C . ARG D 1 114 ? 13.068 -9.745 73.351 1.00 42.30 111 ARG D C 1
ATOM 5550 O O . ARG D 1 114 ? 13.660 -10.662 73.925 1.00 49.85 111 ARG D O 1
ATOM 5558 N N . VAL D 1 115 ? 11.750 -9.724 73.199 1.00 31.76 112 VAL D N 1
ATOM 5559 C CA . VAL D 1 115 ? 10.912 -10.755 73.781 1.00 42.13 112 VAL D CA 1
ATOM 5560 C C . VAL D 1 115 ? 9.571 -10.812 73.061 1.00 42.57 112 VAL D C 1
ATOM 5561 O O . VAL D 1 115 ? 8.944 -9.782 72.831 1.00 43.78 112 VAL D O 1
ATOM 5565 N N . PRO D 1 116 ? 9.131 -12.024 72.690 1.00 40.33 113 PRO D N 1
ATOM 5566 C CA . PRO D 1 116 ? 9.852 -13.260 72.990 1.00 41.96 113 PRO D CA 1
ATOM 5567 C C . PRO D 1 116 ? 10.919 -13.558 71.960 1.00 44.74 113 PRO D C 1
ATOM 5568 O O . PRO D 1 116 ? 10.866 -13.058 70.832 1.00 38.62 113 PRO D O 1
ATOM 5572 N N . LYS D 1 117 ? 11.887 -14.368 72.366 1.00 43.03 114 LYS D N 1
ATOM 5573 C CA . LYS D 1 117 ? 12.774 -15.028 71.425 1.00 46.89 114 LYS D CA 1
ATOM 5574 C C . LYS D 1 117 ? 13.571 -16.136 72.099 1.00 39.41 114 LYS D C 1
ATOM 5575 O O . LYS D 1 117 ? 14.109 -15.977 73.200 1.00 35.01 114 LYS D O 1
ATOM 5581 N N . LEU D 1 118 ? 13.616 -17.277 71.435 1.00 26.13 115 LEU D N 1
ATOM 5582 C CA . LEU D 1 118 ? 14.494 -18.339 71.867 1.00 30.10 115 LEU D CA 1
ATOM 5583 C C . LEU D 1 118 ? 15.942 -17.891 71.650 1.00 27.30 115 LEU D C 1
ATOM 5584 O O . LEU D 1 118 ? 16.271 -17.307 70.628 1.00 25.38 115 LEU D O 1
ATOM 5589 N N . SER D 1 119 ? 16.810 -18.145 72.616 1.00 29.75 116 SER D N 1
ATOM 5590 C CA . SER D 1 119 ? 18.232 -17.980 72.354 1.00 29.81 116 SER D CA 1
ATOM 5591 C C . SER D 1 119 ? 18.697 -19.055 71.370 1.00 34.28 116 SER D C 1
ATOM 5592 O O . SER D 1 119 ? 17.915 -19.908 70.951 1.00 36.33 116 SER D O 1
ATOM 5595 N N . TYR D 1 120 ? 19.977 -19.016 71.018 1.00 29.68 117 TYR D N 1
ATOM 5596 C CA . TYR D 1 120 ? 20.540 -19.952 70.057 1.00 38.44 117 TYR D CA 1
ATOM 5597 C C . TYR D 1 120 ? 20.601 -21.392 70.608 1.00 37.28 117 TYR D C 1
ATOM 5598 O O . TYR D 1 120 ? 20.313 -22.352 69.893 1.00 34.93 117 TYR D O 1
ATOM 5607 N N . SER D 1 121 ? 20.972 -21.545 71.875 1.00 28.21 118 SER D N 1
ATOM 5608 C CA . SER D 1 121 ? 21.035 -22.878 72.455 1.00 33.71 118 SER D CA 1
ATOM 5609 C C . SER D 1 121 ? 19.627 -23.462 72.669 1.00 28.15 118 SER D C 1
ATOM 5610 O O . SER D 1 121 ? 19.407 -24.645 72.460 1.00 26.01 118 SER D O 1
ATOM 5613 N N . GLU D 1 122 ? 18.676 -22.633 73.076 1.00 24.44 119 GLU D N 1
ATOM 5614 C CA . GLU D 1 122 ? 17.283 -23.077 73.132 1.00 29.77 119 GLU D CA 1
ATOM 5615 C C . GLU D 1 122 ? 16.805 -23.607 71.780 1.00 28.29 119 GLU D C 1
ATOM 5616 O O . GLU D 1 122 ? 16.148 -24.631 71.709 1.00 24.73 119 GLU D O 1
ATOM 5622 N N . ILE D 1 123 ? 17.147 -22.904 70.709 1.00 27.33 120 ILE D N 1
ATOM 5623 C CA . ILE D 1 123 ? 16.728 -23.305 69.374 1.00 30.29 120 ILE D CA 1
ATOM 5624 C C . ILE D 1 123 ? 17.397 -24.607 68.969 1.00 30.49 120 ILE D C 1
ATOM 5625 O O . ILE D 1 123 ? 16.737 -25.552 68.535 1.00 27.43 120 ILE D O 1
ATOM 5630 N N . GLN D 1 124 ? 18.716 -24.650 69.112 1.00 29.46 121 GLN D N 1
ATOM 5631 C CA . GLN D 1 124 ? 19.445 -25.874 68.846 1.00 28.65 121 GLN D CA 1
ATOM 5632 C C . GLN D 1 124 ? 18.806 -27.045 69.569 1.00 24.51 121 GLN D C 1
ATOM 5633 O O . GLN D 1 124 ? 18.602 -28.109 68.984 1.00 39.01 121 GLN D O 1
ATOM 5639 N N . SER D 1 125 ? 18.476 -26.845 70.837 1.00 24.65 122 SER D N 1
ATOM 5640 C CA . SER D 1 125 ? 17.888 -27.899 71.658 1.00 22.79 122 SER D CA 1
ATOM 5641 C C . SER D 1 125 ? 16.541 -28.371 71.094 1.00 24.15 122 SER D C 1
ATOM 5642 O O . SER D 1 125 ? 16.302 -29.560 70.946 1.00 33.44 122 SER D O 1
ATOM 5645 N N . LEU D 1 126 ? 15.678 -27.424 70.766 1.00 21.55 123 LEU D N 1
ATOM 5646 C CA . LEU D 1 126 ? 14.306 -27.725 70.387 1.00 26.52 123 LEU D CA 1
ATOM 5647 C C . LEU D 1 126 ? 14.305 -28.554 69.123 1.00 31.71 123 LEU D C 1
ATOM 5648 O O . LEU D 1 126 ? 13.562 -29.537 68.998 1.00 28.11 123 LEU D O 1
ATOM 5653 N N . GLU D 1 127 ? 15.142 -28.145 68.179 1.00 27.50 124 GLU D N 1
ATOM 5654 C CA . GLU D 1 127 ? 15.190 -28.806 66.885 1.00 35.09 124 GLU D CA 1
ATOM 5655 C C . GLU D 1 127 ? 15.767 -30.204 66.990 1.00 33.28 124 GLU D C 1
ATOM 5656 O O . GLU D 1 127 ? 15.498 -31.066 66.148 1.00 36.18 124 GLU D O 1
ATOM 5670 N N . ARG D 1 129 ? 15.792 -32.064 70.109 1.00 33.77 126 ARG D N 1
ATOM 5671 C CA . ARG D 1 129 ? 14.891 -32.861 70.936 1.00 35.70 126 ARG D CA 1
ATOM 5672 C C . ARG D 1 129 ? 13.650 -33.306 70.154 1.00 35.94 126 ARG D C 1
ATOM 5673 O O . ARG D 1 129 ? 13.145 -34.409 70.346 1.00 34.67 126 ARG D O 1
ATOM 5681 N N . LYS D 1 130 ? 13.154 -32.446 69.273 1.00 34.79 127 LYS D N 1
ATOM 5682 C CA . LYS D 1 130 ? 11.835 -32.687 68.697 1.00 38.67 127 LYS D CA 1
ATOM 5683 C C . LYS D 1 130 ? 11.875 -33.008 67.221 1.00 28.44 127 LYS D C 1
ATOM 5684 O O . LYS D 1 130 ? 10.838 -33.277 66.618 1.00 24.46 127 LYS D O 1
ATOM 5690 N N . ASN D 1 131 ? 13.070 -32.987 66.642 1.00 20.48 128 ASN D N 1
ATOM 5691 C CA . ASN D 1 131 ? 13.191 -33.189 65.205 1.00 35.59 128 ASN D CA 1
ATOM 5692 C C . ASN D 1 131 ? 12.263 -32.254 64.399 1.00 37.71 128 ASN D C 1
ATOM 5693 O O . ASN D 1 131 ? 11.522 -32.709 63.518 1.00 42.14 128 ASN D O 1
ATOM 5698 N N . ILE D 1 132 ? 12.298 -30.956 64.711 1.00 22.30 129 ILE D N 1
ATOM 5699 C CA . ILE D 1 132 ? 11.603 -29.968 63.890 1.00 24.12 129 ILE D CA 1
ATOM 5700 C C . ILE D 1 132 ? 12.531 -28.926 63.309 1.00 27.69 129 ILE D C 1
ATOM 5701 O O . ILE D 1 132 ? 13.677 -28.782 63.722 1.00 36.07 129 ILE D O 1
ATOM 5706 N N . GLN D 1 133 ? 12.003 -28.187 62.347 1.00 29.38 130 GLN D N 1
ATOM 5707 C CA . GLN D 1 133 ? 12.648 -26.981 61.862 1.00 21.81 130 GLN D CA 1
ATOM 5708 C C . GLN D 1 133 ? 11.880 -25.801 62.430 1.00 23.49 130 GLN D C 1
ATOM 5709 O O . GLN D 1 133 ? 10.659 -25.724 62.322 1.00 23.70 130 GLN D O 1
ATOM 5715 N N . TYR D 1 134 ? 12.609 -24.915 63.089 1.00 25.61 131 TYR D N 1
ATOM 5716 C CA . TYR D 1 134 ? 12.041 -23.716 63.651 1.00 18.10 131 TYR D CA 1
ATOM 5717 C C . TYR D 1 134 ? 12.468 -22.583 62.736 1.00 21.71 131 TYR D C 1
ATOM 5718 O O . TYR D 1 134 ? 13.659 -22.370 62.495 1.00 26.72 131 TYR D O 1
ATOM 5727 N N . ILE D 1 135 ? 11.488 -21.871 62.205 1.00 23.65 132 ILE D N 1
ATOM 5728 C CA . ILE D 1 135 ? 11.762 -20.842 61.222 1.00 20.65 132 ILE D CA 1
ATOM 5729 C C . ILE D 1 135 ? 11.271 -19.492 61.715 1.00 21.80 132 ILE D C 1
ATOM 5730 O O . ILE D 1 135 ? 10.091 -19.353 62.051 1.00 20.15 132 ILE D O 1
ATOM 5735 N N . THR D 1 136 ? 12.181 -18.511 61.794 1.00 18.11 133 THR D N 1
ATOM 5736 C CA . THR D 1 136 ? 11.793 -17.133 62.107 1.00 12.04 133 THR D CA 1
ATOM 5737 C C . THR D 1 136 ? 12.170 -16.167 60.970 1.00 22.11 133 THR D C 1
ATOM 5738 O O . THR D 1 136 ? 13.173 -15.453 61.043 1.00 24.80 133 THR D O 1
ATOM 5742 N N . PRO D 1 137 ? 11.337 -16.127 59.919 1.00 26.42 134 PRO D N 1
ATOM 5743 C CA . PRO D 1 137 ? 11.661 -15.384 58.705 1.00 22.47 134 PRO D CA 1
ATOM 5744 C C . PRO D 1 137 ? 11.921 -13.887 58.923 1.00 28.60 134 PRO D C 1
ATOM 5745 O O . PRO D 1 137 ? 12.799 -13.365 58.255 1.00 22.46 134 PRO D O 1
ATOM 5749 N N . LEU D 1 138 ? 11.213 -13.224 59.837 1.00 33.69 135 LEU D N 1
ATOM 5750 C CA . LEU D 1 138 ? 11.451 -11.792 60.084 1.00 35.65 135 LEU D CA 1
ATOM 5751 C C . LEU D 1 138 ? 12.731 -11.464 60.908 1.00 25.94 135 LEU D C 1
ATOM 5752 O O . LEU D 1 138 ? 13.022 -10.296 61.169 1.00 25.57 135 LEU D O 1
ATOM 5765 N N . GLY D 1 140 ? 15.953 -11.562 60.353 1.00 29.66 137 GLY D N 1
ATOM 5766 C CA . GLY D 1 140 ? 16.987 -10.751 59.741 1.00 27.83 137 GLY D CA 1
ATOM 5767 C C . GLY D 1 140 ? 16.513 -9.396 59.255 1.00 26.19 137 GLY D C 1
ATOM 5768 O O . GLY D 1 140 ? 17.235 -8.718 58.544 1.00 26.69 137 GLY D O 1
ATOM 5769 N N . PHE D 1 141 ? 15.300 -8.996 59.628 1.00 32.03 138 PHE D N 1
ATOM 5770 C CA . PHE D 1 141 ? 14.731 -7.757 59.098 1.00 31.16 138 PHE D CA 1
ATOM 5771 C C . PHE D 1 141 ? 14.400 -6.736 60.173 1.00 27.19 138 PHE D C 1
ATOM 5772 O O . PHE D 1 141 ? 13.617 -7.015 61.080 1.00 28.87 138 PHE D O 1
ATOM 5780 N N . GLY D 1 142 ? 14.992 -5.549 60.045 1.00 24.33 139 GLY D N 1
ATOM 5781 C CA . GLY D 1 142 ? 14.723 -4.443 60.953 1.00 26.06 139 GLY D CA 1
ATOM 5782 C C . GLY D 1 142 ? 13.414 -3.722 60.674 1.00 24.20 139 GLY D C 1
ATOM 5783 O O . GLY D 1 142 ? 12.830 -3.854 59.598 1.00 22.09 139 GLY D O 1
ATOM 5784 N N . TYR D 1 143 ? 12.943 -2.975 61.666 1.00 25.05 140 TYR D N 1
ATOM 5785 C CA . TYR D 1 143 ? 11.710 -2.194 61.547 1.00 24.32 140 TYR D CA 1
ATOM 5786 C C . TYR D 1 143 ? 11.523 -1.486 60.198 1.00 26.84 140 TYR D C 1
ATOM 5787 O O . TYR D 1 143 ? 10.426 -1.505 59.645 1.00 26.50 140 TYR D O 1
ATOM 5796 N N . LYS D 1 144 ? 12.591 -0.874 59.681 1.00 19.95 141 LYS D N 1
ATOM 5797 C CA . LYS D 1 144 ? 12.504 -0.061 58.471 1.00 28.77 141 LYS D CA 1
ATOM 5798 C C . LYS D 1 144 ? 12.176 -0.938 57.279 1.00 33.13 141 LYS D C 1
ATOM 5799 O O . LYS D 1 144 ? 11.289 -0.636 56.490 1.00 37.47 141 LYS D O 1
ATOM 5805 N N . THR D 1 145 ? 12.912 -2.029 57.162 1.00 32.15 142 THR D N 1
ATOM 5806 C CA . THR D 1 145 ? 12.723 -2.960 56.079 1.00 28.78 142 THR D CA 1
ATOM 5807 C C . THR D 1 145 ? 11.313 -3.535 56.142 1.00 29.45 142 THR D C 1
ATOM 5808 O O . THR D 1 145 ? 10.561 -3.430 55.167 1.00 34.99 142 THR D O 1
ATOM 5812 N N . LEU D 1 146 ? 10.947 -4.117 57.285 1.00 20.08 143 LEU D N 1
ATOM 5813 C CA . LEU D 1 146 ? 9.585 -4.657 57.454 1.00 26.29 143 LEU D CA 1
ATOM 5814 C C . LEU D 1 146 ? 8.561 -3.615 57.018 1.00 33.08 143 LEU D C 1
ATOM 5815 O O . LEU D 1 146 ? 7.546 -3.934 56.392 1.00 37.73 143 LEU D O 1
ATOM 5820 N N . ARG D 1 147 ? 8.835 -2.361 57.348 1.00 30.86 144 ARG D N 1
ATOM 5821 C CA . ARG D 1 147 ? 7.895 -1.303 57.025 1.00 37.14 144 ARG D CA 1
ATOM 5822 C C . ARG D 1 147 ? 7.738 -1.192 55.518 1.00 32.08 144 ARG D C 1
ATOM 5823 O O . ARG D 1 147 ? 6.614 -1.131 55.008 1.00 27.52 144 ARG D O 1
ATOM 5831 N N . HIS D 1 148 ? 8.865 -1.196 54.806 1.00 23.82 145 HIS D N 1
ATOM 5832 C CA . HIS D 1 148 ? 8.831 -1.095 53.352 1.00 20.23 145 HIS D CA 1
ATOM 5833 C C . HIS D 1 148 ? 8.080 -2.278 52.744 1.00 26.31 145 HIS D C 1
ATOM 5834 O O . HIS D 1 148 ? 7.289 -2.116 51.818 1.00 37.65 145 HIS D O 1
ATOM 5841 N N . LEU D 1 149 ? 8.325 -3.460 53.299 1.00 30.90 146 LEU D N 1
ATOM 5842 C CA . LEU D 1 149 ? 7.749 -4.699 52.803 1.00 30.49 146 LEU D CA 1
ATOM 5843 C C . LEU D 1 149 ? 6.245 -4.829 53.042 1.00 30.09 146 LEU D C 1
ATOM 5844 O O . LEU D 1 149 ? 5.530 -5.382 52.214 1.00 26.42 146 LEU D O 1
ATOM 5849 N N . ALA D 1 150 ? 5.760 -4.333 54.171 1.00 34.50 147 ALA D N 1
ATOM 5850 C CA . ALA D 1 150 ? 4.321 -4.347 54.414 1.00 32.81 147 ALA D CA 1
ATOM 5851 C C . ALA D 1 150 ? 3.664 -3.448 53.383 1.00 35.76 147 ALA D C 1
ATOM 5852 O O . ALA D 1 150 ? 2.746 -3.852 52.668 1.00 44.12 147 ALA D O 1
ATOM 5854 N N . SER D 1 151 ? 4.165 -2.226 53.282 1.00 37.91 148 SER D N 1
ATOM 5855 C CA . SER D 1 151 ? 3.584 -1.271 52.356 1.00 41.07 148 SER D CA 1
ATOM 5856 C C . SER D 1 151 ? 3.560 -1.859 50.948 1.00 38.20 148 SER D C 1
ATOM 5857 O O . SER D 1 151 ? 2.706 -1.506 50.143 1.00 37.67 148 SER D O 1
ATOM 5860 N N . GLU D 1 152 ? 4.491 -2.757 50.647 1.00 35.67 149 GLU D N 1
ATOM 5861 C CA . GLU D 1 152 ? 4.539 -3.313 49.301 1.00 39.21 149 GLU D CA 1
ATOM 5862 C C . GLU D 1 152 ? 3.447 -4.335 49.078 1.00 41.34 149 GLU D C 1
ATOM 5863 O O . GLU D 1 152 ? 2.765 -4.298 48.055 1.00 43.17 149 GLU D O 1
ATOM 5869 N N . PHE D 1 153 ? 3.281 -5.242 50.038 1.00 27.52 150 PHE D N 1
ATOM 5870 C CA . PHE D 1 153 ? 2.385 -6.379 49.849 1.00 32.96 150 PHE D CA 1
ATOM 5871 C C . PHE D 1 153 ? 0.935 -6.108 50.267 1.00 35.55 150 PHE D C 1
ATOM 5872 O O . PHE D 1 153 ? 0.027 -6.816 49.854 1.00 38.22 150 PHE D O 1
ATOM 5880 N N . PHE D 1 154 ? 0.711 -5.110 51.109 1.00 30.31 151 PHE D N 1
ATOM 5881 C CA . PHE D 1 154 ? -0.583 -5.024 51.764 1.00 32.20 151 PHE D CA 1
ATOM 5882 C C . PHE D 1 154 ? -1.228 -3.668 51.629 1.00 41.70 151 PHE D C 1
ATOM 5883 O O . PHE D 1 154 ? -0.544 -2.637 51.553 1.00 37.44 151 PHE D O 1
ATOM 5891 N N . ILE D 1 155 ? -2.558 -3.693 51.601 1.00 39.02 152 ILE D N 1
ATOM 5892 C CA . ILE D 1 155 ? -3.357 -2.514 51.877 1.00 32.69 152 ILE D CA 1
ATOM 5893 C C . ILE D 1 155 ? -3.604 -2.478 53.385 1.00 34.04 152 ILE D C 1
ATOM 5894 O O . ILE D 1 155 ? -4.066 -3.466 53.974 1.00 27.18 152 ILE D O 1
ATOM 5899 N N . LEU D 1 156 ? -3.272 -1.339 53.995 1.00 37.63 153 LEU D N 1
ATOM 5900 C CA . LEU D 1 156 ? -3.238 -1.185 55.453 1.00 38.70 153 LEU D CA 1
ATOM 5901 C C . LEU D 1 156 ? -4.250 -0.154 55.932 1.00 41.11 153 LEU D C 1
ATOM 5902 O O . LEU D 1 156 ? -4.798 0.585 55.128 1.00 37.64 153 LEU D O 1
ATOM 5907 N N . GLU D 1 157 ? -4.477 -0.108 57.243 1.00 46.86 154 GLU D N 1
ATOM 5908 C CA . GLU D 1 157 ? -5.583 0.647 57.825 1.00 57.38 154 GLU D CA 1
ATOM 5909 C C . GLU D 1 157 ? -5.479 0.647 59.356 1.00 66.36 154 GLU D C 1
ATOM 5910 O O . GLU D 1 157 ? -4.716 -0.125 59.926 1.00 64.86 154 GLU D O 1
ATOM 5916 N N . GLU D 1 158 ? -6.248 1.502 60.025 1.00 83.58 155 GLU D N 1
ATOM 5917 C CA . GLU D 1 158 ? -6.209 1.562 61.491 1.00 94.18 155 GLU D CA 1
ATOM 5918 C C . GLU D 1 158 ? -7.416 0.873 62.138 1.00 95.79 155 GLU D C 1
ATOM 5919 O O . GLU D 1 158 ? -8.563 1.124 61.764 1.00 99.80 155 GLU D O 1
ATOM 5925 N N . ILE D 1 159 ? -7.149 0.002 63.108 1.00 92.47 156 ILE D N 1
ATOM 5926 C CA . ILE D 1 159 ? -8.208 -0.770 63.755 1.00 92.91 156 ILE D CA 1
ATOM 5927 C C . ILE D 1 159 ? -9.268 0.117 64.407 1.00 98.10 156 ILE D C 1
ATOM 5928 O O . ILE D 1 159 ? -9.015 1.278 64.725 1.00 98.52 156 ILE D O 1
ATOM 5933 N N . SER D 1 166 ? -3.774 -7.327 69.926 1.00 86.44 163 SER D N 1
ATOM 5934 C CA . SER D 1 166 ? -4.627 -8.148 69.074 1.00 90.84 163 SER D CA 1
ATOM 5935 C C . SER D 1 166 ? -4.627 -9.617 69.500 1.00 83.07 163 SER D C 1
ATOM 5936 O O . SER D 1 166 ? -4.805 -9.931 70.677 1.00 83.12 163 SER D O 1
ATOM 5939 N N . SER D 1 167 ? -4.409 -10.512 68.540 1.00 74.23 164 SER D N 1
ATOM 5940 C CA . SER D 1 167 ? -4.616 -11.939 68.770 1.00 74.59 164 SER D CA 1
ATOM 5941 C C . SER D 1 167 ? -3.450 -12.671 69.445 1.00 75.09 164 SER D C 1
ATOM 5942 O O . SER D 1 167 ? -3.554 -13.861 69.735 1.00 80.73 164 SER D O 1
ATOM 5945 N N . ASP D 1 168 ? -2.352 -11.971 69.707 1.00 72.89 165 ASP D N 1
ATOM 5946 C CA . ASP D 1 168 ? -1.267 -12.552 70.501 1.00 67.22 165 ASP D CA 1
ATOM 5947 C C . ASP D 1 168 ? -1.714 -12.785 71.951 1.00 56.35 165 ASP D C 1
ATOM 5948 O O . ASP D 1 168 ? -2.813 -12.376 72.336 1.00 63.29 165 ASP D O 1
ATOM 5953 N N . TYR D 1 169 ? -0.856 -13.434 72.739 1.00 32.73 166 TYR D N 1
ATOM 5954 C CA . TYR D 1 169 ? -1.191 -13.888 74.091 1.00 35.42 166 TYR D CA 1
ATOM 5955 C C . TYR D 1 169 ? -1.679 -12.792 75.032 1.00 37.55 166 TYR D C 1
ATOM 5956 O O . TYR D 1 169 ? -2.314 -13.082 76.057 1.00 35.14 166 TYR D O 1
ATOM 5965 N N . GLU D 1 170 ? -1.345 -11.550 74.687 1.00 30.24 167 GLU D N 1
ATOM 5966 C CA . GLU D 1 170 ? -1.520 -10.408 75.564 1.00 30.84 167 GLU D CA 1
ATOM 5967 C C . GLU D 1 170 ? -2.995 -10.106 75.830 1.00 35.90 167 GLU D C 1
ATOM 5968 O O . GLU D 1 170 ? -3.392 -9.907 76.976 1.00 46.51 167 GLU D O 1
ATOM 5974 N N . ALA D 1 171 ? -3.802 -10.091 74.780 1.00 22.78 168 ALA D N 1
ATOM 5975 C CA . ALA D 1 171 ? -5.222 -9.819 74.920 1.00 29.76 168 ALA D CA 1
ATOM 5976 C C . ALA D 1 171 ? -5.792 -10.588 76.108 1.00 38.08 168 ALA D C 1
ATOM 5977 O O . ALA D 1 171 ? -6.435 -10.020 76.983 1.00 46.23 168 ALA D O 1
ATOM 5979 N N . GLU D 1 172 ? -5.522 -11.882 76.150 1.00 41.41 169 GLU D N 1
ATOM 5980 C CA . GLU D 1 172 ? -6.064 -12.721 77.208 1.00 34.60 169 GLU D CA 1
ATOM 5981 C C . GLU D 1 172 ? -5.430 -12.465 78.570 1.00 42.03 169 GLU D C 1
ATOM 5982 O O . GLU D 1 172 ? -6.138 -12.264 79.558 1.00 47.72 169 GLU D O 1
ATOM 5988 N N . ILE D 1 173 ? -4.102 -12.474 78.620 1.00 41.31 170 ILE D N 1
ATOM 5989 C CA . ILE D 1 173 ? -3.379 -12.139 79.845 1.00 35.99 170 ILE D CA 1
ATOM 5990 C C . ILE D 1 173 ? -3.898 -10.833 80.457 1.00 38.96 170 ILE D C 1
ATOM 5991 O O . ILE D 1 173 ? -4.212 -10.768 81.648 1.00 41.15 170 ILE D O 1
ATOM 5996 N N . ARG D 1 174 ? -3.986 -9.794 79.634 1.00 46.52 171 ARG D N 1
ATOM 5997 C CA . ARG D 1 174 ? -4.571 -8.534 80.065 1.00 45.37 171 ARG D CA 1
ATOM 5998 C C . ARG D 1 174 ? -5.897 -8.778 80.789 1.00 40.45 171 ARG D C 1
ATOM 5999 O O . ARG D 1 174 ? -6.158 -8.191 81.841 1.00 31.34 171 ARG D O 1
ATOM 6007 N N . HIS D 1 175 ? -6.712 -9.671 80.239 1.00 37.23 172 HIS D N 1
ATOM 6008 C CA . HIS D 1 175 ? -8.046 -9.897 80.769 1.00 41.81 172 HIS D CA 1
ATOM 6009 C C . HIS D 1 175 ? -8.027 -10.527 82.155 1.00 43.57 172 HIS D C 1
ATOM 6010 O O . HIS D 1 175 ? -8.782 -10.114 83.046 1.00 39.33 172 HIS D O 1
ATOM 6017 N N . ILE D 1 176 ? -7.167 -11.527 82.324 1.00 42.87 173 ILE D N 1
ATOM 6018 C CA . ILE D 1 176 ? -6.947 -12.147 83.627 1.00 44.16 173 ILE D CA 1
ATOM 6019 C C . ILE D 1 176 ? -6.479 -11.125 84.679 1.00 50.41 173 ILE D C 1
ATOM 6020 O O . ILE D 1 176 ? -6.932 -11.150 85.830 1.00 49.97 173 ILE D O 1
ATOM 6025 N N . LEU D 1 177 ? -5.588 -10.217 84.288 1.00 45.03 174 LEU D N 1
ATOM 6026 C CA . LEU D 1 177 ? -5.168 -9.163 85.202 1.00 39.66 174 LEU D CA 1
ATOM 6027 C C . LEU D 1 177 ? -6.388 -8.327 85.537 1.00 40.36 174 LEU D C 1
ATOM 6028 O O . LEU D 1 177 ? -6.581 -7.921 86.682 1.00 32.69 174 LEU D O 1
ATOM 6033 N N . LYS D 1 178 ? -7.216 -8.097 84.522 1.00 51.78 175 LYS D N 1
ATOM 6034 C CA . LYS D 1 178 ? -8.444 -7.330 84.667 1.00 50.83 175 LYS D CA 1
ATOM 6035 C C . LYS D 1 178 ? -9.374 -8.012 85.651 1.00 42.29 175 LYS D C 1
ATOM 6036 O O . LYS D 1 178 ? -9.912 -7.372 86.541 1.00 39.49 175 LYS D O 1
ATOM 6042 N N . GLU D 1 179 ? -9.554 -9.317 85.487 1.00 47.49 176 GLU D N 1
ATOM 6043 C CA . GLU D 1 179 ? -10.369 -10.089 86.417 1.00 52.06 176 GLU D CA 1
ATOM 6044 C C . GLU D 1 179 ? -9.856 -9.934 87.840 1.00 43.66 176 GLU D C 1
ATOM 6045 O O . GLU D 1 179 ? -10.633 -9.929 88.787 1.00 44.65 176 GLU D O 1
ATOM 6051 N N . ARG D 1 180 ? -8.546 -9.808 87.985 1.00 42.83 177 ARG D N 1
ATOM 6052 C CA . ARG D 1 180 ? -7.943 -9.810 89.308 1.00 47.31 177 ARG D CA 1
ATOM 6053 C C . ARG D 1 180 ? -7.972 -8.434 89.973 1.00 47.99 177 ARG D C 1
ATOM 6054 O O . ARG D 1 180 ? -7.640 -8.301 91.154 1.00 43.52 177 ARG D O 1
ATOM 6062 N N . GLY D 1 181 ? -8.377 -7.420 89.214 1.00 44.76 178 GLY D N 1
ATOM 6063 C CA . GLY D 1 181 ? -8.450 -6.066 89.726 1.00 41.60 178 GLY D CA 1
ATOM 6064 C C . GLY D 1 181 ? -7.161 -5.290 89.530 1.00 52.16 178 GLY D C 1
ATOM 6065 O O . GLY D 1 181 ? -6.954 -4.235 90.133 1.00 54.36 178 GLY D O 1
ATOM 6066 N N . GLU D 1 182 ? -6.277 -5.820 88.696 1.00 51.27 179 GLU D N 1
ATOM 6067 C CA . GLU D 1 182 ? -5.107 -5.068 88.278 1.00 47.28 179 GLU D CA 1
ATOM 6068 C C . GLU D 1 182 ? -5.517 -4.115 87.170 1.00 53.73 179 GLU D C 1
ATOM 6069 O O . GLU D 1 182 ? -6.594 -4.248 86.603 1.00 59.96 179 GLU D O 1
ATOM 6075 N N . SER D 1 183 ? -4.671 -3.133 86.883 1.00 60.44 180 SER D N 1
ATOM 6076 C CA . SER D 1 183 ? -4.866 -2.276 85.724 1.00 65.84 180 SER D CA 1
ATOM 6077 C C . SER D 1 183 ? -3.836 -2.674 84.683 1.00 66.14 180 SER D C 1
ATOM 6078 O O . SER D 1 183 ? -2.660 -2.328 84.803 1.00 68.73 180 SER D O 1
ATOM 6081 N N . PRO D 1 184 ? -4.274 -3.422 83.660 1.00 59.65 181 PRO D N 1
ATOM 6082 C CA . PRO D 1 184 ? -3.373 -4.028 82.668 1.00 52.43 181 PRO D CA 1
ATOM 6083 C C . PRO D 1 184 ? -2.402 -3.009 82.064 1.00 61.10 181 PRO D C 1
ATOM 6084 O O . PRO D 1 184 ? -1.281 -3.356 81.673 1.00 56.94 181 PRO D O 1
ATOM 6088 N N . GLU D 1 185 ? -2.838 -1.754 82.013 1.00 68.18 182 GLU D N 1
ATOM 6089 C CA . GLU D 1 185 ? -2.036 -0.667 81.465 1.00 70.53 182 GLU D CA 1
ATOM 6090 C C . GLU D 1 185 ? -0.768 -0.394 82.272 1.00 66.56 182 GLU D C 1
ATOM 6091 O O . GLU D 1 185 ? 0.096 0.362 81.838 1.00 65.62 182 GLU D O 1
ATOM 6097 N N . LYS D 1 186 ? -0.657 -1.005 83.445 1.00 68.05 183 LYS D N 1
ATOM 6098 C CA . LYS D 1 186 ? 0.517 -0.804 84.283 1.00 68.58 183 LYS D CA 1
ATOM 6099 C C . LYS D 1 186 ? 1.639 -1.738 83.865 1.00 69.40 183 LYS D C 1
ATOM 6100 O O . LYS D 1 186 ? 2.777 -1.583 84.301 1.00 74.36 183 LYS D O 1
ATOM 6106 N N . TYR D 1 187 ? 1.324 -2.705 83.010 1.00 57.35 184 TYR D N 1
ATOM 6107 C CA . TYR D 1 187 ? 2.312 -3.711 82.657 1.00 53.27 184 TYR D CA 1
ATOM 6108 C C . TYR D 1 187 ? 2.587 -3.767 81.163 1.00 52.50 184 TYR D C 1
ATOM 6109 O O . TYR D 1 187 ? 3.658 -4.194 80.743 1.00 44.32 184 TYR D O 1
ATOM 6118 N N . PHE D 1 188 ? 1.638 -3.307 80.360 1.00 64.70 185 PHE D N 1
ATOM 6119 C CA . PHE D 1 188 ? 1.798 -3.402 78.912 1.00 68.76 185 PHE D CA 1
ATOM 6120 C C . PHE D 1 188 ? 1.899 -2.069 78.169 1.00 72.90 185 PHE D C 1
ATOM 6121 O O . PHE D 1 188 ? 1.008 -1.218 78.274 1.00 76.33 185 PHE D O 1
ATOM 6129 N N . PRO D 1 189 ? 2.994 -1.896 77.409 1.00 69.42 186 PRO D N 1
ATOM 6130 C CA . PRO D 1 189 ? 3.213 -0.753 76.517 1.00 71.80 186 PRO D CA 1
ATOM 6131 C C . PRO D 1 189 ? 2.186 -0.747 75.388 1.00 83.33 186 PRO D C 1
ATOM 6132 O O . PRO D 1 189 ? 1.267 -1.568 75.399 1.00 83.08 186 PRO D O 1
ATOM 6136 N N . GLU D 1 190 ? 2.337 0.161 74.426 1.00 96.31 187 GLU D N 1
ATOM 6137 C CA . GLU D 1 190 ? 1.312 0.345 73.397 1.00 99.40 187 GLU D CA 1
ATOM 6138 C C . GLU D 1 190 ? 1.605 -0.325 72.057 1.00 97.06 187 GLU D C 1
ATOM 6139 O O . GLU D 1 190 ? 2.753 -0.408 71.618 1.00 95.03 187 GLU D O 1
ATOM 6145 N N . HIS D 1 191 ? 0.546 -0.799 71.413 1.00 98.48 188 HIS D N 1
ATOM 6146 C CA . HIS D 1 191 ? 0.680 -1.461 70.127 1.00 106.03 188 HIS D CA 1
ATOM 6147 C C . HIS D 1 191 ? 0.059 -0.662 68.996 1.00 105.36 188 HIS D C 1
ATOM 6148 O O . HIS D 1 191 ? -0.881 0.106 69.197 1.00 109.40 188 HIS D O 1
ATOM 6155 N N . LYS D 1 192 ? 0.600 -0.861 67.801 1.00 98.08 189 LYS D N 1
ATOM 6156 C CA . LYS D 1 192 ? 0.183 -0.115 66.626 1.00 90.30 189 LYS D CA 1
ATOM 6157 C C . LYS D 1 192 ? -1.040 -0.756 65.983 1.00 81.45 189 LYS D C 1
ATOM 6158 O O . LYS D 1 192 ? -0.950 -1.800 65.338 1.00 76.14 189 LYS D O 1
ATOM 6164 N N . GLN D 1 193 ? -2.188 -0.119 66.178 1.00 77.02 190 GLN D N 1
ATOM 6165 C CA . GLN D 1 193 ? -3.454 -0.640 65.682 1.00 77.35 190 GLN D CA 1
ATOM 6166 C C . GLN D 1 193 ? -3.538 -0.540 64.156 1.00 76.47 190 GLN D C 1
ATOM 6167 O O . GLN D 1 193 ? -4.339 0.233 63.613 1.00 69.80 190 GLN D O 1
ATOM 6173 N N . THR D 1 194 ? -2.696 -1.319 63.476 1.00 68.76 191 THR D N 1
ATOM 6174 C CA . THR D 1 194 ? -2.668 -1.357 62.017 1.00 62.32 191 THR D CA 1
ATOM 6175 C C . THR D 1 194 ? -3.120 -2.710 61.485 1.00 51.95 191 THR D C 1
ATOM 6176 O O . THR D 1 194 ? -2.645 -3.760 61.919 1.00 50.30 191 THR D O 1
ATOM 6180 N N . ARG D 1 195 ? -4.039 -2.671 60.531 1.00 47.79 192 ARG D N 1
ATOM 6181 C CA . ARG D 1 195 ? -4.721 -3.866 60.073 1.00 43.51 192 ARG D CA 1
ATOM 6182 C C . ARG D 1 195 ? -4.357 -4.121 58.640 1.00 36.02 192 ARG D C 1
ATOM 6183 O O . ARG D 1 195 ? -4.048 -3.193 57.904 1.00 40.18 192 ARG D O 1
ATOM 6191 N N . VAL D 1 196 ? -4.385 -5.384 58.243 1.00 37.39 193 VAL D N 1
ATOM 6192 C CA . VAL D 1 196 ? -4.214 -5.729 56.842 1.00 39.61 193 VAL D CA 1
ATOM 6193 C C . VAL D 1 196 ? -5.597 -5.913 56.225 1.00 39.01 193 VAL D C 1
ATOM 6194 O O . VAL D 1 196 ? -6.318 -6.845 56.545 1.00 33.18 193 VAL D O 1
ATOM 6198 N N . VAL D 1 197 ? -5.970 -4.997 55.348 1.00 49.14 194 VAL D N 1
ATOM 6199 C CA . VAL D 1 197 ? -7.304 -5.008 54.772 1.00 45.46 194 VAL D CA 1
ATOM 6200 C C . VAL D 1 197 ? -7.326 -5.674 53.398 1.00 40.57 194 VAL D C 1
ATOM 6201 O O . VAL D 1 197 ? -8.368 -6.110 52.924 1.00 41.90 194 VAL D O 1
ATOM 6205 N N . GLY D 1 198 ? -6.165 -5.762 52.764 1.00 39.36 195 GLY D N 1
ATOM 6206 C CA . GLY D 1 198 ? -6.075 -6.425 51.481 1.00 34.55 195 GLY D CA 1
ATOM 6207 C C . GLY D 1 198 ? -4.669 -6.824 51.071 1.00 41.21 195 GLY D C 1
ATOM 6208 O O . GLY D 1 198 ? -3.664 -6.294 51.563 1.00 37.65 195 GLY D O 1
ATOM 6209 N N . LEU D 1 199 ? -4.600 -7.790 50.167 1.00 37.96 196 LEU D N 1
ATOM 6210 C CA . LEU D 1 199 ? -3.362 -8.064 49.478 1.00 39.82 196 LEU D CA 1
ATOM 6211 C C . LEU D 1 199 ? -3.172 -6.941 48.491 1.00 43.03 196 LEU D C 1
ATOM 6212 O O . LEU D 1 199 ? -4.088 -6.617 47.732 1.00 42.39 196 LEU D O 1
ATOM 6217 N N . LYS D 1 200 ? -1.993 -6.330 48.501 1.00 45.20 197 LYS D N 1
ATOM 6218 C CA . LYS D 1 200 ? -1.738 -5.244 47.568 1.00 52.95 197 LYS D CA 1
ATOM 6219 C C . LYS D 1 200 ? -1.514 -5.782 46.157 1.00 52.14 197 LYS D C 1
ATOM 6220 O O . LYS D 1 200 ? -1.804 -5.099 45.179 1.00 48.75 197 LYS D O 1
ATOM 6226 N N . LYS D 1 201 ? -1.037 -7.016 46.040 1.00 53.13 198 LYS D N 1
ATOM 6227 C CA . LYS D 1 201 ? -0.918 -7.592 44.711 1.00 59.00 198 LYS D CA 1
ATOM 6228 C C . LYS D 1 201 ? -1.171 -9.087 44.557 1.00 61.19 198 LYS D C 1
ATOM 6229 O O . LYS D 1 201 ? -2.217 -9.487 44.043 1.00 69.79 198 LYS D O 1
ATOM 6235 N N . GLU D 1 202 ? -0.230 -9.908 44.999 1.00 60.95 199 GLU D N 1
ATOM 6236 C CA . GLU D 1 202 ? -0.096 -11.232 44.412 1.00 70.52 199 GLU D CA 1
ATOM 6237 C C . GLU D 1 202 ? 0.206 -12.348 45.395 1.00 72.31 199 GLU D C 1
ATOM 6238 O O . GLU D 1 202 ? -0.311 -13.458 45.267 1.00 83.12 199 GLU D O 1
ATOM 6244 N N . ILE D 1 203 ? 1.055 -12.049 46.368 1.00 65.78 200 ILE D N 1
ATOM 6245 C CA . ILE D 1 203 ? 1.721 -13.073 47.164 1.00 73.79 200 ILE D CA 1
ATOM 6246 C C . ILE D 1 203 ? 2.505 -14.012 46.244 1.00 75.17 200 ILE D C 1
ATOM 6247 O O . ILE D 1 203 ? 3.546 -13.638 45.699 1.00 75.08 200 ILE D O 1
ATOM 6260 N N . ASP E 1 8 ? 16.115 22.059 102.854 1.00 43.84 5 ASP E N 1
ATOM 6261 C CA . ASP E 1 8 ? 14.756 21.776 102.419 1.00 47.67 5 ASP E CA 1
ATOM 6262 C C . ASP E 1 8 ? 14.671 21.112 101.056 1.00 39.32 5 ASP E C 1
ATOM 6263 O O . ASP E 1 8 ? 15.432 21.435 100.147 1.00 47.13 5 ASP E O 1
ATOM 6268 N N . VAL E 1 9 ? 13.711 20.208 100.909 1.00 21.39 6 VAL E N 1
ATOM 6269 C CA . VAL E 1 9 ? 13.412 19.612 99.609 1.00 29.80 6 VAL E CA 1
ATOM 6270 C C . VAL E 1 9 ? 11.894 19.465 99.373 1.00 39.79 6 VAL E C 1
ATOM 6271 O O . VAL E 1 9 ? 11.128 19.123 100.277 1.00 35.01 6 VAL E O 1
ATOM 6275 N N . HIS E 1 10 ? 11.458 19.750 98.155 1.00 37.73 7 HIS E N 1
ATOM 6276 C CA . HIS E 1 10 ? 10.034 19.777 97.885 1.00 33.17 7 HIS E CA 1
ATOM 6277 C C . HIS E 1 10 ? 9.644 18.625 97.008 1.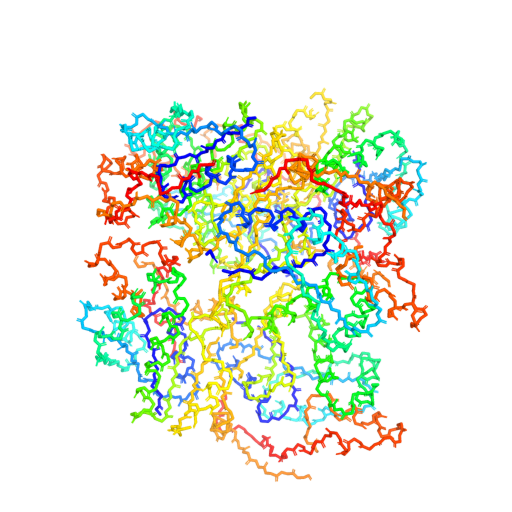00 34.80 7 HIS E C 1
ATOM 6278 O O . HIS E 1 10 ? 10.063 18.552 95.859 1.00 40.56 7 HIS E O 1
ATOM 6285 N N . VAL E 1 11 ? 8.830 17.733 97.571 1.00 31.18 8 VAL E N 1
ATOM 6286 C CA . VAL E 1 11 ? 8.593 16.415 97.002 1.00 24.17 8 VAL E CA 1
ATOM 6287 C C . VAL E 1 11 ? 7.182 16.228 96.463 1.00 32.82 8 VAL E C 1
ATOM 6288 O O . VAL E 1 11 ? 6.215 16.133 97.235 1.00 29.29 8 VAL E O 1
ATOM 6292 N N . LEU E 1 12 ? 7.072 16.164 95.137 1.00 30.45 9 LEU E N 1
ATOM 6293 C CA . LEU E 1 12 ? 5.817 15.791 94.505 1.00 29.24 9 LEU E CA 1
ATOM 6294 C C . LEU E 1 12 ? 5.349 14.473 95.073 1.00 36.54 9 LEU E C 1
ATOM 6295 O O . LEU E 1 12 ? 6.057 13.466 94.995 1.00 41.87 9 LEU E O 1
ATOM 6300 N N . PHE E 1 13 ? 4.139 14.485 95.620 1.00 33.00 10 PHE E N 1
ATOM 6301 C CA . PHE E 1 13 ? 3.674 13.415 96.489 1.00 31.09 10 PHE E CA 1
ATOM 6302 C C . PHE E 1 13 ? 2.278 12.928 96.098 1.00 29.46 10 PHE E C 1
ATOM 6303 O O . PHE E 1 13 ? 1.339 13.712 96.007 1.00 34.09 10 PHE E O 1
ATOM 6311 N N . SER E 1 14 ? 2.143 11.629 95.865 1.00 35.53 11 SER E N 1
ATOM 6312 C CA . SER E 1 14 ? 0.857 11.060 95.476 1.00 34.48 11 SER E CA 1
ATOM 6313 C C . SER E 1 14 ? 0.160 10.402 96.659 1.00 40.79 11 SER E C 1
ATOM 6314 O O . SER E 1 14 ? -1.025 10.067 96.586 1.00 48.53 11 SER E O 1
ATOM 6317 N N . GLY E 1 15 ? 0.902 10.201 97.743 1.00 32.84 12 GLY E N 1
ATOM 6318 C CA . GLY E 1 15 ? 0.384 9.484 98.890 1.00 31.74 12 GLY E CA 1
ATOM 6319 C C . GLY E 1 15 ? 0.655 7.985 98.855 1.00 36.67 12 GLY E C 1
ATOM 6320 O O . GLY E 1 15 ? 0.534 7.310 99.875 1.00 41.77 12 GLY E O 1
ATOM 6321 N N . GLY E 1 16 ? 1.035 7.462 97.693 1.00 33.58 13 GLY E N 1
ATOM 6322 C CA . GLY E 1 16 ? 1.222 6.028 97.525 1.00 30.49 13 GLY E CA 1
ATOM 6323 C C . GLY E 1 16 ? 2.414 5.475 98.282 1.00 34.83 13 GLY E C 1
ATOM 6324 O O . GLY E 1 16 ? 3.223 6.222 98.837 1.00 38.91 13 GLY E O 1
ATOM 6325 N N . LYS E 1 17 ? 2.527 4.153 98.306 1.00 28.35 14 LYS E N 1
ATOM 6326 C CA . LYS E 1 17 ? 3.588 3.494 99.056 1.00 33.77 14 LYS E CA 1
ATOM 6327 C C . LYS E 1 17 ? 4.967 3.865 98.497 1.00 42.89 14 LYS E C 1
ATOM 6328 O O . LYS E 1 17 ? 5.874 4.200 99.254 1.00 48.85 14 LYS E O 1
ATOM 6334 N N . ASP E 1 18 ? 5.107 3.837 97.172 1.00 40.85 15 ASP E N 1
ATOM 6335 C CA . ASP E 1 18 ? 6.359 4.227 96.526 1.00 39.56 15 ASP E CA 1
ATOM 6336 C C . ASP E 1 18 ? 6.657 5.703 96.743 1.00 44.40 15 ASP E C 1
ATOM 6337 O O . ASP E 1 18 ? 7.775 6.066 97.094 1.00 53.22 15 ASP E O 1
ATOM 6342 N N . SER E 1 19 ? 5.652 6.552 96.556 1.00 39.26 16 SER E N 1
ATOM 6343 C CA . SER E 1 19 ? 5.812 7.978 96.801 1.00 26.63 16 SER E CA 1
ATOM 6344 C C . SER E 1 19 ? 6.267 8.239 98.240 1.00 23.68 16 SER E C 1
ATOM 6345 O O . SER E 1 19 ? 7.062 9.133 98.494 1.00 31.33 16 SER E O 1
ATOM 6348 N N . SER E 1 20 ? 5.754 7.450 99.175 1.00 26.55 17 SER E N 1
ATOM 6349 C CA . SER E 1 20 ? 6.156 7.540 100.574 1.00 37.76 17 SER E CA 1
ATOM 6350 C C . SER E 1 20 ? 7.648 7.222 100.746 1.00 34.26 17 SER E C 1
ATOM 6351 O O . SER E 1 20 ? 8.402 7.976 101.388 1.00 21.08 17 SER E O 1
ATOM 6354 N N . LEU E 1 21 ? 8.058 6.094 100.174 1.00 22.99 18 LEU E N 1
ATOM 6355 C CA . LEU E 1 21 ? 9.454 5.693 100.194 1.00 36.99 18 LEU E CA 1
ATOM 6356 C C . LEU E 1 21 ? 10.378 6.818 99.737 1.00 35.53 18 LEU E C 1
ATOM 6357 O O . LEU E 1 21 ? 11.379 7.122 100.380 1.00 32.95 18 LEU E O 1
ATOM 6362 N N . SER E 1 22 ? 10.058 7.405 98.596 1.00 32.53 19 SER E N 1
ATOM 6363 C CA . SER E 1 22 ? 10.849 8.498 98.090 1.00 26.24 19 SER E CA 1
ATOM 6364 C C . SER E 1 22 ? 10.987 9.529 99.210 1.00 36.25 19 SER E C 1
ATOM 6365 O O . SER E 1 22 ? 12.083 10.003 99.504 1.00 37.87 19 SER E O 1
ATOM 6368 N N . ALA E 1 23 ? 9.870 9.850 99.854 1.00 38.73 20 ALA E N 1
ATOM 6369 C CA . ALA E 1 23 ? 9.877 10.815 100.942 1.00 39.25 20 ALA E CA 1
ATOM 6370 C C . ALA E 1 23 ? 10.815 10.363 102.043 1.00 37.54 20 ALA E C 1
ATOM 6371 O O . ALA E 1 23 ? 11.619 11.151 102.543 1.00 31.60 20 ALA E O 1
ATOM 6373 N N . VAL E 1 24 ? 10.698 9.085 102.403 1.00 30.87 21 VAL E N 1
ATOM 6374 C CA . VAL E 1 24 ? 11.429 8.500 103.522 1.00 39.06 21 VAL E CA 1
ATOM 6375 C C . VAL E 1 24 ? 12.942 8.467 103.295 1.00 38.42 21 VAL E C 1
ATOM 6376 O O . VAL E 1 24 ? 13.732 8.763 104.190 1.00 43.48 21 VAL E O 1
ATOM 6380 N N . ILE E 1 25 ? 13.333 8.102 102.088 1.00 36.87 22 ILE E N 1
ATOM 6381 C CA . ILE E 1 25 ? 14.731 8.073 101.708 1.00 40.40 22 ILE E CA 1
ATOM 6382 C C . ILE E 1 25 ? 15.359 9.442 101.921 1.00 35.06 22 ILE E C 1
ATOM 6383 O O . ILE E 1 25 ? 16.410 9.554 102.566 1.00 27.45 22 ILE E O 1
ATOM 6388 N N . LEU E 1 26 ? 14.713 10.468 101.366 1.00 26.67 23 LEU E N 1
ATOM 6389 C CA . LEU E 1 26 ? 15.171 11.850 101.520 1.00 36.27 23 LEU E CA 1
ATOM 6390 C C . LEU E 1 26 ? 15.325 12.224 102.990 1.00 39.66 23 LEU E C 1
ATOM 6391 O O . LEU E 1 26 ? 16.272 12.904 103.377 1.00 43.74 23 LEU E O 1
ATOM 6396 N N . LYS E 1 27 ? 14.383 11.771 103.806 1.00 42.49 24 LYS E N 1
ATOM 6397 C CA . LYS E 1 27 ? 14.393 12.111 105.213 1.00 32.51 24 LYS E CA 1
ATOM 6398 C C . LYS E 1 27 ? 15.602 11.465 105.875 1.00 34.32 24 LYS E C 1
ATOM 6399 O O . LYS E 1 27 ? 16.376 12.125 106.570 1.00 33.88 24 LYS E O 1
ATOM 6405 N N . LYS E 1 28 ? 15.762 10.169 105.644 1.00 26.62 25 LYS E N 1
ATOM 6406 C CA . LYS E 1 28 ? 16.932 9.452 106.126 1.00 33.96 25 LYS E CA 1
ATOM 6407 C C . LYS E 1 28 ? 18.265 10.018 105.614 1.00 38.13 25 LYS E C 1
ATOM 6408 O O . LYS E 1 28 ? 19.308 9.807 106.227 1.00 38.97 25 LYS E O 1
ATOM 6414 N N . LEU E 1 29 ? 18.228 10.749 104.506 1.00 34.66 26 LEU E N 1
ATOM 6415 C CA . LEU E 1 29 ? 19.448 11.262 103.908 1.00 30.58 26 LEU E CA 1
ATOM 6416 C C . LEU E 1 29 ? 19.843 12.594 104.498 1.00 38.69 26 LEU E C 1
ATOM 6417 O O . LEU E 1 29 ? 20.939 13.106 104.224 1.00 40.84 26 LEU E O 1
ATOM 6422 N N . GLY E 1 30 ? 18.935 13.167 105.288 1.00 34.51 27 GLY E N 1
ATOM 6423 C CA . GLY E 1 30 ? 19.227 14.377 106.035 1.00 23.55 27 GLY E CA 1
ATOM 6424 C C . GLY E 1 30 ? 18.424 15.569 105.578 1.00 32.65 27 GLY E C 1
ATOM 6425 O O . GLY E 1 30 ? 18.569 16.671 106.108 1.00 34.88 27 GLY E O 1
ATOM 6426 N N . TYR E 1 31 ? 17.571 15.353 104.586 1.00 35.22 28 TYR E N 1
ATOM 6427 C CA . TYR E 1 31 ? 16.764 16.436 104.052 1.00 40.85 28 TYR E CA 1
ATOM 6428 C C . TYR E 1 31 ? 15.531 16.682 104.920 1.00 41.14 28 TYR E C 1
ATOM 6429 O O . TYR E 1 31 ? 14.997 15.767 105.551 1.00 44.65 28 TYR E O 1
ATOM 6438 N N . ASN E 1 32 ? 15.091 17.929 104.954 1.00 37.36 29 ASN E N 1
ATOM 6439 C CA . ASN E 1 32 ? 13.796 18.246 105.523 1.00 47.23 29 ASN E CA 1
ATOM 6440 C C . ASN E 1 32 ? 12.779 18.259 104.377 1.00 48.52 29 ASN E C 1
ATOM 6441 O O . ASN E 1 32 ? 12.785 19.166 103.545 1.00 56.04 29 ASN E O 1
ATOM 6446 N N . PRO E 1 33 ? 11.915 17.237 104.320 1.00 39.33 30 PRO E N 1
ATOM 6447 C CA . PRO E 1 33 ? 11.073 16.975 103.148 1.00 38.91 30 PRO E CA 1
ATOM 6448 C C . PRO E 1 33 ? 9.699 17.626 103.218 1.00 41.72 30 PRO E C 1
ATOM 6449 O O . PRO E 1 33 ? 8.879 17.193 104.028 1.00 48.07 30 PRO E O 1
ATOM 6453 N N . HIS E 1 34 ? 9.464 18.631 102.372 1.00 43.68 31 HIS E N 1
ATOM 6454 C CA . HIS E 1 34 ? 8.176 19.329 102.270 1.00 43.90 31 HIS E CA 1
ATOM 6455 C C . HIS E 1 34 ? 7.285 18.712 101.194 1.00 42.31 31 HIS E C 1
ATOM 6456 O O . HIS E 1 34 ? 7.499 18.915 99.995 1.00 35.84 31 HIS E O 1
ATOM 6463 N N . LEU E 1 35 ? 6.279 17.966 101.627 1.00 42.70 32 LEU E N 1
ATOM 6464 C CA . LEU E 1 35 ? 5.408 17.252 100.700 1.00 33.32 32 LEU E CA 1
ATOM 6465 C C . LEU E 1 35 ? 4.453 18.162 99.948 1.00 34.08 32 LEU E C 1
ATOM 6466 O O . LEU E 1 35 ? 3.757 18.983 100.549 1.00 36.91 32 LEU E O 1
ATOM 6471 N N . ILE E 1 36 ? 4.422 18.002 98.627 1.00 28.06 33 ILE E N 1
ATOM 6472 C CA . ILE E 1 36 ? 3.467 18.722 97.807 1.00 31.24 33 ILE E CA 1
ATOM 6473 C C . ILE E 1 36 ? 2.592 17.796 96.967 1.00 37.44 33 ILE E C 1
ATOM 6474 O O . ILE E 1 36 ? 3.091 16.888 96.297 1.00 41.56 33 ILE E O 1
ATOM 6479 N N . THR E 1 37 ? 1.282 18.023 97.026 1.00 32.58 34 THR E N 1
ATOM 6480 C CA . THR E 1 37 ? 0.341 17.334 96.153 1.00 31.70 34 THR E CA 1
ATOM 6481 C C . THR E 1 37 ? -0.344 18.343 95.252 1.00 35.47 34 THR E C 1
ATOM 6482 O O . THR E 1 37 ? -0.824 19.368 95.728 1.00 39.24 34 THR E O 1
ATOM 6486 N N . ILE E 1 38 ? -0.397 18.060 93.957 1.00 33.73 35 ILE E N 1
ATOM 6487 C CA . ILE E 1 38 ? -0.979 19.009 93.015 1.00 34.65 35 ILE E CA 1
ATOM 6488 C C . ILE E 1 38 ? -2.473 18.789 92.821 1.00 34.73 35 ILE E C 1
ATOM 6489 O O . ILE E 1 38 ? -2.924 17.654 92.673 1.00 22.91 35 ILE E O 1
ATOM 6494 N N . ASN E 1 39 ? -3.225 19.887 92.796 1.00 34.70 36 ASN E N 1
ATOM 6495 C CA . ASN E 1 39 ? -4.650 19.842 92.502 1.00 28.06 36 ASN E CA 1
ATOM 6496 C C . ASN E 1 39 ? -5.027 20.847 91.440 1.00 29.33 36 ASN E C 1
ATOM 6497 O O . ASN E 1 39 ? -4.523 21.977 91.461 1.00 32.76 36 ASN E O 1
ATOM 6502 N N . PHE E 1 40 ? -5.921 20.446 90.531 1.00 24.90 37 PHE E N 1
ATOM 6503 C CA . PHE E 1 40 ? -6.335 21.287 89.398 1.00 30.98 37 PHE E CA 1
ATOM 6504 C C . PHE E 1 40 ? -7.719 21.912 89.570 1.00 43.74 37 PHE E C 1
ATOM 6505 O O . PHE E 1 40 ? -8.194 22.642 88.700 1.00 56.70 37 PHE E O 1
ATOM 6513 N N . GLY E 1 41 ? -8.364 21.641 90.696 1.00 50.02 38 GLY E N 1
ATOM 6514 C CA . GLY E 1 41 ? -9.630 22.286 91.002 1.00 47.80 38 GLY E CA 1
ATOM 6515 C C . GLY E 1 41 ? -10.833 21.577 90.406 1.00 45.90 38 GLY E C 1
ATOM 6516 O O . GLY E 1 41 ? -11.960 22.052 90.511 1.00 51.99 38 GLY E O 1
ATOM 6517 N N . VAL E 1 42 ? -10.594 20.432 89.785 1.00 37.51 39 VAL E N 1
ATOM 6518 C CA . VAL E 1 42 ? -11.667 19.647 89.199 1.00 43.47 39 VAL E CA 1
ATOM 6519 C C . VAL E 1 42 ? -12.419 18.885 90.300 1.00 54.57 39 VAL E C 1
ATOM 6520 O O . VAL E 1 42 ? -13.607 19.128 90.537 1.00 54.16 39 VAL E O 1
ATOM 6524 N N . ILE E 1 43 ? -11.722 17.965 90.962 1.00 50.13 40 ILE E N 1
ATOM 6525 C CA . ILE E 1 43 ? -12.227 17.340 92.180 1.00 52.40 40 ILE E CA 1
ATOM 6526 C C . ILE E 1 43 ? -11.120 17.364 93.232 1.00 56.97 40 ILE E C 1
ATOM 6527 O O . ILE E 1 43 ? -9.952 17.555 92.892 1.00 55.20 40 ILE E O 1
ATOM 6532 N N . PRO E 1 44 ? -11.484 17.191 94.515 1.00 57.06 41 PRO E N 1
ATOM 6533 C CA . PRO E 1 44 ? -10.514 17.183 95.619 1.00 55.90 41 PRO E CA 1
ATOM 6534 C C . PRO E 1 44 ? -9.932 15.793 95.887 1.00 60.42 41 PRO E C 1
ATOM 6535 O O . PRO E 1 44 ? -10.232 15.183 96.911 1.00 61.57 41 PRO E O 1
ATOM 6539 N N . SER E 1 45 ? -9.092 15.313 94.975 1.00 58.91 42 SER E N 1
ATOM 6540 C CA . SER E 1 45 ? -8.506 13.983 95.085 1.00 55.14 42 SER E CA 1
ATOM 6541 C C . SER E 1 45 ? -7.178 14.004 95.827 1.00 53.86 42 SER E C 1
ATOM 6542 O O . SER E 1 45 ? -6.378 13.075 95.702 1.00 52.82 42 SER E O 1
ATOM 6545 N N . TYR E 1 46 ? -6.937 15.073 96.582 1.00 53.54 43 TYR E N 1
ATOM 6546 C CA . TYR E 1 46 ? -5.708 15.209 97.354 1.00 50.05 43 TYR E CA 1
ATOM 6547 C C . TYR E 1 46 ? -5.873 14.737 98.806 1.00 48.87 43 TYR E C 1
ATOM 6548 O O . TYR E 1 46 ? -4.961 14.868 99.623 1.00 51.91 43 TYR E O 1
ATOM 6557 N N . LYS E 1 47 ? -7.034 14.173 99.118 1.00 47.32 44 LYS E N 1
ATOM 6558 C CA . LYS E 1 47 ? -7.350 13.803 100.489 1.00 48.93 44 LYS E CA 1
ATOM 6559 C C . LYS E 1 47 ? -6.450 12.677 100.975 1.00 46.70 44 LYS E C 1
ATOM 6560 O O . LYS E 1 47 ? -5.978 12.690 102.110 1.00 41.56 44 LYS E O 1
ATOM 6566 N N . LEU E 1 48 ? -6.228 11.705 100.099 1.00 39.48 45 LEU E N 1
ATOM 6567 C CA . LEU E 1 48 ? -5.413 10.541 100.406 1.00 44.32 45 LEU E CA 1
ATOM 6568 C C . LEU E 1 48 ? -3.999 10.940 100.837 1.00 47.38 45 LEU E C 1
ATOM 6569 O O . LEU E 1 48 ? -3.484 10.436 101.831 1.00 46.12 45 LEU E O 1
ATOM 6574 N N . ALA E 1 49 ? -3.380 11.848 100.089 1.00 48.63 46 ALA E N 1
ATOM 6575 C CA . ALA E 1 49 ? -1.983 12.201 100.325 1.00 43.10 46 ALA E CA 1
ATOM 6576 C C . ALA E 1 49 ? -1.815 12.997 101.610 1.00 45.21 46 ALA E C 1
ATOM 6577 O O . ALA E 1 49 ? -0.808 12.865 102.306 1.00 50.69 46 ALA E O 1
ATOM 6579 N N . GLU E 1 50 ? -2.796 13.833 101.921 1.00 43.76 47 GLU E N 1
ATOM 6580 C CA . GLU E 1 50 ? -2.759 14.587 103.167 1.00 45.64 47 GLU E CA 1
ATOM 6581 C C . GLU E 1 50 ? -2.780 13.617 104.336 1.00 47.34 47 GLU E C 1
ATOM 6582 O O . GLU E 1 50 ? -2.123 13.838 105.350 1.00 52.73 47 GLU E O 1
ATOM 6588 N N . GLU E 1 51 ? -3.541 12.539 104.182 1.00 42.95 48 GLU E N 1
ATOM 6589 C CA . GLU E 1 51 ? -3.697 11.559 105.248 1.00 45.59 48 GLU E CA 1
ATOM 6590 C C . GLU E 1 51 ? -2.408 10.816 105.538 1.00 50.03 48 GLU E C 1
ATOM 6591 O O . GLU E 1 51 ? -1.924 10.815 106.668 1.00 62.62 48 GLU E O 1
ATOM 6597 N N . THR E 1 52 ? -1.841 10.195 104.518 1.00 46.97 49 THR E N 1
ATOM 6598 C CA . THR E 1 52 ? -0.614 9.438 104.705 1.00 50.28 49 THR E CA 1
ATOM 6599 C C . THR E 1 52 ? 0.559 10.360 105.082 1.00 50.61 49 THR E C 1
ATOM 6600 O O . THR E 1 52 ? 1.496 9.934 105.757 1.00 51.13 49 THR E O 1
ATOM 6604 N N . ALA E 1 53 ? 0.486 11.627 104.680 1.00 42.62 50 ALA E N 1
ATOM 6605 C CA . ALA E 1 53 ? 1.507 12.602 105.059 1.00 37.74 50 ALA E CA 1
ATOM 6606 C C . ALA E 1 53 ? 1.509 12.836 106.573 1.00 50.78 50 ALA E C 1
ATOM 6607 O O . ALA E 1 53 ? 2.573 12.998 107.193 1.00 48.86 50 ALA E O 1
ATOM 6609 N N . LYS E 1 54 ? 0.315 12.859 107.164 1.00 47.42 51 LYS E N 1
ATOM 6610 C CA . LYS E 1 54 ? 0.199 12.920 108.615 1.00 53.06 51 LYS E CA 1
ATOM 6611 C C . LYS E 1 54 ? 0.773 11.650 109.232 1.00 51.99 51 LYS E C 1
ATOM 6612 O O . LYS E 1 54 ? 1.458 11.696 110.256 1.00 52.16 51 LYS E O 1
ATOM 6618 N N . ILE E 1 55 ? 0.504 10.517 108.591 1.00 39.34 52 ILE E N 1
ATOM 6619 C CA . ILE E 1 55 ? 1.044 9.246 109.053 1.00 44.57 52 ILE E CA 1
ATOM 6620 C C . ILE E 1 55 ? 2.577 9.247 108.996 1.00 51.54 52 ILE E C 1
ATOM 6621 O O . ILE E 1 55 ? 3.242 8.833 109.948 1.00 56.40 52 ILE E O 1
ATOM 6626 N N . LEU E 1 56 ? 3.127 9.725 107.882 1.00 46.93 53 LEU E N 1
ATOM 6627 C CA . LEU E 1 56 ? 4.576 9.841 107.704 1.00 40.03 53 LEU E CA 1
ATOM 6628 C C . LEU E 1 56 ? 5.157 10.873 108.660 1.00 44.76 53 LEU E C 1
ATOM 6629 O O . LEU E 1 56 ? 6.328 10.789 109.044 1.00 42.88 53 LEU E O 1
ATOM 6634 N N . GLY E 1 57 ? 4.336 11.858 109.024 1.00 40.11 54 GLY E N 1
ATOM 6635 C CA . GLY E 1 57 ? 4.781 12.940 109.879 1.00 29.57 54 GLY E CA 1
ATOM 6636 C C . GLY E 1 57 ? 5.583 13.997 109.145 1.00 40.23 54 GLY E C 1
ATOM 6637 O O . GLY E 1 57 ? 6.511 14.567 109.703 1.00 39.84 54 GLY E O 1
ATOM 6638 N N . PHE E 1 58 ? 5.226 14.257 107.890 1.00 53.37 55 PHE E N 1
ATOM 6639 C CA . PHE E 1 58 ? 5.931 15.241 107.071 1.00 42.76 55 PHE E CA 1
ATOM 6640 C C . PHE E 1 58 ? 5.042 16.442 106.792 1.00 40.10 55 PHE E C 1
ATOM 6641 O O . PHE E 1 58 ? 3.819 16.318 106.715 1.00 40.98 55 PHE E O 1
ATOM 6649 N N . LYS E 1 59 ? 5.657 17.608 106.642 1.00 41.74 56 LYS E N 1
ATOM 6650 C CA . LYS E 1 59 ? 4.925 18.797 106.225 1.00 48.48 56 LYS E CA 1
ATOM 6651 C C . LYS E 1 59 ? 4.244 18.530 104.881 1.00 47.20 56 LYS E C 1
ATOM 6652 O O . LYS E 1 59 ? 4.809 17.849 104.023 1.00 42.83 56 LYS E O 1
ATOM 6658 N N . HIS E 1 60 ? 3.037 19.058 104.697 1.00 47.90 57 HIS E N 1
ATOM 6659 C CA . HIS E 1 60 ? 2.311 18.860 103.439 1.00 45.06 57 HIS E CA 1
ATOM 6660 C C . HIS E 1 60 ? 1.520 20.093 102.991 1.00 43.29 57 HIS E C 1
ATOM 6661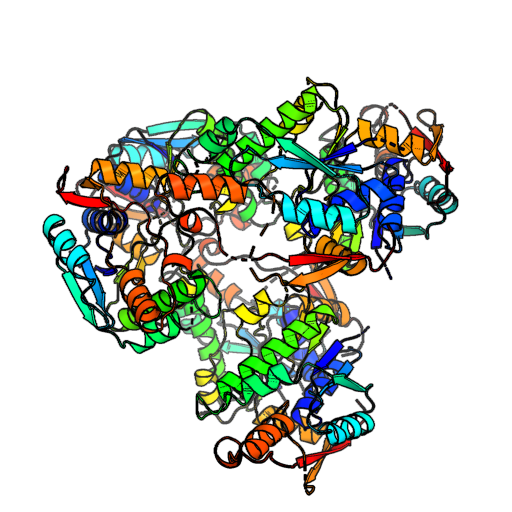 O O . HIS E 1 60 ? 0.892 20.754 103.809 1.00 55.69 57 HIS E O 1
ATOM 6668 N N . LYS E 1 61 ? 1.557 20.394 101.694 1.00 27.52 58 LYS E N 1
ATOM 6669 C CA . LYS E 1 61 ? 0.754 21.478 101.118 1.00 33.19 58 LYS E CA 1
ATOM 6670 C C . LYS E 1 61 ? 0.054 20.933 99.888 1.00 33.39 58 LYS E C 1
ATOM 6671 O O . LYS E 1 61 ? 0.581 20.041 99.222 1.00 40.95 58 LYS E O 1
ATOM 6677 N N . VAL E 1 62 ? -1.127 21.452 99.575 1.00 32.50 59 VAL E N 1
ATOM 6678 C CA . VAL E 1 62 ? -1.679 21.197 98.251 1.00 33.45 59 VAL E CA 1
ATOM 6679 C C . VAL E 1 62 ? -1.546 22.450 97.413 1.00 32.93 59 VAL E C 1
ATOM 6680 O O . VAL E 1 62 ? -1.802 23.547 97.880 1.00 47.89 59 VAL E O 1
ATOM 6684 N N . ILE E 1 63 ? -1.088 22.280 96.186 1.00 28.41 60 ILE E N 1
ATOM 6685 C CA . ILE E 1 63 ? -0.899 23.398 95.282 1.00 31.44 60 ILE E CA 1
ATOM 6686 C C . ILE E 1 63 ? -1.875 23.264 94.124 1.00 21.01 60 ILE E C 1
ATOM 6687 O O . ILE E 1 63 ? -1.941 22.226 93.485 1.00 22.40 60 ILE E O 1
ATOM 6692 N N . THR E 1 64 ? -2.655 24.313 93.889 1.00 23.84 61 THR E N 1
ATOM 6693 C CA . THR E 1 64 ? -3.664 24.293 92.855 1.00 32.16 61 THR E CA 1
ATOM 6694 C C . THR E 1 64 ? -3.109 24.959 91.614 1.00 38.72 61 THR E C 1
ATOM 6695 O O . THR E 1 64 ? -2.532 26.043 91.679 1.00 30.11 61 THR E O 1
ATOM 6699 N N . LEU E 1 65 ? -3.278 24.280 90.489 1.00 40.41 62 LEU E N 1
ATOM 6700 C CA . LEU E 1 65 ? -2.814 24.764 89.206 1.00 32.11 62 LEU E CA 1
ATOM 6701 C C . LEU E 1 65 ? -4.010 24.865 88.270 1.00 33.91 62 LEU E C 1
ATOM 6702 O O . LEU E 1 65 ? -5.065 24.273 88.526 1.00 35.02 62 LEU E O 1
ATOM 6707 N N . ASP E 1 66 ? -3.841 25.625 87.195 1.00 29.19 63 ASP E N 1
ATOM 6708 C CA . ASP E 1 66 ? -4.913 25.895 86.261 1.00 23.62 63 ASP E CA 1
ATOM 6709 C C . ASP E 1 66 ? -5.498 24.595 85.707 1.00 28.97 63 ASP E C 1
ATOM 6710 O O . ASP E 1 66 ? -4.769 23.705 85.266 1.00 33.30 63 ASP E O 1
ATOM 6715 N N . ARG E 1 67 ? -6.822 24.505 85.752 1.00 27.27 64 ARG E N 1
ATOM 6716 C CA . ARG E 1 67 ? -7.565 23.397 85.181 1.00 32.90 64 ARG E CA 1
ATOM 6717 C C . ARG E 1 67 ? -7.161 23.107 83.727 1.00 28.14 64 ARG E C 1
ATOM 6718 O O . ARG E 1 67 ? -7.351 22.000 83.228 1.00 32.77 64 ARG E O 1
ATOM 6726 N N . LYS E 1 68 ? -6.610 24.094 83.036 1.00 28.96 65 LYS E N 1
ATOM 6727 C CA . LYS E 1 68 ? -6.327 23.902 81.613 1.00 33.20 65 LYS E CA 1
ATOM 6728 C C . LYS E 1 68 ? -5.188 22.932 81.313 1.00 35.12 65 LYS E C 1
ATOM 6729 O O . LYS E 1 68 ? -5.072 22.444 80.188 1.00 30.59 65 LYS E O 1
ATOM 6735 N N . ILE E 1 69 ? -4.365 22.639 82.317 1.00 32.52 66 ILE E N 1
ATOM 6736 C CA . ILE E 1 69 ? -3.326 21.637 82.142 1.00 37.35 66 ILE E CA 1
ATOM 6737 C C . ILE E 1 69 ? -3.947 20.265 81.905 1.00 32.20 66 ILE E C 1
ATOM 6738 O O . ILE E 1 69 ? -3.561 19.542 80.979 1.00 36.52 66 ILE E O 1
ATOM 6743 N N . VAL E 1 70 ? -4.931 19.920 82.725 1.00 27.84 67 VAL E N 1
ATOM 6744 C CA . VAL E 1 70 ? -5.579 18.619 82.608 1.00 27.94 67 VAL E CA 1
ATOM 6745 C C . VAL E 1 70 ? -6.610 18.543 81.470 1.00 34.35 67 VAL E C 1
ATOM 6746 O O . VAL E 1 70 ? -6.937 17.459 80.987 1.00 39.00 67 VAL E O 1
ATOM 6750 N N . GLU E 1 71 ? -7.115 19.686 81.021 1.00 32.48 68 GLU E N 1
ATOM 6751 C CA . GLU E 1 71 ? -7.983 19.677 79.846 1.00 29.71 68 GLU E CA 1
ATOM 6752 C C . GLU E 1 71 ? -7.154 19.296 78.643 1.00 31.54 68 GLU E C 1
ATOM 6753 O O . GLU E 1 71 ? -7.561 18.457 77.828 1.00 38.44 68 GLU E O 1
ATOM 6759 N N . LYS E 1 72 ? -5.991 19.932 78.526 1.00 28.56 69 LYS E N 1
ATOM 6760 C CA . LYS E 1 72 ? -5.068 19.638 77.441 1.00 33.86 69 LYS E CA 1
ATOM 6761 C C . LYS E 1 72 ? -4.702 18.164 77.518 1.00 33.98 69 LYS E C 1
ATOM 6762 O O . LYS E 1 72 ? -4.648 17.474 76.498 1.00 33.57 69 LYS E O 1
ATOM 6768 N N . ALA E 1 73 ? -4.477 17.684 78.739 1.00 29.52 70 ALA E N 1
ATOM 6769 C CA . ALA E 1 73 ? -4.228 16.268 78.968 1.00 37.96 70 ALA E CA 1
ATOM 6770 C C . ALA E 1 73 ? -5.360 15.391 78.421 1.00 40.86 70 ALA E C 1
ATOM 6771 O O . ALA E 1 73 ? -5.129 14.447 77.652 1.00 38.90 70 ALA E O 1
ATOM 6773 N N . ALA E 1 74 ? -6.587 15.707 78.824 1.00 41.02 71 ALA E N 1
ATOM 6774 C CA . ALA E 1 74 ? -7.758 14.993 78.324 1.00 34.81 71 ALA E CA 1
ATOM 6775 C C . ALA E 1 74 ? -7.796 15.022 76.796 1.00 36.94 71 ALA E C 1
ATOM 6776 O O . ALA E 1 74 ? -8.024 14.007 76.144 1.00 42.93 71 ALA E O 1
ATOM 6778 N N . ASP E 1 75 ? -7.577 16.197 76.226 1.00 38.71 72 ASP E N 1
ATOM 6779 C CA . ASP E 1 75 ? -7.488 16.323 74.785 1.00 37.91 72 ASP E CA 1
ATOM 6780 C C . ASP E 1 75 ? -6.515 15.300 74.241 1.00 44.65 72 ASP E C 1
ATOM 6781 O O . ASP E 1 75 ? -6.852 14.528 73.343 1.00 45.98 72 ASP E O 1
ATOM 6794 N N . ILE E 1 77 ? -5.258 12.654 75.503 1.00 37.59 74 ILE E N 1
ATOM 6795 C CA . ILE E 1 77 ? -5.596 11.258 75.731 1.00 45.49 74 ILE E CA 1
ATOM 6796 C C . ILE E 1 77 ? -6.586 10.750 74.698 1.00 52.96 74 ILE E C 1
ATOM 6797 O O . ILE E 1 77 ? -6.516 9.594 74.286 1.00 62.45 74 ILE E O 1
ATOM 6802 N N . ILE E 1 78 ? -7.495 11.619 74.268 1.00 50.36 75 ILE E N 1
ATOM 6803 C CA . ILE E 1 78 ? -8.482 11.242 73.269 1.00 49.69 75 ILE E CA 1
ATOM 6804 C C . ILE E 1 78 ? -7.831 11.102 71.907 1.00 54.41 75 ILE E C 1
ATOM 6805 O O . ILE E 1 78 ? -8.137 10.178 71.152 1.00 63.89 75 ILE E O 1
ATOM 6810 N N . GLU E 1 79 ? -6.926 12.022 71.604 1.00 52.42 76 GLU E N 1
ATOM 6811 C CA . GLU E 1 79 ? -6.201 11.995 70.346 1.00 60.16 76 GLU E CA 1
ATOM 6812 C C . GLU E 1 79 ? -5.320 10.761 70.265 1.00 71.36 76 GLU E C 1
ATOM 6813 O O . GLU E 1 79 ? -5.380 10.008 69.297 1.00 76.83 76 GLU E O 1
ATOM 6819 N N . HIS E 1 80 ? -4.503 10.559 71.292 1.00 70.77 77 HIS E N 1
ATOM 6820 C CA . HIS E 1 80 ? -3.545 9.458 71.305 1.00 75.45 77 HIS E CA 1
ATOM 6821 C C . HIS E 1 80 ? -4.194 8.109 71.583 1.00 68.45 77 HIS E C 1
ATOM 6822 O O . HIS E 1 80 ? -3.596 7.069 71.338 1.00 68.73 77 HIS E O 1
ATOM 6829 N N . LYS E 1 81 ? -5.416 8.126 72.099 1.00 69.01 78 LYS E N 1
ATOM 6830 C CA . LYS E 1 81 ? -6.125 6.887 72.396 1.00 66.56 78 LYS E CA 1
ATOM 6831 C C . LYS E 1 81 ? -5.406 6.105 73.492 1.00 63.34 78 LYS E C 1
ATOM 6832 O O . LYS E 1 81 ? -5.725 4.946 73.758 1.00 65.69 78 LYS E O 1
ATOM 6838 N N . TYR E 1 82 ? -4.433 6.751 74.126 1.00 53.92 79 TYR E N 1
ATOM 6839 C CA . TYR E 1 82 ? -3.795 6.191 75.311 1.00 56.16 79 TYR E CA 1
ATOM 6840 C C . TYR E 1 82 ? -3.085 7.292 76.108 1.00 43.41 79 TYR E C 1
ATOM 6841 O O . TYR E 1 82 ? -2.615 8.269 75.539 1.00 41.79 79 TYR E O 1
ATOM 6850 N N . PRO E 1 83 ? -2.997 7.125 77.435 1.00 41.55 80 PRO E N 1
ATOM 6851 C CA . PRO E 1 83 ? -2.741 8.239 78.356 1.00 47.62 80 PRO E CA 1
ATOM 6852 C C . PRO E 1 83 ? -1.283 8.668 78.396 1.00 43.16 80 PRO E C 1
ATOM 6853 O O . PRO E 1 83 ? -0.993 9.823 78.690 1.00 42.29 80 PRO E O 1
ATOM 6857 N N . GLY E 1 84 ? -0.389 7.728 78.119 1.00 38.92 81 GLY E N 1
ATOM 6858 C CA . GLY E 1 84 ? 1.044 7.938 78.219 1.00 43.26 81 GLY E CA 1
ATOM 6859 C C . GLY E 1 84 ? 1.556 9.355 78.066 1.00 40.26 81 GLY E C 1
ATOM 6860 O O . GLY E 1 84 ? 2.028 9.942 79.029 1.00 24.96 81 GLY E O 1
ATOM 6861 N N . PRO E 1 85 ? 1.480 9.900 76.842 1.00 42.88 82 PRO E N 1
ATOM 6862 C CA . PRO E 1 85 ? 1.948 11.249 76.482 1.00 42.99 82 PRO E CA 1
ATOM 6863 C C . PRO E 1 85 ? 1.325 12.368 77.329 1.00 48.25 82 PRO E C 1
ATOM 6864 O O . PRO E 1 85 ? 1.985 13.354 77.661 1.00 39.75 82 PRO E O 1
ATOM 6868 N N . ALA E 1 86 ? 0.051 12.196 77.661 1.00 51.32 83 ALA E N 1
ATOM 6869 C CA . ALA E 1 86 ? -0.699 13.158 78.451 1.00 39.25 83 ALA E CA 1
ATOM 6870 C C . ALA E 1 86 ? -0.175 13.221 79.881 1.00 35.01 83 ALA E C 1
ATOM 6871 O O . ALA E 1 86 ? -0.081 14.294 80.472 1.00 31.02 83 ALA E O 1
ATOM 6873 N N . ILE E 1 87 ? 0.160 12.065 80.441 1.00 33.64 84 ILE E N 1
ATOM 6874 C CA . ILE E 1 87 ? 0.654 12.026 81.808 1.00 38.17 84 ILE E CA 1
ATOM 6875 C C . ILE E 1 87 ? 2.013 12.675 81.833 1.00 40.49 84 ILE E C 1
ATOM 6876 O O . ILE E 1 87 ? 2.290 13.547 82.656 1.00 43.94 84 ILE E O 1
ATOM 6881 N N . GLN E 1 88 ? 2.852 12.229 80.906 1.00 37.20 85 GLN E N 1
ATOM 6882 C CA . GLN E 1 88 ? 4.139 12.831 80.655 1.00 37.05 85 GLN E CA 1
ATOM 6883 C C . GLN E 1 88 ? 3.978 14.349 80.599 1.00 34.45 85 GLN E C 1
ATOM 6884 O O . GLN E 1 88 ? 4.723 15.089 81.244 1.00 37.63 85 GLN E O 1
ATOM 6890 N N . TYR E 1 89 ? 2.986 14.807 79.836 1.00 32.84 86 TYR E N 1
ATOM 6891 C CA . TYR E 1 89 ? 2.755 16.242 79.669 1.00 38.06 86 TYR E CA 1
ATOM 6892 C C . TYR E 1 89 ? 2.465 16.966 80.994 1.00 36.44 86 TYR E C 1
ATOM 6893 O O . TYR E 1 89 ? 3.038 18.021 81.253 1.00 41.18 86 TYR E O 1
ATOM 6902 N N . VAL E 1 90 ? 1.597 16.407 81.833 1.00 27.10 87 VAL E N 1
ATOM 6903 C CA . VAL E 1 90 ? 1.308 17.060 83.103 1.00 33.71 87 VAL E CA 1
ATOM 6904 C C . VAL E 1 90 ? 2.552 17.134 83.990 1.00 30.60 87 VAL E C 1
ATOM 6905 O O . VAL E 1 90 ? 2.885 18.190 84.524 1.00 29.52 87 VAL E O 1
ATOM 6909 N N . HIS E 1 91 ? 3.246 16.016 84.151 1.00 32.90 88 HIS E N 1
ATOM 6910 C CA . HIS E 1 91 ? 4.386 16.006 85.056 1.00 33.69 88 HIS E CA 1
ATOM 6911 C C . HIS E 1 91 ? 5.411 17.057 84.654 1.00 34.05 88 HIS E C 1
ATOM 6912 O O . HIS E 1 91 ? 5.863 17.842 85.480 1.00 34.30 88 HIS E O 1
ATOM 6919 N N . LYS E 1 92 ? 5.750 17.088 83.373 1.00 33.30 89 LYS E N 1
ATOM 6920 C CA . LYS E 1 92 ? 6.716 18.062 82.883 1.00 40.98 89 LYS E CA 1
ATOM 6921 C C . LYS E 1 92 ? 6.230 19.485 83.149 1.00 33.50 89 LYS E C 1
ATOM 6922 O O . LYS E 1 92 ? 6.990 20.348 83.596 1.00 32.63 89 LYS E O 1
ATOM 6928 N N . THR E 1 93 ? 4.948 19.705 82.892 1.00 31.98 90 THR E N 1
ATOM 6929 C CA . THR E 1 93 ? 4.320 21.003 83.073 1.00 30.30 90 THR E CA 1
ATOM 6930 C C . THR E 1 93 ? 4.350 21.473 84.518 1.00 22.83 90 THR E C 1
ATOM 6931 O O . THR E 1 93 ? 4.695 22.610 84.814 1.00 23.97 90 THR E O 1
ATOM 6935 N N . VAL E 1 94 ? 3.971 20.584 85.418 1.00 32.63 91 VAL E N 1
ATOM 6936 C CA . VAL E 1 94 ? 4.029 20.865 86.839 1.00 35.11 91 VAL E CA 1
ATOM 6937 C C . VAL E 1 94 ? 5.465 21.158 87.302 1.00 38.93 91 VAL E C 1
ATOM 6938 O O . VAL E 1 94 ? 5.692 22.116 88.040 1.00 37.71 91 VAL E O 1
ATOM 6942 N N . LEU E 1 95 ? 6.430 20.346 86.865 1.00 35.31 92 LEU E N 1
ATOM 6943 C CA . LEU E 1 95 ? 7.827 20.539 87.279 1.00 31.39 92 LEU E CA 1
ATOM 6944 C C . LEU E 1 95 ? 8.375 21.877 86.830 1.00 31.60 92 LEU E C 1
ATOM 6945 O O . LEU E 1 95 ? 9.058 22.544 87.594 1.00 35.60 92 LEU E O 1
ATOM 6950 N N . GLU E 1 96 ? 8.079 22.268 85.594 1.00 25.24 93 GLU E N 1
ATOM 6951 C CA . GLU E 1 96 ? 8.418 23.614 85.141 1.00 32.25 93 GLU E CA 1
ATOM 6952 C C . GLU E 1 96 ? 7.948 24.667 86.141 1.00 38.95 93 GLU E C 1
ATOM 6953 O O . GLU E 1 96 ? 8.738 25.499 86.596 1.00 38.58 93 GLU E O 1
ATOM 6959 N N . ILE E 1 97 ? 6.659 24.626 86.478 1.00 37.06 94 ILE E N 1
ATOM 6960 C CA . ILE E 1 97 ? 6.054 25.630 87.357 1.00 36.69 94 ILE E CA 1
ATOM 6961 C C . ILE E 1 97 ? 6.659 25.652 88.751 1.00 33.97 94 ILE E C 1
ATOM 6962 O O . ILE E 1 97 ? 6.935 26.721 89.294 1.00 36.24 94 ILE E O 1
ATOM 6967 N N . LEU E 1 98 ? 6.836 24.476 89.345 1.00 37.57 95 LEU E N 1
ATOM 6968 C CA . LEU E 1 98 ? 7.383 24.395 90.694 1.00 34.40 95 LEU E CA 1
ATOM 6969 C C . LEU E 1 98 ? 8.856 24.767 90.701 1.00 37.37 95 LEU E C 1
ATOM 6970 O O . LEU E 1 98 ? 9.354 25.291 91.687 1.00 39.33 95 LEU E O 1
ATOM 6975 N N . ALA E 1 99 ? 9.544 24.508 89.592 1.00 34.21 96 ALA E N 1
ATOM 6976 C CA . ALA E 1 99 ? 10.963 24.822 89.493 1.00 37.56 96 ALA E CA 1
ATOM 6977 C C . ALA E 1 99 ? 11.193 26.327 89.510 1.00 40.92 96 ALA E C 1
ATOM 6978 O O . ALA E 1 99 ? 12.332 26.785 89.567 1.00 43.27 96 ALA E O 1
ATOM 6980 N N . ASP E 1 100 ? 10.103 27.086 89.442 1.00 40.97 97 ASP E N 1
ATOM 6981 C CA . ASP E 1 100 ? 10.150 28.546 89.575 1.00 38.30 97 ASP E CA 1
ATOM 6982 C C . ASP E 1 100 ? 10.170 28.997 91.046 1.00 37.80 97 ASP E C 1
ATOM 6983 O O . ASP E 1 100 ? 10.782 30.004 91.379 1.00 42.19 97 ASP E O 1
ATOM 6988 N N . GLU E 1 101 ? 9.524 28.228 91.921 1.00 40.07 98 GLU E N 1
ATOM 6989 C CA . GLU E 1 101 ? 9.464 28.557 93.338 1.00 47.18 98 GLU E CA 1
ATOM 6990 C C . GLU E 1 101 ? 10.522 27.834 94.176 1.00 49.67 98 GLU E C 1
ATOM 6991 O O . GLU E 1 101 ? 11.098 28.416 95.095 1.00 46.24 98 GLU E O 1
ATOM 6997 N N . TYR E 1 102 ? 10.774 26.567 93.860 1.00 51.52 99 TYR E N 1
ATOM 6998 C CA . TYR E 1 102 ? 11.604 25.711 94.706 1.00 39.19 99 TYR E CA 1
ATOM 6999 C C . TYR E 1 102 ? 12.919 25.324 94.046 1.00 34.59 99 TYR E C 1
ATOM 7000 O O . TYR E 1 102 ? 12.944 24.987 92.875 1.00 43.66 99 TYR E O 1
ATOM 7009 N N . SER E 1 103 ? 14.009 25.370 94.801 1.00 30.28 100 SER E N 1
ATOM 7010 C CA . SER E 1 103 ? 15.335 25.100 94.236 1.00 40.32 100 SER E CA 1
ATOM 7011 C C . SER E 1 103 ? 15.792 23.630 94.328 1.00 40.95 100 SER E C 1
ATOM 7012 O O . SER E 1 103 ? 16.812 23.260 93.752 1.00 42.41 100 SER E O 1
ATOM 7015 N N . ILE E 1 104 ? 15.039 22.801 95.044 1.00 37.25 101 ILE E N 1
ATOM 7016 C CA . ILE E 1 104 ? 15.325 21.367 95.109 1.00 32.45 101 ILE E CA 1
ATOM 7017 C C . ILE E 1 104 ? 14.049 20.533 94.979 1.00 33.06 101 ILE E C 1
ATOM 7018 O O . ILE E 1 104 ? 13.177 20.541 95.849 1.00 21.71 101 ILE E O 1
ATOM 7023 N N . LEU E 1 105 ? 13.950 19.820 93.864 1.00 36.99 102 LEU E N 1
ATOM 7024 C CA . LEU E 1 105 ? 12.751 19.076 93.539 1.00 31.71 102 LEU E CA 1
ATOM 7025 C C . LEU E 1 105 ? 12.986 17.573 93.612 1.00 35.50 102 LEU E C 1
ATOM 7026 O O . LEU E 1 105 ? 14.058 17.074 93.278 1.00 41.65 102 LEU E O 1
ATOM 7031 N N . ALA E 1 106 ? 11.970 16.859 94.066 1.00 20.34 103 ALA E N 1
ATOM 7032 C CA . ALA E 1 106 ? 12.009 15.426 94.091 1.00 19.17 103 ALA E CA 1
ATOM 7033 C C . ALA E 1 106 ? 10.607 14.958 93.836 1.00 30.60 103 ALA E C 1
ATOM 7034 O O . ALA E 1 106 ? 9.644 15.670 94.131 1.00 28.98 103 ALA E O 1
ATOM 7036 N N . ASP E 1 107 ? 10.499 13.753 93.296 1.00 32.00 104 ASP E N 1
ATOM 7037 C CA . ASP E 1 107 ? 9.215 13.129 93.058 1.00 32.90 104 ASP E CA 1
ATOM 7038 C C . ASP E 1 107 ? 9.422 11.621 93.114 1.00 31.20 104 ASP E C 1
ATOM 7039 O O . ASP E 1 107 ? 10.512 11.158 93.452 1.00 29.80 104 ASP E O 1
ATOM 7044 N N . GLY E 1 108 ? 8.390 10.861 92.754 1.00 32.71 105 GLY E N 1
ATOM 7045 C CA . GLY E 1 108 ? 8.408 9.414 92.919 1.00 28.81 105 GLY E CA 1
ATOM 7046 C C . GLY E 1 108 ? 8.739 8.585 91.686 1.00 29.06 105 GLY E C 1
ATOM 7047 O O . GLY E 1 108 ? 8.431 7.403 91.630 1.00 38.48 105 GLY E O 1
ATOM 7048 N N . THR E 1 109 ? 9.359 9.195 90.687 1.00 31.68 106 THR E N 1
ATOM 7049 C CA . THR E 1 109 ? 9.723 8.463 89.483 1.00 34.25 106 THR E CA 1
ATOM 7050 C C . THR E 1 109 ? 10.628 7.278 89.804 1.00 32.65 106 THR E C 1
ATOM 7051 O O . THR E 1 109 ? 11.489 7.369 90.676 1.00 31.04 106 THR E O 1
ATOM 7055 N N . ARG E 1 110 ? 10.427 6.167 89.102 1.00 37.94 107 ARG E N 1
ATOM 7056 C CA . ARG E 1 110 ? 11.066 4.894 89.463 1.00 30.90 107 ARG E CA 1
ATOM 7057 C C . ARG E 1 110 ? 11.626 4.183 88.257 1.00 24.99 107 ARG E C 1
ATOM 7058 O O . ARG E 1 110 ? 11.187 4.407 87.135 1.00 23.99 107 ARG E O 1
ATOM 7066 N N . ARG E 1 111 ? 12.546 3.263 88.508 1.00 27.67 108 ARG E N 1
ATOM 7067 C CA . ARG E 1 111 ? 13.219 2.574 87.432 1.00 26.61 108 ARG E CA 1
ATOM 7068 C C . ARG E 1 111 ? 12.193 1.962 86.516 1.00 34.02 108 ARG E C 1
ATOM 7069 O O . ARG E 1 111 ? 12.174 2.245 85.315 1.00 31.38 108 ARG E O 1
ATOM 7077 N N . ASP E 1 112 ? 11.321 1.142 87.096 1.00 36.49 109 ASP E N 1
ATOM 7078 C CA . ASP E 1 112 ? 10.466 0.261 86.300 1.00 33.29 109 ASP E CA 1
ATOM 7079 C C . ASP E 1 112 ? 9.092 0.804 86.007 1.00 30.32 109 ASP E C 1
ATOM 7080 O O . ASP E 1 112 ? 8.171 0.016 85.831 1.00 28.73 109 ASP E O 1
ATOM 7085 N N . ASP E 1 113 ? 8.949 2.127 85.960 1.00 32.59 110 ASP E N 1
ATOM 7086 C CA . ASP E 1 113 ? 7.685 2.740 85.554 1.00 41.55 110 ASP E CA 1
ATOM 7087 C C . ASP E 1 113 ? 7.904 3.723 84.408 1.00 46.93 110 ASP E C 1
ATOM 7088 O O . ASP E 1 113 ? 8.661 4.686 84.536 1.00 47.44 110 ASP E O 1
ATOM 7093 N N . ARG E 1 114 ? 7.228 3.467 83.290 1.00 41.15 111 ARG E N 1
ATOM 7094 C CA . ARG E 1 114 ? 7.465 4.180 82.039 1.00 36.06 111 ARG E CA 1
ATOM 7095 C C . ARG E 1 114 ? 7.120 5.675 82.080 1.00 32.98 111 ARG E C 1
ATOM 7096 O O . ARG E 1 114 ? 7.888 6.508 81.597 1.00 35.62 111 ARG E O 1
ATOM 7104 N N . VAL E 1 115 ? 5.952 6.007 82.617 1.00 35.35 112 VAL E N 1
ATOM 7105 C CA . VAL E 1 115 ? 5.552 7.407 82.797 1.00 39.55 112 VAL E CA 1
ATOM 7106 C C . VAL E 1 115 ? 5.022 7.616 84.220 1.00 34.78 112 VAL E C 1
ATOM 7107 O O . VAL E 1 115 ? 4.499 6.689 84.831 1.00 34.40 112 VAL E O 1
ATOM 7111 N N . PRO E 1 116 ? 5.207 8.820 84.768 1.00 31.36 113 PRO E N 1
ATOM 7112 C CA . PRO E 1 116 ? 5.982 9.875 84.120 1.00 34.18 113 PRO E CA 1
ATOM 7113 C C . PRO E 1 116 ? 7.473 9.625 84.345 1.00 39.10 113 PRO E C 1
ATOM 7114 O O . PRO E 1 116 ? 7.855 8.834 85.214 1.00 39.29 113 PRO E O 1
ATOM 7118 N N . LYS E 1 117 ? 8.305 10.291 83.560 1.00 41.52 114 LYS E N 1
ATOM 7119 C CA . LYS E 1 117 ? 9.744 10.090 83.632 1.00 44.61 114 LYS E CA 1
ATOM 7120 C C . LYS E 1 117 ? 10.429 11.010 82.654 1.00 34.32 114 LYS E C 1
ATOM 7121 O O . LYS E 1 117 ? 10.132 11.008 81.468 1.00 33.00 114 LYS E O 1
ATOM 7127 N N . LEU E 1 118 ? 11.356 11.799 83.168 1.00 33.25 115 LEU E N 1
ATOM 7128 C CA . LEU E 1 118 ? 12.118 12.694 82.330 1.00 33.00 115 LEU E CA 1
ATOM 7129 C C . LEU E 1 118 ? 13.237 11.902 81.678 1.00 30.75 115 LEU E C 1
ATOM 7130 O O . LEU E 1 118 ? 13.773 10.953 82.258 1.00 35.50 115 LEU E O 1
ATOM 7135 N N . SER E 1 119 ? 13.574 12.266 80.453 1.00 26.14 116 SER E N 1
ATOM 7136 C CA . SER E 1 119 ? 14.799 11.757 79.870 1.00 33.08 116 SER E CA 1
ATOM 7137 C C . SER E 1 119 ? 15.969 12.501 80.519 1.00 32.01 116 SER E C 1
ATOM 7138 O O . SER E 1 119 ? 15.781 13.542 81.160 1.00 30.34 116 SER E O 1
ATOM 7141 N N . TYR E 1 120 ? 17.169 11.960 80.345 1.00 28.51 117 TYR E N 1
ATOM 7142 C CA . TYR E 1 120 ? 18.394 12.614 80.786 1.00 28.95 117 TYR E CA 1
ATOM 7143 C C . TYR E 1 120 ? 18.488 14.016 80.206 1.00 36.53 117 TYR E C 1
ATOM 7144 O O . TYR E 1 120 ? 18.798 14.985 80.918 1.00 41.99 117 TYR E O 1
ATOM 7153 N N . SER E 1 121 ? 18.211 14.124 78.912 1.00 38.05 118 SER E N 1
ATOM 7154 C CA . SER E 1 121 ? 18.141 15.430 78.262 1.00 40.30 118 SER E CA 1
ATOM 7155 C C . SER E 1 121 ? 17.240 16.378 79.041 1.00 35.60 118 SER E C 1
ATOM 7156 O O . SER E 1 121 ? 17.665 17.448 79.460 1.00 41.17 118 SER E O 1
ATOM 7159 N N . GLU E 1 122 ? 15.995 15.975 79.252 1.00 38.99 119 GLU E N 1
ATOM 7160 C CA . GLU E 1 122 ? 15.058 16.824 79.982 1.00 41.23 119 GLU E CA 1
ATOM 7161 C C . GLU E 1 122 ? 15.535 17.136 81.402 1.00 29.60 119 GLU E C 1
ATOM 7162 O O . GLU E 1 122 ? 15.291 18.216 81.908 1.00 23.04 119 GLU E O 1
ATOM 7168 N N . ILE E 1 123 ? 16.224 16.205 82.050 1.00 32.33 120 ILE E N 1
ATOM 7169 C CA . ILE E 1 123 ? 16.706 16.495 83.397 1.00 35.44 120 ILE E CA 1
ATOM 7170 C C . ILE E 1 123 ? 17.732 17.619 83.370 1.00 38.20 120 ILE E C 1
ATOM 7171 O O . ILE E 1 123 ? 17.618 18.591 84.115 1.00 33.94 120 ILE E O 1
ATOM 7176 N N . GLN E 1 124 ? 18.737 17.471 82.514 1.00 41.36 121 GLN E N 1
ATOM 7177 C CA . GLN E 1 124 ? 19.748 18.503 82.362 1.00 46.30 121 GLN E CA 1
ATOM 7178 C C . GLN E 1 124 ? 19.108 19.825 81.977 1.00 42.77 121 GLN E C 1
ATOM 7179 O O . GLN E 1 124 ? 19.394 20.854 82.581 1.00 48.95 121 GLN E O 1
ATOM 7185 N N . SER E 1 125 ? 18.225 19.789 80.986 1.00 43.55 122 SER E N 1
ATOM 7186 C CA . SER E 1 125 ? 17.524 20.996 80.548 1.00 40.73 122 SER E CA 1
ATOM 7187 C C . SER E 1 125 ? 16.816 21.667 81.723 1.00 38.71 122 SER E C 1
ATOM 7188 O O . SER E 1 125 ? 16.999 22.860 81.981 1.00 46.15 122 SER E O 1
ATOM 7191 N N . LEU E 1 126 ? 16.019 20.890 82.443 1.00 29.81 123 LEU E N 1
ATOM 7192 C CA . LEU E 1 126 ? 15.353 21.399 83.639 1.00 42.81 123 LEU E CA 1
ATOM 7193 C C . LEU E 1 126 ? 16.361 22.050 84.598 1.00 26.51 123 LEU E C 1
ATOM 7194 O O . LEU E 1 126 ? 16.288 23.234 84.875 1.00 21.89 123 LEU E O 1
ATOM 7199 N N . GLU E 1 127 ? 17.313 21.279 85.088 1.00 30.88 124 GLU E N 1
ATOM 7200 C CA . GLU E 1 127 ? 18.236 21.801 86.088 1.00 38.52 124 GLU E CA 1
ATOM 7201 C C . GLU E 1 127 ? 18.949 23.050 85.595 1.00 42.86 124 GLU E C 1
ATOM 7202 O O . GLU E 1 127 ? 19.123 24.008 86.346 1.00 41.59 124 GLU E O 1
ATOM 7216 N N . ARG E 1 129 ? 18.024 25.222 83.052 1.00 54.31 126 ARG E N 1
ATOM 7217 C CA . ARG E 1 129 ? 17.171 26.378 82.774 1.00 46.86 126 ARG E CA 1
ATOM 7218 C C . ARG E 1 129 ? 16.621 27.043 84.028 1.00 41.91 126 ARG E C 1
ATOM 7219 O O . ARG E 1 129 ? 16.481 28.253 84.066 1.00 41.40 126 ARG E O 1
ATOM 7227 N N . LYS E 1 130 ? 16.317 26.260 85.055 1.00 44.75 127 LYS E N 1
ATOM 7228 C CA . LYS E 1 130 ? 15.713 26.815 86.265 1.00 49.17 127 LYS E CA 1
ATOM 7229 C C . LYS E 1 130 ? 16.706 26.889 87.417 1.00 43.90 127 LYS E C 1
ATOM 7230 O O . LYS E 1 130 ? 16.355 27.297 88.522 1.00 36.51 127 LYS E O 1
ATOM 7236 N N . ASN E 1 131 ? 17.940 26.471 87.158 1.00 48.98 128 ASN E N 1
ATOM 7237 C CA . ASN E 1 131 ? 18.967 26.418 88.198 1.00 51.22 128 ASN E CA 1
ATOM 7238 C C . ASN E 1 131 ? 18.549 25.686 89.496 1.00 46.06 128 ASN E C 1
ATOM 7239 O O . ASN E 1 131 ? 18.661 26.230 90.593 1.00 46.00 128 ASN E O 1
ATOM 7244 N N . ILE E 1 132 ? 18.068 24.457 89.366 1.00 38.93 129 ILE E N 1
ATOM 7245 C CA . ILE E 1 132 ? 17.605 23.697 90.519 1.00 37.66 129 ILE E CA 1
ATOM 7246 C C . ILE E 1 132 ? 18.230 22.311 90.552 1.00 42.57 129 ILE E C 1
ATOM 7247 O O . ILE E 1 132 ? 18.790 21.838 89.562 1.00 51.30 129 ILE E O 1
ATOM 7252 N N . GLN E 1 133 ? 18.122 21.659 91.699 1.00 31.73 130 GLN E N 1
ATOM 7253 C CA . GLN E 1 133 ? 18.480 20.263 91.793 1.00 32.35 130 GLN E CA 1
ATOM 7254 C C . GLN E 1 133 ? 17.217 19.402 91.606 1.00 36.09 130 GLN E C 1
ATOM 7255 O O . GLN E 1 133 ? 16.161 19.663 92.204 1.00 21.61 130 GLN E O 1
ATOM 7261 N N . TYR E 1 134 ? 17.321 18.396 90.746 1.00 29.45 131 TYR E N 1
ATOM 7262 C CA . TYR E 1 134 ? 16.213 17.475 90.546 1.00 24.73 131 TYR E CA 1
ATOM 7263 C C . TYR E 1 134 ? 16.632 16.080 91.012 1.00 26.05 131 TYR E C 1
ATOM 7264 O O . TYR E 1 134 ? 17.575 15.491 90.493 1.00 25.02 131 TYR E O 1
ATOM 7273 N N . ILE E 1 135 ? 15.935 15.578 92.020 1.00 29.52 132 ILE E N 1
ATOM 7274 C CA . ILE E 1 135 ? 16.286 14.324 92.670 1.00 30.17 132 ILE E CA 1
ATOM 7275 C C . ILE E 1 135 ? 15.172 13.308 92.508 1.00 31.90 132 ILE E C 1
ATOM 7276 O O . ILE E 1 135 ? 14.025 13.593 92.832 1.00 43.85 132 ILE E O 1
ATOM 7281 N N . THR E 1 136 ? 15.494 12.121 92.013 1.00 26.25 133 THR E N 1
ATOM 7282 C CA . THR E 1 136 ? 14.484 11.077 91.927 1.00 25.17 133 THR E CA 1
ATOM 7283 C C . THR E 1 136 ? 14.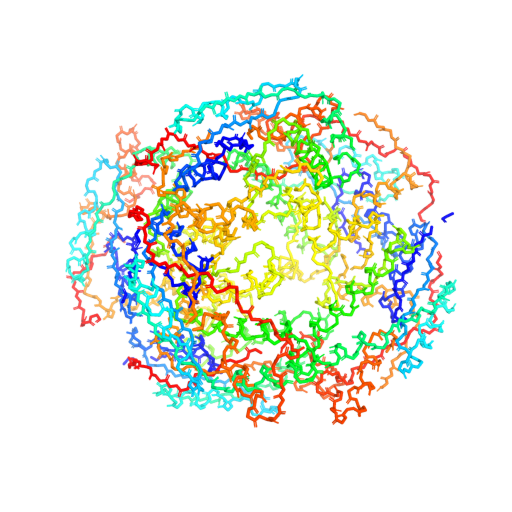987 9.810 92.601 1.00 30.36 133 THR E C 1
ATOM 7284 O O . THR E 1 136 ? 15.449 8.888 91.943 1.00 41.63 133 THR E O 1
ATOM 7288 N N . PRO E 1 137 ? 14.885 9.763 93.928 1.00 26.03 134 PRO E N 1
ATOM 7289 C CA . PRO E 1 137 ? 15.388 8.687 94.790 1.00 32.42 134 PRO E CA 1
ATOM 7290 C C . PRO E 1 137 ? 15.109 7.271 94.283 1.00 38.72 134 PRO E C 1
ATOM 7291 O O . PRO E 1 137 ? 16.000 6.436 94.360 1.00 46.09 134 PRO E O 1
ATOM 7295 N N . LEU E 1 138 ? 13.907 6.992 93.792 1.00 37.25 135 LEU E N 1
ATOM 7296 C CA . LEU E 1 138 ? 13.573 5.615 93.416 1.00 33.22 135 LEU E CA 1
ATOM 7297 C C . LEU E 1 138 ? 14.106 5.206 92.035 1.00 30.13 135 LEU E C 1
ATOM 7298 O O . LEU E 1 138 ? 13.893 4.084 91.592 1.00 41.77 135 LEU E O 1
ATOM 7311 N N . GLY E 1 140 ? 16.806 4.231 90.830 1.00 21.08 137 GLY E N 1
ATOM 7312 C CA . GLY E 1 140 ? 17.695 3.080 90.704 1.00 21.63 137 GLY E CA 1
ATOM 7313 C C . GLY E 1 140 ? 17.211 1.858 91.448 1.00 27.18 137 GLY E C 1
ATOM 7314 O O . GLY E 1 140 ? 17.954 0.888 91.651 1.00 24.11 137 GLY E O 1
ATOM 7315 N N . PHE E 1 141 ? 15.958 1.912 91.883 1.00 29.92 138 PHE E N 1
ATOM 7316 C CA . PHE E 1 141 ? 15.375 0.824 92.643 1.00 25.67 138 PHE E CA 1
ATOM 7317 C C . PHE E 1 141 ? 14.275 0.153 91.827 1.00 31.34 138 PHE E C 1
ATOM 7318 O O . PHE E 1 141 ? 13.260 0.767 91.502 1.00 33.69 138 PHE E O 1
ATOM 7326 N N . GLY E 1 142 ? 14.480 -1.114 91.494 1.00 42.00 139 GLY E N 1
ATOM 7327 C CA . GLY E 1 142 ? 13.498 -1.865 90.730 1.00 40.99 139 GLY E CA 1
ATOM 7328 C C . GLY E 1 142 ? 12.203 -2.183 91.460 1.00 38.93 139 GLY E C 1
ATOM 7329 O O . GLY E 1 142 ? 12.146 -2.252 92.690 1.00 40.22 139 GLY E O 1
ATOM 7330 N N . TYR E 1 143 ? 11.154 -2.368 90.671 1.00 34.64 140 TYR E N 1
ATOM 7331 C CA . TYR E 1 143 ? 9.835 -2.774 91.147 1.00 32.45 140 TYR E CA 1
ATOM 7332 C C . TYR E 1 143 ? 9.872 -3.815 92.276 1.00 37.35 140 TYR E C 1
ATOM 7333 O O . TYR E 1 143 ? 9.182 -3.685 93.284 1.00 37.33 140 TYR E O 1
ATOM 7342 N N . LYS E 1 144 ? 10.686 -4.847 92.116 1.00 35.70 141 LYS E N 1
ATOM 7343 C CA . LYS E 1 144 ? 10.709 -5.921 93.100 1.00 44.83 141 LYS E CA 1
ATOM 7344 C C . LYS E 1 144 ? 11.378 -5.516 94.417 1.00 50.52 141 LYS E C 1
ATOM 7345 O O . LYS E 1 144 ? 10.993 -5.992 95.494 1.00 41.97 141 LYS E O 1
ATOM 7351 N N . THR E 1 145 ? 12.388 -4.653 94.337 1.00 49.99 142 THR E N 1
ATOM 7352 C CA . THR E 1 145 ? 13.124 -4.278 95.540 1.00 42.42 142 THR E CA 1
ATOM 7353 C C . THR E 1 145 ? 12.311 -3.223 96.280 1.00 31.39 142 THR E C 1
ATOM 7354 O O . THR E 1 145 ? 12.284 -3.160 97.500 1.00 36.60 142 THR E O 1
ATOM 7358 N N . LEU E 1 146 ? 11.593 -2.436 95.506 1.00 29.56 143 LEU E N 1
ATOM 7359 C CA . LEU E 1 146 ? 10.659 -1.457 96.033 1.00 30.37 143 LEU E CA 1
ATOM 7360 C C . LEU E 1 146 ? 9.517 -2.139 96.748 1.00 32.86 143 LEU E C 1
ATOM 7361 O O . LEU E 1 146 ? 8.979 -1.618 97.722 1.00 38.90 143 LEU E O 1
ATOM 7366 N N . ARG E 1 147 ? 9.106 -3.292 96.240 1.00 32.98 144 ARG E N 1
ATOM 7367 C CA . ARG E 1 147 ? 7.967 -3.954 96.834 1.00 42.27 144 ARG E CA 1
ATOM 7368 C C . ARG E 1 147 ? 8.373 -4.451 98.214 1.00 42.79 144 ARG E C 1
ATOM 7369 O O . ARG E 1 147 ? 7.568 -4.468 99.139 1.00 47.35 144 ARG E O 1
ATOM 7377 N N . HIS E 1 148 ? 9.642 -4.824 98.344 1.00 39.33 145 HIS E N 1
ATOM 7378 C CA . HIS E 1 148 ? 10.161 -5.360 99.594 1.00 32.38 145 HIS E CA 1
ATOM 7379 C C . HIS E 1 148 ? 10.386 -4.253 100.616 1.00 44.36 145 HIS E C 1
ATOM 7380 O O . HIS E 1 148 ? 10.108 -4.422 101.812 1.00 47.16 145 HIS E O 1
ATOM 7387 N N . LEU E 1 149 ? 10.898 -3.123 100.140 1.00 37.72 146 LEU E N 1
ATOM 7388 C CA . LEU E 1 149 ? 11.157 -1.990 101.012 1.00 37.44 146 LEU E CA 1
ATOM 7389 C C . LEU E 1 149 ? 9.866 -1.391 101.574 1.00 37.94 146 LEU E C 1
ATOM 7390 O O . LEU E 1 149 ? 9.825 -0.985 102.737 1.00 31.40 146 LEU E O 1
ATOM 7395 N N . ALA E 1 150 ? 8.816 -1.349 100.759 1.00 34.67 147 ALA E N 1
ATOM 7396 C CA . ALA E 1 150 ? 7.546 -0.772 101.199 1.00 35.68 147 ALA E CA 1
ATOM 7397 C C . ALA E 1 150 ? 6.950 -1.573 102.352 1.00 40.28 147 ALA E C 1
ATOM 7398 O O . ALA E 1 150 ? 6.362 -1.014 103.278 1.00 48.89 147 ALA E O 1
ATOM 7400 N N . SER E 1 151 ? 7.114 -2.886 102.301 1.00 28.30 148 SER E N 1
ATOM 7401 C CA . SER E 1 151 ? 6.462 -3.743 103.276 1.00 36.52 148 SER E CA 1
ATOM 7402 C C . SER E 1 151 ? 7.302 -3.830 104.534 1.00 40.65 148 SER E C 1
ATOM 7403 O O . SER E 1 151 ? 6.863 -4.356 105.545 1.00 46.10 148 SER E O 1
ATOM 7406 N N . GLU E 1 152 ? 8.513 -3.297 104.472 1.00 40.29 149 GLU E N 1
ATOM 7407 C CA . GLU E 1 152 ? 9.370 -3.268 105.646 1.00 45.01 149 GLU E CA 1
ATOM 7408 C C . GLU E 1 152 ? 9.121 -2.011 106.464 1.00 49.77 149 GLU E C 1
ATOM 7409 O O . GLU E 1 152 ? 9.162 -2.030 107.702 1.00 44.80 149 GLU E O 1
ATOM 7415 N N . PHE E 1 153 ? 8.863 -0.917 105.752 1.00 46.29 150 PHE E N 1
ATOM 7416 C CA . PHE E 1 153 ? 8.708 0.384 106.369 1.00 40.68 150 PHE E CA 1
ATOM 7417 C C . PHE E 1 153 ? 7.259 0.639 106.761 1.00 53.48 150 PHE E C 1
ATOM 7418 O O . PHE E 1 153 ? 6.971 1.172 107.836 1.00 60.07 150 PHE E O 1
ATOM 7426 N N . PHE E 1 154 ? 6.342 0.240 105.893 1.00 50.66 151 PHE E N 1
ATOM 7427 C CA . PHE E 1 154 ? 4.961 0.632 106.068 1.00 43.81 151 PHE E CA 1
ATOM 7428 C C . PHE E 1 154 ? 4.057 -0.520 106.420 1.00 54.99 151 PHE E C 1
ATOM 7429 O O . PHE E 1 154 ? 4.347 -1.674 106.123 1.00 57.51 151 PHE E O 1
ATOM 7437 N N . ILE E 1 155 ? 2.962 -0.177 107.084 1.00 64.43 152 ILE E N 1
ATOM 7438 C CA . ILE E 1 155 ? 1.867 -1.092 107.323 1.00 58.19 152 ILE E CA 1
ATOM 7439 C C . ILE E 1 155 ? 0.834 -0.768 106.257 1.00 52.12 152 ILE E C 1
ATOM 7440 O O . ILE E 1 155 ? 0.410 0.375 106.136 1.00 49.86 152 ILE E O 1
ATOM 7445 N N . LEU E 1 156 ? 0.463 -1.772 105.467 1.00 50.56 153 LEU E N 1
ATOM 7446 C CA . LEU E 1 156 ? -0.300 -1.559 104.239 1.00 49.85 153 LEU E CA 1
ATOM 7447 C C . LEU E 1 156 ? -1.641 -2.278 104.248 1.00 52.51 153 LEU E C 1
ATOM 7448 O O . LEU E 1 156 ? -1.705 -3.473 104.505 1.00 52.33 153 LEU E O 1
ATOM 7453 N N . GLU E 1 157 ? -2.705 -1.551 103.940 1.00 48.16 154 GLU E N 1
ATOM 7454 C CA . GLU E 1 157 ? -4.030 -2.138 103.828 1.00 54.06 154 GLU E CA 1
ATOM 7455 C C . GLU E 1 157 ? -4.469 -2.118 102.370 1.00 64.92 154 GLU E C 1
ATOM 7456 O O . GLU E 1 157 ? -4.754 -1.057 101.810 1.00 64.62 154 GLU E O 1
ATOM 7462 N N . GLU E 1 158 ? -4.521 -3.293 101.754 1.00 80.33 155 GLU E N 1
ATOM 7463 C CA . GLU E 1 158 ? -4.796 -3.394 100.323 1.00 91.10 155 GLU E CA 1
ATOM 7464 C C . GLU E 1 158 ? -6.291 -3.413 100.035 1.00 88.30 155 GLU E C 1
ATOM 7465 O O . GLU E 1 158 ? -7.021 -4.235 100.583 1.00 87.03 155 GLU E O 1
ATOM 7471 N N . ILE E 1 159 ? -6.731 -2.505 99.166 1.00 86.48 156 ILE E N 1
ATOM 7472 C CA . ILE E 1 159 ? -8.141 -2.386 98.806 1.00 83.16 156 ILE E CA 1
ATOM 7473 C C . ILE E 1 159 ? -8.411 -2.876 97.385 1.00 83.10 156 ILE E C 1
ATOM 7474 O O . ILE E 1 159 ? -8.468 -2.085 96.441 1.00 79.07 156 ILE E O 1
ATOM 7479 N N . SER E 1 166 ? -7.108 8.409 95.102 1.00 51.80 163 SER E N 1
ATOM 7480 C CA . SER E 1 166 ? -5.678 8.521 94.806 1.00 62.63 163 SER E CA 1
ATOM 7481 C C . SER E 1 166 ? -5.290 9.968 94.505 1.00 61.03 163 SER E C 1
ATOM 7482 O O . SER E 1 166 ? -6.127 10.765 94.082 1.00 58.86 163 SER E O 1
ATOM 7485 N N . SER E 1 167 ? -4.023 10.309 94.716 1.00 59.02 164 SER E N 1
ATOM 7486 C CA . SER E 1 167 ? -3.599 11.698 94.557 1.00 62.96 164 SER E CA 1
ATOM 7487 C C . SER E 1 167 ? -2.676 11.884 93.356 1.00 67.17 164 SER E C 1
ATOM 7488 O O . SER E 1 167 ? -1.876 12.821 93.313 1.00 58.94 164 SER E O 1
ATOM 7491 N N . ASP E 1 168 ? -2.799 10.974 92.388 1.00 78.60 165 ASP E N 1
ATOM 7492 C CA . ASP E 1 168 ? -2.122 11.094 91.097 1.00 72.09 165 ASP E CA 1
ATOM 7493 C C . ASP E 1 168 ? -2.824 12.163 90.291 1.00 62.12 165 ASP E C 1
ATOM 7494 O O . ASP E 1 168 ? -3.778 12.776 90.763 1.00 72.26 165 ASP E O 1
ATOM 7499 N N . TYR E 1 169 ? -2.368 12.371 89.063 1.00 41.67 166 TYR E N 1
ATOM 7500 C CA . TYR E 1 169 ? -3.018 13.328 88.187 1.00 32.12 166 TYR E CA 1
ATOM 7501 C C . TYR E 1 169 ? -4.271 12.702 87.600 1.00 31.33 166 TYR E C 1
ATOM 7502 O O . TYR E 1 169 ? -5.219 13.395 87.232 1.00 35.28 166 TYR E O 1
ATOM 7511 N N . GLU E 1 170 ? -4.272 11.378 87.523 1.00 31.82 167 GLU E N 1
ATOM 7512 C CA . GLU E 1 170 ? -5.222 10.684 86.668 1.00 50.84 167 GLU E CA 1
ATOM 7513 C C . GLU E 1 170 ? -6.659 10.662 87.196 1.00 53.12 167 GLU E C 1
ATOM 7514 O O . GLU E 1 170 ? -7.595 10.343 86.459 1.00 53.94 167 GLU E O 1
ATOM 7520 N N . ALA E 1 171 ? -6.831 11.016 88.461 1.00 47.97 168 ALA E N 1
ATOM 7521 C CA . ALA E 1 171 ? -8.160 11.085 89.036 1.00 50.77 168 ALA E CA 1
ATOM 7522 C C . ALA E 1 171 ? -8.924 12.285 88.471 1.00 46.92 168 ALA E C 1
ATOM 7523 O O . ALA E 1 171 ? -10.111 12.180 88.153 1.00 42.51 168 ALA E O 1
ATOM 7525 N N . GLU E 1 172 ? -8.241 13.420 88.334 1.00 46.42 169 GLU E N 1
ATOM 7526 C CA . GLU E 1 172 ? -8.889 14.630 87.811 1.00 40.34 169 GLU E CA 1
ATOM 7527 C C . GLU E 1 172 ? -9.033 14.593 86.298 1.00 43.61 169 GLU E C 1
ATOM 7528 O O . GLU E 1 172 ? -9.991 15.137 85.753 1.00 53.25 169 GLU E O 1
ATOM 7534 N N . ILE E 1 173 ? -8.088 13.945 85.624 1.00 40.38 170 ILE E N 1
ATOM 7535 C CA . ILE E 1 173 ? -8.192 13.719 84.185 1.00 35.83 170 ILE E CA 1
ATOM 7536 C C . ILE E 1 173 ? -9.343 12.767 83.864 1.00 32.60 170 ILE E C 1
ATOM 7537 O O . ILE E 1 173 ? -10.046 12.953 82.871 1.00 24.88 170 ILE E O 1
ATOM 7542 N N . ARG E 1 174 ? -9.495 11.733 84.694 1.00 33.37 171 ARG E N 1
ATOM 7543 C CA . ARG E 1 174 ? -10.592 10.777 84.576 1.00 39.67 171 ARG E CA 1
ATOM 7544 C C . ARG E 1 174 ? -11.898 11.516 84.679 1.00 46.31 171 ARG E C 1
ATOM 7545 O O . ARG E 1 174 ? -12.792 11.337 83.862 1.00 56.09 171 ARG E O 1
ATOM 7553 N N . HIS E 1 175 ? -12.006 12.350 85.699 1.00 47.19 172 HIS E N 1
ATOM 7554 C CA . HIS E 1 175 ? -13.239 13.079 85.933 1.00 49.57 172 HIS E CA 1
ATOM 7555 C C . HIS E 1 175 ? -13.633 13.947 84.744 1.00 52.49 172 HIS E C 1
ATOM 7556 O O . HIS E 1 175 ? -14.804 13.993 84.364 1.00 56.20 172 HIS E O 1
ATOM 7563 N N . ILE E 1 176 ? -12.651 14.636 84.169 1.00 45.32 173 ILE E N 1
ATOM 7564 C CA . ILE E 1 176 ? -12.892 15.491 83.015 1.00 44.55 173 ILE E CA 1
ATOM 7565 C C . ILE E 1 176 ? -13.461 14.673 81.859 1.00 55.87 173 ILE E C 1
ATOM 7566 O O . ILE E 1 176 ? -14.429 15.091 81.215 1.00 66.27 173 ILE E O 1
ATOM 7571 N N . LEU E 1 177 ? -12.873 13.505 81.609 1.00 47.63 174 LEU E N 1
ATOM 7572 C CA . LEU E 1 177 ? -13.388 12.589 80.592 1.00 52.08 174 LEU E CA 1
ATOM 7573 C C . LEU E 1 177 ? -14.842 12.144 80.852 1.00 51.80 174 LEU E C 1
ATOM 7574 O O . LEU E 1 177 ? -15.638 12.039 79.919 1.00 57.13 174 LEU E O 1
ATOM 7579 N N . LYS E 1 178 ? -15.186 11.871 82.105 1.00 50.54 175 LYS E N 1
ATOM 7580 C CA . LYS E 1 178 ? -16.569 11.565 82.432 1.00 58.07 175 LYS E CA 1
ATOM 7581 C C . LYS E 1 178 ? -17.419 12.718 81.946 1.00 49.00 175 LYS E C 1
ATOM 7582 O O . LYS E 1 178 ? -18.364 12.535 81.178 1.00 49.71 175 LYS E O 1
ATOM 7588 N N . GLU E 1 179 ? -17.052 13.919 82.368 1.00 37.71 176 GLU E N 1
ATOM 7589 C CA . GLU E 1 179 ? -17.836 15.094 82.032 1.00 43.42 176 GLU E CA 1
ATOM 7590 C C . GLU E 1 179 ? -17.958 15.316 80.526 1.00 52.94 176 GLU E C 1
ATOM 7591 O O . GLU E 1 179 ? -18.993 15.771 80.038 1.00 48.75 176 GLU E O 1
ATOM 7597 N N . ARG E 1 180 ? -16.904 14.987 79.789 1.00 61.01 177 ARG E N 1
ATOM 7598 C CA . ARG E 1 180 ? -16.941 15.132 78.339 1.00 64.68 177 ARG E CA 1
ATOM 7599 C C . ARG E 1 180 ? -17.812 14.063 77.699 1.00 66.09 177 ARG E C 1
ATOM 7600 O O . ARG E 1 180 ? -18.196 14.178 76.534 1.00 64.22 177 ARG E O 1
ATOM 7608 N N . GLY E 1 181 ? -18.119 13.021 78.464 1.00 63.57 178 GLY E N 1
ATOM 7609 C CA . GLY E 1 181 ? -18.893 11.915 77.939 1.00 65.78 178 GLY E CA 1
ATOM 7610 C C . GLY E 1 181 ? -18.053 10.865 77.230 1.00 64.75 178 GLY E C 1
ATOM 7611 O O . GLY E 1 181 ? -18.546 10.161 76.349 1.00 64.76 178 GLY E O 1
ATOM 7612 N N . GLU E 1 182 ? -16.778 10.769 77.596 1.00 57.01 179 GLU E N 1
ATOM 7613 C CA . GLU E 1 182 ? -15.955 9.652 77.152 1.00 54.96 179 GLU E CA 1
ATOM 7614 C C . GLU E 1 182 ? -15.942 8.610 78.262 1.00 62.65 179 GLU E C 1
ATOM 7615 O O . GLU E 1 182 ? -16.442 8.861 79.356 1.00 69.49 179 GLU E O 1
ATOM 7621 N N . SER E 1 183 ? -15.392 7.435 77.989 1.00 70.18 180 SER E N 1
ATOM 7622 C CA . SER E 1 183 ? -15.320 6.410 79.025 1.00 76.98 180 SER E CA 1
ATOM 7623 C C . SER E 1 183 ? -13.910 6.284 79.592 1.00 73.44 180 SER E C 1
ATOM 7624 O O . SER E 1 183 ? -13.022 5.722 78.948 1.00 74.16 180 SER E O 1
ATOM 7627 N N . PRO E 1 184 ? -13.704 6.805 80.810 1.00 73.65 181 PRO E N 1
ATOM 7628 C CA . PRO E 1 184 ? -12.402 6.717 81.476 1.00 69.74 181 PRO E CA 1
ATOM 7629 C C . PRO E 1 184 ? -11.937 5.285 81.413 1.00 73.84 181 PRO E C 1
ATOM 7630 O O . PRO E 1 184 ? -10.760 5.003 81.210 1.00 73.49 181 PRO E O 1
ATOM 7634 N N . GLU E 1 185 ? -12.901 4.386 81.564 1.00 76.61 182 GLU E N 1
ATOM 7635 C CA . GLU E 1 185 ? -12.647 2.963 81.647 1.00 79.61 182 GLU E CA 1
ATOM 7636 C C . GLU E 1 185 ? -11.647 2.457 80.617 1.00 87.45 182 GLU E C 1
ATOM 7637 O O . GLU E 1 185 ? -10.909 1.512 80.887 1.00 91.20 182 GLU E O 1
ATOM 7643 N N . LYS E 1 186 ? -11.617 3.086 79.445 1.00 90.64 183 LYS E N 1
ATOM 7644 C CA . LYS E 1 186 ? -10.751 2.628 78.357 1.00 91.84 183 LYS E CA 1
ATOM 7645 C C . LYS E 1 186 ? -9.312 3.098 78.518 1.00 85.77 183 LYS E C 1
ATOM 7646 O O . LYS E 1 186 ? -8.407 2.573 77.869 1.00 82.02 183 LYS E O 1
ATOM 7652 N N . TYR E 1 187 ? -9.107 4.098 79.369 1.00 80.77 184 TYR E N 1
ATOM 7653 C CA . TYR E 1 187 ? -7.787 4.700 79.523 1.00 76.04 184 TYR E CA 1
ATOM 7654 C C . TYR E 1 187 ? -7.262 4.579 80.955 1.00 75.13 184 TYR E C 1
ATOM 7655 O O . TYR E 1 187 ? -6.077 4.301 81.168 1.00 75.13 184 TYR E O 1
ATOM 7664 N N . PHE E 1 188 ? -8.148 4.789 81.928 1.00 74.19 185 PHE E N 1
ATOM 7665 C CA . PHE E 1 188 ? -7.822 4.606 83.344 1.00 73.14 185 PHE E CA 1
ATOM 7666 C C . PHE E 1 188 ? -8.781 3.642 84.009 1.00 72.94 185 PHE E C 1
ATOM 7667 O O . PHE E 1 188 ? -9.534 4.033 84.899 1.00 71.85 185 PHE E O 1
ATOM 7675 N N . PRO E 1 189 ? -8.755 2.377 83.587 1.00 79.91 186 PRO E N 1
ATOM 7676 C CA . PRO E 1 189 ? -9.678 1.400 84.167 1.00 81.75 186 PRO E CA 1
ATOM 7677 C C . PRO E 1 189 ? -9.532 1.341 85.689 1.00 83.51 186 PRO E C 1
ATOM 7678 O O . PRO E 1 189 ? -8.422 1.447 86.210 1.00 80.69 186 PRO E O 1
ATOM 7682 N N . GLU E 1 190 ? -10.651 1.189 86.391 1.00 87.83 187 GLU E N 1
ATOM 7683 C CA . GLU E 1 190 ? -10.629 1.080 87.844 1.00 84.54 187 GLU E CA 1
ATOM 7684 C C . GLU E 1 190 ? -9.813 -0.132 88.278 1.00 79.64 187 GLU E C 1
ATOM 7685 O O . GLU E 1 190 ? -9.926 -1.210 87.701 1.00 76.15 187 GLU E O 1
ATOM 7691 N N . HIS E 1 191 ? -8.983 0.056 89.296 1.00 74.84 188 HIS E N 1
ATOM 7692 C CA . HIS E 1 191 ? -8.123 -1.012 89.777 1.00 69.54 188 HIS E CA 1
ATOM 7693 C C . HIS E 1 191 ? -7.882 -0.875 91.278 1.00 71.54 188 HIS E C 1
ATOM 7694 O O . HIS E 1 191 ? -8.043 0.205 91.847 1.00 67.39 188 HIS E O 1
ATOM 7701 N N . LYS E 1 192 ? -7.491 -1.976 91.910 1.00 74.97 189 LYS E N 1
ATOM 7702 C CA . LYS E 1 192 ? -7.267 -1.999 93.350 1.00 76.18 189 LYS E CA 1
ATOM 7703 C C . LYS E 1 192 ? -6.032 -1.195 93.710 1.00 71.06 189 LYS E C 1
ATOM 7704 O O . LYS E 1 192 ? -5.059 -1.170 92.958 1.00 67.66 189 LYS E O 1
ATOM 7710 N N . GLN E 1 193 ? -6.076 -0.550 94.872 1.00 72.22 190 GLN E N 1
ATOM 7711 C CA . GLN E 1 193 ? -4.960 0.258 95.350 1.00 71.35 190 GLN E CA 1
ATOM 7712 C C . GLN E 1 193 ? -4.486 -0.230 96.711 1.00 64.56 190 GLN E C 1
ATOM 7713 O O . GLN E 1 193 ? -5.101 -1.109 97.317 1.00 59.25 190 GLN E O 1
ATOM 7719 N N . THR E 1 194 ? -3.387 0.341 97.190 1.00 57.65 191 THR E N 1
ATOM 7720 C CA . THR E 1 194 ? -2.824 -0.088 98.459 1.00 58.80 191 THR E CA 1
ATOM 7721 C C . THR E 1 194 ? -2.488 1.099 99.339 1.00 61.50 191 THR E C 1
ATOM 7722 O O . THR E 1 194 ? -1.594 1.882 99.030 1.00 67.01 191 THR E O 1
ATOM 7726 N N . ARG E 1 195 ? -3.199 1.219 100.450 1.00 64.75 192 ARG E N 1
ATOM 7727 C CA . ARG E 1 195 ? -3.022 2.354 101.332 1.00 63.52 192 ARG E CA 1
ATOM 7728 C C . ARG E 1 195 ? -1.937 2.089 102.361 1.00 54.47 192 ARG E C 1
ATOM 7729 O O . ARG E 1 195 ? -1.851 0.996 102.911 1.00 66.29 192 ARG E O 1
ATOM 7737 N N . VAL E 1 196 ? -1.101 3.093 102.597 1.00 36.76 193 VAL E N 1
ATOM 7738 C CA . VAL E 1 196 ? -0.198 3.100 103.732 1.00 37.99 193 VAL E CA 1
ATOM 7739 C C . VAL E 1 196 ? -0.984 3.619 104.931 1.00 37.61 193 VAL E C 1
ATOM 7740 O O . VAL E 1 196 ? -1.487 4.732 104.900 1.00 34.20 193 VAL E O 1
ATOM 7744 N N . VAL E 1 197 ? -1.093 2.820 105.987 1.00 50.33 194 VAL E N 1
ATOM 7745 C CA . VAL E 1 197 ? -1.869 3.211 107.172 1.00 49.85 194 VAL E CA 1
ATOM 7746 C C . VAL E 1 197 ? -1.052 3.258 108.458 1.00 51.29 194 VAL E C 1
ATOM 7747 O O . VAL E 1 197 ? -1.610 3.327 109.547 1.00 51.58 194 VAL E O 1
ATOM 7751 N N . GLY E 1 198 ? 0.268 3.216 108.337 1.00 56.01 195 GLY E N 1
ATOM 7752 C CA . GLY E 1 198 ? 1.114 3.212 109.510 1.00 53.57 195 GLY E CA 1
ATOM 7753 C C . GLY E 1 198 ? 2.563 2.867 109.255 1.00 52.27 195 GLY E C 1
ATOM 7754 O O . GLY E 1 198 ? 2.964 2.538 108.137 1.00 55.56 195 GLY E O 1
ATOM 7755 N N . LEU E 1 199 ? 3.344 2.929 110.326 1.00 53.97 196 LEU E N 1
ATOM 7756 C CA . LEU E 1 199 ? 4.789 2.785 110.267 1.00 49.09 196 LEU E CA 1
ATOM 7757 C C . LEU E 1 199 ? 5.269 1.571 111.058 1.00 54.98 196 LEU E C 1
ATOM 7758 O O . LEU E 1 199 ? 5.099 1.497 112.277 1.00 54.67 196 LEU E O 1
ATOM 7763 N N . LYS E 1 200 ? 5.871 0.621 110.351 1.00 55.42 197 LYS E N 1
ATOM 7764 C CA . LYS E 1 200 ? 6.511 -0.515 110.990 1.00 53.86 197 LYS E CA 1
ATOM 7765 C C . LYS E 1 200 ? 7.797 -0.074 111.658 1.00 61.93 197 LYS E C 1
ATOM 7766 O O . LYS E 1 200 ? 8.335 -0.772 112.508 1.00 69.45 197 LYS E O 1
ATOM 7772 N N . LYS E 1 201 ? 8.292 1.088 111.262 1.00 67.27 198 LYS E N 1
ATOM 7773 C CA . LYS E 1 201 ? 9.680 1.434 111.508 1.00 74.35 198 LYS E CA 1
ATOM 7774 C C . LYS E 1 201 ? 9.771 2.878 111.940 1.00 83.19 198 LYS E C 1
ATOM 7775 O O . LYS E 1 201 ? 8.804 3.623 111.846 1.00 89.91 198 LYS E O 1
ATOM 7781 N N . GLU E 1 202 ? 10.949 3.276 112.395 1.00 85.88 199 GLU E N 1
ATOM 7782 C CA . GLU E 1 202 ? 11.216 4.676 112.671 1.00 88.64 199 GLU E CA 1
ATOM 7783 C C . GLU E 1 202 ? 11.824 5.336 111.434 1.00 85.34 199 GLU E C 1
ATOM 7784 O O . GLU E 1 202 ? 12.303 4.662 110.518 1.00 78.92 199 GLU E O 1
ATOM 7790 N N . ILE E 1 203 ? 11.791 6.661 111.404 1.00 84.87 200 ILE E N 1
ATOM 7791 C CA . ILE E 1 203 ? 12.413 7.397 110.315 1.00 83.65 200 ILE E CA 1
ATOM 7792 C C . ILE E 1 203 ? 13.875 7.698 110.636 1.00 87.95 200 ILE E C 1
ATOM 7793 O O . ILE E 1 203 ? 14.200 8.150 111.736 1.00 89.60 200 ILE E O 1
ATOM 7798 N N . LEU F 1 6 ? 18.049 -8.700 109.109 1.00 97.44 3 LEU F N 1
ATOM 7799 C CA . LEU F 1 6 ? 18.194 -7.631 108.125 1.00 96.86 3 LEU F CA 1
ATOM 7800 C C . LEU F 1 6 ? 18.729 -8.191 106.818 1.00 95.24 3 LEU F C 1
ATOM 7801 O O . LEU F 1 6 ? 19.710 -8.933 106.806 1.00 98.04 3 LEU F O 1
ATOM 7814 N N . ASP F 1 8 ? 20.412 -9.071 103.318 1.00 67.95 5 ASP F N 1
ATOM 7815 C CA . ASP F 1 8 ? 21.749 -8.879 102.766 1.00 59.18 5 ASP F CA 1
ATOM 7816 C C . ASP F 1 8 ? 21.771 -8.336 101.340 1.00 53.12 5 ASP F C 1
ATOM 7817 O O . ASP F 1 8 ? 21.007 -8.787 100.480 1.00 56.22 5 ASP F O 1
ATOM 7822 N N . VAL F 1 9 ? 22.677 -7.386 101.100 1.00 34.92 6 VAL F N 1
ATOM 7823 C CA . VAL F 1 9 ? 23.028 -6.956 99.754 1.00 31.26 6 VAL F CA 1
ATOM 7824 C C . VAL F 1 9 ? 24.549 -6.830 99.615 1.00 35.75 6 VAL F C 1
ATOM 7825 O O . VAL F 1 9 ? 25.241 -6.345 100.508 1.00 39.99 6 VAL F O 1
ATOM 7829 N N . HIS F 1 10 ? 25.070 -7.279 98.489 1.00 35.53 7 HIS F N 1
ATOM 7830 C CA . HIS F 1 10 ? 26.497 -7.164 98.230 1.00 39.29 7 HIS F CA 1
ATOM 7831 C C . HIS F 1 10 ? 26.751 -6.006 97.274 1.00 35.15 7 HIS F C 1
ATOM 7832 O O . HIS F 1 10 ? 26.153 -5.932 96.205 1.00 33.85 7 HIS F O 1
ATOM 7839 N N . VAL F 1 11 ? 27.629 -5.097 97.682 1.00 38.06 8 VAL F N 1
ATOM 7840 C CA . VAL F 1 11 ? 27.813 -3.829 96.985 1.00 35.75 8 VAL F CA 1
ATOM 7841 C C . VAL F 1 11 ? 29.205 -3.740 96.400 1.00 40.83 8 VAL F C 1
ATOM 7842 O O . VAL F 1 11 ? 30.197 -3.806 97.136 1.00 35.46 8 VAL F O 1
ATOM 7846 N N . LEU F 1 12 ? 29.281 -3.598 95.080 1.00 39.33 9 LEU F N 1
ATOM 7847 C CA . LEU F 1 12 ? 30.543 -3.267 94.443 1.00 45.27 9 LEU F CA 1
ATOM 7848 C C . LEU F 1 12 ? 30.976 -1.940 95.026 1.00 42.42 9 LEU F C 1
ATOM 7849 O O . LEU F 1 12 ? 30.189 -0.994 95.075 1.00 48.29 9 LEU F O 1
ATOM 7854 N N . PHE F 1 13 ? 32.225 -1.870 95.468 1.00 33.78 10 PHE F N 1
ATOM 7855 C CA . PHE F 1 13 ? 32.661 -0.781 96.331 1.00 32.62 10 PHE F CA 1
ATOM 7856 C C . PHE F 1 13 ? 34.071 -0.283 95.963 1.00 32.68 10 PHE F C 1
ATOM 7857 O O . PHE F 1 13 ? 35.042 -1.052 95.933 1.00 21.02 10 PHE F O 1
ATOM 7865 N N . SER F 1 14 ? 34.177 1.008 95.666 1.00 36.61 11 SER F N 1
ATOM 7866 C CA . SER F 1 14 ? 35.456 1.581 95.239 1.00 43.94 11 SER F CA 1
ATOM 7867 C C . SER F 1 14 ? 36.200 2.216 96.419 1.00 44.94 11 SER F C 1
ATOM 7868 O O . SER F 1 14 ? 37.430 2.291 96.440 1.00 42.76 11 SER F O 1
ATOM 7871 N N . GLY F 1 15 ? 35.444 2.685 97.400 1.00 31.79 12 GLY F N 1
ATOM 7872 C CA . GLY F 1 15 ? 36.039 3.397 98.507 1.00 31.31 12 GLY F CA 1
ATOM 7873 C C . GLY F 1 15 ? 35.890 4.896 98.393 1.00 37.41 12 GLY F C 1
ATOM 7874 O O . GLY F 1 15 ? 36.070 5.594 99.390 1.00 45.68 12 GLY F O 1
ATOM 7875 N N . GLY F 1 16 ? 35.582 5.398 97.191 1.00 33.11 13 GLY F N 1
ATOM 7876 C CA . GLY F 1 16 ? 35.358 6.826 96.994 1.00 26.25 13 GLY F CA 1
ATOM 7877 C C . GLY F 1 16 ? 34.129 7.311 97.758 1.00 32.95 13 GLY F C 1
ATOM 7878 O O . GLY F 1 16 ? 33.281 6.510 98.163 1.00 40.27 13 GLY F O 1
ATOM 7879 N N . LYS F 1 17 ? 34.018 8.618 97.962 1.00 32.66 14 LYS F N 1
ATOM 7880 C CA . LYS F 1 17 ? 32.860 9.167 98.676 1.00 40.79 14 LYS F CA 1
ATOM 7881 C C . LYS F 1 17 ? 31.507 8.765 98.075 1.00 37.53 14 LYS F C 1
ATOM 7882 O O . LYS F 1 17 ? 30.567 8.459 98.807 1.00 33.87 14 LYS F O 1
ATOM 7888 N N . ASP F 1 18 ? 31.404 8.757 96.750 1.00 36.72 15 ASP F N 1
ATOM 7889 C CA . ASP F 1 18 ? 30.144 8.376 96.109 1.00 34.76 15 ASP F CA 1
ATOM 7890 C C . ASP F 1 18 ? 29.743 6.926 96.388 1.00 30.90 15 ASP F C 1
ATOM 7891 O O . ASP F 1 18 ? 28.613 6.663 96.798 1.00 24.98 15 ASP F O 1
ATOM 7896 N N . SER F 1 19 ? 30.675 5.996 96.195 1.00 28.33 16 SER F N 1
ATOM 7897 C CA . SER F 1 19 ? 30.430 4.590 96.522 1.00 27.70 16 SER F CA 1
ATOM 7898 C C . SER F 1 19 ? 30.078 4.381 97.995 1.00 34.16 16 SER F C 1
ATOM 7899 O O . SER F 1 19 ? 29.227 3.559 98.328 1.00 31.37 16 SER F O 1
ATOM 7902 N N . SER F 1 20 ? 30.765 5.110 98.873 1.00 44.57 17 SER F N 1
ATOM 7903 C CA . SER F 1 20 ? 30.471 5.091 100.300 1.00 37.71 17 SER F CA 1
ATOM 7904 C C . SER F 1 20 ? 29.014 5.489 100.507 1.00 34.52 17 SER F C 1
ATOM 7905 O O . SER F 1 20 ? 28.288 4.847 101.269 1.00 30.44 17 SER F O 1
ATOM 7908 N N . LEU F 1 21 ? 28.601 6.549 99.809 1.00 32.68 18 LEU F N 1
ATOM 7909 C CA . LEU F 1 21 ? 27.226 7.041 99.828 1.00 30.59 18 LEU F CA 1
ATOM 7910 C C . LEU F 1 21 ? 26.167 6.000 99.431 1.00 31.38 18 LEU F C 1
ATOM 7911 O O . LEU F 1 21 ? 25.105 5.910 100.060 1.00 27.27 18 LEU F O 1
ATOM 7916 N N . SER F 1 22 ? 26.442 5.217 98.395 1.00 24.59 19 SER F N 1
ATOM 7917 C CA . SER F 1 22 ? 25.491 4.190 98.002 1.00 28.40 19 SER F CA 1
ATOM 7918 C C . SER F 1 22 ? 25.317 3.155 99.123 1.00 32.68 19 SER F C 1
ATOM 7919 O O . SER F 1 22 ? 24.206 2.668 99.358 1.00 32.60 19 SER F O 1
ATOM 7922 N N . ALA F 1 23 ? 26.409 2.839 99.819 1.00 24.00 20 ALA F N 1
ATOM 7923 C CA . ALA F 1 23 ? 26.369 1.866 100.915 1.00 31.66 20 ALA F CA 1
ATOM 7924 C C . ALA F 1 23 ? 25.517 2.398 102.052 1.00 36.76 20 ALA F C 1
ATOM 7925 O O . ALA F 1 23 ? 24.602 1.726 102.550 1.00 30.28 20 ALA F O 1
ATOM 7927 N N . VAL F 1 24 ? 25.839 3.620 102.449 1.00 29.61 21 VAL F N 1
ATOM 7928 C CA . VAL F 1 24 ? 25.113 4.305 103.494 1.00 39.20 21 VAL F CA 1
ATOM 7929 C C . VAL F 1 24 ? 23.606 4.340 103.236 1.00 40.98 21 VAL F C 1
ATOM 7930 O O . VAL F 1 24 ? 22.809 4.171 104.156 1.00 43.44 21 VAL F O 1
ATOM 7934 N N . ILE F 1 25 ? 23.220 4.558 101.985 1.00 41.29 22 ILE F N 1
ATOM 7935 C CA . ILE F 1 25 ? 21.811 4.596 101.617 1.00 35.58 22 ILE F CA 1
ATOM 7936 C C . ILE F 1 25 ? 21.114 3.240 101.790 1.00 33.57 22 ILE F C 1
ATOM 7937 O O . ILE F 1 25 ? 19.997 3.167 102.298 1.00 29.70 22 ILE F O 1
ATOM 7942 N N . LEU F 1 26 ? 21.773 2.172 101.351 1.00 28.89 23 LEU F N 1
ATOM 7943 C CA . LEU F 1 26 ? 21.207 0.843 101.483 1.00 34.23 23 LEU F CA 1
ATOM 7944 C C . LEU F 1 26 ? 21.036 0.565 102.968 1.00 41.46 23 LEU F C 1
ATOM 7945 O O . LEU F 1 26 ? 19.981 0.099 103.417 1.00 50.73 23 LEU F O 1
ATOM 7950 N N . LYS F 1 27 ? 22.074 0.890 103.732 1.00 32.84 24 LYS F N 1
ATOM 7951 C CA . LYS F 1 27 ? 22.057 0.671 105.172 1.00 35.56 24 LYS F CA 1
ATOM 7952 C C . LYS F 1 27 ? 20.855 1.360 105.811 1.00 35.53 24 LYS F C 1
ATOM 7953 O O . LYS F 1 27 ? 20.055 0.719 106.486 1.00 37.78 24 LYS F O 1
ATOM 7959 N N . LYS F 1 28 ? 20.735 2.664 105.570 1.00 40.88 25 LYS F N 1
ATOM 7960 C CA . LYS F 1 28 ? 19.586 3.455 105.993 1.00 45.19 25 LYS F CA 1
ATOM 7961 C C . LYS F 1 28 ? 18.275 2.751 105.643 1.00 48.48 25 LYS F C 1
ATOM 7962 O O . LYS F 1 28 ? 17.309 2.781 106.410 1.00 56.04 25 LYS F O 1
ATOM 7968 N N . LEU F 1 29 ? 18.255 2.107 104.484 1.00 38.55 26 LEU F N 1
ATOM 7969 C CA . LEU F 1 29 ? 17.047 1.478 103.983 1.00 37.42 26 LEU F CA 1
ATOM 7970 C C . LEU F 1 29 ? 16.759 0.098 104.585 1.00 44.99 26 LEU F C 1
ATOM 7971 O O . LEU F 1 29 ? 15.756 -0.522 104.245 1.00 44.68 26 LEU F O 1
ATOM 7976 N N . GLY F 1 30 ? 17.630 -0.382 105.471 1.00 48.02 27 GLY F N 1
ATOM 7977 C CA . GLY F 1 30 ? 17.401 -1.650 106.153 1.00 46.36 27 GLY F CA 1
ATOM 7978 C C . GLY F 1 30 ? 18.162 -2.848 105.594 1.00 44.56 27 GLY F C 1
ATOM 7979 O O . GLY F 1 30 ? 17.870 -4.005 105.896 1.00 47.93 27 GLY F O 1
ATOM 7980 N N . TYR F 1 31 ? 19.153 -2.584 104.767 1.00 40.96 28 TYR F N 1
ATOM 7981 C CA . TYR F 1 31 ? 19.940 -3.675 104.233 1.00 38.14 28 TYR F CA 1
ATOM 7982 C C . TYR F 1 31 ? 21.203 -3.891 105.066 1.00 40.55 28 TYR F C 1
ATOM 7983 O O . TYR F 1 31 ? 21.621 -3.020 105.833 1.00 36.70 28 TYR F O 1
ATOM 7992 N N . ASN F 1 32 ? 21.791 -5.070 104.907 1.00 41.95 29 ASN F N 1
ATOM 7993 C CA . ASN F 1 32 ? 23.096 -5.377 105.460 1.00 49.31 29 ASN F CA 1
ATOM 7994 C C . ASN F 1 32 ? 24.111 -5.345 104.319 1.00 39.61 29 ASN F C 1
ATOM 7995 O O . ASN F 1 32 ? 24.182 -6.271 103.519 1.00 42.50 29 ASN F O 1
ATOM 8000 N N . PRO F 1 33 ? 24.892 -4.264 104.230 1.00 38.27 30 PRO F N 1
ATOM 8001 C CA . PRO F 1 33 ? 25.750 -4.046 103.064 1.00 37.90 30 PRO F CA 1
ATOM 8002 C C . PRO F 1 33 ? 27.087 -4.779 103.157 1.00 41.74 30 PRO F C 1
ATOM 8003 O O . PRO F 1 33 ? 27.952 -4.386 103.938 1.00 46.49 30 PRO F O 1
ATOM 8007 N N . HIS F 1 34 ? 27.255 -5.827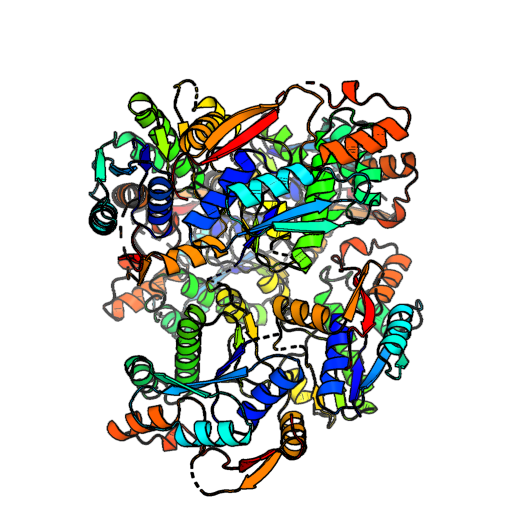 102.363 1.00 40.53 31 HIS F N 1
ATOM 8008 C CA . HIS F 1 34 ? 28.553 -6.472 102.242 1.00 38.19 31 HIS F CA 1
ATOM 8009 C C . HIS F 1 34 ? 29.342 -5.778 101.137 1.00 38.86 31 HIS F C 1
ATOM 8010 O O . HIS F 1 34 ? 28.987 -5.863 99.962 1.00 46.88 31 HIS F O 1
ATOM 8017 N N . LEU F 1 35 ? 30.399 -5.076 101.514 1.00 37.78 32 LEU F N 1
ATOM 8018 C CA . LEU F 1 35 ? 31.222 -4.373 100.533 1.00 38.22 32 LEU F CA 1
ATOM 8019 C C . LEU F 1 35 ? 32.105 -5.343 99.783 1.00 37.31 32 LEU F C 1
ATOM 8020 O O . LEU F 1 35 ? 32.729 -6.217 100.376 1.00 43.13 32 LEU F O 1
ATOM 8025 N N . ILE F 1 36 ? 32.153 -5.177 98.471 1.00 34.08 33 ILE F N 1
ATOM 8026 C CA . ILE F 1 36 ? 33.007 -5.989 97.637 1.00 31.62 33 ILE F CA 1
ATOM 8027 C C . ILE F 1 36 ? 33.896 -5.105 96.795 1.00 35.62 33 ILE F C 1
ATOM 8028 O O . ILE F 1 36 ? 33.435 -4.144 96.196 1.00 38.85 33 ILE F O 1
ATOM 8033 N N . THR F 1 37 ? 35.178 -5.430 96.759 1.00 41.22 34 THR F N 1
ATOM 8034 C CA . THR F 1 37 ? 36.081 -4.800 95.813 1.00 39.85 34 THR F CA 1
ATOM 8035 C C . THR F 1 37 ? 36.730 -5.891 94.993 1.00 36.84 34 THR F C 1
ATOM 8036 O O . THR F 1 37 ? 37.082 -6.957 95.505 1.00 27.67 34 THR F O 1
ATOM 8040 N N . ILE F 1 38 ? 36.896 -5.623 93.712 1.00 34.72 35 ILE F N 1
ATOM 8041 C CA . ILE F 1 38 ? 37.450 -6.619 92.832 1.00 33.03 35 ILE F CA 1
ATOM 8042 C C . ILE F 1 38 ? 38.920 -6.373 92.558 1.00 32.24 35 ILE F C 1
ATOM 8043 O O . ILE F 1 38 ? 39.358 -5.237 92.451 1.00 30.46 35 ILE F O 1
ATOM 8048 N N . ASN F 1 39 ? 39.681 -7.458 92.474 1.00 35.25 36 ASN F N 1
ATOM 8049 C CA . ASN F 1 39 ? 41.091 -7.376 92.132 1.00 28.47 36 ASN F CA 1
ATOM 8050 C C . ASN F 1 39 ? 41.428 -8.411 91.070 1.00 30.72 36 ASN F C 1
ATOM 8051 O O . ASN F 1 39 ? 41.043 -9.577 91.187 1.00 31.11 36 ASN F O 1
ATOM 8056 N N . PHE F 1 40 ? 42.141 -7.981 90.036 1.00 31.15 37 PHE F N 1
ATOM 8057 C CA . PHE F 1 40 ? 42.541 -8.875 88.960 1.00 37.94 37 PHE F CA 1
ATOM 8058 C C . PHE F 1 40 ? 43.987 -9.339 89.131 1.00 39.91 37 PHE F C 1
ATOM 8059 O O . PHE F 1 40 ? 44.604 -9.833 88.186 1.00 39.06 37 PHE F O 1
ATOM 8067 N N . GLY F 1 41 ? 44.527 -9.161 90.334 1.00 38.28 38 GLY F N 1
ATOM 8068 C CA . GLY F 1 41 ? 45.851 -9.668 90.655 1.00 35.21 38 GLY F CA 1
ATOM 8069 C C . GLY F 1 41 ? 46.984 -9.044 89.861 1.00 32.72 38 GLY F C 1
ATOM 8070 O O . GLY F 1 41 ? 48.028 -9.659 89.630 1.00 34.46 38 GLY F O 1
ATOM 8071 N N . VAL F 1 42 ? 46.780 -7.812 89.429 1.00 28.06 39 VAL F N 1
ATOM 8072 C CA . VAL F 1 42 ? 47.852 -7.065 88.803 1.00 37.78 39 VAL F CA 1
ATOM 8073 C C . VAL F 1 42 ? 48.610 -6.312 89.896 1.00 47.26 39 VAL F C 1
ATOM 8074 O O . VAL F 1 42 ? 49.829 -6.442 90.035 1.00 49.06 39 VAL F O 1
ATOM 8078 N N . ILE F 1 43 ? 47.866 -5.540 90.680 1.00 50.35 40 ILE F N 1
ATOM 8079 C CA . ILE F 1 43 ? 48.402 -4.863 91.855 1.00 48.31 40 ILE F CA 1
ATOM 8080 C C . ILE F 1 43 ? 47.319 -4.719 92.929 1.00 50.15 40 ILE F C 1
ATOM 8081 O O . ILE F 1 43 ? 46.126 -4.727 92.621 1.00 37.12 40 ILE F O 1
ATOM 8086 N N . PRO F 1 44 ? 47.741 -4.577 94.195 1.00 53.30 41 PRO F N 1
ATOM 8087 C CA . PRO F 1 44 ? 46.874 -4.475 95.379 1.00 50.58 41 PRO F CA 1
ATOM 8088 C C . PRO F 1 44 ? 46.159 -3.123 95.528 1.00 48.91 41 PRO F C 1
ATOM 8089 O O . PRO F 1 44 ? 46.389 -2.413 96.512 1.00 46.44 41 PRO F O 1
ATOM 8093 N N . SER F 1 45 ? 45.285 -2.784 94.583 1.00 54.44 42 SER F N 1
ATOM 8094 C CA . SER F 1 45 ? 44.624 -1.471 94.563 1.00 49.19 42 SER F CA 1
ATOM 8095 C C . SER F 1 45 ? 43.401 -1.370 95.481 1.00 49.87 42 SER F C 1
ATOM 8096 O O . SER F 1 45 ? 42.776 -0.311 95.577 1.00 48.48 42 SER F O 1
ATOM 8099 N N . TYR F 1 46 ? 43.062 -2.477 96.139 1.00 55.29 43 TYR F N 1
ATOM 8100 C CA . TYR F 1 46 ? 41.884 -2.564 97.001 1.00 51.46 43 TYR F CA 1
ATOM 8101 C C . TYR F 1 46 ? 42.108 -1.938 98.379 1.00 48.77 43 TYR F C 1
ATOM 8102 O O . TYR F 1 46 ? 41.163 -1.745 99.142 1.00 49.94 43 TYR F O 1
ATOM 8111 N N . LYS F 1 47 ? 43.363 -1.647 98.703 1.00 46.46 44 LYS F N 1
ATOM 8112 C CA . LYS F 1 47 ? 43.702 -1.119 100.018 1.00 45.32 44 LYS F CA 1
ATOM 8113 C C . LYS F 1 47 ? 42.771 0.018 100.392 1.00 47.39 44 LYS F C 1
ATOM 8114 O O . LYS F 1 47 ? 42.125 -0.025 101.436 1.00 54.22 44 LYS F O 1
ATOM 8120 N N . LEU F 1 48 ? 42.694 1.029 99.532 1.00 40.16 45 LEU F N 1
ATOM 8121 C CA . LEU F 1 48 ? 41.837 2.177 99.795 1.00 41.81 45 LEU F CA 1
ATOM 8122 C C . LEU F 1 48 ? 40.431 1.754 100.214 1.00 44.78 45 LEU F C 1
ATOM 8123 O O . LEU F 1 48 ? 39.920 2.192 101.246 1.00 53.94 45 LEU F O 1
ATOM 8128 N N . ALA F 1 49 ? 39.806 0.902 99.412 1.00 37.11 46 ALA F N 1
ATOM 8129 C CA . ALA F 1 49 ? 38.421 0.526 99.663 1.00 38.90 46 ALA F CA 1
ATOM 8130 C C . ALA F 1 49 ? 38.330 -0.241 100.970 1.00 41.70 46 ALA F C 1
ATOM 8131 O O . ALA F 1 49 ? 37.328 -0.179 101.673 1.00 46.62 46 ALA F O 1
ATOM 8133 N N . GLU F 1 50 ? 39.395 -0.964 101.287 1.00 39.87 47 GLU F N 1
ATOM 8134 C CA . GLU F 1 50 ? 39.486 -1.726 102.526 1.00 34.33 47 GLU F CA 1
ATOM 8135 C C . GLU F 1 50 ? 39.372 -0.762 103.705 1.00 40.50 47 GLU F C 1
ATOM 8136 O O . GLU F 1 50 ? 38.534 -0.937 104.600 1.00 45.32 47 GLU F O 1
ATOM 8142 N N . GLU F 1 51 ? 40.214 0.264 103.698 1.00 27.52 48 GLU F N 1
ATOM 8143 C CA . GLU F 1 51 ? 40.217 1.221 104.780 1.00 43.58 48 GLU F CA 1
ATOM 8144 C C . GLU F 1 51 ? 38.865 1.922 104.865 1.00 45.66 48 GLU F C 1
ATOM 8145 O O . GLU F 1 51 ? 38.268 2.029 105.937 1.00 51.29 48 GLU F O 1
ATOM 8151 N N . THR F 1 52 ? 38.376 2.388 103.727 1.00 37.58 49 THR F N 1
ATOM 8152 C CA . THR F 1 52 ? 37.097 3.081 103.701 1.00 41.38 49 THR F CA 1
ATOM 8153 C C . THR F 1 52 ? 36.030 2.225 104.361 1.00 36.69 49 THR F C 1
ATOM 8154 O O . THR F 1 52 ? 35.221 2.706 105.157 1.00 29.47 49 THR F O 1
ATOM 8158 N N . ALA F 1 53 ? 36.045 0.944 104.018 1.00 37.78 50 ALA F N 1
ATOM 8159 C CA . ALA F 1 53 ? 35.106 -0.012 104.568 1.00 37.25 50 ALA F CA 1
ATOM 8160 C C . ALA F 1 53 ? 35.091 0.046 106.095 1.00 47.20 50 ALA F C 1
ATOM 8161 O O . ALA F 1 53 ? 34.035 -0.045 106.719 1.00 52.03 50 ALA F O 1
ATOM 8163 N N . LYS F 1 54 ? 36.263 0.199 106.697 1.00 44.66 51 LYS F N 1
ATOM 8164 C CA . LYS F 1 54 ? 36.347 0.184 108.151 1.00 49.59 51 LYS F CA 1
ATOM 8165 C C . LYS F 1 54 ? 35.735 1.437 108.765 1.00 50.56 51 LYS F C 1
ATOM 8166 O O . LYS F 1 54 ? 34.870 1.347 109.627 1.00 58.91 51 LYS F O 1
ATOM 8172 N N . ILE F 1 55 ? 36.187 2.600 108.316 1.00 49.91 52 ILE F N 1
ATOM 8173 C CA . ILE F 1 55 ? 35.583 3.874 108.691 1.00 49.00 52 ILE F CA 1
ATOM 8174 C C . ILE F 1 55 ? 34.057 3.844 108.551 1.00 50.16 52 ILE F C 1
ATOM 8175 O O . ILE F 1 55 ? 33.328 4.344 109.407 1.00 44.33 52 ILE F O 1
ATOM 8180 N N . LEU F 1 56 ? 33.583 3.254 107.461 1.00 54.11 53 LEU F N 1
ATOM 8181 C CA . LEU F 1 56 ? 32.154 3.066 107.250 1.00 51.69 53 LEU F CA 1
ATOM 8182 C C . LEU F 1 56 ? 31.592 2.060 108.245 1.00 56.91 53 LEU F C 1
ATOM 8183 O O . LEU F 1 56 ? 30.403 2.069 108.544 1.00 62.81 53 LEU F O 1
ATOM 8188 N N . GLY F 1 57 ? 32.458 1.191 108.753 1.00 54.83 54 GLY F N 1
ATOM 8189 C CA . GLY F 1 57 ? 32.051 0.176 109.702 1.00 47.64 54 GLY F CA 1
ATOM 8190 C C . GLY F 1 57 ? 31.334 -0.962 109.015 1.00 41.71 54 GLY F C 1
ATOM 8191 O O . GLY F 1 57 ? 30.483 -1.618 109.608 1.00 41.03 54 GLY F O 1
ATOM 8192 N N . PHE F 1 58 ? 31.676 -1.195 107.755 1.00 40.42 55 PHE F N 1
ATOM 8193 C CA . PHE F 1 58 ? 31.048 -2.274 106.999 1.00 45.18 55 PHE F CA 1
ATOM 8194 C C . PHE F 1 58 ? 32.004 -3.408 106.670 1.00 46.92 55 PHE F C 1
ATOM 8195 O O . PHE F 1 58 ? 33.219 -3.226 106.585 1.00 46.58 55 PHE F O 1
ATOM 8203 N N . LYS F 1 59 ? 31.424 -4.580 106.454 1.00 50.94 56 LYS F N 1
ATOM 8204 C CA . LYS F 1 59 ? 32.174 -5.758 106.060 1.00 43.56 56 LYS F CA 1
ATOM 8205 C C . LYS F 1 59 ? 32.686 -5.615 104.635 1.00 37.55 56 LYS F C 1
ATOM 8206 O O . LYS F 1 59 ? 31.998 -5.095 103.766 1.00 35.66 56 LYS F O 1
ATOM 8212 N N . HIS F 1 60 ? 33.905 -6.079 104.401 1.00 34.59 57 HIS F N 1
ATOM 8213 C CA . HIS F 1 60 ? 34.493 -5.954 103.088 1.00 42.22 57 HIS F CA 1
ATOM 8214 C C . HIS F 1 60 ? 35.157 -7.263 102.598 1.00 50.10 57 HIS F C 1
ATOM 8215 O O . HIS F 1 60 ? 35.928 -7.896 103.314 1.00 42.33 57 HIS F O 1
ATOM 8222 N N . LYS F 1 61 ? 34.827 -7.676 101.379 1.00 48.11 58 LYS F N 1
ATOM 8223 C CA . LYS F 1 61 ? 35.515 -8.793 100.755 1.00 47.58 58 LYS F CA 1
ATOM 8224 C C . LYS F 1 61 ? 36.238 -8.318 99.498 1.00 46.10 58 LYS F C 1
ATOM 8225 O O . LYS F 1 61 ? 35.696 -7.548 98.694 1.00 37.88 58 LYS F O 1
ATOM 8231 N N . VAL F 1 62 ? 37.461 -8.792 99.318 1.00 40.23 59 VAL F N 1
ATOM 8232 C CA . VAL F 1 62 ? 38.142 -8.598 98.057 1.00 38.04 59 VAL F CA 1
ATOM 8233 C C . VAL F 1 62 ? 38.045 -9.875 97.222 1.00 45.48 59 VAL F C 1
ATOM 8234 O O . VAL F 1 62 ? 38.500 -10.939 97.633 1.00 59.79 59 VAL F O 1
ATOM 8238 N N . ILE F 1 63 ? 37.411 -9.769 96.060 1.00 38.13 60 ILE F N 1
ATOM 8239 C CA . ILE F 1 63 ? 37.209 -10.909 95.179 1.00 33.27 60 ILE F CA 1
ATOM 8240 C C . ILE F 1 63 ? 38.173 -10.842 94.014 1.00 34.68 60 ILE F C 1
ATOM 8241 O O . ILE F 1 63 ? 38.243 -9.837 93.308 1.00 39.74 60 ILE F O 1
ATOM 8246 N N . THR F 1 64 ? 38.913 -11.922 93.810 1.00 41.72 61 THR F N 1
ATOM 8247 C CA . THR F 1 64 ? 39.929 -11.935 92.779 1.00 45.03 61 THR F CA 1
ATOM 8248 C C . THR F 1 64 ? 39.433 -12.599 91.494 1.00 45.38 61 THR F C 1
ATOM 8249 O O . THR F 1 64 ? 38.873 -13.695 91.520 1.00 48.24 61 THR F O 1
ATOM 8253 N N . LEU F 1 65 ? 39.621 -11.900 90.380 1.00 33.23 62 LEU F N 1
ATOM 8254 C CA . LEU F 1 65 ? 39.164 -12.346 89.072 1.00 34.14 62 LEU F CA 1
ATOM 8255 C C . LEU F 1 65 ? 40.363 -12.542 88.156 1.00 40.04 62 LEU F C 1
ATOM 8256 O O . LEU F 1 65 ? 41.477 -12.139 88.500 1.00 40.58 62 LEU F O 1
ATOM 8261 N N . ASP F 1 66 ? 40.143 -13.132 86.982 1.00 30.41 63 ASP F N 1
ATOM 8262 C CA . ASP F 1 66 ? 41.255 -13.352 86.072 1.00 19.96 63 ASP F CA 1
ATOM 8263 C C . ASP F 1 66 ? 41.763 -12.066 85.417 1.00 24.77 63 ASP F C 1
ATOM 8264 O O . ASP F 1 66 ? 40.989 -11.264 84.896 1.00 29.51 63 ASP F O 1
ATOM 8269 N N . ARG F 1 67 ? 43.085 -11.908 85.474 1.00 27.58 64 ARG F N 1
ATOM 8270 C CA . ARG F 1 67 ? 43.826 -10.801 84.898 1.00 26.68 64 ARG F CA 1
ATOM 8271 C C . ARG F 1 67 ? 43.434 -10.534 83.451 1.00 32.28 64 ARG F C 1
ATOM 8272 O O . ARG F 1 67 ? 43.482 -9.392 82.998 1.00 31.44 64 ARG F O 1
ATOM 8280 N N . LYS F 1 68 ? 43.075 -11.591 82.722 1.00 31.96 65 LYS F N 1
ATOM 8281 C CA . LYS F 1 68 ? 42.737 -11.479 81.299 1.00 26.99 65 LYS F CA 1
ATOM 8282 C C . LYS F 1 68 ? 41.745 -10.361 81.031 1.00 28.91 65 LYS F C 1
ATOM 8283 O O . LYS F 1 68 ? 41.908 -9.581 80.092 1.00 27.37 65 LYS F O 1
ATOM 8289 N N . ILE F 1 69 ? 40.716 -10.303 81.870 1.00 23.82 66 ILE F N 1
ATOM 8290 C CA . ILE F 1 69 ? 39.692 -9.274 81.794 1.00 30.10 66 ILE F CA 1
ATOM 8291 C C . ILE F 1 69 ? 40.287 -7.876 81.582 1.00 32.73 66 ILE F C 1
ATOM 8292 O O . ILE F 1 69 ? 39.925 -7.186 80.633 1.00 35.05 66 ILE F O 1
ATOM 8297 N N . VAL F 1 70 ? 41.204 -7.469 82.456 1.00 29.97 67 VAL F N 1
ATOM 8298 C CA . VAL F 1 70 ? 41.818 -6.143 82.347 1.00 30.32 67 VAL F CA 1
ATOM 8299 C C . VAL F 1 70 ? 42.860 -6.068 81.241 1.00 33.55 67 VAL F C 1
ATOM 8300 O O . VAL F 1 70 ? 43.164 -4.988 80.750 1.00 33.20 67 VAL F O 1
ATOM 8304 N N . GLU F 1 71 ? 43.392 -7.214 80.828 1.00 40.25 68 GLU F N 1
ATOM 8305 C CA . GLU F 1 71 ? 44.234 -7.251 79.629 1.00 35.46 68 GLU F CA 1
ATOM 8306 C C . GLU F 1 71 ? 43.404 -6.952 78.387 1.00 27.92 68 GLU F C 1
ATOM 8307 O O . GLU F 1 71 ? 43.828 -6.195 77.513 1.00 36.48 68 GLU F O 1
ATOM 8313 N N . LYS F 1 72 ? 42.205 -7.525 78.325 1.00 22.98 69 LYS F N 1
ATOM 8314 C CA . LYS F 1 72 ? 41.299 -7.211 77.238 1.00 30.43 69 LYS F CA 1
ATOM 8315 C C . LYS F 1 72 ? 40.919 -5.740 77.297 1.00 36.19 69 LYS F C 1
ATOM 8316 O O . LYS F 1 72 ? 40.881 -5.061 76.273 1.00 32.78 69 LYS F O 1
ATOM 8322 N N . ALA F 1 73 ? 40.649 -5.250 78.505 1.00 38.54 70 ALA F N 1
ATOM 8323 C CA . ALA F 1 73 ? 40.311 -3.847 78.684 1.00 41.39 70 ALA F CA 1
ATOM 8324 C C . ALA F 1 73 ? 41.440 -2.968 78.165 1.00 43.08 70 ALA F C 1
ATOM 8325 O O . ALA F 1 73 ? 41.199 -2.029 77.396 1.00 36.57 70 ALA F O 1
ATOM 8327 N N . ALA F 1 74 ? 42.668 -3.275 78.585 1.00 40.89 71 ALA F N 1
ATOM 8328 C CA . ALA F 1 74 ? 43.834 -2.561 78.081 1.00 44.74 71 ALA F CA 1
ATOM 8329 C C . ALA F 1 74 ? 43.865 -2.610 76.553 1.00 40.40 71 ALA F C 1
ATOM 8330 O O . ALA F 1 74 ? 44.041 -1.582 75.886 1.00 32.04 71 ALA F O 1
ATOM 8332 N N . ASP F 1 75 ? 43.694 -3.803 75.994 1.00 29.36 72 ASP F N 1
ATOM 8333 C CA . ASP F 1 75 ? 43.576 -3.903 74.546 1.00 32.98 72 ASP F CA 1
ATOM 8334 C C . ASP F 1 75 ? 42.537 -2.908 73.992 1.00 41.09 72 ASP F C 1
ATOM 8335 O O . ASP F 1 75 ? 42.842 -2.144 73.074 1.00 47.10 72 ASP F O 1
ATOM 8348 N N . ILE F 1 77 ? 41.122 -0.179 75.356 1.00 30.21 74 ILE F N 1
ATOM 8349 C CA . ILE F 1 77 ? 41.565 1.183 75.567 1.00 36.11 74 ILE F CA 1
ATOM 8350 C C . ILE F 1 77 ? 42.390 1.594 74.358 1.00 44.65 74 ILE F C 1
ATOM 8351 O O . ILE F 1 77 ? 42.128 2.614 73.717 1.00 46.43 74 ILE F O 1
ATOM 8356 N N . ILE F 1 78 ? 43.393 0.778 74.055 1.00 43.45 75 ILE F N 1
ATOM 8357 C CA . ILE F 1 78 ? 44.356 1.082 73.007 1.00 46.35 75 ILE F CA 1
ATOM 8358 C C . ILE F 1 78 ? 43.705 1.061 71.624 1.00 53.28 75 ILE F C 1
ATOM 8359 O O . ILE F 1 78 ? 44.156 1.734 70.689 1.00 50.94 75 ILE F O 1
ATOM 8364 N N . GLU F 1 79 ? 42.629 0.298 71.503 1.00 51.46 76 GLU F N 1
ATOM 8365 C CA . GLU F 1 79 ? 41.911 0.229 70.247 1.00 65.72 76 GLU F CA 1
ATOM 8366 C C . GLU F 1 79 ? 40.947 1.408 70.122 1.00 71.43 76 GLU F C 1
ATOM 8367 O O . GLU F 1 79 ? 41.168 2.313 69.319 1.00 69.64 76 GLU F O 1
ATOM 8373 N N . HIS F 1 80 ? 39.888 1.401 70.928 1.00 75.52 77 HIS F N 1
ATOM 8374 C CA . HIS F 1 80 ? 38.907 2.486 70.922 1.00 71.79 77 HIS F CA 1
ATOM 8375 C C . HIS F 1 80 ? 39.539 3.855 71.164 1.00 69.86 77 HIS F C 1
ATOM 8376 O O . HIS F 1 80 ? 38.878 4.881 71.019 1.00 75.82 77 HIS F O 1
ATOM 8383 N N . LYS F 1 81 ? 40.806 3.868 71.561 1.00 61.09 78 LYS F N 1
ATOM 8384 C CA . LYS F 1 81 ? 41.503 5.118 71.850 1.00 64.24 78 LYS F CA 1
ATOM 8385 C C . LYS F 1 81 ? 40.965 5.844 73.079 1.00 61.90 78 LYS F C 1
ATOM 8386 O O . LYS F 1 81 ? 41.582 6.789 73.554 1.00 64.24 78 LYS F O 1
ATOM 8392 N N . TYR F 1 82 ? 39.818 5.413 73.591 1.00 61.46 79 TYR F N 1
ATOM 8393 C CA . TYR F 1 82 ? 39.296 5.980 74.833 1.00 64.88 79 TYR F CA 1
ATOM 8394 C C . TYR F 1 82 ? 38.734 4.907 75.785 1.00 66.00 79 TYR F C 1
ATOM 8395 O O . TYR F 1 82 ? 38.401 3.798 75.360 1.00 72.21 79 TYR F O 1
ATOM 8404 N N . PRO F 1 83 ? 38.643 5.227 77.084 1.00 51.56 80 PRO F N 1
ATOM 8405 C CA . PRO F 1 83 ? 38.411 4.183 78.093 1.00 33.92 80 PRO F CA 1
ATOM 8406 C C . PRO F 1 83 ? 36.990 3.627 78.141 1.00 35.21 80 PRO F C 1
ATOM 8407 O O . PRO F 1 83 ? 36.835 2.456 78.502 1.00 34.87 80 PRO F O 1
ATOM 8411 N N . GLY F 1 84 ? 35.989 4.449 77.800 1.00 38.88 81 GLY F N 1
ATOM 8412 C CA . GLY F 1 84 ? 34.574 4.118 77.967 1.00 27.83 81 GLY F CA 1
ATOM 8413 C C . GLY F 1 84 ? 34.145 2.670 77.726 1.00 33.99 81 GLY F C 1
ATOM 8414 O O . GLY F 1 84 ? 33.589 2.013 78.609 1.00 37.48 81 GLY F O 1
ATOM 8415 N N . PRO F 1 85 ? 34.386 2.162 76.513 1.00 28.45 82 PRO F N 1
ATOM 8416 C CA . PRO F 1 85 ? 33.934 0.811 76.191 1.00 31.14 82 PRO F CA 1
ATOM 8417 C C . PRO F 1 85 ? 34.629 -0.243 77.038 1.00 36.47 82 PRO F C 1
ATOM 8418 O O . PRO F 1 85 ? 34.018 -1.247 77.377 1.00 39.42 82 PRO F O 1
ATOM 8422 N N . ALA F 1 86 ? 35.884 0.001 77.385 1.00 31.96 83 ALA F N 1
ATOM 8423 C CA . ALA F 1 86 ? 36.655 -0.939 78.176 1.00 25.64 83 ALA F CA 1
ATOM 8424 C C . ALA F 1 86 ? 36.049 -1.053 79.568 1.00 28.67 83 ALA F C 1
ATOM 8425 O O . ALA F 1 86 ? 35.835 -2.154 80.082 1.00 30.30 83 ALA F O 1
ATOM 8427 N N . ILE F 1 87 ? 35.781 0.101 80.169 1.00 31.24 84 ILE F N 1
ATOM 8428 C CA . ILE F 1 87 ? 35.177 0.179 81.494 1.00 29.64 84 ILE F CA 1
ATOM 8429 C C . ILE F 1 87 ? 33.793 -0.485 81.519 1.00 29.73 84 ILE F C 1
ATOM 8430 O O . ILE F 1 87 ? 33.509 -1.286 82.395 1.00 26.81 84 ILE F O 1
ATOM 8435 N N . GLN F 1 88 ? 32.935 -0.146 80.561 1.00 27.65 85 GLN F N 1
ATOM 8436 C CA . GLN F 1 88 ? 31.652 -0.817 80.437 1.00 30.17 85 GLN F CA 1
ATOM 8437 C C . GLN F 1 88 ? 31.850 -2.329 80.423 1.00 27.81 85 GLN F C 1
ATOM 8438 O O . GLN F 1 88 ? 31.222 -3.058 81.193 1.00 34.13 85 GLN F O 1
ATOM 8444 N N . TYR F 1 89 ? 32.732 -2.782 79.536 1.00 25.07 86 TYR F N 1
ATOM 8445 C CA . TYR F 1 89 ? 33.074 -4.194 79.414 1.00 29.46 86 TYR F CA 1
ATOM 8446 C C . TYR F 1 89 ? 33.542 -4.824 80.730 1.00 27.17 86 TYR F C 1
ATOM 8447 O O . TYR F 1 89 ? 33.076 -5.890 81.103 1.00 37.38 86 TYR F O 1
ATOM 8456 N N . VAL F 1 90 ? 34.487 -4.191 81.420 1.00 24.11 87 VAL F N 1
ATOM 8457 C CA . VAL F 1 90 ? 34.965 -4.751 82.682 1.00 25.85 87 VAL F CA 1
ATOM 8458 C C . VAL F 1 90 ? 33.797 -4.855 83.629 1.00 29.45 87 VAL F C 1
ATOM 8459 O O . VAL F 1 90 ? 33.628 -5.859 84.313 1.00 34.08 87 VAL F O 1
ATOM 8463 N N . HIS F 1 91 ? 32.971 -3.816 83.653 1.00 32.65 88 HIS F N 1
ATOM 8464 C CA . HIS F 1 91 ? 31.883 -3.760 84.611 1.00 32.01 88 HIS F CA 1
ATOM 8465 C C . HIS F 1 91 ? 30.775 -4.790 84.358 1.00 31.46 88 HIS F C 1
ATOM 8466 O O . HIS F 1 91 ? 30.320 -5.451 85.289 1.00 25.94 88 HIS F O 1
ATOM 8473 N N . LYS F 1 92 ? 30.351 -4.924 83.106 1.00 28.34 89 LYS F N 1
ATOM 8474 C CA . LYS F 1 92 ? 29.296 -5.869 82.750 1.00 31.33 89 LYS F CA 1
ATOM 8475 C C . LYS F 1 92 ? 29.726 -7.287 83.090 1.00 37.10 89 LYS F C 1
ATOM 8476 O O . LYS F 1 92 ? 28.967 -8.084 83.649 1.00 35.14 89 LYS F O 1
ATOM 8482 N N . THR F 1 93 ? 30.959 -7.585 82.697 1.00 35.97 90 THR F N 1
ATOM 8483 C CA . THR F 1 93 ? 31.598 -8.868 82.900 1.00 25.77 90 THR F CA 1
ATOM 8484 C C . THR F 1 93 ? 31.597 -9.254 84.369 1.00 32.85 90 THR F C 1
ATOM 8485 O O . THR F 1 93 ? 31.242 -10.379 84.745 1.00 32.79 90 THR F O 1
ATOM 8489 N N . VAL F 1 94 ? 32.011 -8.298 85.191 1.00 30.05 91 VAL F N 1
ATOM 8490 C CA . VAL F 1 94 ? 32.012 -8.442 86.629 1.00 29.65 91 VAL F CA 1
ATOM 8491 C C . VAL F 1 94 ? 30.620 -8.778 87.179 1.00 34.94 91 VAL F C 1
ATOM 8492 O O . VAL F 1 94 ? 30.425 -9.844 87.773 1.00 42.65 91 VAL F O 1
ATOM 8496 N N . LEU F 1 95 ? 29.657 -7.878 86.986 1.00 31.59 92 LEU F N 1
ATOM 8497 C CA . LEU F 1 95 ? 28.282 -8.142 87.403 1.00 40.42 92 LEU F CA 1
ATOM 8498 C C . LEU F 1 95 ? 27.840 -9.569 87.084 1.00 40.74 92 LEU F C 1
ATOM 8499 O O . LEU F 1 95 ? 27.395 -10.305 87.973 1.00 28.41 92 LEU F O 1
ATOM 8504 N N . GLU F 1 96 ? 27.954 -9.942 85.807 1.00 43.19 93 GLU F N 1
ATOM 8505 C CA . GLU F 1 96 ? 27.604 -11.283 85.344 1.00 43.39 93 GLU F CA 1
ATOM 8506 C C . GLU F 1 96 ? 28.120 -12.339 86.294 1.00 43.79 93 GLU F C 1
ATOM 8507 O O . GLU F 1 96 ? 27.388 -13.226 86.723 1.00 49.56 93 GLU F O 1
ATOM 8513 N N . ILE F 1 97 ? 29.398 -12.244 86.616 1.00 40.91 94 ILE F N 1
ATOM 8514 C CA . ILE F 1 97 ? 30.010 -13.232 87.484 1.00 45.40 94 ILE F CA 1
ATOM 8515 C C . ILE F 1 97 ? 29.440 -13.170 88.904 1.00 47.28 94 ILE F C 1
ATOM 8516 O O . ILE F 1 97 ? 29.235 -14.208 89.545 1.00 43.15 94 ILE F O 1
ATOM 8521 N N . LEU F 1 98 ? 29.161 -11.961 89.386 1.00 41.52 95 LEU F N 1
ATOM 8522 C CA . LEU F 1 98 ? 28.682 -11.800 90.760 1.00 48.02 95 LEU F CA 1
ATOM 8523 C C . LEU F 1 98 ? 27.220 -12.216 90.932 1.00 47.08 95 LEU F C 1
ATOM 8524 O O . LEU F 1 98 ? 26.812 -12.654 92.009 1.00 40.33 95 LEU F O 1
ATOM 8529 N N . ALA F 1 99 ? 26.445 -12.091 89.858 1.00 49.69 96 ALA F N 1
ATOM 8530 C CA . ALA F 1 99 ? 25.043 -12.489 89.868 1.00 51.97 96 ALA F CA 1
ATOM 8531 C C . ALA F 1 99 ? 24.927 -13.986 90.082 1.00 52.18 96 ALA F C 1
ATOM 8532 O O . ALA F 1 99 ? 23.851 -14.501 90.401 1.00 51.59 96 ALA F O 1
ATOM 8534 N N . ASP F 1 100 ? 26.043 -14.685 89.905 1.00 56.07 97 ASP F N 1
ATOM 8535 C CA . ASP F 1 100 ? 26.069 -16.126 90.129 1.00 62.99 97 ASP F CA 1
ATOM 8536 C C . ASP F 1 100 ? 26.074 -16.493 91.614 1.00 62.79 97 ASP F C 1
ATOM 8537 O O . ASP F 1 100 ? 25.519 -17.521 91.998 1.00 60.77 97 ASP F O 1
ATOM 8542 N N . GLU F 1 101 ? 26.684 -15.651 92.445 1.00 63.47 98 GLU F N 1
ATOM 8543 C CA . GLU F 1 101 ? 26.833 -15.956 93.869 1.00 65.56 98 GLU F CA 1
ATOM 8544 C C . GLU F 1 101 ? 25.868 -15.168 94.745 1.00 56.99 98 GLU F C 1
ATOM 8545 O O . GLU F 1 101 ? 25.562 -15.572 95.855 1.00 58.52 98 GLU F O 1
ATOM 8551 N N . TYR F 1 102 ? 25.397 -14.036 94.244 1.00 60.00 99 TYR F N 1
ATOM 8552 C CA . TYR F 1 102 ? 24.596 -13.122 95.052 1.00 54.71 99 TYR F CA 1
ATOM 8553 C C . TYR F 1 102 ? 23.317 -12.766 94.324 1.00 54.13 99 TYR F C 1
ATOM 8554 O O . TYR F 1 102 ? 23.319 -12.561 93.112 1.00 59.17 99 TYR F O 1
ATOM 8563 N N . SER F 1 103 ? 22.221 -12.692 95.062 1.00 44.74 100 SER F N 1
ATOM 8564 C CA . SER F 1 103 ? 20.923 -12.538 94.431 1.00 50.53 100 SER F CA 1
ATOM 8565 C C . SER F 1 103 ? 20.435 -11.096 94.542 1.00 53.93 100 SER F C 1
ATOM 8566 O O . SER F 1 103 ? 19.462 -10.713 93.891 1.00 48.44 100 SER F O 1
ATOM 8569 N N . ILE F 1 104 ? 21.112 -10.308 95.372 1.00 50.18 101 ILE F N 1
ATOM 8570 C CA . ILE F 1 104 ? 20.848 -8.873 95.467 1.00 46.91 101 ILE F CA 1
ATOM 8571 C C . ILE F 1 104 ? 22.141 -8.074 95.282 1.00 49.07 101 ILE F C 1
ATOM 8572 O O . ILE F 1 104 ? 22.986 -8.024 96.177 1.00 46.90 101 ILE F O 1
ATOM 8577 N N . LEU F 1 105 ? 22.281 -7.448 94.117 1.00 46.24 102 LEU F N 1
ATOM 8578 C CA . LEU F 1 105 ? 23.526 -6.785 93.750 1.00 43.94 102 LEU F CA 1
ATOM 8579 C C . LEU F 1 105 ? 23.378 -5.278 93.680 1.00 37.73 102 LEU F C 1
ATOM 8580 O O . LEU F 1 105 ? 22.349 -4.766 93.271 1.00 45.41 102 LEU F O 1
ATOM 8585 N N . ALA F 1 106 ? 24.414 -4.562 94.070 1.00 26.87 103 ALA F N 1
ATOM 8586 C CA . ALA F 1 106 ? 24.371 -3.123 93.946 1.00 29.99 103 ALA F CA 1
ATOM 8587 C C . ALA F 1 106 ? 25.747 -2.585 93.636 1.00 38.92 103 ALA F C 1
ATOM 8588 O O . ALA F 1 106 ? 26.758 -3.222 93.921 1.00 36.42 103 ALA F O 1
ATOM 8590 N N . ASP F 1 107 ? 25.772 -1.398 93.050 1.00 37.79 104 ASP F N 1
ATOM 8591 C CA . ASP F 1 107 ? 27.015 -0.703 92.833 1.00 30.51 104 ASP F CA 1
ATOM 8592 C C . ASP F 1 107 ? 26.808 0.793 93.071 1.00 29.82 104 ASP F C 1
ATOM 8593 O O . ASP F 1 107 ? 25.841 1.186 93.725 1.00 35.56 104 ASP F O 1
ATOM 8598 N N . GLY F 1 108 ? 27.709 1.614 92.527 1.00 29.26 105 GLY F N 1
ATOM 8599 C CA . GLY F 1 108 ? 27.721 3.051 92.762 1.00 27.43 105 GLY F CA 1
ATOM 8600 C C . GLY F 1 108 ? 27.507 3.879 91.502 1.00 38.11 105 GLY F C 1
ATOM 8601 O O . GLY F 1 108 ? 27.749 5.097 91.475 1.00 42.08 105 GLY F O 1
ATOM 8602 N N . THR F 1 109 ? 27.049 3.233 90.441 1.00 27.16 106 THR F N 1
ATOM 8603 C CA . THR F 1 109 ? 26.766 3.973 89.226 1.00 32.10 106 THR F CA 1
ATOM 8604 C C . THR F 1 109 ? 25.752 5.102 89.492 1.00 33.34 106 THR F C 1
ATOM 8605 O O . THR F 1 109 ? 24.803 4.929 90.266 1.00 24.86 106 THR F O 1
ATOM 8609 N N . ARG F 1 110 ? 25.981 6.263 88.877 1.00 28.03 107 ARG F N 1
ATOM 8610 C CA . ARG F 1 110 ? 25.189 7.458 89.169 1.00 25.12 107 ARG F CA 1
ATOM 8611 C C . ARG F 1 110 ? 24.585 8.085 87.925 1.00 29.91 107 ARG F C 1
ATOM 8612 O O . ARG F 1 110 ? 24.979 7.783 86.802 1.00 25.39 107 ARG F O 1
ATOM 8620 N N . ARG F 1 111 ? 23.652 9.001 88.159 1.00 27.32 108 ARG F N 1
ATOM 8621 C CA . ARG F 1 111 ? 23.031 9.767 87.105 1.00 22.62 108 ARG F CA 1
ATOM 8622 C C . ARG F 1 111 ? 24.081 10.379 86.202 1.00 30.93 108 ARG F C 1
ATOM 8623 O O . ARG F 1 111 ? 24.097 10.134 84.995 1.00 34.90 108 ARG F O 1
ATOM 8631 N N . ASP F 1 112 ? 24.971 11.167 86.786 1.00 30.09 109 ASP F N 1
ATOM 8632 C CA . ASP F 1 112 ? 25.838 12.022 85.981 1.00 35.80 109 ASP F CA 1
ATOM 8633 C C . ASP F 1 112 ? 27.191 11.421 85.549 1.00 36.33 109 ASP F C 1
ATOM 8634 O O . ASP F 1 112 ? 28.036 12.145 85.036 1.00 48.45 109 ASP F O 1
ATOM 8639 N N . ASP F 1 113 ? 27.401 10.118 85.741 1.00 35.71 110 ASP F N 1
ATOM 8640 C CA . ASP F 1 113 ? 28.567 9.446 85.136 1.00 39.49 110 ASP F CA 1
ATOM 8641 C C . ASP F 1 113 ? 28.149 8.573 83.955 1.00 32.16 110 ASP F C 1
ATOM 8642 O O . ASP F 1 113 ? 27.334 7.675 84.107 1.00 28.10 110 ASP F O 1
ATOM 8647 N N . ARG F 1 114 ? 28.701 8.827 82.774 1.00 34.16 111 ARG F N 1
ATOM 8648 C CA . ARG F 1 114 ? 28.248 8.096 81.590 1.00 39.36 111 ARG F CA 1
ATOM 8649 C C . ARG F 1 114 ? 28.670 6.627 81.653 1.00 43.26 111 ARG F C 1
ATOM 8650 O O . ARG F 1 114 ? 27.947 5.722 81.200 1.00 41.84 111 ARG F O 1
ATOM 8658 N N . VAL F 1 115 ? 29.839 6.398 82.238 1.00 32.45 112 VAL F N 1
ATOM 8659 C CA . VAL F 1 115 ? 30.407 5.062 82.305 1.00 29.95 112 VAL F CA 1
ATOM 8660 C C . VAL F 1 115 ? 30.960 4.756 83.717 1.00 29.77 112 VAL F C 1
ATOM 8661 O O . VAL F 1 115 ? 31.462 5.637 84.400 1.00 33.92 112 VAL F O 1
ATOM 8665 N N . PRO F 1 116 ? 30.788 3.524 84.204 1.00 31.79 113 PRO F N 1
ATOM 8666 C CA . PRO F 1 116 ? 30.021 2.408 83.658 1.00 37.99 113 PRO F CA 1
ATOM 8667 C C . PRO F 1 116 ? 28.543 2.582 84.000 1.00 36.31 113 PRO F C 1
ATOM 8668 O O . PRO F 1 116 ? 28.190 3.365 84.889 1.00 31.26 113 PRO F O 1
ATOM 8672 N N . LYS F 1 117 ? 27.690 1.846 83.305 1.00 32.56 114 LYS F N 1
ATOM 8673 C CA . LYS F 1 117 ? 26.250 2.024 83.449 1.00 40.02 114 LYS F CA 1
ATOM 8674 C C . LYS F 1 117 ? 25.490 1.071 82.524 1.00 35.95 114 LYS F C 1
ATOM 8675 O O . LYS F 1 117 ? 25.784 0.977 81.322 1.00 31.46 114 LYS F O 1
ATOM 8681 N N . LEU F 1 118 ? 24.531 0.351 83.102 1.00 34.57 115 LEU F N 1
ATOM 8682 C CA . LEU F 1 118 ? 23.694 -0.563 82.335 1.00 36.33 115 LEU F CA 1
ATOM 8683 C C . LEU F 1 118 ? 22.515 0.193 81.750 1.00 29.60 115 LEU F C 1
ATOM 8684 O O . LEU F 1 118 ? 21.893 1.021 82.426 1.00 27.00 115 LEU F O 1
ATOM 8689 N N . SER F 1 119 ? 22.241 -0.069 80.477 1.00 28.46 116 SER F N 1
ATOM 8690 C CA . SER F 1 119 ? 21.010 0.388 79.853 1.00 31.67 116 SER F CA 1
ATOM 8691 C C . SER F 1 119 ? 19.855 -0.307 80.563 1.00 34.57 116 SER F C 1
ATOM 8692 O O . SER F 1 119 ? 20.058 -1.312 81.235 1.00 34.05 116 SER F O 1
ATOM 8695 N N . TYR F 1 120 ? 18.651 0.227 80.418 1.00 40.41 117 TYR F N 1
ATOM 8696 C CA . TYR F 1 120 ? 17.475 -0.409 80.989 1.00 43.05 117 TYR F CA 1
ATOM 8697 C C . TYR F 1 120 ? 17.390 -1.835 80.498 1.00 47.05 117 TYR F C 1
ATOM 8698 O O . TYR F 1 120 ? 17.247 -2.760 81.293 1.00 53.08 117 TYR F O 1
ATOM 8707 N N . SER F 1 121 ? 17.479 -2.011 79.181 1.00 44.93 118 SER F N 1
ATOM 8708 C CA . SER F 1 121 ? 17.390 -3.345 78.602 1.00 42.05 118 SER F CA 1
ATOM 8709 C C . SER F 1 121 ? 18.483 -4.250 79.164 1.00 37.42 118 SER F C 1
ATOM 8710 O O . SER F 1 121 ? 18.241 -5.423 79.440 1.00 46.71 118 SER F O 1
ATOM 8713 N N . GLU F 1 122 ? 19.678 -3.706 79.366 1.00 31.66 119 GLU F N 1
ATOM 8714 C CA . GLU F 1 122 ? 20.740 -4.502 79.976 1.00 37.79 119 GLU F CA 1
ATOM 8715 C C . GLU F 1 122 ? 20.374 -4.940 81.389 1.00 33.43 119 GLU F C 1
ATOM 8716 O O . GLU F 1 122 ? 20.632 -6.078 81.776 1.00 40.29 119 GLU F O 1
ATOM 8722 N N . ILE F 1 123 ? 19.753 -4.050 82.151 1.00 31.27 120 ILE F N 1
ATOM 8723 C CA . ILE F 1 123 ? 19.303 -4.392 83.504 1.00 31.51 120 ILE F CA 1
ATOM 8724 C C . ILE F 1 123 ? 18.205 -5.457 83.494 1.00 40.40 120 ILE F C 1
ATOM 8725 O O . ILE F 1 123 ? 18.298 -6.461 84.211 1.00 43.14 120 ILE F O 1
ATOM 8730 N N . GLN F 1 124 ? 17.162 -5.228 82.695 1.00 44.53 121 GLN F N 1
ATOM 8731 C CA . GLN F 1 124 ? 16.037 -6.168 82.613 1.00 49.79 121 GLN F CA 1
ATOM 8732 C C . GLN F 1 124 ? 16.509 -7.570 82.267 1.00 41.15 121 GLN F C 1
ATOM 8733 O O . GLN F 1 124 ? 16.038 -8.549 82.838 1.00 42.05 121 GLN F O 1
ATOM 8739 N N . SER F 1 125 ? 17.464 -7.637 81.344 1.00 35.31 122 SER F N 1
ATOM 8740 C CA . SER F 1 125 ? 18.057 -8.886 80.899 1.00 41.08 122 SER F CA 1
ATOM 8741 C C . SER F 1 125 ? 18.856 -9.503 82.023 1.00 47.26 122 SER F C 1
ATOM 8742 O O . SER F 1 125 ? 18.703 -10.677 82.330 1.00 58.03 122 SER F O 1
ATOM 8745 N N . LEU F 1 126 ? 19.719 -8.703 82.631 1.00 43.11 123 LEU F N 1
ATOM 8746 C CA . LEU F 1 126 ? 20.477 -9.159 83.778 1.00 39.73 123 LEU F CA 1
ATOM 8747 C C . LEU F 1 126 ? 19.546 -9.788 84.801 1.00 28.97 123 LEU F C 1
ATOM 8748 O O . LEU F 1 126 ? 19.690 -10.963 85.101 1.00 28.03 123 LEU F O 1
ATOM 8753 N N . GLU F 1 127 ? 18.591 -9.017 85.325 1.00 27.89 124 GLU F N 1
ATOM 8754 C CA . GLU F 1 127 ? 17.660 -9.548 86.334 1.00 35.66 124 GLU F CA 1
ATOM 8755 C C . GLU F 1 127 ? 16.947 -10.807 85.848 1.00 46.69 124 GLU F C 1
ATOM 8756 O O . GLU F 1 127 ? 16.841 -11.789 86.589 1.00 41.34 124 GLU F O 1
ATOM 8770 N N . ARG F 1 129 ? 17.746 -13.055 83.267 1.00 52.64 126 ARG F N 1
ATOM 8771 C CA . ARG F 1 129 ? 18.646 -14.186 83.042 1.00 41.56 126 ARG F CA 1
ATOM 8772 C C . ARG F 1 129 ? 19.191 -14.828 84.321 1.00 40.27 126 ARG F C 1
ATOM 8773 O O . ARG F 1 129 ? 19.384 -16.033 84.372 1.00 38.13 126 ARG F O 1
ATOM 8781 N N . LYS F 1 130 ? 19.461 -14.031 85.346 1.00 39.45 127 LYS F N 1
ATOM 8782 C CA . LYS F 1 130 ? 20.180 -14.560 86.497 1.00 51.00 127 LYS F CA 1
ATOM 8783 C C . LYS F 1 130 ? 19.316 -14.540 87.744 1.00 55.97 127 LYS F C 1
ATOM 8784 O O . LYS F 1 130 ? 19.732 -14.994 88.815 1.00 50.01 127 LYS F O 1
ATOM 8790 N N . ASN F 1 131 ? 18.101 -14.026 87.579 1.00 59.75 128 ASN F N 1
ATOM 8791 C CA . ASN F 1 131 ? 17.136 -13.965 88.662 1.00 61.89 128 ASN F CA 1
ATOM 8792 C C . ASN F 1 131 ? 17.730 -13.249 89.870 1.00 55.76 128 ASN F C 1
ATOM 8793 O O . ASN F 1 131 ? 17.985 -13.853 90.909 1.00 59.01 128 ASN F O 1
ATOM 8798 N N . ILE F 1 132 ? 17.973 -11.955 89.713 1.00 51.50 129 ILE F N 1
ATOM 8799 C CA . ILE F 1 132 ? 18.489 -11.145 90.803 1.00 46.67 129 ILE F CA 1
ATOM 8800 C C . ILE F 1 132 ? 17.875 -9.750 90.791 1.00 41.68 129 ILE F C 1
ATOM 8801 O O . ILE F 1 132 ? 17.364 -9.284 89.772 1.00 44.21 129 ILE F O 1
ATOM 8806 N N . GLN F 1 133 ? 17.918 -9.103 91.949 1.00 38.04 130 GLN F N 1
ATOM 8807 C CA . GLN F 1 133 ? 17.628 -7.685 92.044 1.00 39.51 130 GLN F CA 1
ATOM 8808 C C . GLN F 1 133 ? 18.930 -6.912 91.884 1.00 42.92 130 GLN F C 1
ATOM 8809 O O . GLN F 1 133 ? 19.912 -7.168 92.586 1.00 41.75 130 GLN F O 1
ATOM 8815 N N . TYR F 1 134 ? 18.934 -5.991 90.928 1.00 41.62 131 TYR F N 1
ATOM 8816 C CA . TYR F 1 134 ? 20.071 -5.111 90.696 1.00 32.38 131 TYR F CA 1
ATOM 8817 C C . TYR F 1 134 ? 19.676 -3.713 91.164 1.00 23.75 131 TYR F C 1
ATOM 8818 O O . TYR F 1 134 ? 18.709 -3.151 90.680 1.00 30.93 131 TYR F O 1
ATOM 8827 N N . ILE F 1 135 ? 20.401 -3.159 92.122 1.00 22.36 132 ILE F N 1
ATOM 8828 C CA . ILE F 1 135 ? 20.043 -1.847 92.647 1.00 20.21 132 ILE F CA 1
ATOM 8829 C C . ILE F 1 135 ? 21.175 -0.831 92.496 1.00 21.90 132 ILE F C 1
ATOM 8830 O O . ILE F 1 135 ? 22.335 -1.143 92.749 1.00 41.88 132 ILE F O 1
ATOM 8835 N N . THR F 1 136 ? 20.829 0.375 92.054 1.00 17.64 133 THR F N 1
ATOM 8836 C CA . THR F 1 136 ? 21.810 1.437 91.856 1.00 28.77 133 THR F CA 1
ATOM 8837 C C . THR F 1 136 ? 21.354 2.697 92.567 1.00 32.40 133 THR F C 1
ATOM 8838 O O . THR F 1 136 ? 20.778 3.594 91.952 1.00 35.32 133 THR F O 1
ATOM 8842 N N . PRO F 1 137 ? 21.621 2.766 93.873 1.00 31.91 134 PRO F N 1
ATOM 8843 C CA . PRO F 1 137 ? 20.995 3.771 94.733 1.00 27.90 134 PRO F CA 1
ATOM 8844 C C . PRO F 1 137 ? 21.269 5.201 94.267 1.00 33.49 134 PRO F C 1
ATOM 8845 O O . PRO F 1 137 ? 20.434 6.067 94.506 1.00 35.81 134 PRO F O 1
ATOM 8849 N N . LEU F 1 138 ? 22.403 5.439 93.615 1.00 28.58 135 LEU F N 1
ATOM 8850 C CA . LEU F 1 138 ? 22.782 6.799 93.221 1.00 26.46 135 LEU F CA 1
ATOM 8851 C C . LEU F 1 138 ? 22.216 7.245 91.874 1.00 21.24 135 LEU F C 1
ATOM 8852 O O . LEU F 1 138 ? 22.361 8.404 91.490 1.00 25.96 135 LEU F O 1
ATOM 8865 N N . GLY F 1 140 ? 19.480 8.181 90.734 1.00 28.83 137 GLY F N 1
ATOM 8866 C CA . GLY F 1 140 ? 18.611 9.348 90.697 1.00 28.60 137 GLY F CA 1
ATOM 8867 C C . GLY F 1 140 ? 19.110 10.575 91.457 1.00 29.00 137 GLY F C 1
ATOM 8868 O O . GLY F 1 140 ? 18.318 11.452 91.831 1.00 26.96 137 GLY F O 1
ATOM 8869 N N . PHE F 1 141 ? 20.419 10.638 91.692 1.00 29.33 138 PHE F N 1
ATOM 8870 C CA . PHE F 1 141 ? 21.019 11.785 92.385 1.00 36.83 138 PHE F CA 1
ATOM 8871 C C . PHE F 1 141 ? 22.100 12.418 91.525 1.00 28.06 138 PHE F C 1
ATOM 8872 O O . PHE F 1 141 ? 23.117 11.786 91.230 1.00 26.37 138 PHE F O 1
ATOM 8880 N N . GLY F 1 142 ? 21.869 13.661 91.114 1.00 27.46 139 GLY F N 1
ATOM 8881 C CA . GLY F 1 142 ? 22.858 14.406 90.354 1.00 36.06 139 GLY F CA 1
ATOM 8882 C C . GLY F 1 142 ? 24.191 14.660 91.054 1.00 26.46 139 GLY F C 1
ATOM 8883 O O . GLY F 1 142 ? 24.323 14.521 92.262 1.00 26.41 139 GLY F O 1
ATOM 8884 N N . TYR F 1 143 ? 25.180 15.044 90.265 1.00 28.54 140 TYR F N 1
ATOM 8885 C CA . TYR F 1 143 ? 26.512 15.386 90.742 1.00 25.92 140 TYR F CA 1
ATOM 8886 C C . TYR F 1 143 ? 26.486 16.427 91.851 1.00 28.07 140 TYR F C 1
ATOM 8887 O O . TYR F 1 143 ? 27.200 16.311 92.844 1.00 34.76 140 TYR F O 1
ATOM 8896 N N . LYS F 1 144 ? 25.636 17.428 91.697 1.00 29.17 141 LYS F N 1
ATOM 8897 C CA . LYS F 1 144 ? 25.524 18.485 92.696 1.00 37.24 141 LYS F CA 1
ATOM 8898 C C . LYS F 1 144 ? 24.941 18.008 94.044 1.00 39.44 141 LYS F C 1
ATOM 8899 O O . LYS F 1 144 ? 25.408 18.425 95.112 1.00 33.88 141 LYS F O 1
ATOM 8905 N N . THR F 1 145 ? 23.933 17.138 94.017 1.00 31.15 142 THR F N 1
ATOM 8906 C CA . THR F 1 145 ? 23.342 16.753 95.288 1.00 32.36 142 THR F CA 1
ATOM 8907 C C . THR F 1 145 ? 24.226 15.732 95.991 1.00 28.30 142 THR F C 1
ATOM 8908 O O . THR F 1 145 ? 24.378 15.755 97.228 1.00 20.70 142 THR F O 1
ATOM 8912 N N . LEU F 1 146 ? 24.841 14.868 95.187 1.00 25.07 143 LEU F N 1
ATOM 8913 C CA . LEU F 1 146 ? 25.892 13.985 95.676 1.00 26.42 143 LEU F CA 1
ATOM 8914 C C . LEU F 1 146 ? 27.007 14.776 96.363 1.00 35.07 143 LEU F C 1
ATOM 8915 O O . LEU F 1 146 ? 27.414 14.439 97.475 1.00 38.17 143 LEU F O 1
ATOM 8920 N N . ARG F 1 147 ? 27.495 15.831 95.713 1.00 24.55 144 ARG F N 1
ATOM 8921 C CA . ARG F 1 147 ? 28.613 16.572 96.277 1.00 34.37 144 ARG F CA 1
ATOM 8922 C C . ARG F 1 147 ? 28.240 17.074 97.654 1.00 44.77 144 ARG F C 1
ATOM 8923 O O . ARG F 1 147 ? 29.088 17.179 98.548 1.00 50.57 144 ARG F O 1
ATOM 8931 N N . HIS F 1 148 ? 26.958 17.371 97.814 1.00 37.48 145 HIS F N 1
ATOM 8932 C CA . HIS F 1 148 ? 26.458 17.920 99.062 1.00 35.07 145 HIS F CA 1
ATOM 8933 C C . HIS F 1 148 ? 26.230 16.848 100.127 1.00 40.70 145 HIS F C 1
ATOM 8934 O O . HIS F 1 148 ? 26.597 17.040 101.283 1.00 45.85 145 HIS F O 1
ATOM 8941 N N . LEU F 1 149 ? 25.612 15.729 99.759 1.00 36.53 146 LEU F N 1
ATOM 8942 C CA . LEU F 1 149 ? 25.381 14.681 100.752 1.00 33.46 146 LEU F CA 1
ATOM 8943 C C . LEU F 1 149 ? 26.708 14.160 101.304 1.00 31.59 146 LEU F C 1
ATOM 8944 O O . LEU F 1 149 ? 26.841 13.940 102.512 1.00 33.08 146 LEU F O 1
ATOM 8949 N N . ALA F 1 150 ? 27.687 13.974 100.420 1.00 26.40 147 ALA F N 1
ATOM 8950 C CA . ALA F 1 150 ? 29.000 13.473 100.824 1.00 28.59 147 ALA F CA 1
ATOM 8951 C C . ALA F 1 150 ? 29.702 14.410 101.805 1.00 30.31 147 ALA F C 1
ATOM 8952 O O . ALA F 1 150 ? 30.365 13.975 102.729 1.00 37.17 147 ALA F O 1
ATOM 8954 N N . SER F 1 151 ? 29.558 15.703 101.619 1.00 33.59 148 SER F N 1
ATOM 8955 C CA . SER F 1 151 ? 30.202 16.601 102.562 1.00 44.07 148 SER F CA 1
ATOM 8956 C C . SER F 1 151 ? 29.400 16.624 103.849 1.00 49.18 148 SER F C 1
ATOM 8957 O O . SER F 1 151 ? 29.941 16.925 104.909 1.00 51.35 148 SER F O 1
ATOM 8960 N N . GLU F 1 152 ? 28.117 16.280 103.746 1.00 48.01 149 GLU F N 1
ATOM 8961 C CA . GLU F 1 152 ? 27.228 16.199 104.904 1.00 53.12 149 GLU F CA 1
ATOM 8962 C C . GLU F 1 152 ? 27.537 14.973 105.779 1.00 56.83 149 GLU F C 1
ATOM 8963 O O . GLU F 1 152 ? 27.477 15.045 107.007 1.00 65.76 149 GLU F O 1
ATOM 8969 N N . PHE F 1 153 ? 27.880 13.856 105.143 1.00 50.27 150 PHE F N 1
ATOM 8970 C CA . PHE F 1 153 ? 28.123 12.601 105.856 1.00 39.41 150 PHE F CA 1
ATOM 8971 C C . PHE F 1 153 ? 29.588 12.324 106.219 1.00 35.10 150 PHE F C 1
ATOM 8972 O O . PHE F 1 153 ? 29.865 11.633 107.184 1.00 41.05 150 PHE F O 1
ATOM 8980 N N . PHE F 1 154 ? 30.525 12.847 105.443 1.00 36.97 151 PHE F N 1
ATOM 8981 C CA . PHE F 1 154 ? 31.912 12.410 105.553 1.00 35.02 151 PHE F CA 1
ATOM 8982 C C . PHE F 1 154 ? 32.897 13.541 105.796 1.00 50.57 151 PHE F C 1
ATOM 8983 O O . PHE F 1 154 ? 32.707 14.666 105.336 1.00 57.82 151 PHE F O 1
ATOM 8991 N N . ILE F 1 155 ? 33.963 13.214 106.520 1.00 50.76 152 ILE F N 1
ATOM 8992 C CA . ILE F 1 155 ? 35.126 14.076 106.624 1.00 42.98 152 ILE F CA 1
ATOM 8993 C C . ILE F 1 155 ? 35.979 13.822 105.384 1.00 34.47 152 ILE F C 1
ATOM 8994 O O . ILE F 1 155 ? 36.276 12.681 105.047 1.00 27.42 152 ILE F O 1
ATOM 8999 N N . LEU F 1 156 ? 36.357 14.887 104.692 1.00 39.82 153 LEU F N 1
ATOM 9000 C CA . LEU F 1 156 ? 36.915 14.735 103.358 1.00 39.72 153 LEU F CA 1
ATOM 9001 C C . LEU F 1 156 ? 38.316 15.300 103.250 1.00 45.42 153 LEU F C 1
ATOM 9002 O O . LEU F 1 156 ? 38.597 16.386 103.756 1.00 48.53 153 LEU F O 1
ATOM 9007 N N . GLU F 1 157 ? 39.189 14.545 102.592 1.00 42.38 154 GLU F N 1
ATOM 9008 C CA . GLU F 1 157 ? 40.590 14.916 102.460 1.00 60.66 154 GLU F CA 1
ATOM 9009 C C . GLU F 1 157 ? 41.017 14.961 100.999 1.00 59.75 154 GLU F C 1
ATOM 9010 O O . GLU F 1 157 ? 40.955 13.956 100.287 1.00 56.35 154 GLU F O 1
ATOM 9016 N N . GLU F 1 158 ? 41.454 16.135 100.560 1.00 64.68 155 GLU F N 1
ATOM 9017 C CA . GLU F 1 158 ? 41.900 16.332 99.188 1.00 72.61 155 GLU F CA 1
ATOM 9018 C C . GLU F 1 158 ? 43.370 15.919 99.059 1.00 82.89 155 GLU F C 1
ATOM 9019 O O . GLU F 1 158 ? 44.144 16.086 100.000 1.00 81.62 155 GLU F O 1
ATOM 9025 N N . ILE F 1 159 ? 43.749 15.363 97.908 1.00 92.55 156 ILE F N 1
ATOM 9026 C CA . ILE F 1 159 ? 45.147 14.978 97.668 1.00 101.38 156 ILE F CA 1
ATOM 9027 C C . ILE F 1 159 ? 45.649 15.246 96.241 1.00 102.87 156 ILE F C 1
ATOM 9028 O O . ILE F 1 159 ? 45.066 16.041 95.500 1.00 104.04 156 ILE F O 1
ATOM 9033 N N . LYS F 1 160 ? 46.740 14.578 95.874 1.00 98.42 157 LYS F N 1
ATOM 9034 C CA . LYS F 1 160 ? 47.385 14.794 94.583 1.00 93.08 157 LYS F CA 1
ATOM 9035 C C . LYS F 1 160 ? 47.507 13.494 93.787 1.00 89.67 157 LYS F C 1
ATOM 9036 O O . LYS F 1 160 ? 48.086 13.463 92.698 1.00 87.11 157 LYS F O 1
ATOM 9042 N N . SER F 1 166 ? 41.597 5.700 93.382 1.00 67.36 163 SER F N 1
ATOM 9043 C CA . SER F 1 166 ? 40.695 4.875 94.187 1.00 70.78 163 SER F CA 1
ATOM 9044 C C . SER F 1 166 ? 40.883 3.370 93.947 1.00 63.00 163 SER F C 1
ATOM 9045 O O . SER F 1 166 ? 41.958 2.919 93.539 1.00 55.76 163 SER F O 1
ATOM 9048 N N . SER F 1 167 ? 39.828 2.603 94.214 1.00 56.91 164 SER F N 1
ATOM 9049 C CA . SER F 1 167 ? 39.877 1.150 94.121 1.00 56.19 164 SER F CA 1
ATOM 9050 C C . SER F 1 167 ? 39.001 0.627 92.996 1.00 54.65 164 SER F C 1
ATOM 9051 O O . SER F 1 167 ? 38.626 -0.542 92.990 1.00 55.80 164 SER F O 1
ATOM 9054 N N . ASP F 1 168 ? 38.658 1.487 92.048 1.00 58.79 165 ASP F N 1
ATOM 9055 C CA . ASP F 1 168 ? 37.936 1.013 90.873 1.00 55.22 165 ASP F CA 1
ATOM 9056 C C . ASP F 1 168 ? 38.922 0.313 89.942 1.00 47.55 165 ASP F C 1
ATOM 9057 O O . ASP F 1 168 ? 40.080 0.093 90.305 1.00 55.79 165 ASP F O 1
ATOM 9062 N N . TYR F 1 169 ? 38.468 -0.029 88.746 1.00 34.62 166 TYR F N 1
ATOM 9063 C CA . TYR F 1 169 ? 39.276 -0.826 87.829 1.00 32.90 166 TYR F CA 1
ATOM 9064 C C . TYR F 1 169 ? 40.409 -0.042 87.208 1.00 33.26 166 TYR F C 1
ATOM 9065 O O . TYR F 1 169 ? 41.332 -0.631 86.646 1.00 42.99 166 TYR F O 1
ATOM 9074 N N . GLU F 1 170 ? 40.335 1.282 87.293 1.00 35.16 167 GLU F N 1
ATOM 9075 C CA . GLU F 1 170 ? 41.292 2.151 86.608 1.00 40.16 167 GLU F CA 1
ATOM 9076 C C . GLU F 1 170 ? 42.742 1.880 87.000 1.00 37.92 167 GLU F C 1
ATOM 9077 O O . GLU F 1 170 ? 43.631 1.864 86.149 1.00 43.03 167 GLU F O 1
ATOM 9083 N N . ALA F 1 171 ? 42.973 1.666 88.287 1.00 35.81 168 ALA F N 1
ATOM 9084 C CA . ALA F 1 171 ? 44.336 1.537 88.789 1.00 46.17 168 ALA F CA 1
ATOM 9085 C C . ALA F 1 171 ? 45.085 0.338 88.184 1.00 48.36 168 ALA F C 1
ATOM 9086 O O . ALA F 1 171 ? 46.241 0.461 87.769 1.00 42.58 168 ALA F O 1
ATOM 9088 N N . GLU F 1 172 ? 44.420 -0.814 88.133 1.00 47.80 169 GLU F N 1
ATOM 9089 C CA . GLU F 1 172 ? 45.036 -2.026 87.605 1.00 38.24 169 GLU F CA 1
ATOM 9090 C C . GLU F 1 172 ? 45.198 -1.953 86.096 1.00 45.10 169 GLU F C 1
ATOM 9091 O O . GLU F 1 172 ? 46.183 -2.456 85.543 1.00 46.18 169 GLU F O 1
ATOM 9097 N N . ILE F 1 173 ? 44.232 -1.324 85.430 1.00 38.04 170 ILE F N 1
ATOM 9098 C CA . ILE F 1 173 ? 44.303 -1.181 83.985 1.00 31.70 170 ILE F CA 1
ATOM 9099 C C . ILE F 1 173 ? 45.496 -0.304 83.623 1.00 35.76 170 ILE F C 1
ATOM 9100 O O . ILE F 1 173 ? 46.211 -0.578 82.659 1.00 35.96 170 ILE F O 1
ATOM 9105 N N . ARG F 1 174 ? 45.706 0.743 84.420 1.00 33.10 171 ARG F N 1
ATOM 9106 C CA . ARG F 1 174 ? 46.781 1.703 84.200 1.00 34.74 171 ARG F CA 1
ATOM 9107 C C . ARG F 1 174 ? 48.141 1.034 84.272 1.00 44.48 171 ARG F C 1
ATOM 9108 O O . ARG F 1 174 ? 48.971 1.191 83.379 1.00 43.12 171 ARG F O 1
ATOM 9116 N N . HIS F 1 175 ? 48.366 0.303 85.356 1.00 43.30 172 HIS F N 1
ATOM 9117 C CA . HIS F 1 175 ? 49.593 -0.453 85.536 1.00 45.38 172 HIS F CA 1
ATOM 9118 C C . HIS F 1 175 ? 49.857 -1.302 84.298 1.00 44.98 172 HIS F C 1
ATOM 9119 O O . HIS F 1 175 ? 50.964 -1.293 83.756 1.00 48.69 172 HIS F O 1
ATOM 9126 N N . ILE F 1 176 ? 48.837 -2.027 83.848 1.00 42.47 173 ILE F N 1
ATOM 9127 C CA . ILE F 1 176 ? 48.963 -2.861 82.655 1.00 45.28 173 ILE F CA 1
ATOM 9128 C C . ILE F 1 176 ? 49.473 -2.051 81.471 1.00 42.71 173 ILE F C 1
ATOM 9129 O O . ILE F 1 176 ? 50.438 -2.436 80.799 1.00 42.03 173 ILE F O 1
ATOM 9134 N N . LEU F 1 177 ? 48.834 -0.917 81.225 1.00 36.71 174 LEU F N 1
ATOM 9135 C CA . LEU F 1 177 ? 49.277 -0.031 80.155 1.00 44.04 174 LEU F CA 1
ATOM 9136 C C . LEU F 1 177 ? 50.736 0.372 80.345 1.00 49.84 174 LEU F C 1
ATOM 9137 O O . LEU F 1 177 ? 51.506 0.407 79.390 1.00 55.08 174 LEU F O 1
ATOM 9142 N N . LYS F 1 178 ? 51.109 0.648 81.590 1.00 50.87 175 LYS F N 1
ATOM 9143 C CA . LYS F 1 178 ? 52.445 1.126 81.923 1.00 47.38 175 LYS F CA 1
ATOM 9144 C C . LYS F 1 178 ? 53.488 0.041 81.671 1.00 43.84 175 LYS F C 1
ATOM 9145 O O . LYS F 1 178 ? 54.593 0.329 81.219 1.00 49.22 175 LYS F O 1
ATOM 9151 N N . GLU F 1 179 ? 53.125 -1.205 81.945 1.00 37.35 176 GLU F N 1
ATOM 9152 C CA . GLU F 1 179 ? 53.985 -2.337 81.628 1.00 39.42 176 GLU F CA 1
ATOM 9153 C C . GLU F 1 179 ? 54.084 -2.556 80.126 1.00 51.90 176 GLU F C 1
ATOM 9154 O O . GLU F 1 179 ? 54.995 -3.238 79.653 1.00 64.79 176 GLU F O 1
ATOM 9160 N N . ARG F 1 180 ? 53.141 -1.997 79.376 1.00 54.53 177 ARG F N 1
ATOM 9161 C CA . ARG F 1 180 ? 53.149 -2.150 77.924 1.00 55.35 177 ARG F CA 1
ATOM 9162 C C . ARG F 1 180 ? 53.879 -0.995 77.249 1.00 57.21 177 ARG F C 1
ATOM 9163 O O . ARG F 1 180 ? 53.973 -0.934 76.016 1.00 53.58 177 ARG F O 1
ATOM 9171 N N . GLY F 1 181 ? 54.386 -0.076 78.064 1.00 56.89 178 GLY F N 1
ATOM 9172 C CA . GLY F 1 181 ? 55.108 1.070 77.552 1.00 57.53 178 GLY F CA 1
ATOM 9173 C C . GLY F 1 181 ? 54.166 2.129 77.022 1.00 59.05 178 GLY F C 1
ATOM 9174 O O . GLY F 1 181 ? 54.596 3.161 76.501 1.00 66.22 178 GLY F O 1
ATOM 9175 N N . GLU F 1 182 ? 52.872 1.863 77.136 1.00 51.93 179 GLU F N 1
ATOM 9176 C CA . GLU F 1 182 ? 51.863 2.861 76.832 1.00 52.24 179 GLU F CA 1
ATOM 9177 C C . GLU F 1 182 ? 51.884 3.869 77.967 1.00 57.90 179 GLU F C 1
ATOM 9178 O O . GLU F 1 182 ? 52.369 3.570 79.059 1.00 65.68 179 GLU F O 1
ATOM 9184 N N . SER F 1 183 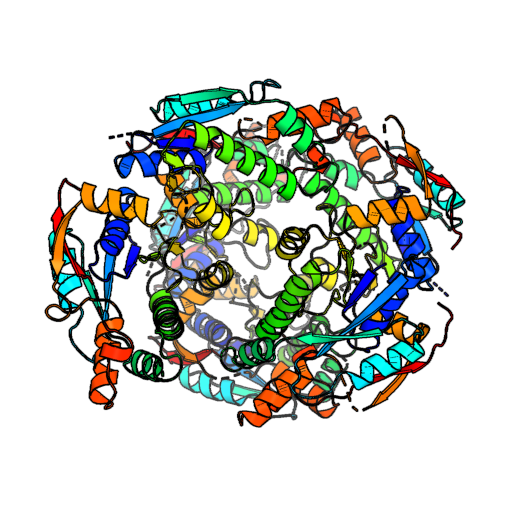? 51.367 5.064 77.726 1.00 60.62 180 SER F N 1
ATOM 9185 C CA . SER F 1 183 ? 51.273 6.039 78.800 1.00 66.85 180 SER F CA 1
ATOM 9186 C C . SER F 1 183 ? 49.842 6.103 79.293 1.00 67.32 180 SER F C 1
ATOM 9187 O O . SER F 1 183 ? 48.917 6.381 78.526 1.00 67.14 180 SER F O 1
ATOM 9190 N N . PRO F 1 184 ? 49.655 5.826 80.582 1.00 66.24 181 PRO F N 1
ATOM 9191 C CA . PRO F 1 184 ? 48.336 5.882 81.213 1.00 67.75 181 PRO F CA 1
ATOM 9192 C C . PRO F 1 184 ? 47.700 7.253 81.032 1.00 65.25 181 PRO F C 1
ATOM 9193 O O . PRO F 1 184 ? 46.532 7.342 80.648 1.00 61.77 181 PRO F O 1
ATOM 9197 N N . GLU F 1 185 ? 48.477 8.298 81.308 1.00 69.36 182 GLU F N 1
ATOM 9198 C CA . GLU F 1 185 ? 48.032 9.683 81.188 1.00 74.20 182 GLU F CA 1
ATOM 9199 C C . GLU F 1 185 ? 47.091 9.923 80.015 1.00 78.01 182 GLU F C 1
ATOM 9200 O O . GLU F 1 185 ? 46.036 10.536 80.179 1.00 84.39 182 GLU F O 1
ATOM 9206 N N . LYS F 1 186 ? 47.473 9.448 78.833 1.00 74.33 183 LYS F N 1
ATOM 9207 C CA . LYS F 1 186 ? 46.671 9.669 77.633 1.00 73.20 183 LYS F CA 1
ATOM 9208 C C . LYS F 1 186 ? 45.181 9.453 77.886 1.00 63.24 183 LYS F C 1
ATOM 9209 O O . LYS F 1 186 ? 44.352 10.248 77.450 1.00 61.23 183 LYS F O 1
ATOM 9215 N N . TYR F 1 187 ? 44.848 8.380 78.598 1.00 61.42 184 TYR F N 1
ATOM 9216 C CA . TYR F 1 187 ? 43.454 8.017 78.818 1.00 61.60 184 TYR F CA 1
ATOM 9217 C C . TYR F 1 187 ? 43.043 8.233 80.260 1.00 64.52 184 TYR F C 1
ATOM 9218 O O . TYR F 1 187 ? 41.885 8.535 80.539 1.00 68.82 184 TYR F O 1
ATOM 9227 N N . PHE F 1 188 ? 43.997 8.065 81.170 1.00 65.07 185 PHE F N 1
ATOM 9228 C CA . PHE F 1 188 ? 43.746 8.237 82.597 1.00 64.70 185 PHE F CA 1
ATOM 9229 C C . PHE F 1 188 ? 44.629 9.324 83.187 1.00 72.91 185 PHE F C 1
ATOM 9230 O O . PHE F 1 188 ? 45.648 9.034 83.820 1.00 72.68 185 PHE F O 1
ATOM 9238 N N . PRO F 1 189 ? 44.239 10.586 82.980 1.00 80.19 186 PRO F N 1
ATOM 9239 C CA . PRO F 1 189 ? 44.980 11.723 83.528 1.00 90.05 186 PRO F CA 1
ATOM 9240 C C . PRO F 1 189 ? 44.782 11.826 85.038 1.00 96.10 186 PRO F C 1
ATOM 9241 O O . PRO F 1 189 ? 43.788 11.329 85.568 1.00 92.39 186 PRO F O 1
ATOM 9245 N N . GLU F 1 190 ? 45.724 12.467 85.718 1.00 106.39 187 GLU F N 1
ATOM 9246 C CA . GLU F 1 190 ? 45.649 12.618 87.165 1.00 111.84 187 GLU F CA 1
ATOM 9247 C C . GLU F 1 190 ? 44.668 13.716 87.540 1.00 110.92 187 GLU F C 1
ATOM 9248 O O . GLU F 1 190 ? 44.888 14.891 87.254 1.00 107.39 187 GLU F O 1
ATOM 9254 N N . HIS F 1 191 ? 43.577 13.314 88.179 1.00 113.78 188 HIS F N 1
ATOM 9255 C CA . HIS F 1 191 ? 42.500 14.228 88.525 1.00 115.53 188 HIS F CA 1
ATOM 9256 C C . HIS F 1 191 ? 42.327 14.311 90.033 1.00 110.56 188 HIS F C 1
ATOM 9257 O O . HIS F 1 191 ? 42.065 13.300 90.687 1.00 114.91 188 HIS F O 1
ATOM 9264 N N . LYS F 1 192 ? 42.476 15.520 90.572 1.00 97.01 189 LYS F N 1
ATOM 9265 C CA . LYS F 1 192 ? 42.303 15.778 92.000 1.00 81.12 189 LYS F CA 1
ATOM 9266 C C . LYS F 1 192 ? 41.354 14.777 92.640 1.00 72.39 189 LYS F C 1
ATOM 9267 O O . LYS F 1 192 ? 40.157 14.755 92.357 1.00 67.95 189 LYS F O 1
ATOM 9273 N N . GLN F 1 193 ? 41.901 13.941 93.507 1.00 73.00 190 GLN F N 1
ATOM 9274 C CA . GLN F 1 193 ? 41.122 12.891 94.135 1.00 70.50 190 GLN F CA 1
ATOM 9275 C C . GLN F 1 193 ? 40.808 13.250 95.588 1.00 64.46 190 GLN F C 1
ATOM 9276 O O . GLN F 1 193 ? 41.575 13.953 96.245 1.00 63.11 190 GLN F O 1
ATOM 9282 N N . THR F 1 194 ? 39.667 12.780 96.080 1.00 59.46 191 THR F N 1
ATOM 9283 C CA . THR F 1 194 ? 39.247 13.080 97.441 1.00 46.10 191 THR F CA 1
ATOM 9284 C C . THR F 1 194 ? 39.021 11.820 98.270 1.00 40.45 191 THR F C 1
ATOM 9285 O O . THR F 1 194 ? 38.367 10.882 97.825 1.00 41.18 191 THR F O 1
ATOM 9289 N N . ARG F 1 195 ? 39.562 11.809 99.483 1.00 38.08 192 ARG F N 1
ATOM 9290 C CA . ARG F 1 195 ? 39.505 10.625 100.341 1.00 36.05 192 ARG F CA 1
ATOM 9291 C C . ARG F 1 195 ? 38.456 10.729 101.442 1.00 32.74 192 ARG F C 1
ATOM 9292 O O . ARG F 1 195 ? 38.316 11.771 102.082 1.00 44.90 192 ARG F O 1
ATOM 9300 N N . VAL F 1 196 ? 37.724 9.646 101.669 1.00 37.89 193 VAL F N 1
ATOM 9301 C CA . VAL F 1 196 ? 36.886 9.542 102.862 1.00 43.27 193 VAL F CA 1
ATOM 9302 C C . VAL F 1 196 ? 37.795 9.233 104.042 1.00 39.99 193 VAL F C 1
ATOM 9303 O O . VAL F 1 196 ? 38.667 8.373 103.947 1.00 39.06 193 VAL F O 1
ATOM 9307 N N . VAL F 1 197 ? 37.609 9.930 105.157 1.00 40.27 194 VAL F N 1
ATOM 9308 C CA . VAL F 1 197 ? 38.508 9.727 106.289 1.00 40.03 194 VAL F CA 1
ATOM 9309 C C . VAL F 1 197 ? 37.794 9.666 107.638 1.00 44.31 194 VAL F C 1
ATOM 9310 O O . VAL F 1 197 ? 38.416 9.403 108.667 1.00 49.23 194 VAL F O 1
ATOM 9314 N N . GLY F 1 198 ? 36.482 9.880 107.623 1.00 45.79 195 GLY F N 1
ATOM 9315 C CA . GLY F 1 198 ? 35.680 9.723 108.821 1.00 42.28 195 GLY F CA 1
ATOM 9316 C C . GLY F 1 198 ? 34.221 10.083 108.637 1.00 46.84 195 GLY F C 1
ATOM 9317 O O . GLY F 1 198 ? 33.864 10.846 107.740 1.00 51.12 195 GLY F O 1
ATOM 9318 N N . LEU F 1 199 ? 33.373 9.531 109.496 1.00 47.46 196 LEU F N 1
ATOM 9319 C CA . LEU F 1 199 ? 31.954 9.846 109.468 1.00 46.40 196 LEU F CA 1
ATOM 9320 C C . LEU F 1 199 ? 31.679 11.136 110.221 1.00 54.43 196 LEU F C 1
ATOM 9321 O O . LEU F 1 199 ? 32.351 11.448 111.211 1.00 59.13 196 LEU F O 1
ATOM 9326 N N . LYS F 1 200 ? 30.705 11.898 109.736 1.00 57.29 197 LYS F N 1
ATOM 9327 C CA . LYS F 1 200 ? 30.187 13.018 110.500 1.00 57.50 197 LYS F CA 1
ATOM 9328 C C . LYS F 1 200 ? 28.989 12.512 111.277 1.00 71.87 197 LYS F C 1
ATOM 9329 O O . LYS F 1 200 ? 29.094 12.232 112.465 1.00 83.58 197 LYS F O 1
ATOM 9335 N N . LYS F 1 201 ? 27.855 12.367 110.603 1.00 77.07 198 LYS F N 1
ATOM 9336 C CA . LYS F 1 201 ? 26.724 11.665 111.196 1.00 82.47 198 LYS F CA 1
ATOM 9337 C C . LYS F 1 201 ? 27.010 10.165 111.208 1.00 83.43 198 LYS F C 1
ATOM 9338 O O . LYS F 1 201 ? 27.775 9.664 110.374 1.00 77.56 198 LYS F O 1
ATOM 9344 N N . GLU F 1 202 ? 26.406 9.460 112.161 1.00 87.95 199 GLU F N 1
ATOM 9345 C CA . GLU F 1 202 ? 26.456 8.006 112.175 1.00 92.61 199 GLU F CA 1
ATOM 9346 C C . GLU F 1 202 ? 25.441 7.422 111.195 1.00 95.56 199 GLU F C 1
ATOM 9347 O O . GLU F 1 202 ? 24.836 8.145 110.400 1.00 94.87 199 GLU F O 1
ATOM 9353 N N . ILE F 1 203 ? 25.265 6.106 111.255 1.00 95.24 200 ILE F N 1
ATOM 9354 C CA . ILE F 1 203 ? 24.402 5.401 110.319 1.00 87.82 200 ILE F CA 1
ATOM 9355 C C . ILE F 1 203 ? 23.397 4.512 111.049 1.00 83.50 200 ILE F C 1
ATOM 9356 O O . ILE F 1 203 ? 22.403 4.076 110.472 1.00 80.69 200 ILE F O 1
#

InterPro domains:
  IPR014729 Rossmann-like alpha/beta/alpha sandwich fold [G3DSA:3.40.50.620] (1-200)
  IPR055834 Protein of unknown function DUF7411 [PF24167] (4-195)

CATH classification: 3.40.50.620

Sequence (1133 aa):
LDVHVLFSGGKDSSLSAVILKKLGYNPHLITINFGVIPSYKLAEETAKILGFKHKVITLDRKIVEKAADIIEHKYPGPAIQYVHKTVLEILADEYSILADGTRRDDRVPKLSYSEIQSLERKNIQYITPLGFGYKTLRHLASEFFILEEIKSDYEAEIRHILKERGESPEKYFPEKQTRVVGLKKEILDVHVLFSGGKDSSLSAVILKKLGYNPHLITINFGVIPSYKLAEETAKILGFKHKVITLDRKIVEKAADIIEHKYPGPAIQYVHKTVLEILADEYSILADGTRRDDRVPKLSYSEIQSLERKNIQYITPLGFGYKTLRHLASEFFILEEIKSGTKLSSDYEAEIRHILKERGESPEKYFPKQTRVVGLKKEILDVHVLFSGGKDSSLSAVILKKLGYNPHLITINFGVIPSYKLAEETAKILGFKHKVITLDRKIVEKAADIIEHKYPGPAIQYVHKTVLEILADEYSILADGTRRDDRVPKLSYSEIQSLERKNIQYITPLGFGYKTLRHLASEFFILEEIKKLSSDYEAEIRHILKERGESPEKYFPEHKQTRVVGLKKEIDVHVLFSGGKDSSLSAVILKKLGYNPHLITINFGVIPSYKLAEETAKILGFKHKVITLDRKIVEKAADIIEHKYPGPAIQYVHKTVLEILADEYSILADGTRRDDRVPKLSYSEIQSLERKNIQYITPLGFGYKTLRHLASEFFILEEISSDYEAEIRHILKERGESPEKYFPEHKQTRVVGLKKEIDVHVLFSGGKDSSLSAVILKKLGYNPHLITINFGVIPSYKLAEETAKILGFKHKVITLDRKIVEKAADIIEHKYPGPAIQYVHKTVLEILADEYSILADGTRRDDRVPKLSYSEIQSLERKNIQYITPLGFGYKTLRHLASEFFILEEISSDYEAEIRHILKERGESPEKYFPEHKQTRVVGLKKEILDVHVLFSGGKDSSLSAVILKKLGYNPHLITINFGVIPSYKLAEETAKILGFKHKVITLDRKIVEKAADIIEHKYPGPAIQYVHKTVLEILADEYSILADGTRRDDRVPKLSYSEIQSLERKNIQYITPLGFGYKTLRHLASEFFILEEIKSSDYEAEIRHILKERGESPEKYFPEHKQTRVVGLKKEI

Organism: Methanocaldococcus jannaschii (strain ATCC 43067 / DSM 2661 / JAL-1 / JCM 10045 / NBRC 100440) (NCBI:txid243232)

Foldseek 3Di:
DAEEEAAFQALQQLVQQVVCVVVPHQYAYEFEAQPQDPNAVNRVVSCVQLVHHYYYDYDHVVLLVVQLCVVVPLASQVSQCSSVLVVLLVCLQPDAHYEYADAPVDPPPDADPVRLVVSVCSVHHYDHPRVDDPVRSVVVSVQFFDKAWPVGHPLVSSQVVCVVVVHHCCSSDPDGGMHGDHTPDRD/DEAEEAAFQALLQVVQVVVCVVVPHQYEYEFEDAPQDPLNPNRVVSCVQLVHHYDYDYDHNVLLVVLLCVVPVVANAVSQQSSVLVVLLVVLQPAQHYEYRDADPDVPPDDDPVSQVVSVCSVHHYDHPHVDDDVRSVVVSVQWFDKDKDPFPDRRTRHSLVSSLSVCVVVVHDSCSHPVIGMHRPHTPDRD/DEAEEAAQQDLLQLVQQVVCVVVPYQYAYEYEDAPQDPNCVNRVVSCVQLVHHYDYDYDHNVLLVVQLCVVVVVARAVSQLSSVLVVLLVVLQPGQHYEYRDADPDVPPDDDPVSLVVSVCSVHHYDHPHVDDPVRSVVVSVQFADKDADDAGDDGSLVSSQSVCVVVVHHCVSHDDGPPRIGRPHTPDRD/DEEEEAKQDLLSLVQQVVCVVVPDQYEYEFEDAPQDPQCVSRVVSCVQSVHHYDYDYDHVVLLLVLLCVVVPLASQVSQQRSVVVVVLVVLQVDQHYEYRDAPPDPPDDDDPVSQVCSVCRVHHYDHPRVDDPVRSVVSSVQFFDKDFDGRHSLVRSCVSCVVVVHRSVSRDDDDGRMGGPHTPDDD/DAEEAAKQALLQLVQQVVCVVVPDQYAYEFEAAPQDPQCPNNVQVCVQSPHHYDYHYDHNVLLVVQLCVVVVVENAVSQLSSVLVVLLVVLQVDQHYEYRDADPDRPPDDDPVSLVVSVCSVHHYDYPHVDDPVNSVVVSVQFFDKDKFTRRPLVSSCSVCVVVVHHCCSHPNDDIGMHGDHTPDDD/DEEEEAAKQALLFLVVQVVVVVVPHQYEYEFEDQPQDDQCVNRVVSCVLLPHHYDYHYDHVVLLVVQLCVVVVVENAVSQLSSVLVVLLVVLQPGQEYEYRDADPDPPDDADPVRQVVSVCSVHHYDHPHVDDPVVSVVVSVVWFDKDKDLIRHPLVSSQVVCVVVVHHSCSHPNRDTGMHGDHTDDHD

Nearest PDB structures (foldseek):
  3k32-assembly1_A  TM=1.004E+00  e=3.213E-40  Methanocaldococcus jannaschii
  3k32-assembly2_C  TM=9.905E-01  e=1.732E-34  Methanocaldococcus jannaschii
  3k32-assembly3_E  TM=9.881E-01  e=2.115E-34  Methanocaldococcus jannaschii
  3k32-assembly3_F  TM=9.929E-01  e=2.583E-34  Methanocaldococcus jannaschii
  3k32-assembly1_B  TM=9.884E-01  e=6.144E-34  Methanocaldococcus jannaschii

B-factor: mean 42.53, std 18.74, range [8.01, 147.93]

Solvent-accessible surface area: 49280 Å² total

Radius of gyration: 32.01 Å; Cα contacts (8 Å, |Δi|>4): 2123; chains: 6; bounding box: 78×79×77 Å